Protein AF-A0A8H4LG49-F1 (afdb_monomer)

Structure (mmCIF, N/CA/C/O backbone):
data_AF-A0A8H4LG49-F1
#
_entry.id   AF-A0A8H4LG49-F1
#
loop_
_atom_site.group_PDB
_atom_site.id
_atom_site.type_symbol
_atom_site.label_atom_id
_atom_site.label_alt_id
_atom_site.label_comp_id
_atom_site.label_asym_id
_atom_site.label_entity_id
_atom_site.label_seq_id
_atom_site.pdbx_PDB_ins_code
_atom_site.Cartn_x
_atom_site.Cartn_y
_atom_site.Cartn_z
_atom_site.occupancy
_atom_site.B_iso_or_equiv
_atom_site.auth_seq_id
_atom_site.auth_comp_id
_atom_site.auth_asym_id
_atom_site.auth_atom_id
_atom_site.pdbx_PDB_model_num
ATOM 1 N N . MET A 1 1 ? -0.751 -8.666 -45.462 1.00 50.19 1 MET A N 1
ATOM 2 C CA . MET A 1 1 ? -0.482 -7.239 -45.748 1.00 50.19 1 MET A CA 1
ATOM 3 C C . MET A 1 1 ? 0.779 -6.839 -44.980 1.00 50.19 1 MET A C 1
ATOM 5 O O . MET A 1 1 ? 1.390 -7.708 -44.361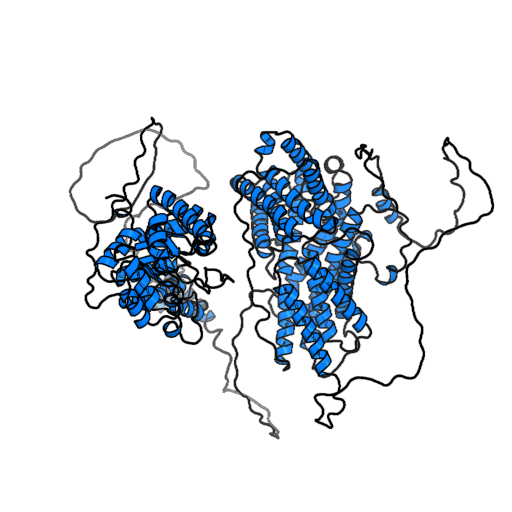 1.00 50.19 1 MET A O 1
ATOM 9 N N . THR A 1 2 ? 1.217 -5.585 -45.059 1.00 83.00 2 THR A N 1
ATOM 10 C CA . THR A 1 2 ? 2.335 -5.042 -44.263 1.00 83.00 2 THR A CA 1
ATOM 11 C C . THR A 1 2 ? 1.871 -4.568 -42.879 1.00 83.00 2 THR A C 1
ATOM 13 O O . THR A 1 2 ? 0.679 -4.573 -42.576 1.00 83.00 2 THR A O 1
ATOM 16 N N . TYR A 1 3 ? 2.808 -4.155 -42.025 1.00 84.62 3 TYR A N 1
ATOM 17 C CA . TYR A 1 3 ? 2.509 -3.284 -40.886 1.00 84.62 3 TYR A CA 1
ATOM 18 C C . TYR A 1 3 ? 2.335 -1.828 -41.383 1.00 84.62 3 TYR A C 1
ATOM 20 O O . TYR A 1 3 ? 3.121 -1.420 -42.244 1.00 84.62 3 TYR A O 1
ATOM 28 N N . PRO A 1 4 ? 1.373 -1.028 -40.869 1.00 88.25 4 PRO A N 1
ATOM 29 C CA . PRO A 1 4 ? 0.414 -1.330 -39.797 1.00 88.25 4 PRO A CA 1
ATOM 30 C C . PRO A 1 4 ? -0.869 -2.038 -40.264 1.00 88.25 4 PRO A C 1
ATOM 32 O O . PRO A 1 4 ? -1.740 -2.314 -39.449 1.00 88.25 4 PRO A O 1
ATOM 35 N N . GLN A 1 5 ? -1.020 -2.374 -41.549 1.00 87.50 5 GLN A N 1
ATOM 36 C CA . GLN A 1 5 ? -2.276 -2.911 -42.099 1.00 87.50 5 GLN A CA 1
ATOM 37 C C . GLN A 1 5 ? -2.707 -4.276 -41.515 1.00 87.50 5 GLN A C 1
ATOM 39 O O . GLN A 1 5 ? -3.869 -4.649 -41.654 1.00 87.50 5 GLN A O 1
ATOM 44 N N . ASN A 1 6 ? -1.812 -5.010 -40.845 1.00 88.25 6 ASN A N 1
ATOM 45 C CA . ASN A 1 6 ? -2.133 -6.231 -40.091 1.00 88.25 6 ASN A CA 1
ATOM 46 C C . ASN A 1 6 ? -2.587 -5.980 -38.627 1.00 88.25 6 ASN A C 1
ATOM 48 O O . ASN A 1 6 ? -2.946 -6.941 -37.956 1.00 88.25 6 ASN A O 1
ATOM 52 N N . ASN A 1 7 ? -2.518 -4.749 -38.103 1.00 95.81 7 ASN A N 1
ATOM 53 C CA . ASN A 1 7 ? -2.799 -4.437 -36.695 1.00 95.81 7 ASN A CA 1
ATOM 54 C C . ASN A 1 7 ? -4.298 -4.179 -36.443 1.00 95.81 7 ASN A C 1
ATOM 56 O O . ASN A 1 7 ? -4.932 -3.424 -37.183 1.00 95.81 7 ASN A O 1
ATOM 60 N N . SER A 1 8 ? -4.844 -4.756 -35.369 1.00 95.00 8 SER A N 1
ATOM 61 C CA . SER A 1 8 ? -6.273 -4.715 -35.026 1.00 95.00 8 SER A CA 1
ATOM 62 C C . SER A 1 8 ? -6.798 -3.288 -34.828 1.00 95.00 8 SER A C 1
ATOM 64 O O . SER A 1 8 ? -7.798 -2.906 -35.438 1.00 95.00 8 SER A O 1
ATOM 66 N N . THR A 1 9 ? -6.097 -2.466 -34.037 1.00 97.56 9 THR A N 1
ATOM 67 C CA . THR A 1 9 ? -6.471 -1.061 -33.798 1.00 97.56 9 THR A CA 1
ATOM 68 C C . THR A 1 9 ? -6.424 -0.243 -35.087 1.00 97.56 9 THR A C 1
ATOM 70 O O . THR A 1 9 ? -7.354 0.516 -35.366 1.00 97.56 9 THR A O 1
ATOM 73 N N . TRP A 1 10 ? -5.384 -0.428 -35.911 1.00 95.94 10 TRP A N 1
ATOM 74 C CA . TRP A 1 10 ? -5.287 0.248 -37.208 1.00 95.94 10 TRP A CA 1
ATOM 75 C C . TRP A 1 10 ? -6.450 -0.113 -38.131 1.00 95.94 10 TRP A C 1
ATOM 77 O O . TRP A 1 10 ? -7.070 0.785 -38.692 1.00 95.94 10 TRP A O 1
ATOM 87 N N . GLN A 1 11 ? -6.785 -1.400 -38.269 1.00 95.38 11 GLN A N 1
ATOM 88 C CA . GLN A 1 11 ? -7.916 -1.840 -39.093 1.00 95.38 11 GLN A CA 1
ATOM 89 C C . GLN A 1 11 ? -9.238 -1.230 -38.606 1.00 95.38 11 GLN A C 1
ATOM 91 O O . GLN A 1 11 ? -9.986 -0.671 -39.408 1.00 95.38 11 GLN A O 1
ATOM 96 N N . ILE A 1 12 ? -9.494 -1.269 -37.294 1.00 96.38 12 ILE A N 1
ATOM 97 C CA . ILE A 1 12 ? -10.706 -0.713 -36.678 1.00 96.38 12 ILE A CA 1
ATOM 98 C C . ILE A 1 12 ? -10.852 0.789 -36.964 1.00 96.38 12 ILE A C 1
ATOM 100 O O . ILE A 1 12 ? -11.913 1.224 -37.415 1.00 96.38 12 ILE A O 1
ATOM 104 N N . ILE A 1 13 ? -9.798 1.580 -36.745 1.00 94.88 13 ILE A N 1
ATOM 105 C CA . ILE A 1 13 ? -9.839 3.041 -36.926 1.00 94.88 13 ILE A CA 1
ATOM 106 C C . ILE A 1 13 ? -9.834 3.422 -38.419 1.00 94.88 13 ILE A C 1
ATOM 108 O O . ILE A 1 13 ? -10.524 4.359 -38.823 1.00 94.88 13 ILE A O 1
ATOM 112 N N . HIS A 1 14 ? -9.122 2.680 -39.270 1.00 92.31 14 HIS A N 1
ATOM 113 C CA . HIS A 1 14 ? -9.057 2.939 -40.711 1.00 92.31 14 HIS A CA 1
ATOM 114 C C . HIS A 1 14 ? -10.394 2.664 -41.423 1.00 92.31 14 HIS A C 1
ATOM 116 O O . HIS A 1 14 ? -10.804 3.464 -42.269 1.00 92.31 14 HIS A O 1
ATOM 122 N N . GLU A 1 15 ? -11.110 1.592 -41.063 1.00 92.38 15 GLU A N 1
ATOM 123 C CA . GLU A 1 15 ? -12.463 1.343 -41.586 1.00 92.38 15 GLU A CA 1
ATOM 124 C C . GLU A 1 15 ? -13.511 2.287 -40.972 1.00 92.38 15 GLU A C 1
ATOM 126 O O . GLU A 1 15 ? -14.435 2.699 -41.673 1.00 92.38 15 GLU A O 1
ATOM 131 N N . ALA A 1 16 ? -13.339 2.720 -39.716 1.00 91.50 16 ALA A N 1
ATOM 132 C CA . ALA A 1 16 ? -14.185 3.753 -39.115 1.00 91.50 16 ALA A CA 1
ATOM 133 C C . ALA A 1 16 ? -14.083 5.098 -39.848 1.00 91.50 16 ALA A C 1
ATOM 135 O O . ALA A 1 16 ? -15.107 5.677 -40.222 1.00 91.50 16 ALA A O 1
ATOM 136 N N . ARG A 1 17 ? -12.853 5.523 -40.175 1.00 89.00 17 ARG A N 1
ATOM 137 C CA . ARG A 1 17 ? -12.588 6.700 -41.013 1.00 89.00 17 ARG A CA 1
ATOM 138 C C . ARG A 1 17 ? -13.306 6.602 -42.362 1.00 89.00 17 ARG A C 1
ATOM 140 O O . ARG A 1 17 ? -14.063 7.502 -42.712 1.00 89.00 17 ARG A O 1
ATOM 147 N N . LYS A 1 18 ? -13.120 5.496 -43.099 1.00 88.50 18 LYS A N 1
ATOM 148 C CA . LYS A 1 18 ? -13.795 5.257 -44.394 1.00 88.50 18 LYS A CA 1
ATOM 149 C C . LYS A 1 18 ? -15.319 5.251 -44.279 1.00 88.50 18 LYS A C 1
ATOM 151 O O . LYS A 1 18 ? -16.005 5.696 -45.193 1.00 88.50 18 LYS A O 1
ATOM 156 N N . GLY A 1 19 ? -15.844 4.714 -43.179 1.00 87.12 19 GLY A N 1
ATOM 157 C CA . GLY A 1 19 ? -17.275 4.636 -42.905 1.00 87.12 19 GLY A CA 1
ATOM 158 C C . GLY A 1 19 ? -17.899 5.932 -42.379 1.00 87.12 19 GLY A C 1
ATOM 159 O O . GLY A 1 19 ? -19.112 5.952 -42.169 1.00 87.12 19 GLY A O 1
ATOM 160 N N . GLY A 1 20 ? -17.110 6.987 -42.141 1.00 86.88 20 GLY A N 1
ATOM 161 C CA . GLY A 1 20 ? -17.592 8.258 -41.594 1.00 86.88 20 GLY A CA 1
ATOM 162 C C . GLY A 1 20 ? -18.161 8.145 -40.174 1.00 86.88 20 GLY A C 1
ATOM 163 O O . GLY A 1 20 ? -19.120 8.844 -39.846 1.00 86.88 20 GLY A O 1
ATOM 164 N N . TYR A 1 21 ? -17.625 7.240 -39.349 1.00 88.94 21 TYR A N 1
ATOM 165 C CA . TYR A 1 21 ? -18.064 7.021 -37.967 1.00 88.94 21 TYR A CA 1
ATOM 166 C C . TYR A 1 21 ? -16.883 6.995 -36.991 1.00 88.94 21 TYR A C 1
ATOM 168 O O . TYR A 1 21 ? -15.734 6.850 -37.402 1.00 88.94 21 TYR A O 1
ATOM 176 N N . ALA A 1 22 ? -17.171 7.124 -35.694 1.00 91.00 22 ALA A N 1
ATOM 177 C CA . ALA A 1 22 ? -16.159 7.064 -34.644 1.00 91.00 22 ALA A CA 1
ATOM 178 C C . ALA A 1 22 ? -16.278 5.783 -33.808 1.00 91.00 22 ALA A C 1
ATOM 180 O O . ALA A 1 22 ? -17.363 5.222 -33.638 1.00 91.00 22 ALA A O 1
ATOM 181 N N . VAL A 1 23 ? -15.147 5.322 -33.277 1.00 94.31 23 VAL A N 1
ATOM 182 C CA . VAL A 1 23 ? -15.045 4.144 -32.411 1.00 94.31 23 VAL A CA 1
ATOM 183 C C . VAL A 1 23 ? -14.871 4.593 -30.968 1.00 94.31 23 VAL A C 1
ATOM 185 O O . VAL A 1 23 ? -14.014 5.423 -30.664 1.00 94.31 23 VAL A O 1
ATOM 188 N N . GLY A 1 24 ? -15.665 4.014 -30.070 1.00 94.69 24 GLY A N 1
ATOM 189 C CA . GLY A 1 24 ? -15.461 4.189 -28.639 1.00 94.69 24 GLY A CA 1
ATOM 190 C C . GLY A 1 24 ? -14.229 3.425 -28.161 1.00 94.69 24 GLY A C 1
ATOM 191 O O . GLY A 1 24 ? -14.140 2.206 -28.338 1.00 94.69 24 GLY A O 1
ATOM 192 N N . GLY A 1 25 ? -13.302 4.153 -27.548 1.00 96.69 25 GLY A N 1
ATOM 193 C CA . GLY A 1 25 ? -12.376 3.596 -26.577 1.00 96.69 25 GLY A CA 1
ATOM 194 C C . GLY A 1 25 ? -13.017 3.659 -25.193 1.00 96.69 25 GLY A C 1
ATOM 195 O O . GLY A 1 25 ? -13.608 4.677 -24.840 1.00 96.69 25 GLY A O 1
ATOM 196 N N . PHE A 1 26 ? -12.963 2.569 -24.429 1.00 97.44 26 PHE A N 1
ATOM 197 C CA . PHE A 1 26 ? -13.650 2.462 -23.140 1.00 97.44 26 PHE A CA 1
ATOM 198 C C . PHE A 1 26 ? -12.676 2.053 -22.036 1.00 97.44 26 PHE A C 1
ATOM 200 O O . PHE A 1 26 ? -12.155 0.937 -22.062 1.00 97.44 26 PHE A O 1
ATOM 207 N N . CYS A 1 27 ? -12.435 2.937 -21.065 1.00 96.56 27 CYS A N 1
ATOM 208 C CA . CYS A 1 27 ? -11.465 2.708 -19.994 1.00 96.56 27 CYS A CA 1
ATOM 209 C C . CYS A 1 27 ? -12.014 1.750 -18.926 1.00 96.56 27 CYS A C 1
ATOM 211 O O . CYS A 1 27 ? -13.042 2.014 -18.294 1.00 96.56 27 CYS A O 1
ATOM 213 N N . VAL A 1 28 ? -11.312 0.636 -18.698 1.00 96.56 28 VAL A N 1
ATOM 214 C CA . VAL A 1 28 ? -11.717 -0.423 -17.765 1.00 96.56 28 VAL A CA 1
ATOM 215 C C . VAL A 1 28 ? -10.641 -0.743 -16.720 1.00 96.56 28 VAL A C 1
ATOM 217 O O . VAL A 1 28 ? -9.435 -0.562 -16.908 1.00 96.56 28 VAL A O 1
ATOM 220 N N . TYR A 1 29 ? -11.117 -1.244 -15.581 1.00 95.75 29 TYR A N 1
ATOM 221 C CA . TYR A 1 29 ? -10.340 -1.423 -14.348 1.00 95.75 29 TYR A CA 1
ATOM 222 C C . TYR A 1 29 ? -10.412 -2.864 -13.818 1.00 95.75 29 TYR A C 1
ATOM 224 O O . TYR A 1 29 ? -9.651 -3.244 -12.930 1.00 95.75 29 TYR A O 1
ATOM 232 N N . ASN A 1 30 ? -11.352 -3.657 -14.338 1.00 95.75 30 ASN A N 1
ATOM 233 C CA . ASN A 1 30 ? -11.774 -4.950 -13.814 1.00 95.75 30 ASN A CA 1
ATOM 234 C C . ASN A 1 30 ? -12.409 -5.830 -14.906 1.00 95.75 30 ASN A C 1
ATOM 236 O O . ASN A 1 30 ? -12.775 -5.359 -15.986 1.00 95.75 30 ASN A O 1
ATOM 240 N N . THR A 1 31 ? -12.573 -7.114 -14.588 1.00 97.12 31 THR A N 1
ATOM 241 C CA . THR A 1 31 ? -13.197 -8.138 -15.439 1.00 97.12 31 THR A CA 1
ATOM 242 C C . THR A 1 31 ? -14.601 -7.746 -15.898 1.00 97.12 31 THR A C 1
ATOM 244 O O . THR A 1 31 ? -14.958 -7.960 -17.055 1.00 97.12 31 THR A O 1
ATOM 247 N N . GLU A 1 32 ? -15.398 -7.126 -15.023 1.00 97.56 32 GLU A N 1
ATOM 248 C CA . GLU A 1 32 ? -16.759 -6.697 -15.344 1.00 97.56 32 GLU A CA 1
ATOM 249 C C . GLU A 1 32 ? -16.782 -5.632 -16.449 1.00 97.56 32 GLU A C 1
ATOM 251 O O . GLU A 1 32 ? -17.657 -5.680 -17.311 1.00 97.56 32 GLU A O 1
ATOM 256 N N . GLY A 1 33 ? -15.811 -4.711 -16.471 1.00 97.62 33 GLY A N 1
ATOM 257 C CA . GLY A 1 33 ? -15.677 -3.719 -17.538 1.00 97.62 33 GLY A CA 1
ATOM 258 C C . GLY A 1 33 ? -15.289 -4.335 -18.881 1.00 97.62 33 GLY A C 1
ATOM 259 O O . GLY A 1 33 ? -15.917 -4.027 -19.891 1.00 97.62 33 GLY A O 1
ATOM 260 N N . VAL A 1 34 ? -14.318 -5.257 -18.890 1.00 98.50 34 VAL A N 1
ATOM 261 C CA . VAL A 1 34 ? -13.925 -6.007 -20.102 1.00 98.50 34 VAL A CA 1
ATOM 262 C C . VAL A 1 34 ? -15.145 -6.716 -20.703 1.00 98.50 34 VAL A C 1
ATOM 264 O O . VAL A 1 34 ? -15.462 -6.531 -21.878 1.00 98.50 34 VAL A O 1
ATOM 267 N N . LEU A 1 35 ? -15.886 -7.463 -19.878 1.00 98.44 35 LEU A N 1
ATOM 268 C CA . LEU A 1 35 ? -17.086 -8.184 -20.308 1.00 98.44 35 LEU A CA 1
ATOM 269 C C . LEU A 1 35 ? -18.220 -7.244 -20.744 1.00 98.44 35 LEU A C 1
ATOM 271 O O . LEU A 1 35 ? -18.933 -7.564 -21.693 1.00 98.44 35 LEU A O 1
ATOM 275 N N . ALA A 1 36 ? -18.392 -6.092 -20.091 1.00 98.44 36 ALA A N 1
ATOM 276 C CA . ALA A 1 36 ? -19.412 -5.113 -20.458 1.00 98.44 36 ALA A CA 1
ATOM 277 C C . ALA A 1 36 ? -19.164 -4.501 -21.844 1.00 98.44 36 ALA A C 1
ATOM 279 O O . ALA A 1 36 ? -20.114 -4.371 -22.618 1.00 98.44 36 ALA A O 1
ATOM 280 N N . VAL A 1 37 ? -17.907 -4.176 -22.177 1.00 98.44 37 VAL A N 1
ATOM 281 C CA . VAL A 1 37 ? -17.554 -3.616 -23.492 1.00 98.44 37 VAL A CA 1
ATOM 282 C C . VAL A 1 37 ? -17.754 -4.644 -24.603 1.00 98.44 37 VAL A C 1
ATOM 284 O O . VAL A 1 37 ? -18.377 -4.308 -25.609 1.00 98.44 37 VAL A O 1
ATOM 287 N N . VAL A 1 38 ? -17.326 -5.900 -24.415 1.00 98.38 38 VAL A N 1
ATOM 288 C CA . VAL A 1 38 ? -17.579 -6.969 -25.403 1.00 98.38 38 VAL A CA 1
ATOM 289 C C . VAL A 1 38 ? -19.080 -7.198 -25.595 1.00 98.38 38 VAL A C 1
ATOM 291 O O . VAL A 1 38 ? -19.573 -7.148 -26.720 1.00 98.38 38 VAL A O 1
ATOM 294 N N . LYS A 1 39 ? -19.837 -7.361 -24.503 1.00 98.00 39 LYS A N 1
ATOM 295 C CA . LYS A 1 39 ? -21.287 -7.621 -24.549 1.00 98.00 39 LYS A CA 1
ATOM 296 C C . LYS A 1 39 ? -22.057 -6.501 -25.259 1.00 98.00 39 LYS A C 1
ATOM 298 O O . LYS A 1 39 ? -22.970 -6.786 -26.034 1.00 98.00 39 LYS A O 1
ATOM 303 N N . ALA A 1 40 ? -21.670 -5.246 -25.027 1.00 97.69 40 ALA A N 1
ATOM 304 C CA . ALA A 1 40 ? -22.207 -4.081 -25.726 1.00 97.69 40 ALA A CA 1
ATOM 305 C C . ALA A 1 40 ? -21.827 -4.073 -27.216 1.00 97.69 40 ALA A C 1
ATOM 307 O O . ALA A 1 40 ? -22.698 -3.917 -28.074 1.00 97.69 40 ALA A O 1
ATOM 308 N N . ALA A 1 41 ? -20.547 -4.299 -27.532 1.00 97.06 41 ALA A N 1
ATOM 309 C CA . ALA A 1 41 ? -20.035 -4.333 -28.899 1.00 97.06 41 ALA A CA 1
ATOM 310 C C . ALA A 1 41 ? -20.770 -5.377 -29.752 1.00 97.06 41 ALA A C 1
ATOM 312 O O . ALA A 1 41 ? -21.252 -5.050 -30.837 1.00 97.06 41 ALA A O 1
ATOM 313 N N . GLU A 1 42 ? -20.944 -6.600 -29.248 1.00 96.38 42 GLU A N 1
ATOM 314 C CA . GLU A 1 42 ? -21.651 -7.672 -29.956 1.00 96.38 42 GLU A CA 1
ATOM 315 C C . GLU A 1 42 ? -23.143 -7.358 -30.157 1.00 96.38 42 GLU A C 1
ATOM 317 O O . 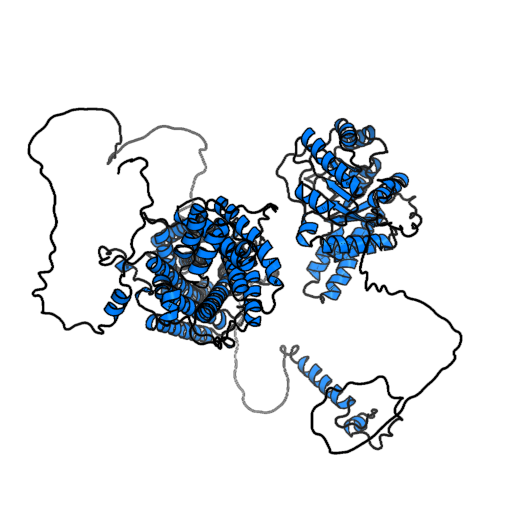GLU A 1 42 ? -23.653 -7.472 -31.276 1.00 96.38 42 GLU A O 1
ATOM 322 N N . ARG A 1 43 ? -23.841 -6.884 -29.110 1.00 95.38 43 ARG A N 1
ATOM 323 C CA . ARG A 1 43 ? -25.256 -6.460 -29.188 1.00 95.38 43 ARG A CA 1
ATOM 324 C C . ARG A 1 43 ? -25.465 -5.348 -30.218 1.00 95.38 43 ARG A C 1
ATOM 326 O O . ARG A 1 43 ? -26.359 -5.444 -31.059 1.00 95.38 43 ARG A O 1
ATOM 333 N N . CYS A 1 44 ? -24.625 -4.314 -30.186 1.00 93.44 44 CYS A N 1
ATOM 334 C CA . CYS A 1 44 ? -24.675 -3.189 -31.120 1.00 93.44 44 CYS A CA 1
ATOM 335 C C . CYS A 1 44 ? -24.063 -3.507 -32.497 1.00 93.44 44 CYS A C 1
ATOM 337 O O . CYS A 1 44 ? -24.145 -2.663 -33.396 1.00 93.44 44 CYS A O 1
ATOM 339 N N . ARG A 1 45 ? -23.421 -4.671 -32.673 1.00 93.31 45 ARG A N 1
ATOM 340 C CA . ARG A 1 45 ? -22.567 -5.031 -33.823 1.00 93.31 45 ARG A CA 1
ATOM 341 C C . ARG A 1 45 ? -21.488 -3.981 -34.130 1.00 93.31 45 ARG A C 1
ATOM 343 O O . ARG A 1 45 ? -21.236 -3.654 -35.286 1.00 93.31 45 ARG A O 1
ATOM 350 N N . SER A 1 46 ? -20.924 -3.390 -33.080 1.00 92.50 46 SER A N 1
ATOM 351 C CA . SER A 1 46 ? -19.931 -2.315 -33.139 1.00 92.50 46 SER A CA 1
ATOM 352 C C . SER A 1 46 ? -18.509 -2.861 -33.091 1.00 92.50 46 SER A C 1
ATOM 354 O O . SER A 1 46 ? -18.273 -3.794 -32.328 1.00 92.50 46 SER A O 1
ATOM 356 N N . PRO A 1 47 ? -17.534 -2.239 -33.774 1.00 96.12 47 PRO A N 1
ATOM 357 C CA . PRO A 1 47 ? -16.159 -2.313 -33.308 1.00 96.12 47 PRO A CA 1
ATOM 358 C C . PRO A 1 47 ? -15.984 -1.507 -32.007 1.00 96.12 47 PRO A C 1
ATOM 360 O O . PRO A 1 47 ? -16.775 -0.595 -31.727 1.00 96.12 47 PRO A O 1
ATOM 363 N N . ALA A 1 48 ? -14.944 -1.826 -31.233 1.00 97.25 48 ALA A N 1
ATOM 364 C CA . ALA A 1 48 ? -14.603 -1.147 -29.978 1.00 97.25 48 ALA A CA 1
ATOM 365 C C . ALA A 1 48 ? -13.095 -1.212 -29.671 1.00 97.25 48 ALA A C 1
ATOM 367 O O . ALA A 1 48 ? -12.399 -2.112 -30.144 1.00 97.25 48 ALA A O 1
ATOM 368 N N . LEU A 1 49 ? -12.607 -0.301 -28.827 1.00 98.25 49 LEU A N 1
ATOM 369 C CA . LEU A 1 49 ? -11.316 -0.432 -28.143 1.00 98.25 49 LEU A CA 1
ATOM 370 C C . LEU A 1 49 ? -11.560 -0.609 -26.636 1.00 98.25 49 LEU A C 1
ATOM 372 O O . LEU A 1 49 ? -12.230 0.220 -26.017 1.00 98.25 49 LEU A O 1
ATOM 376 N N . ILE A 1 50 ? -10.987 -1.649 -26.027 1.00 98.56 50 ILE A N 1
ATOM 377 C CA . ILE A 1 50 ? -10.928 -1.777 -24.562 1.00 98.56 50 ILE A CA 1
ATOM 378 C C . ILE A 1 50 ? -9.647 -1.090 -24.089 1.00 98.56 50 ILE A C 1
ATOM 380 O O . ILE A 1 50 ? -8.544 -1.521 -24.428 1.00 98.56 50 ILE A O 1
ATOM 384 N N . GLN A 1 51 ? -9.794 -0.008 -23.330 1.00 97.94 51 GLN A N 1
ATOM 385 C CA . GLN A 1 51 ? -8.681 0.805 -22.855 1.00 97.94 51 GLN A CA 1
ATOM 386 C C . GLN A 1 51 ? -8.337 0.488 -21.400 1.00 97.94 51 GLN A C 1
ATOM 388 O O . GLN A 1 51 ? -9.210 0.262 -20.564 1.00 97.94 51 GLN A O 1
ATOM 393 N N . PHE A 1 52 ? -7.051 0.531 -21.087 1.00 97.56 52 PHE A N 1
ATOM 394 C CA . PHE A 1 52 ? -6.503 0.376 -19.745 1.00 97.56 52 PHE A CA 1
ATOM 395 C C . PHE A 1 52 ? -5.628 1.589 -19.442 1.00 97.56 52 PHE A C 1
ATOM 397 O O . PHE A 1 52 ? -4.950 2.076 -20.336 1.00 97.56 52 PHE A O 1
ATOM 404 N N . PHE A 1 53 ? -5.587 2.052 -18.196 1.00 96.06 53 PHE A N 1
ATOM 405 C CA . PHE A 1 53 ? -4.528 2.966 -17.751 1.00 96.06 53 PHE A CA 1
ATOM 406 C C . PHE A 1 53 ? -3.312 2.158 -17.263 1.00 96.06 53 PHE A C 1
ATOM 408 O O . PHE A 1 53 ? -3.485 0.994 -16.872 1.00 96.06 53 PHE A O 1
ATOM 415 N N . PRO A 1 54 ? -2.107 2.755 -17.150 1.00 94.56 54 PRO A N 1
ATOM 416 C CA . PRO A 1 54 ? -0.988 2.156 -16.426 1.00 94.56 54 PRO A CA 1
ATOM 417 C C . PRO A 1 54 ? -1.381 1.695 -15.018 1.00 94.56 54 PRO A C 1
ATOM 419 O O . PRO A 1 54 ? -0.905 0.659 -14.562 1.00 94.56 54 PRO A O 1
ATOM 422 N N . TRP A 1 55 ? -2.322 2.382 -14.353 1.00 94.19 55 TRP A N 1
ATOM 423 C CA . TRP A 1 55 ? -2.921 1.902 -13.102 1.00 94.19 55 TRP A CA 1
ATOM 424 C C . TRP A 1 55 ? -3.488 0.479 -13.230 1.00 94.19 55 TRP A C 1
ATOM 426 O O . TRP A 1 55 ? -3.130 -0.383 -12.429 1.00 94.19 55 TRP A O 1
ATOM 436 N N . SER A 1 56 ? -4.311 0.206 -14.250 1.00 91.88 56 SER A N 1
ATOM 437 C CA . SER A 1 56 ? -4.944 -1.105 -14.461 1.00 91.88 56 SER A CA 1
ATOM 438 C C . SER A 1 56 ? -3.902 -2.177 -14.789 1.00 91.88 56 SER A C 1
ATOM 440 O O . SER A 1 56 ? -3.954 -3.271 -14.227 1.00 91.88 56 SER A O 1
ATOM 442 N N . MET A 1 57 ? -2.923 -1.847 -15.641 1.00 93.62 57 MET A N 1
ATOM 443 C CA . MET A 1 57 ? -1.806 -2.735 -15.987 1.00 93.62 57 MET A CA 1
ATOM 444 C C . MET A 1 57 ? -0.963 -3.101 -14.754 1.00 93.62 57 MET A C 1
ATOM 446 O O . MET A 1 57 ? -0.694 -4.277 -14.523 1.00 93.62 57 MET A O 1
ATOM 450 N N . HIS A 1 58 ? -0.604 -2.119 -13.922 1.00 90.88 58 HIS A N 1
ATOM 451 C CA . HIS A 1 58 ? 0.206 -2.325 -12.715 1.00 90.88 58 HIS A CA 1
ATOM 452 C C . HIS A 1 58 ? -0.560 -2.888 -11.512 1.00 90.88 58 HIS A C 1
ATOM 454 O O . HIS A 1 58 ? 0.073 -3.349 -10.565 1.00 90.88 58 HIS A O 1
ATOM 460 N N . PHE A 1 59 ? -1.890 -2.785 -11.477 1.00 91.81 59 PHE A N 1
ATOM 461 C CA . PHE A 1 59 ? -2.712 -3.332 -10.391 1.00 91.81 59 PHE A CA 1
ATOM 462 C C . PHE A 1 59 ? -3.109 -4.789 -10.654 1.00 91.81 59 PHE A C 1
ATOM 464 O O . PHE A 1 59 ? -3.040 -5.613 -9.748 1.00 91.81 59 PHE A O 1
ATOM 471 N N . GLN A 1 60 ? -3.494 -5.109 -11.894 1.00 91.56 60 GLN A N 1
ATOM 472 C CA . GLN A 1 60 ? -3.973 -6.441 -12.282 1.00 91.56 60 GLN A CA 1
ATOM 473 C C . GLN A 1 60 ? -2.867 -7.333 -12.886 1.00 91.56 60 GLN A C 1
ATOM 475 O O . GLN A 1 60 ? -3.001 -8.557 -12.933 1.00 91.56 60 GLN A O 1
ATOM 480 N N . GLY A 1 61 ? -1.770 -6.730 -13.357 1.00 90.00 61 GLY A N 1
ATOM 481 C CA . GLY A 1 61 ? -0.614 -7.409 -13.945 1.00 90.00 61 GLY A CA 1
ATOM 482 C C . GLY A 1 61 ? -0.815 -7.910 -15.389 1.00 90.00 61 GLY A C 1
ATOM 483 O O . GLY A 1 61 ? -1.941 -7.962 -15.898 1.00 90.00 61 GLY A O 1
ATOM 484 N N . PRO A 1 62 ? 0.268 -8.349 -16.066 1.00 90.12 62 PRO A N 1
ATOM 485 C CA . PRO A 1 62 ? 0.220 -8.789 -17.467 1.00 90.12 62 PRO A CA 1
ATOM 486 C C . PRO A 1 62 ? -0.743 -9.956 -17.738 1.00 90.12 62 PRO A C 1
ATOM 488 O O . PRO A 1 62 ? -1.283 -10.070 -18.837 1.00 90.12 62 PRO A O 1
ATOM 491 N N . ALA A 1 63 ? -1.008 -10.806 -16.739 1.00 94.88 63 ALA A N 1
ATOM 492 C CA . ALA A 1 63 ? -1.954 -11.917 -16.855 1.00 94.88 63 ALA A CA 1
ATOM 493 C C . ALA A 1 63 ? -3.398 -11.447 -17.120 1.00 94.88 63 ALA A C 1
ATOM 495 O O . ALA A 1 63 ? -4.114 -12.076 -17.899 1.00 94.88 63 ALA A O 1
ATOM 496 N N . PHE A 1 64 ? -3.815 -10.323 -16.528 1.00 96.88 64 PHE A N 1
ATOM 497 C CA . PHE A 1 64 ? -5.133 -9.736 -16.775 1.00 96.88 64 PHE A CA 1
ATOM 498 C C . PHE A 1 64 ? -5.209 -9.028 -18.132 1.00 96.88 64 PHE A C 1
ATOM 500 O O . PHE A 1 64 ? -6.216 -9.157 -18.825 1.00 96.88 64 PHE A O 1
ATOM 507 N N . ILE A 1 65 ? -4.133 -8.354 -18.556 1.00 97.50 65 ILE A N 1
ATOM 508 C CA . ILE A 1 65 ? -4.047 -7.777 -19.908 1.00 97.50 65 ILE A CA 1
ATOM 509 C C . ILE A 1 65 ? -4.131 -8.883 -20.969 1.00 97.50 65 ILE A C 1
ATOM 511 O O . ILE A 1 65 ? -4.873 -8.752 -21.939 1.00 97.50 65 ILE A O 1
ATOM 515 N N . LYS A 1 66 ? -3.458 -10.020 -20.747 1.00 96.88 66 LYS A N 1
ATOM 516 C CA . LYS A 1 66 ? -3.580 -11.205 -21.605 1.00 96.88 66 LYS A CA 1
ATOM 517 C C . LYS A 1 66 ? -5.006 -11.771 -21.623 1.00 96.88 66 LYS A C 1
ATOM 519 O O . LYS A 1 66 ? -5.517 -12.047 -22.702 1.00 96.88 66 LYS A O 1
ATOM 524 N N . TYR A 1 67 ? -5.661 -11.905 -20.466 1.00 97.94 67 TYR A N 1
ATOM 525 C CA . TYR A 1 67 ? -7.077 -12.296 -20.397 1.00 97.94 67 TYR A CA 1
ATOM 526 C C . TYR A 1 67 ? -7.971 -11.343 -21.210 1.00 97.94 67 TYR A C 1
ATOM 528 O O . TYR A 1 67 ? -8.827 -11.797 -21.966 1.00 97.94 67 TYR A O 1
ATOM 536 N N . ALA A 1 68 ? -7.751 -10.030 -21.100 1.00 98.00 68 ALA A N 1
ATOM 537 C CA . ALA A 1 68 ? -8.516 -9.040 -21.846 1.00 98.00 68 ALA A CA 1
ATOM 538 C C . ALA A 1 68 ? -8.275 -9.117 -23.361 1.00 98.00 68 ALA A C 1
ATOM 540 O O . ALA A 1 68 ? -9.237 -9.003 -24.116 1.00 98.00 68 ALA A O 1
ATOM 541 N N . ALA A 1 69 ? -7.036 -9.359 -23.803 1.00 97.75 69 ALA A N 1
ATOM 542 C CA . ALA A 1 69 ? -6.720 -9.604 -25.211 1.00 97.75 69 ALA A CA 1
ATOM 543 C C . ALA A 1 69 ? -7.427 -10.870 -25.726 1.00 97.75 69 ALA A C 1
ATOM 545 O O . ALA A 1 69 ? -8.146 -10.813 -26.718 1.00 97.75 69 ALA A O 1
ATOM 546 N N . GLU A 1 70 ? -7.319 -11.993 -25.005 1.00 97.88 70 GLU A N 1
ATOM 547 C CA . GLU A 1 70 ? -7.982 -13.254 -25.370 1.00 97.88 70 GLU A CA 1
ATOM 548 C C . GLU A 1 70 ? -9.517 -13.115 -25.438 1.00 97.88 70 GLU A C 1
ATOM 550 O O . GLU A 1 70 ? -10.148 -13.716 -26.310 1.00 97.88 70 GLU A O 1
ATOM 555 N N . VAL A 1 71 ? -10.126 -12.296 -24.573 1.00 97.62 71 VAL A N 1
ATOM 556 C CA . VAL A 1 71 ? -11.574 -12.004 -24.574 1.00 97.62 71 VAL A CA 1
ATOM 557 C C . VAL A 1 71 ? -11.983 -10.997 -25.659 1.00 97.62 71 VAL A C 1
ATOM 559 O O . VAL A 1 71 ? -13.048 -11.155 -26.252 1.00 97.62 71 VAL A O 1
ATOM 562 N N . ALA A 1 72 ? -11.154 -9.999 -25.972 1.00 97.56 72 ALA A N 1
ATOM 563 C CA . ALA A 1 72 ? -11.406 -9.054 -27.063 1.00 97.56 72 ALA A CA 1
ATOM 564 C C . ALA A 1 72 ? -11.285 -9.727 -28.440 1.00 97.56 72 ALA A C 1
ATOM 566 O O . ALA A 1 72 ? -12.193 -9.636 -29.264 1.00 97.56 72 ALA A O 1
ATOM 567 N N . HIS A 1 73 ? -10.193 -10.462 -28.670 1.00 96.12 73 HIS A N 1
ATOM 568 C CA . HIS A 1 73 ? -9.882 -11.107 -29.952 1.00 96.12 73 HIS A CA 1
ATOM 569 C C . HIS A 1 73 ? -10.749 -12.343 -30.250 1.00 96.12 73 HIS A C 1
ATOM 571 O O . HIS A 1 73 ? -10.718 -12.849 -31.370 1.00 96.12 73 HIS A O 1
ATOM 577 N N . SER A 1 74 ? -11.523 -12.837 -29.274 1.00 95.56 74 SER A N 1
ATOM 578 C CA . SER A 1 74 ? -12.501 -13.923 -29.463 1.00 95.56 74 SER A CA 1
ATOM 579 C C . SER A 1 74 ? -13.953 -13.451 -29.626 1.00 95.56 74 SER A C 1
ATOM 581 O O . SER A 1 74 ? -14.834 -14.285 -29.846 1.00 95.56 74 SER A O 1
ATOM 583 N N . ALA A 1 75 ? -14.214 -12.141 -29.565 1.00 96.62 75 ALA A N 1
ATOM 584 C CA . ALA A 1 75 ? -15.541 -11.572 -29.790 1.00 96.62 75 ALA A CA 1
ATOM 585 C C . ALA A 1 75 ? -16.021 -11.752 -31.244 1.00 96.62 75 ALA A C 1
ATOM 587 O O . ALA A 1 75 ? -15.233 -11.789 -32.190 1.00 96.62 75 ALA A O 1
ATOM 588 N N . SER A 1 76 ? -17.341 -11.785 -31.451 1.00 95.12 76 SER A N 1
ATOM 589 C CA . SER A 1 76 ? -17.958 -11.875 -32.789 1.00 95.12 76 SER A CA 1
ATOM 590 C C . SER A 1 76 ? -17.902 -10.574 -33.615 1.00 95.12 76 SER A C 1
ATOM 592 O O . SER A 1 76 ? -18.438 -10.511 -34.725 1.00 95.12 76 SER A O 1
ATOM 594 N N . VAL A 1 77 ? -17.237 -9.537 -33.095 1.00 95.25 77 VAL A N 1
ATOM 595 C CA . VAL A 1 77 ? -17.029 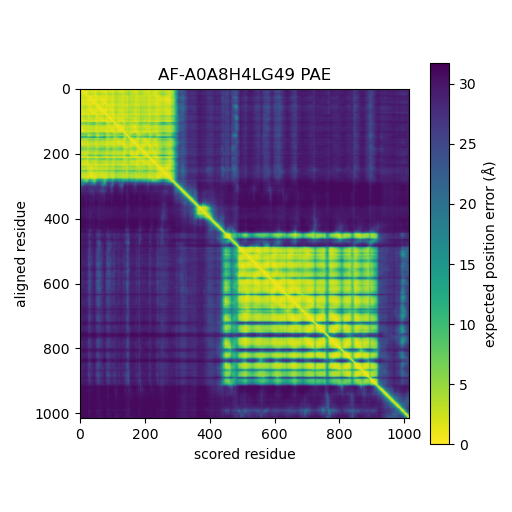-8.221 -33.717 1.00 95.25 77 VAL A CA 1
ATOM 596 C C . VAL A 1 77 ? -15.586 -7.744 -33.482 1.00 95.25 77 VAL A C 1
ATOM 598 O O . VAL A 1 77 ? -14.967 -8.190 -32.518 1.00 95.25 77 VAL A O 1
ATOM 601 N N . PRO A 1 78 ? -15.024 -6.839 -34.310 1.00 96.75 78 PRO A N 1
ATOM 602 C CA . PRO A 1 78 ? -13.640 -6.389 -34.142 1.00 96.75 78 PRO A CA 1
ATOM 603 C C . PRO A 1 78 ? -13.435 -5.575 -32.856 1.00 96.75 78 PRO A C 1
ATOM 605 O O . PRO A 1 78 ? -13.890 -4.434 -32.757 1.00 96.75 78 PRO A O 1
ATOM 608 N N . ILE A 1 79 ? -12.717 -6.140 -31.885 1.00 98.31 79 ILE A N 1
ATOM 609 C CA . ILE A 1 79 ? -12.328 -5.452 -30.650 1.00 98.31 79 ILE A CA 1
ATOM 610 C C . ILE A 1 79 ? -10.815 -5.559 -30.484 1.00 98.31 79 ILE A C 1
ATOM 612 O O . ILE A 1 79 ? -10.258 -6.652 -30.545 1.00 98.31 79 ILE A O 1
ATOM 616 N N . ALA A 1 80 ? -10.166 -4.418 -30.269 1.00 98.38 80 ALA A N 1
ATOM 617 C CA . ALA A 1 80 ? -8.744 -4.326 -29.947 1.00 98.38 80 ALA A CA 1
ATOM 618 C C . ALA A 1 80 ? -8.552 -3.853 -28.500 1.00 98.38 80 ALA A C 1
ATOM 620 O O . ALA A 1 80 ? -9.457 -3.239 -27.922 1.00 98.38 80 ALA A O 1
ATOM 621 N N . ILE A 1 81 ? -7.376 -4.098 -27.918 1.00 98.25 81 ILE A N 1
ATOM 622 C CA . ILE A 1 81 ? -7.020 -3.581 -26.591 1.00 98.25 81 ILE A CA 1
ATOM 623 C C . ILE A 1 81 ? -5.892 -2.542 -26.647 1.00 98.25 81 ILE A C 1
ATOM 625 O O . ILE A 1 81 ? -4.988 -2.596 -27.486 1.00 98.25 81 ILE A O 1
ATOM 629 N N . HIS A 1 82 ? -5.961 -1.568 -25.742 1.00 98.50 82 HIS A N 1
ATOM 630 C CA . HIS A 1 82 ? -5.164 -0.346 -25.798 1.00 98.50 82 HIS A CA 1
ATOM 631 C C . HIS A 1 82 ? -4.713 0.107 -24.401 1.00 98.50 82 HIS A C 1
ATOM 633 O O . HIS A 1 82 ? -5.503 0.044 -23.458 1.00 98.50 82 HIS A O 1
ATOM 639 N N . LEU A 1 83 ? -3.480 0.601 -24.266 1.00 97.69 83 LEU A N 1
ATOM 640 C CA . LEU A 1 83 ? -3.014 1.276 -23.046 1.00 97.69 83 LEU A CA 1
ATOM 641 C C . LEU A 1 83 ? -3.043 2.800 -23.242 1.00 97.69 83 LEU A C 1
ATOM 643 O O . LEU A 1 83 ? -2.323 3.322 -24.085 1.00 97.69 83 LEU A O 1
ATOM 647 N N . ASP A 1 84 ? -3.879 3.490 -22.475 1.00 95.94 84 ASP A N 1
ATOM 648 C CA . ASP A 1 84 ? -4.154 4.931 -22.540 1.00 95.94 84 ASP A CA 1
ATOM 649 C C . ASP A 1 84 ? -3.223 5.700 -21.578 1.00 95.94 84 ASP A C 1
ATOM 651 O O . ASP A 1 84 ? -3.016 5.257 -20.449 1.00 95.94 84 ASP A O 1
ATOM 655 N N . HIS A 1 85 ? -2.676 6.847 -21.996 1.00 90.69 85 HIS A N 1
ATOM 656 C CA . HIS A 1 85 ? -1.752 7.701 -21.224 1.00 90.69 85 HIS A CA 1
ATOM 657 C C . HIS A 1 85 ? -0.516 7.007 -20.604 1.00 90.69 85 HIS A C 1
ATOM 659 O O . HIS A 1 85 ? -0.335 6.967 -19.382 1.00 90.69 85 HIS A O 1
ATOM 665 N N . CYS A 1 86 ? 0.412 6.526 -21.437 1.00 90.69 86 CYS A N 1
ATOM 666 C CA . CYS A 1 86 ? 1.754 6.120 -20.995 1.00 90.69 86 CYS A CA 1
ATOM 667 C C . CYS A 1 86 ? 2.631 7.359 -20.727 1.00 90.69 86 CYS A C 1
ATOM 669 O O . CYS A 1 86 ? 3.491 7.713 -21.537 1.00 90.69 86 CYS A O 1
ATOM 671 N N . LEU A 1 87 ? 2.401 8.011 -19.582 1.00 86.00 87 LEU A N 1
ATOM 672 C CA . LEU A 1 87 ? 3.134 9.195 -19.098 1.00 86.00 87 LEU A CA 1
ATOM 673 C C . LEU A 1 87 ? 4.611 8.927 -18.753 1.00 86.00 87 LEU A C 1
ATOM 675 O O . LEU A 1 87 ? 5.378 9.865 -18.539 1.00 86.00 87 LEU A O 1
ATOM 679 N N . LYS A 1 88 ? 5.010 7.655 -18.640 1.00 88.19 88 LYS A N 1
ATOM 680 C CA . LYS A 1 88 ? 6.354 7.237 -18.229 1.00 88.19 88 LYS A CA 1
ATOM 681 C C . LYS A 1 88 ? 7.007 6.324 -19.269 1.00 88.19 88 LYS A C 1
ATOM 683 O O . LYS A 1 88 ? 6.321 5.428 -19.771 1.00 88.19 88 LYS A O 1
ATOM 688 N N . PRO A 1 89 ? 8.322 6.461 -19.526 1.00 89.25 89 PRO A N 1
ATOM 689 C CA . PRO A 1 89 ? 9.066 5.527 -20.370 1.00 89.25 89 PRO A CA 1
ATOM 690 C C . PRO A 1 89 ? 8.946 4.070 -19.911 1.00 89.25 89 PRO A C 1
ATOM 692 O O . PRO A 1 89 ? 8.762 3.183 -20.739 1.00 89.25 89 PRO A O 1
ATOM 695 N N . GLU A 1 90 ? 8.971 3.820 -18.600 1.00 90.62 90 GLU A N 1
ATOM 696 C CA . GLU A 1 90 ? 8.892 2.467 -18.037 1.00 90.62 90 GLU A CA 1
ATOM 697 C C . GLU A 1 90 ? 7.501 1.836 -18.227 1.00 90.62 90 GLU A C 1
ATOM 699 O O . GLU A 1 90 ? 7.387 0.623 -18.404 1.00 90.62 90 GLU A O 1
ATOM 704 N N . ASP A 1 91 ? 6.441 2.655 -18.240 1.00 92.06 91 ASP A N 1
ATOM 705 C CA . ASP A 1 91 ? 5.079 2.190 -18.525 1.00 92.06 91 ASP A CA 1
ATOM 706 C C . ASP A 1 91 ? 4.945 1.797 -20.005 1.00 92.06 91 ASP A C 1
ATOM 708 O O . ASP A 1 91 ? 4.354 0.763 -20.308 1.00 92.06 91 ASP A O 1
ATOM 712 N N . ALA A 1 92 ? 5.539 2.572 -20.923 1.00 93.19 92 ALA A N 1
ATOM 713 C CA . ALA A 1 92 ? 5.576 2.236 -22.347 1.00 93.19 92 ALA A CA 1
ATOM 714 C C . ALA A 1 92 ? 6.411 0.969 -22.623 1.00 93.19 92 ALA A C 1
ATOM 716 O O . ALA A 1 92 ? 5.995 0.121 -23.413 1.00 93.19 92 ALA A O 1
ATOM 717 N N . ASP A 1 93 ? 7.550 0.803 -21.947 1.00 92.81 93 ASP A N 1
ATOM 718 C CA . ASP A 1 93 ? 8.407 -0.380 -22.081 1.00 92.81 93 ASP A CA 1
ATOM 719 C C . ASP A 1 93 ? 7.688 -1.662 -21.624 1.00 92.81 93 ASP A C 1
ATOM 721 O O . ASP A 1 93 ? 7.646 -2.639 -22.375 1.00 92.81 93 ASP A O 1
ATOM 725 N N . LEU A 1 94 ? 7.030 -1.638 -20.457 1.00 92.50 94 LEU A N 1
ATOM 726 C CA . LEU A 1 94 ? 6.213 -2.758 -19.970 1.00 92.50 94 LEU A CA 1
ATOM 727 C C . LEU A 1 94 ? 5.000 -3.032 -20.877 1.00 92.50 94 LEU A C 1
ATOM 729 O O . LEU A 1 94 ? 4.639 -4.190 -21.107 1.00 92.50 94 LEU A O 1
ATOM 733 N N . ALA A 1 95 ? 4.380 -1.989 -21.433 1.00 94.50 95 ALA A N 1
ATOM 734 C CA . ALA A 1 95 ? 3.264 -2.137 -22.362 1.00 94.50 95 ALA A CA 1
ATOM 735 C C . ALA A 1 95 ? 3.676 -2.853 -23.653 1.00 94.50 95 ALA A C 1
ATOM 737 O O . ALA A 1 95 ? 2.937 -3.706 -24.143 1.00 94.50 95 ALA A O 1
ATOM 738 N N . LEU A 1 96 ? 4.881 -2.578 -24.161 1.00 95.69 96 LEU A N 1
ATOM 739 C CA . LEU A 1 96 ? 5.457 -3.292 -25.300 1.00 95.69 96 LEU A CA 1
ATOM 740 C C . LEU A 1 96 ? 5.763 -4.770 -24.997 1.00 95.69 96 LEU A C 1
ATOM 742 O O . LEU A 1 96 ? 6.032 -5.525 -25.927 1.00 95.69 96 LEU A O 1
ATOM 746 N N . GLU A 1 97 ? 5.766 -5.216 -23.742 1.00 94.38 97 GLU A N 1
ATOM 747 C CA . GLU A 1 97 ? 5.887 -6.638 -23.370 1.00 94.38 97 GLU A CA 1
ATOM 748 C C . GLU A 1 97 ? 4.537 -7.298 -23.044 1.00 94.38 97 GLU A C 1
ATOM 750 O O . GLU A 1 97 ? 4.440 -8.524 -22.960 1.00 94.38 97 GLU A O 1
ATOM 755 N N . CYS A 1 98 ? 3.477 -6.499 -22.920 1.00 93.94 98 CYS A N 1
ATOM 756 C CA . CYS A 1 98 ? 2.111 -6.958 -22.706 1.00 93.94 98 CYS A CA 1
ATOM 757 C C . CYS A 1 98 ? 1.363 -7.205 -24.032 1.00 93.94 98 CYS A C 1
ATOM 759 O O . CYS A 1 98 ? 1.793 -6.813 -25.113 1.00 93.94 98 CYS A O 1
ATOM 761 N N . ALA A 1 99 ? 0.202 -7.860 -23.951 1.00 94.50 99 ALA A N 1
ATOM 762 C CA . ALA A 1 99 ? -0.591 -8.296 -25.106 1.00 94.50 99 ALA A CA 1
ATOM 763 C C . ALA A 1 99 ? -1.420 -7.174 -25.784 1.00 94.50 99 ALA A C 1
ATOM 765 O O . ALA A 1 99 ? -2.551 -7.419 -26.201 1.00 94.50 99 ALA A O 1
ATOM 766 N N . PHE A 1 100 ? -0.905 -5.942 -25.855 1.00 98.19 100 PHE A N 1
ATOM 767 C CA . PHE A 1 100 ? -1.638 -4.800 -26.414 1.00 98.19 100 PHE A CA 1
ATOM 768 C C . PHE A 1 100 ? -1.603 -4.752 -27.947 1.00 98.19 100 PHE A C 1
ATOM 770 O O . PHE A 1 100 ? -0.548 -4.916 -28.552 1.00 98.19 100 PHE A O 1
ATOM 777 N N . ASP A 1 101 ? -2.732 -4.417 -28.581 1.00 98.44 101 ASP A N 1
ATOM 778 C CA . ASP A 1 101 ? -2.753 -4.050 -30.005 1.00 98.44 101 ASP A CA 1
ATOM 779 C C . ASP A 1 101 ? -2.187 -2.637 -30.228 1.00 98.44 101 ASP A C 1
ATOM 781 O O . ASP A 1 101 ? -1.674 -2.321 -31.304 1.00 98.44 101 ASP A O 1
ATOM 785 N N . SER A 1 102 ? -2.307 -1.759 -29.227 1.00 98.44 102 SER A N 1
ATOM 786 C CA . SER A 1 102 ? -1.901 -0.355 -29.335 1.00 98.44 102 SER A CA 1
ATOM 787 C C . SER A 1 102 ? -1.599 0.302 -27.988 1.00 98.44 102 SER A C 1
ATOM 789 O O . SER A 1 102 ? -2.111 -0.129 -26.957 1.00 98.44 102 SER A O 1
ATOM 791 N N . ILE A 1 103 ? -0.802 1.370 -28.001 1.00 98.19 103 ILE A N 1
ATOM 792 C CA . ILE A 1 103 ? -0.466 2.172 -26.814 1.00 98.19 103 ILE A CA 1
ATOM 793 C C . ILE A 1 103 ? -0.526 3.671 -27.138 1.00 98.19 103 ILE A C 1
ATOM 795 O O . ILE A 1 103 ? -0.200 4.078 -28.251 1.00 98.19 103 ILE A O 1
ATOM 799 N N . MET A 1 104 ? -0.919 4.496 -26.172 1.00 97.00 104 MET A N 1
ATOM 800 C CA . MET A 1 104 ? -0.813 5.954 -26.215 1.00 97.00 104 MET A CA 1
ATOM 801 C C . MET A 1 104 ? 0.430 6.397 -25.450 1.00 97.00 104 MET A C 1
ATOM 803 O O . MET A 1 104 ? 0.506 6.203 -24.239 1.00 97.00 104 MET A O 1
ATOM 807 N N . VAL A 1 105 ? 1.384 7.024 -26.132 1.00 94.62 105 VAL A N 1
ATOM 808 C CA . VAL A 1 105 ? 2.593 7.589 -25.521 1.00 94.62 105 VAL A CA 1
ATOM 809 C C . VAL A 1 105 ? 2.341 9.055 -25.191 1.00 94.62 105 VAL A C 1
ATOM 811 O O . VAL A 1 105 ? 2.210 9.894 -26.082 1.00 94.62 105 VAL A O 1
ATOM 814 N N . ASP A 1 106 ? 2.265 9.369 -23.902 1.00 84.62 106 ASP A N 1
ATOM 815 C CA . ASP A 1 106 ? 1.958 10.716 -23.425 1.00 84.62 106 ASP A CA 1
ATOM 816 C C . ASP A 1 106 ? 3.261 11.469 -23.126 1.00 84.62 106 ASP A C 1
ATOM 818 O O . ASP A 1 106 ? 3.814 11.436 -22.027 1.00 84.62 106 ASP A O 1
ATOM 822 N N . GLY A 1 107 ? 3.800 12.102 -24.170 1.00 80.88 107 GLY A N 1
ATOM 823 C CA . GLY A 1 107 ? 5.024 12.897 -24.102 1.00 80.88 107 GLY A CA 1
ATOM 824 C C . GLY A 1 107 ? 4.827 14.326 -23.581 1.00 80.88 107 GLY A C 1
ATOM 825 O O . GLY A 1 107 ? 5.779 15.106 -23.625 1.00 80.88 107 GLY A O 1
ATOM 826 N N . SER A 1 108 ? 3.632 14.692 -23.095 1.00 76.25 108 SER A N 1
ATOM 827 C CA . SER A 1 108 ? 3.266 16.069 -22.705 1.00 76.25 108 SER A CA 1
ATOM 828 C C . SER A 1 108 ? 4.099 16.654 -21.550 1.00 76.25 108 SER A C 1
ATOM 830 O O . SER A 1 108 ? 4.072 17.862 -21.302 1.00 76.25 108 SER A O 1
ATOM 832 N N . MET A 1 109 ? 4.868 15.820 -20.845 1.00 79.31 109 MET A N 1
ATOM 833 C CA . MET A 1 109 ? 5.787 16.217 -19.771 1.00 79.31 109 MET A CA 1
ATOM 834 C C . MET A 1 109 ? 7.154 16.728 -20.262 1.00 79.31 109 MET A C 1
ATOM 836 O O . MET A 1 109 ? 7.848 17.403 -19.503 1.00 79.31 109 MET A O 1
ATOM 840 N N . PHE A 1 110 ? 7.545 16.419 -21.501 1.00 83.06 110 PHE A N 1
ATOM 841 C CA . PHE A 1 110 ? 8.848 16.769 -22.080 1.00 83.06 110 PHE A CA 1
ATOM 842 C C . PHE A 1 110 ? 8.820 18.109 -22.845 1.00 83.06 110 PHE A C 1
ATOM 844 O O . PHE A 1 110 ? 7.751 18.675 -23.086 1.00 83.06 110 PHE A O 1
ATOM 851 N N . ASP A 1 111 ? 9.990 18.618 -23.261 1.00 84.50 111 ASP A N 1
ATOM 852 C CA . ASP A 1 111 ? 10.043 19.671 -24.290 1.00 84.50 111 ASP A CA 1
ATOM 853 C C . ASP A 1 111 ? 9.633 19.126 -25.676 1.00 84.50 111 ASP A C 1
ATOM 855 O O . ASP A 1 111 ? 9.575 17.915 -25.885 1.00 84.50 111 ASP A O 1
ATOM 859 N N . GLU A 1 112 ? 9.323 19.999 -26.639 1.00 78.62 112 GLU A N 1
ATOM 860 C CA . GLU A 1 112 ? 8.802 19.590 -27.956 1.00 78.62 112 GLU A CA 1
ATOM 861 C C . GLU A 1 112 ? 9.773 18.674 -28.735 1.00 78.62 112 GLU A C 1
ATOM 863 O O . GLU A 1 112 ? 9.340 17.715 -29.378 1.00 78.62 112 GLU A O 1
ATOM 868 N N . MET A 1 113 ? 11.091 18.890 -28.627 1.00 86.00 113 MET A N 1
ATOM 869 C CA . MET A 1 113 ? 12.098 18.040 -29.275 1.00 86.00 113 MET A CA 1
ATOM 870 C C . MET A 1 113 ? 12.428 16.777 -28.474 1.00 86.00 113 MET A C 1
ATOM 872 O O . MET A 1 113 ? 12.869 15.785 -29.059 1.00 86.00 113 MET A O 1
ATOM 876 N N . GLU A 1 114 ? 12.273 16.786 -27.152 1.00 86.88 114 GLU A N 1
ATOM 877 C CA . GLU A 1 114 ? 12.356 15.586 -26.312 1.00 86.88 114 GLU A CA 1
ATOM 878 C C . GLU A 1 114 ? 11.144 14.679 -26.510 1.00 86.88 114 GLU A C 1
ATOM 880 O O . GLU A 1 114 ? 11.333 13.482 -26.719 1.00 86.88 114 GLU A O 1
ATOM 885 N N . ASN A 1 115 ? 9.935 15.242 -26.584 1.00 88.88 115 ASN A N 1
ATOM 886 C CA . ASN A 1 115 ? 8.705 14.534 -26.929 1.00 88.88 115 ASN A CA 1
ATOM 887 C C . ASN A 1 115 ? 8.846 13.846 -28.303 1.00 88.88 115 ASN A C 1
ATOM 889 O O . ASN A 1 115 ? 8.721 12.624 -28.387 1.00 88.88 115 ASN A O 1
ATOM 893 N N . VAL A 1 116 ? 9.247 14.575 -29.358 1.00 92.38 116 VAL A N 1
ATOM 894 C CA . VAL A 1 116 ? 9.497 13.981 -30.692 1.00 92.38 116 VAL A CA 1
ATOM 895 C C . VAL A 1 116 ? 10.526 12.841 -30.640 1.00 92.38 116 VAL A C 1
ATOM 897 O O . VAL A 1 116 ? 10.299 11.785 -31.236 1.00 92.38 116 VAL A O 1
ATOM 900 N N . ARG A 1 117 ? 11.646 13.009 -29.920 1.00 93.25 117 ARG A N 1
ATOM 901 C CA . ARG A 1 117 ? 12.682 11.963 -29.783 1.00 93.25 117 ARG A CA 1
ATOM 902 C C . ARG A 1 117 ? 12.177 10.731 -29.025 1.00 93.25 117 ARG A C 1
ATOM 904 O O . ARG A 1 117 ? 12.428 9.607 -29.460 1.00 93.25 117 ARG A O 1
ATOM 911 N N . TYR A 1 118 ? 11.475 10.935 -27.913 1.00 93.94 118 TYR A N 1
ATOM 912 C CA . TYR A 1 118 ? 10.930 9.874 -27.066 1.00 93.94 118 TYR A CA 1
ATOM 913 C C . TYR A 1 118 ? 9.829 9.093 -27.789 1.00 93.94 118 TYR A C 1
ATOM 915 O O . TYR A 1 118 ? 9.946 7.877 -27.944 1.00 93.94 118 TYR A O 1
ATOM 923 N N . VAL A 1 119 ? 8.814 9.783 -28.317 1.00 95.50 119 VAL A N 1
ATOM 924 C CA . VAL A 1 119 ? 7.705 9.155 -29.046 1.00 95.50 119 VAL A CA 1
ATOM 925 C C . VAL A 1 119 ? 8.220 8.407 -30.273 1.00 95.50 119 VAL A C 1
ATOM 927 O O . VAL A 1 119 ? 7.816 7.264 -30.479 1.00 95.50 119 VAL A O 1
ATOM 930 N N . LYS A 1 120 ? 9.185 8.958 -31.028 1.00 95.88 120 LYS A N 1
ATOM 931 C CA . LYS A 1 120 ? 9.831 8.215 -32.123 1.00 95.88 120 LYS A CA 1
ATOM 932 C C . LYS A 1 120 ? 10.486 6.911 -31.642 1.00 95.88 120 LYS A C 1
ATOM 934 O O . LYS A 1 120 ? 10.283 5.868 -32.258 1.00 95.88 120 LYS A O 1
ATOM 939 N N . SER A 1 121 ? 11.244 6.960 -30.546 1.00 95.69 121 SER A N 1
ATOM 940 C CA . SER A 1 121 ? 11.908 5.784 -29.961 1.00 95.69 121 SER A CA 1
ATOM 941 C C . SER A 1 121 ? 10.914 4.697 -29.523 1.00 95.69 121 SER A C 1
ATOM 943 O O . SER A 1 121 ? 11.198 3.501 -29.628 1.00 95.69 121 SER A O 1
ATOM 945 N N . VAL A 1 122 ? 9.717 5.081 -29.066 1.00 96.69 122 VAL A N 1
ATOM 946 C CA . VAL A 1 122 ? 8.643 4.117 -28.781 1.00 96.69 122 VAL A CA 1
ATOM 947 C C . VAL A 1 122 ? 7.998 3.603 -30.076 1.00 96.69 122 VAL A C 1
ATOM 949 O O . VAL A 1 122 ? 7.830 2.395 -30.204 1.00 96.69 122 VAL A O 1
ATOM 952 N N . VAL A 1 123 ? 7.708 4.464 -31.061 1.00 97.00 123 VAL A N 1
ATOM 953 C CA . VAL A 1 123 ? 7.147 4.075 -32.375 1.00 97.00 123 VAL A CA 1
ATOM 954 C C . VAL A 1 123 ? 8.020 3.045 -33.094 1.00 97.00 123 VAL A C 1
ATOM 956 O O . VAL A 1 123 ? 7.498 2.035 -33.573 1.00 97.00 123 VAL A O 1
ATOM 959 N N . ASP A 1 124 ? 9.335 3.272 -33.162 1.00 95.88 124 ASP A N 1
ATOM 960 C CA . ASP A 1 124 ? 10.254 2.371 -33.865 1.00 95.88 124 ASP A CA 1
ATOM 961 C C . ASP A 1 124 ? 10.267 0.969 -33.221 1.00 95.88 124 ASP A C 1
ATOM 963 O O . ASP A 1 124 ? 10.220 -0.028 -33.940 1.00 95.88 124 ASP A O 1
ATOM 967 N N . ARG A 1 125 ? 10.219 0.878 -31.882 1.00 96.88 125 ARG A N 1
ATOM 968 C CA . ARG A 1 125 ? 10.155 -0.397 -31.134 1.00 96.88 125 ARG A CA 1
ATOM 969 C C . ARG A 1 125 ? 8.769 -1.052 -31.164 1.00 96.88 125 ARG A C 1
ATOM 971 O O . ARG A 1 125 ? 8.661 -2.273 -31.251 1.00 96.88 125 ARG A O 1
ATOM 978 N N . ALA A 1 126 ? 7.696 -0.262 -31.126 1.00 96.81 126 ALA A N 1
ATOM 979 C CA . ALA A 1 126 ? 6.321 -0.756 -31.221 1.00 96.81 126 ALA A CA 1
ATOM 980 C C . ALA A 1 126 ? 6.064 -1.446 -32.570 1.00 96.81 126 ALA A C 1
ATOM 982 O O . ALA A 1 126 ? 5.488 -2.536 -32.628 1.00 96.81 126 ALA A O 1
ATOM 983 N N . LYS A 1 127 ? 6.604 -0.860 -33.644 1.00 95.12 127 LYS A N 1
ATOM 984 C CA . LYS A 1 127 ? 6.573 -1.389 -35.009 1.00 95.12 127 LYS A CA 1
ATOM 985 C C . LYS A 1 127 ? 7.227 -2.768 -35.144 1.00 95.12 127 LYS A C 1
ATOM 987 O O . LYS A 1 127 ? 6.693 -3.598 -35.877 1.00 95.12 127 LYS A O 1
ATOM 992 N N . GLU A 1 128 ? 8.328 -3.042 -34.440 1.00 93.44 128 GLU A N 1
ATOM 993 C CA . GLU A 1 128 ? 8.966 -4.375 -34.425 1.00 93.44 128 GLU A CA 1
ATOM 994 C C . GLU A 1 128 ? 8.046 -5.451 -33.831 1.00 93.44 128 GLU A C 1
ATOM 996 O O . GLU A 1 128 ? 8.052 -6.595 -34.285 1.00 93.44 128 GLU A O 1
ATOM 1001 N N . LYS A 1 129 ? 7.211 -5.073 -32.855 1.00 94.44 129 LYS A N 1
ATOM 1002 C CA . LYS A 1 129 ? 6.240 -5.959 -32.193 1.00 94.44 129 LYS A CA 1
ATOM 1003 C C . LYS A 1 129 ? 4.847 -5.949 -32.838 1.00 94.44 129 LYS A C 1
ATOM 1005 O O . LYS A 1 129 ? 3.967 -6.686 -32.406 1.00 94.44 129 LYS A O 1
ATOM 1010 N N . GLY A 1 130 ? 4.633 -5.140 -33.878 1.00 95.81 130 GLY A N 1
ATOM 1011 C CA . GLY A 1 130 ? 3.343 -5.001 -34.558 1.00 95.81 130 GLY A CA 1
ATOM 1012 C C . GLY A 1 130 ? 2.292 -4.174 -33.802 1.00 95.81 130 GLY A C 1
ATOM 1013 O O . GLY A 1 130 ? 1.118 -4.216 -34.174 1.00 95.81 130 GLY A O 1
ATOM 1014 N N . ILE A 1 131 ? 2.705 -3.418 -32.780 1.00 97.88 131 ILE A N 1
ATOM 1015 C CA . ILE A 1 131 ? 1.862 -2.592 -31.902 1.00 97.88 131 ILE A CA 1
ATOM 1016 C C . ILE A 1 131 ? 1.775 -1.173 -32.475 1.00 97.88 131 ILE A C 1
ATOM 1018 O O . ILE A 1 131 ? 2.799 -0.589 -32.827 1.00 97.88 131 ILE A O 1
ATOM 1022 N N . THR A 1 132 ? 0.571 -0.598 -32.565 1.00 98.00 132 THR A N 1
ATOM 1023 C CA . THR A 1 132 ? 0.386 0.778 -33.071 1.00 98.00 132 THR A CA 1
ATOM 1024 C C . THR A 1 132 ? 0.421 1.826 -31.961 1.00 98.00 132 THR A C 1
ATOM 1026 O O . THR A 1 132 ? 0.099 1.547 -30.808 1.00 98.00 132 THR A O 1
ATOM 1029 N N . VAL A 1 133 ? 0.836 3.047 -32.307 1.00 97.81 133 VAL A N 1
ATOM 1030 C CA . VAL A 1 133 ? 1.109 4.114 -31.331 1.00 97.81 133 VAL A CA 1
ATOM 1031 C C . VAL A 1 133 ? 0.251 5.347 -31.590 1.00 97.81 133 VAL A C 1
ATOM 1033 O O . VAL A 1 133 ? 0.322 5.942 -32.667 1.00 97.81 133 VAL A O 1
ATOM 1036 N N . GLU A 1 134 ? -0.513 5.732 -30.575 1.00 97.62 134 GLU A N 1
ATOM 1037 C CA . GLU A 1 134 ? -1.124 7.050 -30.393 1.00 97.62 134 GLU A CA 1
ATOM 1038 C C . GLU A 1 134 ? -0.162 7.956 -29.607 1.00 97.62 134 GLU A C 1
ATOM 1040 O O . GLU A 1 134 ? 0.648 7.455 -28.827 1.00 97.62 134 GLU A O 1
ATOM 1045 N N . ALA A 1 135 ? -0.238 9.277 -29.772 1.00 95.44 135 ALA A N 1
ATOM 1046 C CA . ALA A 1 135 ? 0.482 10.210 -28.901 1.00 95.44 135 ALA A CA 1
ATOM 1047 C C . ALA A 1 135 ? -0.294 11.507 -28.656 1.00 95.44 135 ALA A C 1
ATOM 1049 O O . ALA A 1 135 ? -1.035 11.966 -29.531 1.00 95.44 135 ALA A O 1
ATOM 1050 N N . GLU A 1 136 ? -0.075 12.115 -27.489 1.00 92.31 136 GLU A N 1
ATOM 1051 C CA . GLU A 1 136 ? -0.520 13.482 -27.209 1.00 92.31 136 GLU A CA 1
ATOM 1052 C C . GLU A 1 136 ? 0.487 14.515 -27.732 1.00 92.31 136 GLU A C 1
ATOM 1054 O O . GLU A 1 136 ? 1.700 14.388 -27.537 1.00 92.31 136 GLU A O 1
ATOM 1059 N N . LEU A 1 137 ? -0.033 15.572 -28.364 1.00 91.00 137 LEU A N 1
ATOM 1060 C CA . LEU A 1 137 ? 0.744 16.752 -28.737 1.00 91.00 137 LEU A CA 1
ATOM 1061 C C . LEU A 1 137 ? 0.160 18.007 -28.089 1.00 91.00 137 LEU A C 1
ATOM 1063 O O . LEU A 1 137 ? -0.931 18.456 -28.442 1.00 91.00 137 LEU A O 1
ATOM 1067 N N . GLY A 1 138 ? 0.930 18.607 -27.186 1.00 87.56 138 GLY A N 1
ATOM 1068 C CA . GLY A 1 138 ? 0.484 19.671 -26.294 1.00 87.56 138 GLY A CA 1
ATOM 1069 C C . GLY A 1 138 ? 0.500 19.178 -24.850 1.00 87.56 138 GLY A C 1
ATOM 1070 O O . GLY A 1 138 ? 1.366 18.386 -24.482 1.00 87.56 138 GLY A O 1
ATOM 1071 N N . ARG A 1 139 ? -0.437 19.680 -24.046 1.00 88.38 139 ARG A N 1
ATOM 1072 C CA . ARG A 1 139 ? -0.767 19.196 -22.703 1.00 88.38 139 ARG A CA 1
ATOM 1073 C C . ARG A 1 139 ? -2.229 19.507 -22.397 1.00 88.38 139 ARG A C 1
ATOM 1075 O O . ARG A 1 139 ? -2.627 20.678 -22.485 1.00 88.38 139 ARG A O 1
ATOM 1082 N N . MET A 1 140 ? -3.019 18.501 -22.048 1.00 86.00 140 MET A N 1
ATOM 1083 C CA . MET A 1 140 ? -4.363 18.665 -21.483 1.00 86.00 140 MET A CA 1
ATOM 1084 C C . MET A 1 140 ? -4.288 18.913 -19.968 1.00 86.00 140 MET A C 1
ATOM 1086 O O . MET A 1 140 ? -3.364 18.471 -19.291 1.00 86.00 140 MET A O 1
ATOM 1090 N N . GLU A 1 141 ? -5.247 19.665 -19.428 1.00 84.25 141 GLU A N 1
ATOM 1091 C CA . GLU A 1 141 ? -5.371 19.903 -17.981 1.00 84.25 141 GLU A CA 1
ATOM 1092 C C . GLU A 1 141 ? -6.352 18.908 -17.339 1.00 84.25 141 GLU A C 1
ATOM 1094 O O . GLU A 1 141 ? -7.224 18.354 -18.011 1.00 84.25 141 GLU A O 1
ATOM 1099 N N . GLY A 1 142 ? -6.244 18.726 -16.019 1.00 82.88 142 GLY A N 1
ATOM 1100 C CA . GLY A 1 142 ? -7.166 17.913 -15.223 1.00 82.88 142 GLY A CA 1
ATOM 1101 C C . GLY A 1 142 ? -6.617 16.533 -14.857 1.00 82.88 142 GLY A C 1
ATOM 1102 O O . GLY A 1 142 ? -5.413 16.358 -14.694 1.00 82.88 142 GLY A O 1
ATOM 1103 N N . GLY A 1 143 ? -7.510 15.568 -14.641 1.00 86.00 143 GLY A N 1
ATOM 1104 C CA . GLY A 1 143 ? -7.158 14.190 -14.284 1.00 86.00 143 GLY A CA 1
ATOM 1105 C C . GLY A 1 143 ? -8.388 13.339 -13.970 1.00 86.00 143 GLY A C 1
ATOM 1106 O O . GLY A 1 143 ? -9.487 13.855 -13.754 1.00 86.00 143 GLY A O 1
ATOM 1107 N N . GLU A 1 144 ? -8.213 12.020 -13.956 1.00 84.69 144 GLU A N 1
ATOM 1108 C CA . GLU A 1 144 ? -9.296 11.048 -13.796 1.00 84.69 144 GLU A CA 1
ATOM 1109 C C . GLU A 1 144 ? -8.885 9.881 -12.887 1.00 84.69 144 GLU A C 1
ATOM 1111 O O . GLU A 1 144 ? -7.728 9.693 -12.526 1.00 84.69 144 GLU A O 1
ATOM 1116 N N . ASP A 1 145 ? -9.850 9.059 -12.493 1.00 81.56 145 ASP A N 1
ATOM 1117 C CA . ASP A 1 145 ? -9.571 7.802 -11.798 1.00 81.56 145 ASP A CA 1
ATOM 1118 C C . ASP A 1 145 ? -8.697 6.900 -12.699 1.00 81.56 145 ASP A C 1
ATOM 1120 O O . ASP A 1 145 ? -9.108 6.543 -13.802 1.00 81.56 145 ASP A O 1
ATOM 1124 N N . GLY A 1 146 ? -7.471 6.592 -12.265 1.00 80.44 146 GLY A N 1
ATOM 1125 C CA . GLY A 1 146 ? -6.434 5.924 -13.067 1.00 80.44 146 GLY A CA 1
ATOM 1126 C C . GLY A 1 146 ? -5.444 6.846 -13.807 1.00 80.44 146 GLY A C 1
ATOM 1127 O O . GLY A 1 146 ? -4.398 6.350 -14.225 1.00 80.44 146 GLY A O 1
ATOM 1128 N N . LEU A 1 147 ? -5.714 8.156 -13.905 1.00 83.56 147 LEU A N 1
ATOM 1129 C CA . LEU A 1 147 ? -4.891 9.170 -14.588 1.00 83.56 147 LEU A CA 1
ATOM 1130 C C . LEU A 1 147 ? -4.577 10.344 -13.629 1.00 83.56 147 LEU A C 1
ATOM 1132 O O . LEU A 1 147 ? -5.464 11.157 -13.358 1.00 83.56 147 LEU A O 1
ATOM 1136 N N . PRO A 1 148 ? -3.351 10.455 -13.081 1.00 79.75 148 PRO A N 1
ATOM 1137 C CA . PRO A 1 148 ? -3.039 11.446 -12.050 1.00 79.75 148 PRO A CA 1
ATOM 1138 C C . PRO A 1 148 ? -3.180 12.888 -12.556 1.00 79.75 148 PRO A C 1
ATOM 1140 O O . PRO A 1 148 ? -2.788 13.199 -13.675 1.00 79.75 148 PRO A O 1
ATOM 1143 N N . THR A 1 149 ? -3.674 13.786 -11.700 1.00 79.38 149 THR A N 1
ATOM 1144 C CA . THR A 1 149 ? -3.681 15.227 -11.987 1.00 79.38 149 THR A CA 1
ATOM 1145 C C . THR A 1 149 ? -2.256 15.774 -11.992 1.00 79.38 149 THR A C 1
ATOM 1147 O O . THR A 1 149 ? -1.522 15.609 -11.017 1.00 79.38 149 THR A O 1
ATOM 1150 N N . ILE A 1 150 ? -1.878 16.448 -13.077 1.00 70.19 150 ILE A N 1
ATOM 1151 C CA . ILE A 1 150 ? -0.555 17.050 -13.263 1.00 70.19 150 ILE A CA 1
ATOM 1152 C C . ILE A 1 150 ? -0.677 18.562 -13.030 1.00 70.19 150 ILE A C 1
ATOM 1154 O O . ILE A 1 150 ? -1.403 19.239 -13.753 1.00 70.19 150 ILE A O 1
ATOM 1158 N N . ASP A 1 151 ? 0.042 19.104 -12.041 1.00 67.31 151 ASP A N 1
ATOM 1159 C CA . ASP A 1 151 ? 0.072 20.550 -11.748 1.00 67.31 151 ASP A CA 1
ATOM 1160 C C . ASP A 1 151 ? 1.024 21.294 -12.706 1.00 67.31 151 ASP A C 1
ATOM 1162 O O . ASP A 1 151 ? 2.075 21.817 -12.333 1.00 67.31 151 ASP A O 1
ATOM 1166 N N . LEU A 1 152 ? 0.676 21.267 -13.995 1.00 70.19 152 LEU A N 1
ATOM 1167 C CA . LEU A 1 152 ? 1.336 22.002 -15.068 1.00 70.19 152 LEU A CA 1
ATOM 1168 C C . LEU A 1 152 ? 0.282 22.677 -15.943 1.00 70.19 152 LEU A C 1
ATOM 1170 O O . LEU A 1 152 ? -0.764 22.107 -16.238 1.00 70.19 152 LEU A O 1
ATOM 1174 N N . LYS A 1 153 ? 0.597 23.883 -16.423 1.00 74.19 153 LYS A N 1
ATOM 1175 C CA . LYS A 1 153 ? -0.277 24.625 -17.341 1.00 74.19 153 LYS A CA 1
ATOM 1176 C C . LYS A 1 153 ? -0.518 23.838 -18.631 1.00 74.19 153 LYS A C 1
ATOM 1178 O O . LYS A 1 153 ? 0.430 23.272 -19.193 1.00 74.19 153 LYS A O 1
ATOM 1183 N N . SER A 1 154 ? -1.756 23.885 -19.114 1.00 79.00 154 SER A N 1
ATOM 1184 C CA . SER A 1 154 ? -2.154 23.405 -20.437 1.00 79.00 154 SER A CA 1
ATOM 1185 C C . SER A 1 154 ? -1.326 24.048 -21.549 1.00 79.00 154 SER A C 1
ATOM 1187 O O . SER A 1 154 ? -0.887 25.199 -21.470 1.00 79.00 154 SER A O 1
ATOM 1189 N N . VAL A 1 155 ? -1.115 23.273 -22.610 1.00 87.00 155 VAL A N 1
ATOM 1190 C CA . VAL A 1 155 ? -0.427 23.696 -23.831 1.00 87.00 155 VAL A CA 1
ATOM 1191 C C . VAL A 1 155 ? -1.273 23.215 -24.999 1.00 87.00 155 VAL A C 1
ATOM 1193 O O . VAL A 1 155 ? -1.392 22.015 -25.226 1.00 87.00 155 VAL A O 1
ATOM 1196 N N . TRP A 1 156 ? -1.899 24.132 -25.732 1.00 92.12 156 TRP A N 1
ATOM 1197 C CA . TRP A 1 156 ? -2.699 23.747 -26.893 1.00 92.12 156 TRP A CA 1
ATOM 1198 C C . TRP A 1 156 ? -1.803 23.341 -28.066 1.00 92.12 156 TRP A C 1
ATOM 1200 O O . TRP A 1 156 ? -0.812 24.012 -28.349 1.00 92.12 156 TRP A O 1
ATOM 1210 N N . THR A 1 157 ? -2.192 22.291 -28.787 1.00 92.94 157 THR A N 1
ATOM 1211 C CA . THR A 1 157 ? -1.555 21.840 -30.029 1.00 92.94 157 THR A CA 1
ATOM 1212 C C . THR A 1 157 ? -1.473 22.985 -31.031 1.00 92.94 157 THR A C 1
ATOM 1214 O O . THR A 1 157 ? -2.506 23.566 -31.385 1.00 92.94 157 THR A O 1
ATOM 1217 N N . ASP A 1 158 ? -0.285 23.303 -31.544 1.00 92.56 158 ASP A N 1
ATOM 1218 C CA . ASP A 1 158 ? -0.201 24.176 -32.712 1.00 92.56 158 ASP A CA 1
ATOM 1219 C C . ASP A 1 158 ? -0.532 23.399 -34.003 1.00 92.56 158 ASP A C 1
ATOM 1221 O O . ASP A 1 158 ? 0.027 22.317 -34.211 1.00 92.56 158 ASP A O 1
ATOM 1225 N N . PRO A 1 159 ? -1.423 23.911 -34.881 1.00 92.38 159 PRO A N 1
ATOM 1226 C CA . PRO A 1 159 ? -1.763 23.238 -36.130 1.00 92.38 159 PRO A CA 1
ATOM 1227 C C . PRO A 1 159 ? -0.563 22.956 -37.037 1.00 92.38 159 PRO A C 1
ATOM 1229 O O . PRO A 1 159 ? -0.570 21.940 -37.726 1.00 92.38 159 PRO A O 1
ATOM 1232 N N . GLN A 1 160 ? 0.461 23.818 -37.043 1.00 87.19 160 GLN A N 1
ATOM 1233 C CA . GLN A 1 160 ? 1.630 23.642 -37.903 1.00 87.19 160 GLN A CA 1
ATOM 1234 C C . GLN A 1 160 ? 2.611 22.618 -37.317 1.00 87.19 160 GLN A C 1
ATOM 1236 O O . GLN A 1 160 ? 3.067 21.740 -38.053 1.00 87.19 160 GLN A O 1
ATOM 1241 N N . SER A 1 161 ? 2.865 22.659 -35.999 1.00 87.69 161 SER A N 1
ATOM 1242 C CA . SER A 1 161 ? 3.646 21.614 -35.314 1.00 87.69 161 SER A CA 1
ATOM 1243 C C . SER A 1 161 ? 3.010 20.229 -35.456 1.00 87.69 161 SER A C 1
ATOM 1245 O O . SER A 1 161 ? 3.735 19.241 -35.503 1.00 87.69 161 SER A O 1
ATOM 1247 N N . ALA A 1 162 ? 1.680 20.119 -35.573 1.00 92.62 162 ALA A N 1
ATOM 1248 C CA . ALA A 1 162 ? 0.994 18.828 -35.670 1.00 92.62 162 ALA A CA 1
ATOM 1249 C C . ALA A 1 162 ? 1.464 17.963 -36.854 1.00 92.62 162 ALA A C 1
ATOM 1251 O O . ALA A 1 162 ? 1.797 16.791 -36.658 1.00 92.62 162 ALA A O 1
ATOM 1252 N N . ALA A 1 163 ? 1.551 18.524 -38.065 1.00 90.50 163 ALA A N 1
ATOM 1253 C CA . ALA A 1 163 ? 2.012 17.765 -39.230 1.00 90.50 163 ALA A CA 1
ATOM 1254 C C . ALA A 1 163 ? 3.495 17.386 -39.138 1.00 90.50 163 ALA A C 1
ATOM 1256 O O . ALA A 1 163 ? 3.851 16.246 -39.443 1.00 90.50 163 ALA A O 1
ATOM 1257 N N . ASP A 1 164 ? 4.363 18.296 -38.686 1.00 91.88 164 ASP A N 1
ATOM 1258 C CA . ASP A 1 164 ? 5.787 17.984 -38.545 1.00 91.88 164 ASP A CA 1
ATOM 1259 C C . ASP A 1 164 ? 6.071 17.042 -37.362 1.00 91.88 164 ASP A C 1
ATOM 1261 O O . ASP A 1 164 ? 6.996 16.236 -37.455 1.00 91.88 164 ASP A O 1
ATOM 1265 N N . PHE A 1 165 ? 5.262 17.044 -36.298 1.00 94.25 165 PHE A N 1
ATOM 1266 C CA . PHE A 1 165 ? 5.330 16.060 -35.212 1.00 94.25 165 PHE A CA 1
ATOM 1267 C C . PHE A 1 165 ? 4.979 14.655 -35.709 1.00 94.25 165 PHE A C 1
ATOM 1269 O O . PHE A 1 165 ? 5.771 13.729 -35.532 1.00 94.25 165 PHE A O 1
ATOM 1276 N N . VAL A 1 166 ? 3.835 14.485 -36.385 1.00 94.81 166 VAL A N 1
ATOM 1277 C CA . VAL A 1 166 ? 3.396 13.178 -36.917 1.00 94.81 166 VAL A CA 1
ATOM 1278 C C . VAL A 1 166 ? 4.403 12.637 -37.937 1.00 94.81 166 VAL A C 1
ATOM 1280 O O . VAL A 1 166 ? 4.805 11.476 -37.866 1.00 94.81 166 VAL A O 1
ATOM 1283 N N . LYS A 1 167 ? 4.896 13.500 -38.830 1.00 93.75 167 LYS A N 1
ATOM 1284 C CA . LYS A 1 167 ? 5.907 13.176 -39.847 1.00 93.75 167 LYS A CA 1
ATOM 1285 C C . LYS A 1 167 ? 7.279 12.809 -39.269 1.00 93.75 167 LYS A C 1
ATOM 1287 O O . LYS A 1 167 ? 7.959 11.966 -39.849 1.00 93.75 167 LYS A O 1
ATOM 1292 N N . GLN A 1 168 ? 7.703 13.429 -38.165 1.00 95.25 168 GLN A N 1
ATOM 1293 C CA . GLN A 1 168 ? 8.974 13.098 -37.506 1.00 95.25 168 GLN A CA 1
ATOM 1294 C C . GLN A 1 168 ? 8.873 11.841 -36.639 1.00 95.25 168 GLN A C 1
ATOM 1296 O O . GLN A 1 168 ? 9.784 11.016 -36.659 1.00 95.25 168 GLN A O 1
ATOM 1301 N N . THR A 1 169 ? 7.784 11.684 -35.885 1.00 95.94 169 THR A N 1
ATOM 1302 C CA . THR A 1 169 ? 7.605 10.566 -34.945 1.00 95.94 169 THR A CA 1
ATOM 1303 C C . THR A 1 169 ? 7.181 9.268 -35.625 1.00 95.94 169 THR A C 1
ATOM 1305 O O . THR A 1 169 ? 7.645 8.202 -35.229 1.00 95.94 169 THR A O 1
ATOM 1308 N N . GLY A 1 170 ? 6.326 9.343 -36.651 1.00 94.69 170 GLY A N 1
ATOM 1309 C CA . GLY A 1 170 ? 5.685 8.178 -37.265 1.00 94.69 170 GLY A CA 1
ATOM 1310 C C . GLY A 1 170 ? 4.516 7.608 -36.451 1.00 94.69 170 GLY A C 1
ATOM 1311 O O . GLY A 1 170 ? 4.211 6.422 -36.588 1.00 94.69 170 GLY A O 1
ATOM 1312 N N . VAL A 1 171 ? 3.883 8.411 -35.584 1.00 95.56 171 VAL A N 1
ATOM 1313 C CA . VAL A 1 171 ? 2.674 7.989 -34.853 1.00 95.56 171 VAL A CA 1
ATOM 1314 C C . VAL A 1 171 ? 1.510 7.690 -35.797 1.00 95.56 171 VAL A C 1
ATOM 1316 O O . VAL A 1 171 ? 1.427 8.201 -36.911 1.00 95.56 171 VAL A O 1
ATOM 1319 N N . HIS A 1 172 ? 0.609 6.834 -35.329 1.00 95.56 172 HIS A N 1
ATOM 1320 C CA . HIS A 1 172 ? -0.493 6.275 -36.110 1.00 95.56 172 HIS A CA 1
ATOM 1321 C C . HIS A 1 172 ? -1.796 7.038 -35.859 1.00 95.56 172 HIS A C 1
ATOM 1323 O O . HIS A 1 172 ? -2.645 7.106 -36.743 1.00 95.56 172 HIS A O 1
ATOM 1329 N N . PHE A 1 173 ? -1.936 7.613 -34.662 1.00 95.44 173 PHE A N 1
ATOM 1330 C CA . PHE A 1 173 ? -3.096 8.373 -34.200 1.00 95.44 173 PHE A CA 1
ATOM 1331 C C . PHE A 1 173 ? -2.600 9.567 -33.370 1.00 95.44 173 PHE A C 1
ATOM 1333 O O . PHE A 1 173 ? -1.573 9.453 -32.695 1.00 95.44 173 PHE A O 1
ATOM 1340 N N . LEU A 1 174 ? -3.308 10.699 -33.400 1.00 95.94 174 LEU A N 1
ATOM 1341 C CA . LEU A 1 174 ? -2.916 11.904 -32.657 1.00 95.94 174 LEU A CA 1
ATOM 1342 C C . LEU A 1 174 ? -4.032 12.370 -31.714 1.00 95.94 174 LEU A C 1
ATOM 1344 O O . LEU A 1 174 ? -5.172 12.551 -32.144 1.00 95.94 174 LEU A O 1
ATOM 1348 N N . ALA A 1 175 ? -3.681 12.626 -30.456 1.00 96.00 175 ALA A N 1
ATOM 1349 C CA . ALA A 1 175 ? -4.528 13.272 -29.460 1.00 96.00 175 ALA A CA 1
ATOM 1350 C C . ALA A 1 175 ? -4.147 14.766 -29.342 1.00 96.00 175 ALA A C 1
ATOM 1352 O O . ALA A 1 175 ? -3.110 15.092 -28.758 1.00 96.00 175 ALA A O 1
ATOM 1353 N N . PRO A 1 176 ? -4.926 15.699 -29.924 1.00 95.25 176 PRO A N 1
ATOM 1354 C CA . PRO A 1 176 ? -4.665 17.127 -29.790 1.00 95.25 176 PRO A CA 1
ATOM 1355 C C . PRO A 1 176 ? -5.275 17.713 -28.504 1.00 95.25 176 PRO A C 1
ATOM 1357 O O . PRO A 1 176 ? -6.420 17.421 -28.155 1.00 95.25 176 PRO A O 1
ATOM 1360 N N . SER A 1 177 ? -4.541 18.621 -27.859 1.00 94.19 177 SER A N 1
ATOM 1361 C CA . SER A 1 177 ? -5.044 19.534 -26.827 1.00 94.19 177 SER A CA 1
ATOM 1362 C C . SER A 1 177 ? -5.575 20.813 -27.482 1.00 94.19 177 SER A C 1
ATOM 1364 O O . SER A 1 177 ? -4.831 21.582 -28.095 1.00 94.19 177 SER A O 1
ATOM 1366 N N . PHE A 1 178 ? -6.877 21.067 -27.367 1.00 94.69 178 PHE A N 1
ATOM 1367 C CA . PHE A 1 178 ? -7.542 22.240 -27.952 1.00 94.69 178 PHE A CA 1
ATOM 1368 C C . PHE A 1 178 ? -8.535 22.906 -26.983 1.00 94.69 178 PHE A C 1
ATOM 1370 O O . PHE A 1 178 ? -9.473 23.572 -27.415 1.00 94.69 178 PHE A O 1
ATOM 1377 N N . GLY A 1 179 ? -8.329 22.750 -25.671 1.00 90.75 179 GLY A N 1
ATOM 1378 C CA . GLY A 1 179 ? -9.239 23.245 -24.624 1.00 90.75 179 GLY A CA 1
ATOM 1379 C C . GLY A 1 179 ? -10.247 22.201 -24.123 1.00 90.75 179 GLY A C 1
ATOM 1380 O O . GLY A 1 179 ? -11.155 22.520 -23.356 1.00 90.75 179 GLY A O 1
ATOM 1381 N N . ASN A 1 180 ? -10.076 20.950 -24.544 1.00 93.50 180 ASN A N 1
ATOM 1382 C CA . ASN A 1 180 ? -10.547 19.764 -23.842 1.00 93.50 180 ASN A CA 1
ATOM 1383 C C . ASN A 1 180 ? -9.717 19.506 -22.566 1.00 93.50 180 ASN A C 1
ATOM 1385 O O . ASN A 1 180 ? -8.546 19.882 -22.495 1.00 93.50 180 ASN A O 1
ATOM 1389 N N . VAL A 1 181 ? -10.342 18.900 -21.549 1.00 90.12 181 VAL A N 1
ATOM 1390 C CA . VAL A 1 181 ? -9.740 18.623 -20.227 1.00 90.12 181 VAL A CA 1
ATOM 1391 C C . VAL A 1 181 ? -10.175 17.258 -19.689 1.00 90.12 181 VAL A C 1
ATOM 1393 O O . VAL A 1 181 ? -11.268 16.788 -20.005 1.00 90.12 181 VAL A O 1
ATOM 1396 N N . HIS A 1 182 ? -9.335 16.638 -18.861 1.00 88.25 182 HIS A N 1
ATOM 1397 C CA . HIS A 1 182 ? -9.623 15.372 -18.184 1.00 88.25 182 HIS A CA 1
ATOM 1398 C C . HIS A 1 182 ? -10.424 15.592 -16.900 1.00 88.25 182 HIS A C 1
ATOM 1400 O O . HIS A 1 182 ? -10.093 16.449 -16.076 1.00 88.25 182 HIS A O 1
ATOM 1406 N N . GLY A 1 183 ? -11.472 14.793 -16.700 1.00 86.56 183 GLY A N 1
ATOM 1407 C CA . GLY A 1 183 ? -12.441 15.051 -15.639 1.00 86.56 183 GLY A CA 1
ATOM 1408 C C . GLY A 1 183 ? -13.313 16.295 -15.913 1.00 86.56 183 GLY A C 1
ATOM 1409 O O . GLY A 1 183 ? -13.443 16.720 -17.058 1.00 86.56 183 GLY A O 1
ATOM 1410 N N . PRO A 1 184 ? -13.981 16.851 -14.882 1.00 86.62 184 PRO A N 1
ATOM 1411 C CA . PRO A 1 184 ? -15.089 17.793 -15.050 1.00 86.62 184 PRO A CA 1
ATOM 1412 C C . PRO A 1 184 ? -14.677 19.155 -15.632 1.00 86.62 184 PRO A C 1
ATOM 1414 O O . PRO A 1 184 ? -13.863 19.872 -15.051 1.00 86.62 184 PRO A O 1
ATOM 1417 N N . TYR A 1 185 ? -15.340 19.554 -16.722 1.00 87.75 185 TYR A N 1
ATOM 1418 C CA . TYR A 1 185 ? -15.171 20.869 -17.355 1.00 87.75 185 TYR A CA 1
ATOM 1419 C C . TYR A 1 185 ? -15.419 22.062 -16.404 1.00 87.75 185 TYR A C 1
ATOM 1421 O O . TYR A 1 185 ? -16.335 22.005 -15.575 1.00 87.75 185 TYR A O 1
ATOM 1429 N N . PRO A 1 186 ? -14.689 23.189 -16.565 1.00 86.25 186 PRO A N 1
ATOM 1430 C CA . PRO A 1 186 ? -14.914 24.397 -15.770 1.00 86.25 186 PRO A CA 1
ATOM 1431 C C . PRO A 1 186 ? -16.268 25.084 -16.067 1.00 86.25 186 PRO A C 1
ATOM 1433 O O . PRO A 1 186 ? -16.956 24.734 -17.036 1.00 86.25 186 PRO A O 1
ATOM 1436 N N . PRO A 1 187 ? -16.672 26.097 -15.265 1.00 87.00 187 PRO A N 1
ATOM 1437 C CA . PRO A 1 187 ? -17.972 26.768 -15.366 1.00 87.00 187 PRO A CA 1
ATOM 1438 C C . PRO A 1 187 ? -18.303 27.313 -16.766 1.00 87.00 187 PRO A C 1
ATOM 1440 O O . PRO A 1 187 ? -17.893 28.404 -17.162 1.00 87.00 187 PRO A O 1
ATOM 1443 N N . GLY A 1 188 ? -19.102 26.556 -17.516 1.00 83.00 188 GLY A N 1
ATOM 1444 C CA . GLY A 1 188 ? -19.419 26.859 -18.910 1.00 83.00 188 GLY A CA 1
ATOM 1445 C C . GLY A 1 188 ? -19.537 25.642 -19.822 1.00 83.00 188 GLY A C 1
ATOM 1446 O O . GLY A 1 188 ? -20.125 25.794 -20.887 1.00 83.00 188 GLY A O 1
ATOM 1447 N N . GLY A 1 189 ? -19.031 24.476 -19.404 1.00 88.62 189 GLY A N 1
ATOM 1448 C CA . GLY A 1 189 ? -19.049 23.253 -20.215 1.00 88.62 189 GLY A CA 1
ATOM 1449 C C . GLY A 1 189 ? -17.983 23.251 -21.314 1.00 88.62 189 GLY A C 1
ATOM 1450 O O . GLY A 1 189 ? -17.249 24.230 -21.487 1.00 88.62 189 GLY A O 1
ATOM 1451 N N . ALA A 1 190 ? -17.888 22.152 -22.061 1.00 89.19 190 ALA A N 1
ATOM 1452 C CA . ALA A 1 190 ? -16.967 22.026 -23.193 1.00 89.19 190 ALA A CA 1
ATOM 1453 C C . ALA A 1 190 ? -17.204 23.125 -24.244 1.00 89.19 190 ALA A C 1
ATOM 1455 O O . ALA A 1 190 ? -16.261 23.671 -24.816 1.00 89.19 190 ALA A O 1
ATOM 1456 N N . GLU A 1 191 ? -18.469 23.515 -24.413 1.00 89.31 191 GLU A N 1
ATOM 1457 C CA . GLU A 1 191 ? -18.994 24.488 -25.372 1.00 89.31 191 GLU A CA 1
ATOM 1458 C C . GLU A 1 191 ? -18.353 25.885 -25.257 1.00 89.31 191 GLU A C 1
ATOM 1460 O O . GLU A 1 191 ? -18.382 26.647 -26.221 1.00 89.31 191 GLU A O 1
ATOM 1465 N N . LYS A 1 192 ? -17.762 26.232 -24.101 1.00 89.62 192 LYS A N 1
ATOM 1466 C CA . LYS A 1 192 ? -17.023 27.497 -23.898 1.00 89.62 192 LYS A CA 1
ATOM 1467 C C . LYS A 1 192 ? -15.500 27.367 -23.885 1.00 89.62 192 LYS A C 1
ATOM 1469 O O . LYS A 1 192 ? -14.826 28.392 -23.937 1.00 89.62 192 LYS A O 1
ATOM 1474 N N . HIS A 1 193 ? -14.965 26.154 -23.762 1.00 88.94 193 HIS A N 1
ATOM 1475 C CA . HIS A 1 193 ? -13.528 25.922 -23.576 1.00 88.94 193 HIS A CA 1
ATOM 1476 C C . HIS A 1 193 ? -12.854 25.371 -24.839 1.00 88.94 193 HIS A C 1
ATOM 1478 O O . HIS A 1 193 ? -11.680 25.650 -25.075 1.00 88.94 193 HIS A O 1
ATOM 1484 N N . TRP A 1 194 ? -13.593 24.643 -25.679 1.00 93.44 194 TRP A N 1
ATOM 1485 C CA . TRP A 1 194 ? -13.073 24.070 -26.918 1.00 93.44 194 TRP A CA 1
ATOM 1486 C C . TRP A 1 194 ? -12.783 25.131 -27.986 1.00 93.44 194 TRP A C 1
ATOM 1488 O O . TRP A 1 194 ? -13.676 25.806 -28.498 1.00 93.44 194 TRP A O 1
ATOM 1498 N N . GLN A 1 195 ? -11.524 25.196 -28.410 1.00 94.25 195 GLN A N 1
ATOM 1499 C CA . GLN A 1 195 ? -11.048 26.025 -29.513 1.00 94.25 195 GLN A CA 1
ATOM 1500 C C . GLN A 1 195 ? -11.380 25.356 -30.858 1.00 94.25 195 GLN A C 1
ATOM 1502 O O . GLN A 1 195 ? -10.504 24.811 -31.531 1.00 94.25 195 GLN A O 1
ATOM 1507 N N . ILE A 1 196 ? -12.657 25.380 -31.256 1.00 94.19 196 ILE A N 1
ATOM 1508 C CA . ILE A 1 196 ? -13.171 24.687 -32.456 1.00 94.19 196 ILE A CA 1
ATOM 1509 C C . ILE A 1 196 ? -12.374 25.035 -33.725 1.00 94.19 196 ILE A C 1
ATOM 1511 O O . ILE A 1 196 ? -12.005 24.140 -34.484 1.00 94.19 196 ILE A O 1
ATOM 1515 N N . GLU A 1 197 ? -12.019 26.309 -33.921 1.00 94.19 197 GLU A N 1
ATOM 1516 C CA . GLU A 1 197 ? -11.168 26.736 -35.042 1.00 94.19 197 GLU A CA 1
ATOM 1517 C C . GLU A 1 197 ? -9.767 26.105 -35.031 1.00 94.19 197 GLU A C 1
ATOM 1519 O O . GLU A 1 197 ? -9.176 25.904 -36.090 1.00 94.19 197 GLU A O 1
ATOM 1524 N N . ARG A 1 198 ? -9.196 25.837 -33.848 1.00 94.88 198 ARG A N 1
ATOM 1525 C CA . ARG A 1 198 ? -7.872 25.211 -33.713 1.00 94.88 198 ARG A CA 1
ATOM 1526 C C . ARG A 1 198 ? -7.952 23.742 -34.114 1.00 94.88 198 ARG A C 1
ATOM 1528 O O . ARG A 1 198 ? -7.116 23.306 -34.896 1.00 94.88 198 ARG A O 1
ATOM 1535 N N . LEU A 1 199 ? -8.980 23.023 -33.658 1.00 95.31 199 LEU A N 1
ATOM 1536 C CA . LEU A 1 199 ? -9.246 21.642 -34.078 1.00 95.31 199 LEU A CA 1
ATOM 1537 C C . LEU A 1 199 ? -9.449 21.542 -35.601 1.00 95.31 199 LEU A C 1
ATOM 1539 O O . LEU A 1 199 ? -8.861 20.682 -36.250 1.00 95.31 199 LEU A O 1
ATOM 1543 N N . GLU A 1 200 ? -10.218 22.463 -36.186 1.00 94.94 200 GLU A N 1
ATOM 1544 C CA . GLU A 1 200 ? -10.460 22.513 -37.634 1.00 94.94 200 GLU A CA 1
ATOM 1545 C C . GLU A 1 200 ? -9.171 22.775 -38.436 1.00 94.94 200 GLU A C 1
ATOM 1547 O O . GLU A 1 200 ? -8.925 22.125 -39.453 1.00 94.94 200 GLU A O 1
ATOM 1552 N N . LYS A 1 201 ? -8.290 23.657 -37.937 1.00 95.69 201 LYS A N 1
ATOM 1553 C CA . LYS A 1 201 ? -6.961 23.907 -38.523 1.00 95.69 201 LYS A CA 1
ATOM 1554 C C . LYS A 1 201 ? -6.026 22.697 -38.377 1.00 95.69 201 LYS A C 1
ATOM 1556 O O . LYS A 1 201 ? -5.345 22.366 -39.340 1.00 95.69 201 LYS A O 1
ATOM 1561 N N . ILE A 1 202 ? -6.022 22.009 -37.229 1.00 95.56 202 ILE A N 1
ATOM 1562 C CA . ILE A 1 202 ? -5.238 20.776 -37.004 1.00 95.56 202 ILE A CA 1
ATOM 1563 C C . ILE A 1 202 ? -5.652 19.685 -37.999 1.00 95.56 202 ILE A C 1
ATOM 1565 O O . ILE A 1 202 ? -4.796 19.121 -38.678 1.00 95.56 202 ILE A O 1
ATOM 1569 N N . HIS A 1 203 ? -6.956 19.431 -38.140 1.00 94.31 203 HIS A N 1
ATOM 1570 C CA . HIS A 1 203 ? -7.472 18.450 -39.096 1.00 94.31 203 HIS A CA 1
ATOM 1571 C C . HIS A 1 203 ? -7.124 18.818 -40.548 1.00 94.31 203 HIS A C 1
ATOM 1573 O O . HIS A 1 203 ? -6.671 17.962 -41.302 1.00 94.31 203 HIS A O 1
ATOM 1579 N N . SER A 1 204 ? -7.262 20.094 -40.923 1.00 93.62 204 SER A N 1
ATOM 1580 C CA . SER A 1 204 ? -6.919 20.587 -42.264 1.00 93.62 204 SER A CA 1
ATOM 1581 C C . SER A 1 204 ? -5.428 20.422 -42.606 1.00 93.62 204 SER A C 1
ATOM 1583 O O . SER A 1 204 ? -5.092 20.042 -43.726 1.00 93.62 204 SER A O 1
ATOM 1585 N N . VAL A 1 205 ? -4.527 20.645 -41.640 1.00 94.06 205 VAL A N 1
ATOM 1586 C CA . VAL A 1 205 ? -3.068 20.537 -41.839 1.00 94.06 205 VAL A CA 1
ATOM 1587 C C . VAL 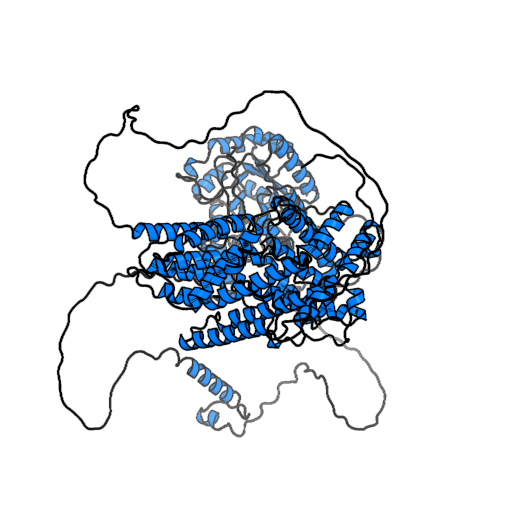A 1 205 ? -2.571 19.083 -41.827 1.00 94.06 205 VAL A C 1
ATOM 1589 O O . VAL A 1 205 ? -1.644 18.751 -42.565 1.00 94.06 205 VAL A O 1
ATOM 1592 N N . LEU A 1 206 ? -3.197 18.199 -41.044 1.00 90.38 206 LEU A N 1
ATOM 1593 C CA . LEU A 1 206 ? -2.908 16.755 -41.049 1.00 90.38 206 LEU A CA 1
ATOM 1594 C C . LEU A 1 206 ? -3.559 16.001 -42.220 1.00 90.38 206 LEU A C 1
ATOM 1596 O O . LEU A 1 206 ? -3.118 14.904 -42.574 1.00 90.38 206 LEU A O 1
ATOM 1600 N N . GLY A 1 207 ? -4.602 16.582 -42.815 1.00 84.62 207 GLY A N 1
ATOM 1601 C CA . GLY A 1 207 ? -5.403 15.964 -43.862 1.00 84.62 207 GLY A CA 1
ATOM 1602 C C . GLY A 1 207 ? -6.193 14.748 -43.373 1.00 84.62 207 GLY A C 1
ATOM 1603 O O . GLY A 1 207 ? -6.383 14.519 -42.179 1.00 84.62 207 GLY A O 1
ATOM 1604 N N . GLU A 1 208 ? -6.670 13.944 -44.322 1.00 79.06 208 GLU A N 1
ATOM 1605 C CA . GLU A 1 208 ? -7.502 12.779 -44.010 1.00 79.06 208 GLU A CA 1
ATOM 1606 C C . GLU A 1 208 ? -6.699 11.581 -43.474 1.00 79.06 208 GLU A C 1
ATOM 1608 O O . GLU A 1 208 ? -7.280 10.714 -42.829 1.00 79.06 208 GLU A O 1
ATOM 1613 N N . GLU A 1 209 ? -5.394 11.475 -43.749 1.00 78.88 209 GLU A N 1
ATOM 1614 C CA . GLU A 1 209 ? -4.624 10.239 -43.508 1.00 78.88 209 GLU A CA 1
ATOM 1615 C C . GLU A 1 209 ? -4.169 10.028 -42.052 1.00 78.88 209 GLU A C 1
ATOM 1617 O O . GLU A 1 209 ? -3.779 8.911 -41.713 1.00 78.88 209 GLU A O 1
ATOM 1622 N N . THR A 1 210 ? -4.263 11.041 -41.180 1.00 88.06 210 THR A N 1
ATOM 1623 C CA . THR A 1 210 ? -3.963 10.905 -39.739 1.00 88.06 210 THR A CA 1
ATOM 1624 C C . THR A 1 210 ? -5.260 10.942 -38.918 1.00 88.06 210 THR A C 1
ATOM 1626 O O . THR A 1 210 ? -5.850 12.015 -38.783 1.00 88.06 210 THR A O 1
ATOM 1629 N N . PRO A 1 211 ? -5.728 9.818 -38.342 1.00 92.31 211 PRO A N 1
ATOM 1630 C CA . PRO A 1 211 ? -6.909 9.813 -37.481 1.00 92.31 211 PRO A CA 1
ATOM 1631 C C . PRO A 1 211 ? -6.668 10.592 -36.181 1.00 92.31 211 PRO A C 1
ATOM 1633 O O . PRO A 1 211 ? -5.675 10.357 -35.485 1.00 92.31 211 PRO A O 1
ATOM 1636 N N . LEU A 1 212 ? -7.602 11.481 -35.827 1.00 96.19 212 LEU A N 1
ATOM 1637 C CA . LEU A 1 212 ? -7.574 12.194 -34.551 1.00 96.19 212 LEU A CA 1
ATOM 1638 C C . LEU A 1 212 ? -8.330 11.432 -33.456 1.00 96.19 212 LEU A C 1
ATOM 1640 O O . LEU A 1 212 ? -9.284 10.687 -33.728 1.00 96.19 212 LEU A O 1
ATOM 1644 N N . VAL A 1 213 ? -7.902 11.652 -32.213 1.00 97.06 213 VAL A N 1
ATOM 1645 C CA . VAL A 1 213 ? -8.438 11.008 -31.012 1.00 97.06 213 VAL A CA 1
ATOM 1646 C C . VAL A 1 213 ? -8.979 12.037 -30.024 1.00 97.06 213 VAL A C 1
ATOM 1648 O O . VAL A 1 213 ? -8.266 12.949 -29.603 1.00 97.06 213 VAL A O 1
ATOM 1651 N N . LEU A 1 214 ? -10.246 11.880 -29.636 1.00 96.06 214 LEU A N 1
ATOM 1652 C CA . LEU A 1 214 ? -10.915 12.771 -28.697 1.00 96.06 214 LEU A CA 1
ATOM 1653 C C . LEU A 1 214 ? -10.756 12.276 -27.258 1.00 96.06 214 LEU A C 1
ATOM 1655 O O . LEU A 1 214 ? -11.366 11.285 -26.850 1.00 96.06 214 LEU A O 1
ATOM 1659 N N . HIS A 1 215 ? -9.996 13.050 -26.492 1.00 94.69 215 HIS A N 1
ATOM 1660 C CA . HIS A 1 215 ? -9.822 12.938 -25.045 1.00 94.69 215 HIS A CA 1
ATOM 1661 C C . HIS A 1 215 ? -10.622 14.005 -24.291 1.00 94.69 215 HIS A C 1
ATOM 1663 O O . HIS A 1 215 ? -11.009 15.026 -24.867 1.00 94.69 215 HIS A O 1
ATOM 1669 N N . GLY A 1 216 ? -10.848 13.778 -22.993 1.00 90.25 216 GLY A N 1
ATOM 1670 C CA . GLY A 1 216 ? -11.515 14.734 -22.106 1.00 90.25 216 GLY A CA 1
ATOM 1671 C C . GLY A 1 216 ? -13.029 14.831 -22.320 1.00 90.25 216 GLY A C 1
ATOM 1672 O O . GLY A 1 216 ? -13.548 15.864 -22.740 1.00 90.25 216 GLY A O 1
ATOM 1673 N N . THR A 1 217 ? -13.763 13.743 -22.073 1.00 88.50 217 THR A N 1
ATOM 1674 C CA . THR A 1 217 ? -15.181 13.608 -22.466 1.00 88.50 217 THR A CA 1
ATOM 1675 C C . THR A 1 217 ? -16.190 13.714 -21.312 1.00 88.50 217 THR A C 1
ATOM 1677 O O . THR A 1 217 ? -17.367 13.414 -21.515 1.00 88.50 217 THR A O 1
ATOM 1680 N N . HIS A 1 218 ? -15.796 14.128 -20.100 1.00 85.06 218 HIS A N 1
ATOM 1681 C CA . HIS A 1 218 ? -16.666 14.068 -18.913 1.00 85.06 218 HIS A CA 1
ATOM 1682 C C . HIS A 1 218 ? -17.012 15.437 -18.280 1.00 85.06 218 HIS A C 1
ATOM 1684 O O . HIS A 1 218 ? -16.140 16.071 -17.700 1.00 85.06 218 HIS A O 1
ATOM 1690 N N . PRO A 1 219 ? -18.290 15.859 -18.231 1.00 83.06 219 PRO A N 1
ATOM 1691 C CA . PRO A 1 219 ? -19.375 15.478 -19.127 1.00 83.06 219 PRO A CA 1
ATOM 1692 C C . PRO A 1 219 ? -19.216 16.187 -20.480 1.00 83.06 219 PRO A C 1
ATOM 1694 O O . PRO A 1 219 ? -18.829 17.353 -20.540 1.00 83.06 219 PRO A O 1
ATOM 1697 N N . LEU A 1 220 ? -19.572 15.495 -21.558 1.00 85.81 220 LEU A N 1
ATOM 1698 C CA . LEU A 1 220 ? -19.624 16.040 -22.910 1.00 85.81 220 LEU A CA 1
ATOM 1699 C C . LEU A 1 220 ? -21.011 15.772 -23.497 1.00 85.81 220 LEU A C 1
ATOM 1701 O O . LEU A 1 220 ? -21.572 14.695 -23.292 1.00 85.81 220 LEU A O 1
ATOM 1705 N N . SER A 1 221 ? -21.572 16.754 -24.199 1.00 85.56 221 SER A N 1
ATOM 1706 C CA . SER A 1 221 ? -22.862 16.621 -24.873 1.00 85.56 221 SER A CA 1
ATOM 1707 C C . SER A 1 221 ? -22.727 15.835 -26.183 1.00 85.56 221 SER A C 1
ATOM 1709 O O . SER A 1 221 ? -21.714 15.926 -26.881 1.00 85.56 221 SER A O 1
ATOM 1711 N N . ASP A 1 222 ? -23.764 15.080 -26.551 1.00 82.31 222 ASP A N 1
ATOM 1712 C CA . ASP A 1 222 ? -23.796 14.288 -27.786 1.00 82.31 222 ASP A CA 1
ATOM 1713 C C . ASP A 1 222 ? -23.544 15.156 -29.037 1.00 82.31 222 ASP A C 1
ATOM 1715 O O . ASP A 1 222 ? -22.927 14.713 -30.006 1.00 82.31 222 ASP A O 1
ATOM 1719 N N . ASP A 1 223 ? -23.992 16.415 -29.014 1.00 86.19 223 ASP A N 1
ATOM 1720 C CA . ASP A 1 223 ? -23.740 17.385 -30.082 1.00 86.19 223 ASP A CA 1
ATOM 1721 C C . ASP A 1 223 ? -22.273 17.812 -30.148 1.00 86.19 223 ASP A C 1
ATOM 1723 O O . ASP A 1 223 ? -21.732 17.944 -31.245 1.00 86.19 223 ASP A O 1
ATOM 1727 N N . MET A 1 224 ? -21.580 17.939 -29.014 1.00 89.25 224 MET A N 1
ATOM 1728 C CA . MET A 1 224 ? -20.142 18.215 -29.010 1.00 89.25 224 MET A CA 1
ATOM 1729 C C . MET A 1 224 ? -19.314 17.014 -29.493 1.00 89.25 224 MET A C 1
ATOM 1731 O O . MET A 1 224 ? -18.313 17.207 -30.187 1.00 89.25 224 MET A O 1
ATOM 1735 N N . VAL A 1 225 ? -19.770 15.776 -29.256 1.00 87.75 225 VAL A N 1
ATOM 1736 C CA . VAL A 1 225 ? -19.195 14.580 -29.908 1.00 87.75 225 VAL A CA 1
ATOM 1737 C C . VAL A 1 225 ? -19.351 14.673 -31.433 1.00 87.75 225 VAL A C 1
ATOM 1739 O O . VAL A 1 225 ? -18.379 14.475 -32.161 1.00 87.75 225 VAL A O 1
ATOM 1742 N N . ARG A 1 226 ? -20.528 15.068 -31.941 1.00 87.19 226 ARG A N 1
ATOM 1743 C CA . ARG A 1 226 ? -20.765 15.275 -33.388 1.00 87.19 226 ARG A CA 1
ATOM 1744 C C . ARG A 1 226 ? -19.902 16.407 -33.966 1.00 87.19 226 ARG A C 1
ATOM 1746 O O . ARG A 1 226 ? -19.345 16.251 -35.051 1.00 87.19 226 ARG A O 1
ATOM 1753 N N . VAL A 1 227 ? -19.743 17.516 -33.238 1.00 90.81 227 VAL A N 1
ATOM 1754 C CA . VAL A 1 227 ? -18.885 18.666 -33.601 1.00 90.81 227 VAL A CA 1
ATOM 1755 C C . VAL A 1 227 ? -17.407 18.278 -33.719 1.00 90.81 227 VAL A C 1
ATOM 1757 O O . VAL A 1 227 ? -16.713 18.812 -34.591 1.00 90.81 227 VAL A O 1
ATOM 1760 N N . ALA A 1 228 ? -16.945 17.347 -32.879 1.00 91.69 228 ALA A N 1
ATOM 1761 C CA . ALA A 1 228 ? -15.607 16.765 -32.931 1.00 91.69 228 ALA A CA 1
ATOM 1762 C C . ALA A 1 228 ? -15.444 15.760 -34.086 1.00 91.69 228 ALA A C 1
ATOM 1764 O O . ALA A 1 228 ? -14.481 15.850 -34.847 1.00 91.69 228 ALA A O 1
ATOM 1765 N N . MET A 1 229 ? -16.398 14.837 -34.268 1.00 89.81 229 MET A N 1
ATOM 1766 C CA . MET A 1 229 ? -16.391 13.869 -35.378 1.00 89.81 229 MET A CA 1
ATOM 1767 C C . MET A 1 229 ? -16.374 14.560 -36.748 1.00 89.81 229 MET A C 1
ATOM 1769 O O . MET A 1 229 ? -15.621 14.165 -37.634 1.00 89.81 229 MET A O 1
ATOM 1773 N N . ALA A 1 230 ? -17.133 15.651 -36.899 1.00 89.19 230 ALA A N 1
ATOM 1774 C CA . ALA A 1 230 ? -17.140 16.492 -38.099 1.00 89.19 230 ALA A CA 1
ATOM 1775 C C . ALA A 1 230 ? -15.797 17.208 -38.380 1.00 89.19 230 ALA A C 1
ATOM 1777 O O . ALA A 1 230 ? -15.681 17.908 -39.383 1.00 89.19 230 ALA A O 1
ATOM 1778 N N . ARG A 1 231 ? -14.796 17.057 -37.501 1.00 91.69 231 ARG A N 1
ATOM 1779 C CA . ARG A 1 231 ? -13.434 17.601 -37.618 1.00 91.69 231 ARG A CA 1
ATOM 1780 C C . ARG A 1 231 ? -12.364 16.513 -37.461 1.00 91.69 231 ARG A C 1
ATOM 1782 O O . ARG A 1 231 ? -11.310 16.753 -36.883 1.00 91.69 231 ARG A O 1
ATOM 1789 N N . GLY A 1 232 ? -12.645 15.311 -37.965 1.00 89.31 232 GLY A N 1
ATOM 1790 C CA . GLY A 1 232 ? -11.648 14.246 -38.124 1.00 89.31 232 GLY A CA 1
ATOM 1791 C C . GLY A 1 232 ? -11.391 13.375 -36.890 1.00 89.31 232 GLY A C 1
ATOM 1792 O O . GLY A 1 232 ? -10.475 12.556 -36.923 1.00 89.31 232 GLY A O 1
ATOM 1793 N N . MET A 1 233 ? -12.178 13.511 -35.816 1.00 93.50 233 MET A N 1
ATOM 1794 C CA . MET A 1 233 ? -12.081 12.633 -34.641 1.00 93.50 233 MET A CA 1
ATOM 1795 C C . MET A 1 233 ? -12.706 11.260 -34.927 1.00 93.50 233 MET A C 1
ATOM 1797 O O . MET A 1 233 ? -13.919 11.154 -35.116 1.00 93.50 233 MET A O 1
ATOM 1801 N N . VAL A 1 234 ? -11.875 10.210 -34.948 1.00 93.94 234 VAL A N 1
ATOM 1802 C CA . VAL A 1 234 ? -12.261 8.831 -35.330 1.00 93.94 234 VAL A CA 1
ATOM 1803 C C . VAL A 1 234 ? -12.213 7.853 -34.145 1.00 93.94 234 VAL A C 1
ATOM 1805 O O . VAL A 1 234 ? -12.937 6.859 -34.139 1.00 93.94 234 VAL A O 1
ATOM 1808 N N . LYS A 1 235 ? -11.414 8.137 -33.110 1.00 95.75 235 LYS A N 1
ATOM 1809 C CA . LYS A 1 235 ? -11.460 7.462 -31.798 1.00 95.75 235 LYS A CA 1
ATOM 1810 C C . LYS A 1 235 ? -11.985 8.461 -30.769 1.00 95.75 235 LYS A C 1
ATOM 1812 O O . LYS A 1 235 ? -11.580 9.621 -30.786 1.00 95.75 235 LYS A O 1
ATOM 1817 N N . VAL A 1 236 ? -12.878 8.029 -29.884 1.00 95.31 236 VAL A N 1
ATOM 1818 C CA . VAL A 1 236 ? -13.364 8.848 -28.763 1.00 95.31 236 VAL A CA 1
ATOM 1819 C C . VAL A 1 236 ? -13.236 8.053 -27.473 1.00 95.31 236 VAL A C 1
ATOM 1821 O O . VAL A 1 236 ? -13.867 7.003 -27.333 1.00 95.31 236 VAL A O 1
ATOM 1824 N N . ASN A 1 237 ? -12.437 8.556 -26.535 1.00 95.62 237 ASN A N 1
ATOM 1825 C CA . ASN A 1 237 ? -12.193 7.898 -25.257 1.00 95.62 237 ASN A CA 1
ATOM 1826 C C . ASN A 1 237 ? -13.355 8.157 -24.284 1.00 95.62 237 ASN A C 1
ATOM 1828 O O . ASN A 1 237 ? -13.886 9.269 -24.188 1.00 95.62 237 ASN A O 1
ATOM 1832 N N . GLN A 1 238 ? -13.749 7.129 -23.537 1.00 93.44 238 GLN A N 1
ATOM 1833 C CA . GLN A 1 238 ? -14.845 7.163 -22.574 1.00 93.44 238 GLN A CA 1
ATOM 1834 C C . GLN A 1 238 ? -14.455 6.453 -21.279 1.00 93.44 238 GLN A C 1
ATOM 1836 O O . GLN A 1 238 ? -14.179 5.256 -21.260 1.00 93.44 238 GLN A O 1
ATOM 1841 N N . ASN A 1 239 ? -14.514 7.193 -20.173 1.00 92.44 239 ASN A N 1
ATOM 1842 C CA . ASN A 1 239 ? -14.257 6.678 -18.831 1.00 92.44 239 ASN A CA 1
ATOM 1843 C C . ASN A 1 239 ? -15.516 6.783 -17.957 1.00 92.44 239 ASN A C 1
ATOM 1845 O O . ASN A 1 239 ? -16.370 5.896 -17.955 1.00 92.44 239 ASN A O 1
ATOM 1849 N N . ARG A 1 240 ? -15.671 7.883 -17.210 1.00 89.88 240 ARG A N 1
ATOM 1850 C CA . ARG A 1 240 ? -16.681 7.969 -16.146 1.00 89.88 240 ARG A CA 1
ATOM 1851 C C . ARG A 1 240 ? -18.127 7.905 -16.654 1.00 89.88 240 ARG A C 1
ATOM 1853 O O . ARG A 1 240 ? -18.966 7.310 -15.979 1.00 89.88 240 ARG A O 1
ATOM 1860 N N . ASN A 1 241 ? -18.409 8.461 -17.835 1.00 85.19 241 ASN A N 1
ATOM 1861 C CA . ASN A 1 241 ? -19.760 8.525 -18.410 1.00 85.19 241 ASN A CA 1
ATOM 1862 C C . ASN A 1 241 ? -20.413 7.141 -18.557 1.00 85.19 241 ASN A C 1
ATOM 1864 O O . ASN A 1 241 ? -21.586 6.972 -18.233 1.00 85.19 241 ASN A O 1
ATOM 1868 N N . VAL A 1 242 ? -19.650 6.146 -19.022 1.00 89.94 242 VAL A N 1
ATOM 1869 C CA . VAL A 1 242 ? -20.177 4.808 -19.331 1.00 89.94 242 VAL A CA 1
ATOM 1870 C C . VAL A 1 242 ? -20.345 3.925 -18.090 1.00 89.94 242 VAL A C 1
ATOM 1872 O O . VAL A 1 242 ? -21.173 3.017 -18.105 1.00 89.94 242 VAL A O 1
ATOM 1875 N N . ARG A 1 243 ? -19.625 4.212 -16.993 1.00 91.44 243 ARG A N 1
ATOM 1876 C CA . ARG A 1 243 ? -19.650 3.411 -15.752 1.00 91.44 243 ARG A CA 1
ATOM 1877 C C . ARG A 1 243 ? -20.443 4.005 -14.588 1.00 91.44 243 ARG A C 1
ATOM 1879 O O . ARG A 1 243 ? -20.541 3.366 -13.543 1.00 91.44 243 ARG A O 1
ATOM 1886 N N . GLU A 1 244 ? -21.053 5.181 -14.732 1.00 90.06 244 GLU A N 1
ATOM 1887 C CA . GLU A 1 244 ? -21.827 5.783 -13.633 1.00 90.06 244 GLU A CA 1
ATOM 1888 C C . GLU A 1 244 ? -23.048 4.933 -13.224 1.00 90.06 244 GLU A C 1
ATOM 1890 O O . GLU A 1 244 ? -23.315 4.775 -12.031 1.00 90.06 244 GLU A O 1
ATOM 1895 N N . GLN A 1 245 ? -23.751 4.322 -14.188 1.00 90.69 245 GLN A N 1
ATOM 1896 C CA . GLN A 1 245 ? -24.863 3.403 -13.896 1.00 90.69 245 GLN A CA 1
ATOM 1897 C C . GLN A 1 245 ? -24.381 2.144 -13.159 1.00 90.69 245 GLN A C 1
ATOM 1899 O O . GLN A 1 245 ? -25.014 1.719 -12.194 1.00 90.69 245 GLN A O 1
ATOM 1904 N N . TYR A 1 246 ? -23.217 1.608 -13.541 1.00 95.75 246 TYR A N 1
ATOM 1905 C CA . TYR A 1 246 ? -22.564 0.496 -12.849 1.00 95.75 246 TYR A CA 1
ATOM 1906 C C . TYR A 1 246 ? -22.185 0.852 -11.406 1.00 95.75 246 TYR A C 1
ATOM 1908 O O . TYR A 1 246 ? -22.557 0.126 -10.486 1.00 95.75 246 TYR A O 1
ATOM 1916 N N . HIS A 1 247 ? -21.519 1.991 -11.177 1.00 94.75 247 HIS A N 1
ATOM 1917 C CA . HIS A 1 247 ? -21.176 2.448 -9.825 1.00 94.75 247 HIS A CA 1
ATOM 1918 C C . HIS A 1 247 ? -22.420 2.591 -8.939 1.00 94.75 247 HIS A C 1
ATOM 1920 O O . HIS A 1 247 ? -22.425 2.099 -7.810 1.00 94.75 247 HIS A O 1
ATOM 1926 N N . ARG A 1 248 ? -23.487 3.210 -9.464 1.00 95.69 248 ARG A N 1
ATOM 1927 C CA . ARG A 1 248 ? -24.764 3.363 -8.754 1.00 95.69 248 ARG A CA 1
ATOM 1928 C C . ARG A 1 248 ? -25.391 2.008 -8.430 1.00 95.69 248 ARG A C 1
ATOM 1930 O O . ARG A 1 248 ? -25.762 1.774 -7.286 1.00 95.69 248 ARG A O 1
ATOM 1937 N N . TYR A 1 249 ? -25.434 1.092 -9.398 1.00 96.94 249 TYR A N 1
ATOM 1938 C CA . TYR A 1 249 ? -25.941 -0.261 -9.183 1.00 96.94 249 TYR A CA 1
ATOM 1939 C C . TYR A 1 249 ? -25.166 -1.000 -8.080 1.00 96.94 249 TYR A C 1
ATOM 1941 O O . TYR A 1 249 ? -25.789 -1.573 -7.184 1.00 96.94 249 TYR A O 1
ATOM 1949 N N . ILE A 1 250 ? -23.828 -0.957 -8.098 1.00 96.81 250 ILE A N 1
ATOM 1950 C CA . ILE A 1 250 ? -22.998 -1.578 -7.056 1.00 96.81 250 ILE A CA 1
ATOM 1951 C C . ILE A 1 250 ? -23.270 -0.933 -5.691 1.00 96.81 250 ILE A C 1
ATOM 1953 O O . ILE A 1 250 ? -23.543 -1.656 -4.734 1.00 96.81 250 ILE A O 1
ATOM 1957 N N . GLN A 1 251 ? -23.277 0.401 -5.601 1.00 95.81 251 GLN A N 1
ATOM 1958 C CA . GLN A 1 251 ? -23.561 1.140 -4.364 1.00 95.81 251 GLN A CA 1
ATOM 1959 C C . GLN A 1 251 ? -24.948 0.811 -3.785 1.00 95.81 251 GLN A C 1
ATOM 1961 O O . GLN A 1 251 ? -25.104 0.675 -2.573 1.00 95.81 251 GLN A O 1
ATOM 1966 N N . GLU A 1 252 ? -25.962 0.663 -4.637 1.00 96.44 252 GLU A N 1
ATOM 1967 C CA . GLU A 1 252 ? -27.329 0.360 -4.215 1.00 96.44 252 GLU A CA 1
ATOM 1968 C C . GLU A 1 252 ? -27.539 -1.109 -3.815 1.00 96.44 252 GLU A C 1
ATOM 1970 O O . GLU A 1 252 ? -28.491 -1.387 -3.081 1.00 96.44 252 GLU A O 1
ATOM 1975 N N . ASN A 1 253 ? -26.701 -2.049 -4.277 1.00 95.75 253 ASN A N 1
ATOM 1976 C CA . ASN A 1 253 ? -26.974 -3.492 -4.185 1.00 95.75 253 ASN A CA 1
ATOM 1977 C C . ASN A 1 253 ? -25.889 -4.334 -3.490 1.00 95.75 253 ASN A C 1
ATOM 1979 O O . ASN A 1 253 ? -26.162 -5.495 -3.185 1.00 95.75 253 ASN A O 1
ATOM 1983 N N . CYS A 1 254 ? -24.700 -3.798 -3.191 1.00 93.31 254 CYS A N 1
ATOM 1984 C CA . CYS A 1 254 ? -23.578 -4.567 -2.625 1.00 93.31 254 CYS A CA 1
ATOM 1985 C C . CYS A 1 254 ? -23.885 -5.275 -1.290 1.00 93.31 254 CYS A C 1
ATOM 1987 O O . CYS A 1 254 ? -23.343 -6.343 -1.032 1.00 93.31 254 CYS A O 1
ATOM 1989 N N . SER A 1 255 ? -24.787 -4.722 -0.474 1.00 92.44 255 SER A N 1
ATOM 1990 C CA . SER A 1 255 ? -25.261 -5.309 0.791 1.00 92.44 255 SER A CA 1
ATOM 1991 C C . SER A 1 255 ? -26.578 -6.093 0.670 1.00 92.44 255 SER A C 1
ATOM 1993 O O . SER A 1 255 ? -27.115 -6.557 1.675 1.00 92.44 255 SER A O 1
ATOM 1995 N N . LYS A 1 256 ? -27.129 -6.224 -0.547 1.00 94.62 256 LYS A N 1
ATOM 1996 C CA . LYS A 1 256 ? -28.470 -6.782 -0.821 1.00 94.62 256 LYS A CA 1
ATOM 1997 C C . LYS A 1 256 ? -28.466 -7.959 -1.799 1.00 94.62 256 LYS A C 1
ATOM 1999 O O . LYS A 1 256 ? -29.429 -8.723 -1.824 1.00 94.62 256 LYS A O 1
ATOM 2004 N N . ALA A 1 257 ? -27.428 -8.086 -2.624 1.00 91.62 257 ALA A N 1
ATOM 2005 C CA . ALA A 1 257 ? -27.306 -9.108 -3.656 1.00 91.62 257 ALA A CA 1
ATOM 2006 C C . ALA A 1 257 ? -26.056 -9.970 -3.436 1.00 91.62 257 ALA A C 1
ATOM 2008 O O . ALA A 1 257 ? -24.965 -9.449 -3.226 1.00 91.62 257 ALA A O 1
ATOM 2009 N N . GLU A 1 258 ? -26.216 -11.289 -3.560 1.00 96.75 258 GLU A N 1
ATOM 2010 C CA . GLU A 1 258 ? -25.101 -12.243 -3.581 1.00 96.75 258 GLU A CA 1
ATOM 2011 C C . GLU A 1 258 ? -24.083 -11.887 -4.673 1.00 96.75 258 GLU A C 1
ATOM 2013 O O . GLU A 1 258 ? -24.472 -11.473 -5.770 1.00 96.75 258 GLU A O 1
ATOM 2018 N N . LEU A 1 259 ? -22.790 -12.101 -4.404 1.00 93.69 259 LEU A N 1
ATOM 2019 C CA . LEU A 1 259 ? -21.681 -11.618 -5.242 1.00 93.69 259 LEU A CA 1
ATOM 2020 C C . LEU A 1 259 ? -21.839 -11.969 -6.733 1.00 93.69 259 LEU A C 1
ATOM 2022 O O . LEU A 1 259 ? -21.682 -11.106 -7.591 1.00 93.69 259 LEU A O 1
ATOM 2026 N N . THR A 1 260 ? -22.239 -13.200 -7.057 1.00 96.75 260 THR A N 1
ATOM 2027 C CA . THR A 1 260 ? -22.453 -13.633 -8.450 1.00 96.75 260 THR A CA 1
ATOM 2028 C C . THR A 1 260 ? -23.600 -12.887 -9.140 1.00 96.75 260 THR A C 1
ATOM 2030 O O . THR A 1 260 ? -23.527 -12.608 -10.337 1.00 96.75 260 THR A O 1
ATOM 2033 N N . THR A 1 261 ? -24.645 -12.511 -8.397 1.00 96.00 261 THR A N 1
ATOM 2034 C CA . THR A 1 261 ? -25.754 -11.681 -8.897 1.00 96.00 261 THR A CA 1
ATOM 2035 C C . THR A 1 261 ? -25.322 -10.225 -9.039 1.00 96.00 261 THR A C 1
ATOM 2037 O O . THR A 1 261 ? -25.674 -9.582 -10.029 1.00 96.00 261 THR A O 1
ATOM 2040 N N . LEU A 1 262 ? -24.533 -9.720 -8.085 1.00 95.75 262 LEU A N 1
ATOM 2041 C CA . LEU A 1 262 ? -23.954 -8.379 -8.114 1.00 95.75 262 LEU A CA 1
ATOM 2042 C C . LEU A 1 262 ? -23.056 -8.195 -9.349 1.00 95.75 262 LEU A C 1
ATOM 2044 O O . LEU A 1 262 ? -23.272 -7.261 -10.112 1.00 95.75 262 LEU A O 1
ATOM 2048 N N . GLN A 1 263 ? -22.135 -9.125 -9.613 1.00 96.50 263 GLN A N 1
ATOM 2049 C CA . GLN A 1 263 ? -21.261 -9.083 -10.791 1.00 96.50 263 GLN A CA 1
ATOM 2050 C C . GLN A 1 263 ? -22.048 -9.246 -12.100 1.00 96.50 263 GLN A C 1
ATOM 2052 O O . GLN A 1 263 ? -21.924 -8.411 -12.993 1.00 96.50 263 GLN A O 1
ATOM 2057 N N . THR A 1 264 ? -22.911 -10.268 -12.210 1.00 96.88 264 THR A N 1
ATOM 2058 C CA . THR A 1 264 ? -23.656 -10.543 -13.459 1.00 96.88 264 THR A CA 1
ATOM 2059 C C . THR A 1 264 ? -24.532 -9.360 -13.875 1.00 96.88 264 THR A C 1
ATOM 2061 O O . THR A 1 264 ? -24.503 -8.946 -15.032 1.00 96.88 264 THR A O 1
ATOM 2064 N N . ARG A 1 265 ? -25.285 -8.779 -12.930 1.00 96.75 265 ARG A N 1
ATOM 2065 C CA . ARG A 1 265 ? -26.105 -7.589 -13.202 1.00 96.75 265 ARG A CA 1
ATOM 2066 C C . ARG A 1 265 ? -25.263 -6.328 -13.360 1.00 96.75 265 ARG A C 1
ATOM 2068 O O . ARG A 1 265 ? -25.614 -5.496 -14.182 1.00 96.75 265 ARG A O 1
ATOM 2075 N N . GLY A 1 266 ? -24.144 -6.207 -12.644 1.00 97.38 266 GLY A N 1
ATOM 2076 C CA . GLY A 1 266 ? -23.196 -5.109 -12.819 1.00 97.38 266 GLY A CA 1
ATOM 2077 C C . GLY A 1 266 ? -22.671 -5.024 -14.255 1.00 97.38 266 GLY A C 1
ATOM 2078 O O . GLY A 1 266 ? -22.683 -3.943 -14.836 1.00 97.38 266 GLY A O 1
ATOM 2079 N N . VAL A 1 267 ? -22.318 -6.161 -14.865 1.00 98.19 267 VAL A N 1
ATOM 2080 C CA . VAL A 1 267 ? -21.951 -6.236 -16.292 1.00 98.19 267 VAL A CA 1
ATOM 2081 C C . VAL A 1 267 ? -23.097 -5.769 -17.196 1.00 98.19 267 VAL A C 1
ATOM 2083 O O . VAL A 1 267 ? -22.849 -5.042 -18.154 1.00 98.19 267 VAL A O 1
ATOM 2086 N N . ASP A 1 268 ? -24.350 -6.137 -16.903 1.00 97.25 268 ASP A N 1
ATOM 2087 C CA . ASP A 1 268 ? -25.501 -5.653 -17.677 1.00 97.25 268 ASP A CA 1
ATOM 2088 C C . ASP A 1 268 ? -25.744 -4.140 -17.508 1.00 97.25 268 ASP A C 1
ATOM 2090 O O . ASP A 1 268 ? -25.922 -3.451 -18.510 1.00 97.25 268 ASP A O 1
ATOM 2094 N N . GLU A 1 269 ? -25.683 -3.587 -16.294 1.00 97.31 269 GLU A N 1
ATOM 2095 C CA . GLU A 1 269 ? -25.830 -2.139 -16.066 1.00 97.31 269 GLU A CA 1
ATOM 2096 C C . GLU A 1 269 ? -24.672 -1.322 -16.669 1.00 97.31 269 GLU A C 1
ATOM 2098 O O . GLU A 1 269 ? -24.906 -0.243 -17.208 1.00 97.31 269 GLU A O 1
ATOM 2103 N N . TYR A 1 270 ? -23.439 -1.842 -16.658 1.00 97.88 270 TYR A N 1
ATOM 2104 C CA . TYR A 1 270 ? -22.308 -1.213 -17.351 1.00 97.88 270 TYR A CA 1
ATOM 2105 C C . TYR A 1 270 ? -22.503 -1.285 -18.880 1.00 97.88 270 TYR A C 1
ATOM 2107 O O . TYR A 1 270 ? -22.359 -0.275 -19.571 1.00 97.88 270 TYR A O 1
ATOM 2115 N N . SER A 1 271 ? -22.921 -2.438 -19.423 1.00 97.81 271 SER A N 1
ATOM 2116 C CA . SER A 1 271 ? -23.101 -2.598 -20.876 1.00 97.81 271 SER A CA 1
ATOM 2117 C C . SER A 1 271 ? -24.068 -1.571 -21.480 1.00 97.81 271 SER A C 1
ATOM 2119 O O . SER A 1 271 ? -23.779 -1.048 -22.549 1.00 97.81 271 SER A O 1
ATOM 2121 N N . LYS A 1 272 ? -25.124 -1.153 -20.764 1.00 95.44 272 LYS A N 1
ATOM 2122 C CA . LYS A 1 272 ? -26.054 -0.094 -21.217 1.00 95.44 272 LYS A CA 1
ATOM 2123 C C . LYS A 1 272 ? -25.374 1.253 -21.472 1.00 95.44 272 LYS A C 1
ATOM 2125 O O . LYS A 1 272 ? -25.723 1.940 -22.431 1.00 95.44 272 LYS A O 1
ATOM 2130 N N . GLY A 1 273 ? -24.422 1.644 -20.622 1.00 92.62 273 GLY A N 1
ATOM 2131 C CA . GLY A 1 273 ? -23.673 2.894 -20.786 1.00 92.62 273 GLY A CA 1
ATOM 2132 C C . GLY A 1 273 ? -22.798 2.871 -22.039 1.00 92.62 273 GLY A C 1
ATOM 2133 O O . GLY A 1 273 ? -22.745 3.851 -22.780 1.00 92.62 273 GLY A O 1
ATOM 2134 N N . VAL A 1 274 ? -22.179 1.721 -22.313 1.00 96.19 274 VAL A N 1
ATOM 2135 C CA . VAL A 1 274 ? -21.377 1.476 -23.519 1.00 96.19 274 VAL A CA 1
ATOM 2136 C C . VAL A 1 274 ? -22.263 1.409 -24.775 1.00 96.19 274 VAL A C 1
ATOM 2138 O O . VAL A 1 274 ? -21.968 2.073 -25.767 1.00 96.19 274 VAL A O 1
ATOM 2141 N N . GLU A 1 275 ? -23.382 0.677 -24.725 1.00 94.94 275 GLU A N 1
ATOM 2142 C CA . GLU A 1 275 ? -24.367 0.553 -25.815 1.00 94.94 275 GLU A CA 1
ATOM 2143 C C . GLU A 1 275 ? -24.934 1.912 -26.237 1.00 94.94 275 GLU A C 1
ATOM 2145 O O . GLU A 1 275 ? -25.000 2.198 -27.434 1.00 94.94 275 GLU A O 1
ATOM 2150 N N . ARG A 1 276 ? -25.287 2.775 -25.267 1.00 90.31 276 ARG A N 1
ATOM 2151 C CA . ARG A 1 276 ? -25.727 4.157 -25.522 1.00 90.31 276 ARG A CA 1
ATOM 2152 C C . ARG A 1 276 ? -24.720 4.885 -26.418 1.00 90.31 276 ARG A C 1
ATOM 2154 O O . ARG A 1 276 ? -25.073 5.357 -27.498 1.00 90.31 276 ARG A O 1
ATOM 2161 N N . PHE A 1 277 ? -23.459 4.918 -25.992 1.00 88.81 277 PHE A N 1
ATOM 2162 C CA . PHE A 1 277 ? -22.407 5.649 -26.694 1.00 88.81 277 PHE A CA 1
ATOM 2163 C C . PHE A 1 277 ? -22.098 5.061 -28.084 1.00 88.81 277 PHE A C 1
ATOM 2165 O O . PHE A 1 277 ? -21.872 5.799 -29.046 1.00 88.81 277 PHE A O 1
ATOM 2172 N N . MET A 1 278 ? -22.153 3.730 -28.220 1.00 90.00 278 MET A N 1
ATOM 2173 C CA . MET A 1 278 ? -21.998 3.042 -29.509 1.00 90.00 278 MET A CA 1
ATOM 2174 C C . MET A 1 278 ? -23.096 3.387 -30.518 1.00 90.00 278 MET A C 1
ATOM 2176 O O . MET A 1 278 ? -22.831 3.347 -31.718 1.00 90.00 278 MET A O 1
ATOM 2180 N N . VAL A 1 279 ? -24.312 3.709 -30.065 1.00 83.38 279 VAL A N 1
ATOM 2181 C CA . VAL A 1 279 ? -25.399 4.192 -30.933 1.00 83.38 279 VAL A CA 1
ATOM 2182 C C . VAL A 1 279 ? -25.192 5.663 -31.308 1.00 83.38 279 VAL A C 1
ATOM 2184 O O . VAL A 1 279 ? -25.410 6.029 -32.460 1.00 83.38 279 VAL A O 1
ATOM 2187 N N . GLU A 1 280 ? -24.725 6.492 -30.374 1.00 73.94 280 GLU A N 1
ATOM 2188 C CA . GLU A 1 280 ? -24.538 7.939 -30.571 1.00 73.94 280 GLU A CA 1
ATOM 2189 C C . GLU A 1 280 ? -23.392 8.295 -31.535 1.00 73.94 280 GLU A C 1
ATOM 2191 O O . GLU A 1 280 ? -23.504 9.278 -32.267 1.00 73.94 280 GLU A O 1
ATOM 2196 N N . CYS A 1 281 ? -22.337 7.474 -31.609 1.00 70.75 281 CYS A N 1
ATOM 2197 C CA . CYS A 1 281 ? -21.187 7.674 -32.510 1.00 70.75 281 CYS A CA 1
ATOM 2198 C C . CYS A 1 281 ? -21.404 7.218 -33.969 1.00 70.75 281 CYS A C 1
ATOM 2200 O O . CYS A 1 281 ? -20.440 7.097 -34.733 1.00 70.75 281 CYS A O 1
ATOM 2202 N N . ARG A 1 282 ? -22.648 6.936 -34.377 1.00 75.00 282 ARG A N 1
ATOM 2203 C CA . ARG A 1 282 ? -22.982 6.443 -35.724 1.00 75.00 282 ARG A CA 1
ATOM 2204 C C . ARG A 1 282 ? -23.736 7.498 -36.537 1.00 75.00 282 ARG A C 1
ATOM 2206 O O . ARG A 1 282 ? -24.747 8.011 -36.058 1.00 75.00 282 ARG A O 1
ATOM 2213 N N . PRO A 1 283 ? -23.339 7.781 -37.792 1.00 68.06 283 PRO A N 1
ATOM 2214 C CA . PRO A 1 283 ? -24.196 8.538 -38.696 1.00 68.06 283 PRO A CA 1
ATOM 2215 C C . PRO A 1 283 ? -25.480 7.736 -39.006 1.00 68.06 283 PRO A C 1
ATOM 2217 O O . PRO A 1 283 ? -25.425 6.505 -39.065 1.00 68.06 283 PRO A O 1
ATOM 2220 N N . PRO A 1 284 ? -26.631 8.379 -39.292 1.00 61.38 284 PRO A N 1
ATOM 2221 C CA . PRO A 1 284 ? -27.890 7.678 -39.600 1.00 61.38 284 PRO A CA 1
ATOM 2222 C C . PRO A 1 284 ? -27.840 6.746 -40.825 1.00 61.38 284 PRO A C 1
ATOM 2224 O O . PRO A 1 284 ? -28.728 5.923 -41.024 1.00 61.38 284 PRO A O 1
ATOM 2227 N N . THR A 1 285 ? -26.812 6.887 -41.663 1.00 61.34 285 THR A N 1
ATOM 2228 C CA . THR A 1 285 ? -26.530 6.068 -42.851 1.00 61.34 285 THR A CA 1
ATOM 2229 C C . THR A 1 285 ? -25.669 4.833 -42.562 1.00 61.34 285 THR A C 1
ATOM 2231 O O . THR A 1 285 ? -25.443 4.030 -43.472 1.00 61.34 285 THR A O 1
ATOM 2234 N N . TRP A 1 286 ? -25.176 4.674 -41.328 1.00 71.50 286 TRP A N 1
ATOM 2235 C CA . TRP A 1 286 ? -24.252 3.610 -40.943 1.00 71.50 286 TRP A CA 1
ATOM 2236 C C . TRP A 1 286 ? -24.858 2.219 -41.142 1.00 71.50 286 TRP A C 1
ATOM 2238 O O . TRP A 1 286 ? -25.977 1.925 -40.716 1.00 71.50 286 TRP A O 1
ATOM 2248 N N . LYS A 1 287 ? -24.075 1.331 -41.751 1.00 63.25 287 LYS A N 1
ATOM 2249 C CA . LYS A 1 287 ? -24.361 -0.102 -41.838 1.00 63.25 287 LYS A CA 1
ATOM 2250 C C . LYS A 1 287 ? -23.275 -0.833 -41.069 1.00 63.25 287 LYS A C 1
ATOM 2252 O O . LYS A 1 287 ? -22.110 -0.459 -41.174 1.00 63.25 287 LYS A O 1
ATOM 2257 N N . ALA A 1 288 ? -23.654 -1.884 -40.345 1.00 61.84 288 ALA A N 1
ATOM 2258 C CA . ALA A 1 288 ? -22.671 -2.742 -39.699 1.00 61.84 288 ALA A CA 1
ATOM 2259 C C . ALA A 1 288 ? -21.682 -3.269 -40.754 1.00 61.84 288 ALA A C 1
ATOM 2261 O O . ALA A 1 288 ? -22.138 -3.726 -41.812 1.00 61.84 288 ALA A O 1
ATOM 2262 N N . PRO A 1 289 ? -20.360 -3.192 -40.506 1.00 56.72 289 PRO A N 1
ATOM 2263 C CA . PRO A 1 289 ? -19.383 -3.756 -41.424 1.00 56.72 289 PRO A CA 1
ATOM 2264 C C . PRO A 1 289 ? -19.645 -5.261 -41.589 1.00 56.72 289 PRO A C 1
ATOM 2266 O O . PRO A 1 289 ? -20.130 -5.905 -40.649 1.00 56.72 289 PRO A O 1
ATOM 2269 N N . PRO A 1 290 ? -19.354 -5.849 -42.764 1.00 49.47 290 PRO A N 1
ATOM 2270 C CA . PRO A 1 290 ? -19.415 -7.296 -42.914 1.00 49.47 290 PRO A CA 1
ATOM 2271 C C . PRO A 1 290 ? -18.480 -7.928 -41.879 1.00 49.47 290 PRO A C 1
ATOM 2273 O O . PRO A 1 290 ? -17.332 -7.503 -41.749 1.00 49.47 290 PRO A O 1
ATOM 2276 N N . THR A 1 291 ? -18.966 -8.924 -41.133 1.00 44.00 291 THR A N 1
ATOM 2277 C CA . THR A 1 291 ? -18.142 -9.651 -40.157 1.00 44.00 291 THR A CA 1
ATOM 2278 C C . THR A 1 291 ? -16.904 -10.196 -40.867 1.00 44.00 291 THR A C 1
ATOM 2280 O O . THR A 1 291 ? -17.074 -10.984 -41.806 1.00 44.00 291 THR A O 1
ATOM 2283 N N . PRO A 1 292 ? -15.681 -9.792 -40.476 1.00 39.09 292 PRO A N 1
ATOM 2284 C CA . PRO A 1 292 ? -14.483 -10.335 -41.091 1.00 39.09 292 PRO A CA 1
ATOM 2285 C C . PRO A 1 292 ? -14.425 -11.842 -40.837 1.00 39.09 292 PRO A C 1
ATOM 2287 O O . PRO A 1 292 ? -14.839 -12.324 -39.781 1.00 39.09 292 PRO A O 1
ATOM 2290 N N . HIS A 1 293 ? -13.889 -12.598 -41.798 1.00 36.50 293 HIS A N 1
ATOM 2291 C CA . HIS A 1 293 ? -13.464 -13.964 -41.501 1.00 36.50 293 HIS A CA 1
ATOM 2292 C C . HIS A 1 293 ? -12.447 -13.922 -40.346 1.00 36.50 293 HIS A C 1
ATOM 2294 O O . HIS A 1 293 ? -11.634 -12.993 -40.310 1.00 36.50 293 HIS A O 1
ATOM 2300 N N . PRO A 1 294 ? -12.486 -14.888 -39.407 1.00 34.22 294 PRO A N 1
ATOM 2301 C CA . PRO A 1 294 ? -11.656 -14.854 -38.206 1.00 34.22 294 PRO A CA 1
ATOM 2302 C C . PRO A 1 294 ? -10.181 -14.699 -38.582 1.00 34.22 294 PRO A C 1
ATOM 2304 O O . PRO A 1 294 ? -9.645 -15.498 -39.354 1.00 34.22 294 PRO A O 1
ATOM 2307 N N . LEU A 1 295 ? -9.548 -13.645 -38.060 1.00 38.97 295 LEU A N 1
ATOM 2308 C CA . LEU A 1 295 ? -8.187 -13.261 -38.419 1.00 38.97 295 LEU A CA 1
ATOM 2309 C C . LEU A 1 295 ? -7.212 -14.377 -38.030 1.00 38.97 295 LEU A C 1
ATOM 2311 O O . LEU A 1 295 ? -6.949 -14.630 -36.855 1.00 38.97 295 LEU A O 1
ATOM 2315 N N . THR A 1 296 ? -6.655 -15.057 -39.031 1.00 33.16 296 THR A N 1
ATOM 2316 C CA . THR A 1 296 ? -5.643 -16.096 -38.833 1.00 33.16 296 THR A CA 1
ATOM 2317 C C . THR A 1 296 ? -4.306 -15.451 -38.474 1.00 33.16 296 THR A C 1
ATOM 2319 O O . THR A 1 296 ? -3.465 -15.215 -39.345 1.00 33.16 296 THR A O 1
ATOM 2322 N N . HIS A 1 297 ? -4.109 -15.158 -37.187 1.00 35.34 297 HIS A N 1
ATOM 2323 C CA . HIS A 1 297 ? -2.825 -14.702 -36.658 1.00 35.34 297 HIS A CA 1
ATOM 2324 C C . HIS A 1 297 ? -1.759 -15.788 -36.849 1.00 35.34 297 HIS A C 1
ATOM 2326 O O . HIS A 1 297 ? -1.664 -16.747 -36.081 1.00 35.34 297 HIS A O 1
ATOM 2332 N N . HIS A 1 298 ? -0.928 -15.619 -37.877 1.00 31.11 298 HIS A N 1
ATOM 2333 C CA . HIS A 1 298 ? 0.327 -16.346 -37.996 1.00 31.11 298 HIS A CA 1
ATOM 2334 C C . HIS A 1 298 ? 1.295 -15.843 -36.922 1.00 31.11 298 HIS A C 1
ATOM 2336 O O . HIS A 1 298 ? 1.852 -14.752 -37.041 1.00 31.11 298 HIS A O 1
ATOM 2342 N N . LEU A 1 299 ? 1.525 -16.659 -35.891 1.00 32.34 299 LEU A N 1
ATOM 2343 C CA . LEU A 1 299 ? 2.715 -16.524 -35.052 1.00 32.34 299 LEU A CA 1
ATOM 2344 C C . LEU A 1 299 ? 3.953 -16.705 -35.944 1.00 32.34 299 LEU A C 1
ATOM 2346 O O . LEU A 1 299 ? 4.018 -17.647 -36.737 1.00 32.34 299 LEU A O 1
ATOM 2350 N N . GLY A 1 300 ? 4.898 -15.767 -35.859 1.00 30.38 300 GLY A N 1
ATOM 2351 C CA . GLY A 1 300 ? 6.031 -15.690 -36.781 1.00 30.38 300 GLY A CA 1
ATOM 2352 C C . GLY A 1 300 ? 6.984 -16.881 -36.663 1.00 30.38 300 GLY A C 1
ATOM 2353 O O . GLY A 1 300 ? 7.387 -17.256 -35.564 1.00 30.38 300 GLY A O 1
ATOM 2354 N N . GLN A 1 301 ? 7.382 -17.449 -37.803 1.00 28.70 301 GLN A N 1
ATOM 2355 C CA . GLN A 1 301 ? 8.448 -18.449 -37.862 1.00 28.70 301 GLN A CA 1
ATOM 2356 C C . GLN A 1 301 ? 9.819 -17.758 -37.865 1.00 28.70 301 GLN A C 1
ATOM 2358 O O . GLN A 1 301 ? 10.175 -17.085 -38.831 1.00 28.70 301 GLN A O 1
ATOM 2363 N N . GLY A 1 302 ? 10.585 -17.945 -36.787 1.00 27.92 302 GLY A N 1
ATOM 2364 C CA . GLY A 1 302 ? 12.039 -17.754 -36.772 1.00 27.92 302 GLY A CA 1
ATOM 2365 C C . GLY A 1 302 ? 12.754 -19.036 -37.218 1.00 27.92 302 GLY A C 1
ATOM 2366 O O . GLY A 1 302 ? 12.228 -20.129 -37.024 1.00 27.92 302 GLY A O 1
ATOM 2367 N N . SER A 1 303 ? 13.922 -18.900 -37.849 1.00 29.89 303 SER A N 1
ATOM 2368 C CA . SER A 1 303 ? 14.618 -19.982 -38.567 1.00 29.89 303 SER A CA 1
ATOM 2369 C C . SER A 1 303 ? 15.324 -21.023 -37.684 1.00 29.89 303 SER A C 1
ATOM 2371 O O . SER A 1 303 ? 15.762 -20.726 -36.574 1.00 29.89 303 SER A O 1
ATOM 2373 N N . ASP A 1 304 ? 15.491 -22.226 -38.238 1.00 27.47 304 ASP A N 1
ATOM 2374 C CA . ASP A 1 304 ? 15.975 -23.444 -37.580 1.00 27.47 304 ASP A CA 1
ATOM 2375 C C . ASP A 1 304 ? 17.404 -23.403 -37.005 1.00 27.47 304 ASP A C 1
ATOM 2377 O O . ASP A 1 304 ? 18.359 -23.032 -37.688 1.00 27.47 304 ASP A O 1
ATOM 2381 N N . ILE A 1 305 ? 17.563 -23.994 -35.812 1.00 29.39 305 ILE A N 1
ATOM 2382 C CA . ILE A 1 305 ? 18.724 -24.825 -35.439 1.00 29.39 305 ILE A CA 1
ATOM 2383 C C . ILE A 1 305 ? 18.182 -26.122 -34.790 1.00 29.39 305 ILE A C 1
ATOM 2385 O O . ILE A 1 305 ? 17.126 -26.112 -34.159 1.00 29.39 305 ILE A O 1
ATOM 2389 N N . HIS A 1 306 ? 18.861 -27.254 -35.018 1.00 26.66 306 HIS A N 1
ATOM 2390 C CA . HIS A 1 306 ? 18.344 -28.624 -34.828 1.00 26.66 306 HIS A CA 1
ATOM 2391 C C . HIS A 1 306 ? 17.930 -29.039 -33.381 1.00 26.66 306 HIS A C 1
ATOM 2393 O O . HIS A 1 306 ? 18.354 -28.417 -32.408 1.00 26.66 306 HIS A O 1
ATOM 2399 N N . PRO A 1 307 ? 17.115 -30.116 -33.224 1.00 34.44 307 PRO A N 1
ATOM 2400 C CA . PRO A 1 307 ? 16.237 -30.304 -32.061 1.00 34.44 307 PRO A CA 1
ATOM 2401 C C . PRO A 1 307 ? 16.593 -31.480 -31.130 1.00 34.44 307 PRO A C 1
ATOM 2403 O O . PRO A 1 307 ? 17.320 -32.400 -31.509 1.00 34.44 307 PRO A O 1
ATOM 2406 N N . GLN A 1 308 ? 15.900 -31.556 -29.983 1.00 25.98 308 GLN A N 1
ATOM 2407 C CA . GLN A 1 308 ? 15.481 -32.835 -29.391 1.00 25.98 308 GLN A CA 1
ATOM 2408 C C . GLN A 1 308 ? 14.262 -32.698 -28.454 1.00 25.98 308 GLN A C 1
ATOM 2410 O O . GLN A 1 308 ? 14.029 -31.640 -27.883 1.00 25.98 308 GLN A O 1
ATOM 2415 N N . LEU A 1 309 ? 13.519 -33.803 -28.299 1.00 27.41 309 LEU A N 1
ATOM 2416 C CA . LEU A 1 309 ? 12.484 -34.055 -27.277 1.00 27.41 309 LEU A CA 1
ATOM 2417 C C . LEU A 1 309 ? 11.279 -33.090 -27.226 1.00 27.41 309 LEU A C 1
ATOM 2419 O O . LEU A 1 309 ? 11.130 -32.278 -26.319 1.00 27.41 309 LEU A O 1
ATOM 2423 N N . ALA A 1 310 ? 10.327 -33.303 -28.139 1.00 24.88 310 ALA A N 1
ATOM 2424 C CA . ALA A 1 310 ? 8.941 -32.877 -27.944 1.00 24.88 310 ALA A CA 1
ATOM 2425 C C . ALA A 1 310 ? 8.130 -33.972 -27.223 1.00 24.88 310 ALA A C 1
ATOM 2427 O O . ALA A 1 310 ? 8.139 -35.128 -27.651 1.00 24.88 310 ALA A O 1
ATOM 2428 N N . SER A 1 311 ? 7.367 -33.610 -26.188 1.00 26.06 311 SER A N 1
ATOM 2429 C CA . SER A 1 311 ? 6.299 -34.461 -25.644 1.00 26.06 311 SER A CA 1
ATOM 2430 C C . SER A 1 311 ? 5.234 -33.639 -24.913 1.00 26.06 311 SER A C 1
ATOM 2432 O O . SER A 1 311 ? 5.554 -33.037 -23.898 1.00 26.06 311 SER A O 1
ATOM 2434 N N . ASN A 1 312 ? 3.993 -33.697 -25.414 1.00 26.64 312 ASN A N 1
ATOM 2435 C CA . ASN A 1 312 ? 2.694 -33.579 -24.721 1.00 26.64 312 ASN A CA 1
ATOM 2436 C C . ASN A 1 312 ? 2.480 -32.406 -23.715 1.00 26.64 312 ASN A C 1
ATOM 2438 O O . ASN A 1 312 ? 3.238 -32.194 -22.784 1.00 26.64 312 ASN A O 1
ATOM 2442 N N . THR A 1 313 ? 1.371 -31.659 -23.731 1.00 27.95 313 THR A N 1
ATOM 2443 C CA . THR A 1 313 ? 0.032 -31.995 -24.246 1.00 27.95 313 THR A CA 1
ATOM 2444 C C . THR A 1 313 ? -0.739 -30.719 -24.591 1.00 27.95 313 THR A C 1
ATOM 2446 O O . THR A 1 313 ? -0.696 -29.760 -23.827 1.00 27.95 313 THR A O 1
ATOM 2449 N N . ALA A 1 314 ? -1.523 -30.733 -25.671 1.00 23.48 314 ALA A N 1
ATOM 2450 C CA . ALA A 1 314 ? -2.537 -29.716 -25.939 1.00 23.48 314 ALA A CA 1
ATOM 2451 C C . ALA A 1 314 ? -3.891 -30.394 -26.186 1.00 23.48 314 ALA A C 1
ATOM 2453 O O . ALA A 1 314 ? -3.992 -31.282 -27.030 1.00 23.48 314 ALA A O 1
ATOM 2454 N N . LEU A 1 315 ? -4.929 -29.973 -25.459 1.00 26.69 315 LEU A N 1
ATOM 2455 C CA . LEU A 1 315 ? -6.309 -30.422 -25.654 1.00 26.69 315 LEU A CA 1
ATOM 2456 C C . LEU A 1 315 ? -7.249 -29.213 -25.622 1.00 26.69 315 LEU A C 1
ATOM 2458 O O . LEU A 1 315 ? -7.624 -28.727 -24.557 1.00 26.69 315 LEU A O 1
ATOM 2462 N N . ARG A 1 316 ? -7.640 -28.740 -26.810 1.00 24.14 316 ARG A N 1
ATOM 2463 C CA . ARG A 1 316 ? -8.856 -27.935 -26.984 1.00 24.14 316 ARG A CA 1
ATOM 2464 C C . ARG A 1 316 ? -10.037 -28.882 -27.196 1.00 24.14 316 ARG A C 1
ATOM 2466 O O . ARG A 1 316 ? -9.913 -29.859 -27.929 1.00 24.14 316 ARG A O 1
ATOM 2473 N N . PHE A 1 317 ? -11.180 -28.559 -26.601 1.00 23.77 317 PHE A N 1
ATOM 2474 C CA . PHE A 1 317 ? -12.458 -29.170 -26.963 1.00 23.77 317 PHE A CA 1
ATOM 2475 C C . PHE A 1 317 ? -12.970 -28.583 -28.287 1.00 23.77 317 PHE A C 1
ATOM 2477 O O . PHE A 1 317 ? -12.901 -27.366 -28.467 1.00 23.77 317 PHE A O 1
ATOM 2484 N N . PRO A 1 318 ? -13.562 -29.410 -29.160 1.00 28.61 318 PRO A N 1
ATOM 2485 C CA . PRO A 1 318 ? -14.606 -28.985 -30.080 1.00 28.61 318 PRO A CA 1
ATOM 2486 C C . PRO A 1 318 ? -15.966 -29.592 -29.689 1.00 28.61 318 PRO A C 1
ATOM 2488 O O . PRO A 1 318 ? -16.048 -30.731 -29.225 1.00 28.61 318 PRO A O 1
ATOM 2491 N N . LEU A 1 319 ? -17.035 -28.834 -29.918 1.00 27.38 319 LEU A N 1
ATOM 2492 C CA . LEU A 1 319 ? -18.413 -29.324 -29.946 1.00 27.38 319 LEU A CA 1
ATOM 2493 C C . LEU A 1 319 ? -18.838 -29.499 -31.412 1.00 27.38 319 LEU A C 1
ATOM 2495 O O . LEU A 1 319 ? -18.611 -28.592 -32.208 1.00 27.38 319 LEU A O 1
ATOM 2499 N N . ASP A 1 320 ? -19.407 -30.664 -31.744 1.00 26.31 320 ASP A N 1
ATOM 2500 C CA . ASP A 1 320 ? -20.795 -30.834 -32.230 1.00 26.31 320 ASP A CA 1
ATOM 2501 C C . ASP A 1 320 ? -21.035 -31.924 -33.306 1.00 26.31 320 ASP A C 1
ATOM 2503 O O . ASP A 1 320 ? -20.327 -32.028 -34.300 1.00 26.31 320 ASP A O 1
ATOM 2507 N N . ILE A 1 321 ? -22.129 -32.669 -33.073 1.00 27.34 321 ILE A N 1
ATOM 2508 C CA . ILE A 1 321 ? -23.071 -33.303 -34.027 1.00 27.34 321 ILE A CA 1
ATOM 2509 C C . ILE A 1 321 ? -22.552 -34.405 -34.997 1.00 27.34 321 ILE A C 1
ATOM 2511 O O . ILE A 1 321 ? -21.997 -34.131 -36.053 1.00 27.34 321 ILE A O 1
ATOM 2515 N N . ASP A 1 322 ? -22.829 -35.665 -34.611 1.00 23.59 322 ASP A N 1
ATOM 2516 C CA . ASP A 1 322 ? -23.637 -36.729 -35.284 1.00 23.59 322 ASP A CA 1
ATOM 2517 C C . ASP A 1 322 ? -23.792 -36.789 -36.841 1.00 23.59 322 ASP A C 1
ATOM 2519 O O . ASP A 1 322 ? -23.836 -35.738 -37.479 1.00 23.59 322 ASP A O 1
ATOM 2523 N N . PRO A 1 323 ? -24.077 -37.964 -37.484 1.00 45.78 323 PRO A N 1
ATOM 2524 C CA . PRO A 1 323 ? -24.202 -39.331 -36.935 1.00 45.78 323 PRO A CA 1
ATOM 2525 C C . PRO A 1 323 ? -23.571 -40.507 -37.753 1.00 45.78 323 PRO A C 1
ATOM 2527 O O . PRO A 1 323 ? -23.302 -40.408 -38.947 1.00 45.78 323 PRO A O 1
ATOM 2530 N N . ALA A 1 324 ? -23.566 -41.693 -37.112 1.00 24.78 324 ALA A N 1
ATOM 2531 C CA . ALA A 1 324 ? -23.768 -43.050 -37.683 1.00 24.78 324 ALA A CA 1
ATOM 2532 C C . ALA A 1 324 ? -22.610 -43.916 -38.279 1.00 24.78 324 ALA A C 1
ATOM 2534 O O . ALA A 1 324 ? -21.586 -43.442 -38.748 1.00 24.78 324 ALA A O 1
ATOM 2535 N N . VAL A 1 325 ? -22.920 -45.234 -38.327 1.00 26.38 325 VAL A N 1
ATOM 2536 C CA . VAL A 1 325 ? -22.347 -46.358 -39.124 1.00 26.38 325 VAL A CA 1
ATOM 2537 C C . VAL A 1 325 ? -21.263 -47.283 -38.500 1.00 26.38 325 VAL A C 1
ATOM 2539 O O . VAL A 1 325 ? -20.067 -47.066 -38.628 1.00 26.38 325 VAL A O 1
ATOM 2542 N N . HIS A 1 326 ? -21.760 -48.429 -37.997 1.00 26.42 326 HIS A N 1
ATOM 2543 C CA . HIS A 1 326 ? -21.185 -49.797 -37.929 1.00 26.42 326 HIS A CA 1
ATOM 2544 C C . HIS A 1 326 ? -19.945 -50.174 -37.075 1.00 26.42 326 HIS A C 1
ATOM 2546 O O . HIS A 1 326 ? -19.178 -49.359 -36.583 1.00 26.42 326 HIS A O 1
ATOM 2552 N N . CYS A 1 327 ? -19.854 -51.492 -36.833 1.00 23.17 327 CYS A N 1
ATOM 2553 C CA . CYS A 1 327 ? -18.967 -52.213 -35.906 1.00 23.17 327 CYS A CA 1
ATOM 2554 C C . CYS A 1 327 ? -17.947 -53.091 -36.666 1.00 23.17 327 CYS A C 1
ATOM 2556 O O . CYS A 1 327 ? -18.060 -53.203 -37.884 1.00 23.17 327 CYS A O 1
ATOM 2558 N N . VAL A 1 328 ? -17.046 -53.784 -35.942 1.00 26.34 328 VAL A N 1
ATOM 2559 C CA . VAL A 1 328 ? -16.777 -55.255 -35.997 1.00 26.34 328 VAL A CA 1
ATOM 2560 C C . VAL A 1 328 ? -15.655 -55.629 -34.988 1.00 26.34 328 VAL A C 1
ATOM 2562 O O . VAL A 1 328 ? -14.948 -54.754 -34.493 1.00 26.34 328 VAL A O 1
ATOM 2565 N N . ASP A 1 329 ? -15.589 -56.910 -34.609 1.00 28.48 329 ASP A N 1
ATOM 2566 C CA . ASP A 1 329 ? -15.004 -57.496 -33.384 1.00 28.48 329 ASP A CA 1
ATOM 2567 C C . ASP A 1 329 ? -13.503 -57.914 -33.413 1.00 28.48 329 ASP A C 1
ATOM 2569 O O . ASP A 1 329 ? -12.854 -57.905 -34.456 1.00 28.48 329 ASP A O 1
ATOM 2573 N N . GLY A 1 330 ? -12.988 -58.388 -32.257 1.00 27.50 330 GLY A N 1
ATOM 2574 C CA . GLY A 1 330 ? -11.775 -59.236 -32.106 1.00 27.50 330 GLY A CA 1
ATOM 2575 C C . GLY A 1 330 ? -11.053 -59.056 -30.743 1.00 27.50 330 GLY A C 1
ATOM 2576 O O . GLY A 1 330 ? -10.579 -57.960 -30.476 1.00 27.50 330 GLY A O 1
ATOM 2577 N N . PHE A 1 331 ? -11.102 -59.965 -29.746 1.00 26.84 331 PHE A N 1
ATOM 2578 C CA . PHE A 1 331 ? -10.456 -61.304 -29.579 1.00 26.84 331 PHE A CA 1
ATOM 2579 C C . PHE A 1 331 ? -8.921 -61.257 -29.307 1.00 26.84 331 PHE A C 1
ATOM 2581 O O . PHE A 1 331 ? -8.225 -60.520 -29.991 1.00 26.84 331 PHE A O 1
ATOM 2588 N N . GLU A 1 332 ? -8.301 -62.005 -28.363 1.00 30.23 332 GLU A N 1
ATOM 2589 C CA . GLU A 1 332 ? -8.809 -62.928 -27.310 1.00 30.23 332 GLU A CA 1
ATOM 2590 C C . GLU A 1 332 ? -7.790 -63.194 -26.138 1.00 30.23 332 GLU A C 1
ATOM 2592 O O . GLU A 1 332 ? -6.830 -62.452 -25.957 1.00 30.23 332 GLU A O 1
ATOM 2597 N N . ALA A 1 333 ? -8.057 -64.237 -25.328 1.00 32.31 333 ALA A N 1
ATOM 2598 C CA . ALA A 1 333 ? -7.470 -64.756 -24.068 1.00 32.31 333 ALA A CA 1
ATOM 2599 C C . ALA A 1 333 ? -5.944 -65.090 -24.020 1.00 32.31 333 ALA A C 1
ATOM 2601 O O . ALA A 1 333 ? -5.275 -65.092 -25.045 1.00 32.31 333 ALA A O 1
ATOM 2602 N N . GLY A 1 334 ? -5.322 -65.469 -22.879 1.00 28.22 334 GLY A N 1
ATOM 2603 C CA . GLY A 1 334 ? -5.764 -65.575 -21.462 1.00 28.22 334 GLY A CA 1
ATOM 2604 C C . GLY A 1 334 ? -5.047 -66.696 -20.650 1.00 28.22 334 GLY A C 1
ATOM 2605 O O . GLY A 1 334 ? -4.081 -67.271 -21.138 1.00 28.22 334 GLY A O 1
ATOM 2606 N N . THR A 1 335 ? -5.567 -67.060 -19.453 1.00 31.23 335 THR A N 1
ATOM 2607 C CA . THR A 1 335 ? -5.135 -68.176 -18.531 1.00 31.23 335 THR A CA 1
ATOM 2608 C C . THR A 1 335 ? -3.747 -68.030 -17.848 1.00 31.23 335 THR A C 1
ATOM 2610 O O . THR A 1 335 ? -2.905 -67.330 -18.388 1.00 31.23 335 THR A O 1
ATOM 2613 N N . ARG A 1 336 ? -3.375 -68.588 -16.669 1.00 29.25 336 ARG A N 1
ATOM 2614 C CA . ARG A 1 336 ? -3.899 -69.501 -15.589 1.00 29.25 336 ARG A CA 1
ATOM 2615 C C . ARG A 1 336 ? -2.915 -69.371 -14.364 1.00 29.25 336 ARG A C 1
ATOM 2617 O O . ARG A 1 336 ? -1.921 -68.679 -14.539 1.00 29.25 336 ARG A O 1
ATOM 2624 N N . GLU A 1 337 ? -2.928 -69.999 -13.168 1.00 29.44 337 GLU A N 1
ATOM 2625 C CA . GLU A 1 337 ? -3.834 -70.564 -12.113 1.00 29.44 337 GLU A CA 1
ATOM 2626 C C . GLU A 1 337 ? -2.911 -70.897 -10.875 1.00 29.44 337 GLU A C 1
ATOM 2628 O O . GLU A 1 337 ? -1.702 -70.959 -11.073 1.00 29.44 337 GLU A O 1
ATOM 2633 N N . CYS A 1 338 ? -3.276 -71.135 -9.594 1.00 24.92 338 CYS A N 1
ATOM 2634 C CA . CYS A 1 338 ? -4.550 -71.217 -8.844 1.00 24.92 338 CYS A CA 1
ATOM 2635 C C . CYS A 1 338 ? -4.374 -70.889 -7.307 1.00 24.92 338 CYS A C 1
ATOM 2637 O O . CYS A 1 338 ? -3.516 -70.097 -6.930 1.00 24.92 338 CYS A O 1
ATOM 2639 N N . CYS A 1 339 ? -5.221 -71.458 -6.429 1.00 24.20 339 CYS A N 1
ATOM 2640 C CA . CYS A 1 339 ? -5.535 -71.098 -5.023 1.00 24.20 339 CYS A CA 1
ATOM 2641 C C . CYS A 1 339 ? -4.703 -71.694 -3.849 1.00 24.20 339 CYS A C 1
ATOM 2643 O O . CYS A 1 339 ? -4.298 -72.847 -3.914 1.00 24.20 339 CYS A O 1
ATOM 2645 N N . HIS A 1 340 ? -4.672 -70.982 -2.700 1.00 25.42 340 HIS A N 1
ATOM 2646 C CA . HIS A 1 340 ? -5.172 -71.415 -1.357 1.00 25.42 340 HIS A CA 1
ATOM 2647 C C . HIS A 1 340 ? -5.134 -70.213 -0.361 1.00 25.42 340 HIS A C 1
ATOM 2649 O O . HIS A 1 340 ? -4.072 -69.670 -0.097 1.00 25.42 340 HIS A O 1
ATOM 2655 N N . HIS A 1 341 ? -6.256 -69.591 0.032 1.00 25.12 341 HIS A N 1
ATOM 2656 C CA . HIS A 1 341 ? -7.135 -69.900 1.187 1.00 25.12 341 HIS A CA 1
ATOM 2657 C C . HIS A 1 341 ? -6.568 -69.655 2.614 1.00 25.12 341 HIS A C 1
ATOM 2659 O O . HIS A 1 341 ? -6.067 -70.581 3.239 1.00 25.12 341 HIS A O 1
ATOM 2665 N N . PHE A 1 342 ? -6.780 -68.446 3.162 1.00 23.97 342 PHE A N 1
ATOM 2666 C CA . PHE A 1 342 ? -7.386 -68.187 4.493 1.00 23.97 342 PHE A CA 1
ATOM 2667 C C . PHE A 1 342 ? -7.923 -66.730 4.545 1.00 23.97 342 PHE A C 1
ATOM 2669 O O . PHE A 1 342 ? -7.647 -65.954 3.631 1.00 23.97 342 PHE A O 1
ATOM 2676 N N . LEU A 1 343 ? -8.782 -66.383 5.517 1.00 24.70 343 LEU A N 1
ATOM 2677 C CA . LEU A 1 343 ? -9.682 -65.209 5.438 1.00 24.70 343 LEU A CA 1
ATOM 2678 C C . LEU A 1 343 ? -9.139 -63.889 6.048 1.00 24.70 343 LEU A C 1
ATOM 2680 O O . LEU A 1 343 ? -8.331 -63.951 6.974 1.00 24.70 343 LEU A O 1
ATOM 2684 N N . PRO A 1 344 ? -9.607 -62.705 5.579 1.00 30.61 344 PRO A N 1
ATOM 2685 C CA . PRO A 1 344 ? -9.051 -61.402 5.955 1.00 30.61 344 PRO A CA 1
ATOM 2686 C C . PRO A 1 344 ? -9.951 -60.527 6.852 1.00 30.61 344 PRO A C 1
ATOM 2688 O O . PRO A 1 344 ? -11.175 -60.547 6.740 1.00 30.61 344 PRO A O 1
ATOM 2691 N N . MET A 1 345 ? -9.295 -59.677 7.645 1.00 24.47 345 MET A N 1
ATOM 2692 C CA . MET A 1 345 ? -9.737 -58.370 8.164 1.00 24.47 345 MET A CA 1
ATOM 2693 C C . MET A 1 345 ? -8.450 -57.560 8.403 1.00 24.47 345 MET A C 1
ATOM 2695 O O . MET A 1 345 ? -7.497 -58.122 8.936 1.00 24.47 345 MET A O 1
ATOM 2699 N N . ASP A 1 346 ? -8.303 -56.282 8.062 1.00 24.34 346 ASP A N 1
ATOM 2700 C CA . ASP A 1 346 ? -9.086 -55.353 7.222 1.00 24.34 346 ASP A CA 1
ATOM 2701 C C . ASP A 1 346 ? -8.035 -54.349 6.632 1.00 24.34 346 ASP A C 1
ATOM 2703 O O . ASP A 1 346 ? -6.842 -54.636 6.726 1.00 24.34 346 ASP A O 1
ATOM 2707 N N . ASN A 1 347 ? -8.247 -53.193 5.993 1.00 24.97 347 ASN A N 1
ATOM 2708 C CA . ASN A 1 347 ? -9.386 -52.321 5.685 1.00 24.97 347 ASN A CA 1
ATOM 2709 C C . ASN A 1 347 ? -9.096 -51.660 4.322 1.00 24.97 347 ASN A C 1
ATOM 2711 O O . ASN A 1 347 ? -7.935 -51.373 4.017 1.00 24.97 347 ASN A O 1
ATOM 2715 N N . ASN A 1 348 ? -10.110 -51.482 3.466 1.00 25.06 348 ASN A N 1
ATOM 2716 C CA . ASN A 1 348 ? -9.898 -51.274 2.030 1.00 25.06 348 ASN A CA 1
ATOM 2717 C C . ASN A 1 348 ? -10.560 -50.018 1.426 1.00 25.06 348 ASN A C 1
ATOM 2719 O O . ASN A 1 348 ? -11.636 -49.565 1.808 1.00 25.06 348 ASN A O 1
ATOM 2723 N N . ARG A 1 349 ? -9.902 -49.503 0.386 1.00 36.91 349 ARG A N 1
ATOM 2724 C CA . ARG A 1 349 ? -10.207 -48.309 -0.408 1.00 36.91 349 ARG A CA 1
ATOM 2725 C C . ARG A 1 349 ? -11.078 -48.683 -1.620 1.00 36.91 349 ARG A C 1
ATOM 2727 O O . ARG A 1 349 ? -10.548 -49.057 -2.663 1.00 36.91 349 ARG A O 1
ATOM 2734 N N . VAL A 1 350 ? -12.403 -48.571 -1.497 1.00 24.44 350 VAL A N 1
ATOM 2735 C CA . VAL A 1 350 ? -13.389 -49.032 -2.507 1.00 24.44 350 VAL A CA 1
ATOM 2736 C C . VAL A 1 350 ? -14.433 -47.923 -2.741 1.00 24.44 350 VAL A C 1
ATOM 2738 O O . VAL A 1 350 ? -15.194 -47.606 -1.836 1.00 24.44 350 VAL A O 1
ATOM 2741 N N . THR A 1 351 ? -14.362 -47.086 -3.783 1.00 35.38 351 THR A N 1
ATOM 2742 C CA . THR A 1 351 ? -14.709 -47.295 -5.212 1.00 35.38 351 THR A CA 1
ATOM 2743 C C . THR A 1 351 ? -16.167 -47.705 -5.502 1.00 35.38 351 THR A C 1
ATOM 2745 O O . THR A 1 351 ? -16.643 -48.758 -5.100 1.00 35.38 351 THR A O 1
ATOM 2748 N N . MET A 1 352 ? -16.862 -46.872 -6.288 1.00 23.19 352 MET A N 1
ATOM 2749 C CA . MET A 1 352 ? -18.137 -47.159 -6.969 1.00 23.19 352 MET A CA 1
ATOM 2750 C C . MET A 1 352 ? -18.025 -46.546 -8.378 1.00 23.19 352 MET A C 1
ATOM 2752 O O . MET A 1 352 ? -18.051 -45.330 -8.527 1.00 23.19 352 MET A O 1
ATOM 2756 N N . SER A 1 353 ? -17.595 -47.290 -9.400 1.00 24.11 353 SER A N 1
ATOM 2757 C CA . SER A 1 353 ? -18.397 -48.219 -10.223 1.00 24.11 353 SER A CA 1
ATOM 2758 C C . SER A 1 353 ? -19.530 -47.543 -11.017 1.00 24.11 353 SER A C 1
ATOM 2760 O O . SER A 1 353 ? -20.504 -47.070 -10.433 1.00 24.11 353 SER A O 1
ATOM 2762 N N . ARG A 1 354 ? -19.458 -47.562 -12.358 1.00 29.53 354 ARG A N 1
ATOM 2763 C CA . ARG A 1 354 ? -20.561 -47.136 -13.240 1.00 29.53 354 ARG A CA 1
ATOM 2764 C C . ARG A 1 354 ? -21.769 -48.080 -13.135 1.00 29.53 354 ARG A C 1
ATOM 2766 O O . ARG A 1 354 ? -21.639 -49.277 -13.353 1.00 29.53 354 ARG A O 1
ATOM 2773 N N . SER A 1 355 ? -22.932 -47.484 -12.867 1.00 28.61 355 SER A N 1
ATOM 2774 C CA . SER A 1 355 ? -24.280 -47.931 -13.256 1.00 28.61 355 SER A CA 1
ATOM 2775 C C . SER A 1 355 ? -24.553 -49.452 -13.365 1.00 28.61 355 SER A C 1
ATOM 2777 O O . SER A 1 355 ? -24.409 -50.066 -14.425 1.00 28.61 355 SER A O 1
ATOM 2779 N N . THR A 1 356 ? -25.104 -50.033 -12.301 1.00 29.25 356 THR A N 1
ATOM 2780 C CA . THR A 1 356 ? -25.924 -51.250 -12.403 1.00 29.25 356 THR A CA 1
ATOM 2781 C C . THR A 1 356 ? -27.250 -50.948 -13.129 1.00 29.25 356 THR A C 1
ATOM 2783 O O . THR A 1 356 ? -27.706 -49.800 -13.140 1.00 29.25 356 THR A O 1
ATOM 2786 N N . PRO A 1 357 ? -27.888 -51.960 -13.751 1.00 35.25 357 PRO A N 1
ATOM 2787 C CA . PRO A 1 357 ? -29.158 -51.794 -14.460 1.00 35.25 357 PRO A CA 1
ATOM 2788 C C . PRO A 1 357 ? -30.311 -51.424 -13.504 1.00 35.25 357 PRO A C 1
ATOM 2790 O O . PRO A 1 357 ? -30.216 -51.675 -12.299 1.00 35.25 357 PRO A O 1
ATOM 2793 N N . PRO A 1 358 ? -31.429 -50.862 -14.012 1.00 32.56 358 PRO A N 1
ATOM 2794 C CA . PRO A 1 358 ? -32.526 -50.384 -13.174 1.00 32.56 358 PRO A CA 1
ATOM 2795 C C . PRO A 1 358 ? -33.119 -51.503 -12.309 1.00 32.56 358 PRO A C 1
ATOM 2797 O O . PRO A 1 358 ? -33.754 -52.439 -12.803 1.00 32.56 358 PRO A O 1
ATOM 2800 N N . ALA A 1 359 ? -32.936 -51.385 -10.992 1.00 35.12 359 ALA A N 1
ATOM 2801 C CA . ALA A 1 359 ? -33.444 -52.349 -10.028 1.00 35.12 359 ALA A CA 1
ATOM 2802 C C . ALA A 1 359 ? -34.977 -52.461 -10.114 1.00 35.12 359 ALA A C 1
ATOM 2804 O O . ALA A 1 359 ? -35.702 -51.462 -10.090 1.00 35.12 359 ALA A O 1
ATOM 2805 N N . LYS A 1 360 ? -35.483 -53.701 -10.187 1.00 40.09 360 LYS A N 1
ATOM 2806 C CA . LYS A 1 360 ? -36.925 -53.989 -10.215 1.00 40.09 360 LYS A CA 1
ATOM 2807 C C . LYS A 1 360 ? -37.606 -53.341 -9.004 1.00 40.09 360 LYS A C 1
ATOM 2809 O O . LYS A 1 360 ? -37.136 -53.494 -7.878 1.00 40.09 360 LYS A O 1
ATOM 2814 N N . LYS A 1 361 ? -38.729 -52.648 -9.234 1.00 41.41 361 LYS A N 1
ATOM 2815 C CA . LYS A 1 361 ? -39.529 -51.979 -8.190 1.00 41.41 361 LYS A CA 1
ATOM 2816 C C . LYS A 1 361 ? -39.826 -52.954 -7.041 1.00 41.41 361 LYS A C 1
ATOM 2818 O O . LYS A 1 361 ? -40.643 -53.858 -7.215 1.00 41.41 361 LYS A O 1
ATOM 2823 N N . LYS A 1 362 ? -39.204 -52.765 -5.869 1.00 51.88 362 LYS A N 1
ATOM 2824 C CA . LYS A 1 362 ? -39.599 -53.489 -4.651 1.00 51.88 362 LYS A CA 1
ATOM 2825 C C . LYS A 1 362 ? -41.042 -53.117 -4.311 1.00 51.88 362 LYS A C 1
ATOM 2827 O O . LYS A 1 362 ? -41.376 -51.938 -4.212 1.00 51.88 362 LYS A O 1
ATOM 2832 N N . TYR A 1 363 ? -41.895 -54.123 -4.155 1.00 55.66 363 TYR A N 1
ATOM 2833 C CA . TYR A 1 363 ? -43.293 -53.926 -3.789 1.00 55.66 363 TYR A CA 1
ATOM 2834 C C . TYR A 1 363 ? -43.370 -53.656 -2.281 1.00 55.66 363 TYR A C 1
ATOM 2836 O O . TYR A 1 363 ? -43.082 -54.539 -1.475 1.00 55.66 363 TYR A O 1
ATOM 2844 N N . VAL A 1 364 ? -43.704 -52.424 -1.891 1.00 64.25 364 VAL A N 1
ATOM 2845 C CA . VAL A 1 364 ? -43.805 -52.030 -0.477 1.00 64.25 364 VAL A CA 1
ATOM 2846 C C . VAL A 1 364 ? -45.103 -52.600 0.100 1.00 64.25 364 VAL A C 1
ATOM 2848 O O . VAL A 1 364 ? -46.185 -52.076 -0.154 1.00 64.25 364 VAL A O 1
ATOM 2851 N N . THR A 1 365 ? -45.000 -53.690 0.862 1.00 69.19 365 THR A N 1
ATOM 2852 C CA . THR A 1 365 ? -46.148 -54.430 1.424 1.00 69.19 365 THR A CA 1
ATOM 2853 C C . THR A 1 365 ? -46.886 -53.665 2.527 1.00 69.19 365 THR A C 1
ATOM 2855 O O . THR A 1 365 ? -48.094 -53.832 2.686 1.00 69.19 365 THR A O 1
ATOM 2858 N N . ARG A 1 366 ? -46.195 -52.780 3.258 1.00 74.94 366 ARG A N 1
ATOM 2859 C CA . ARG A 1 366 ? -46.785 -51.821 4.203 1.00 74.94 366 ARG A CA 1
ATOM 2860 C C . ARG A 1 366 ? -46.045 -50.486 4.122 1.00 74.94 366 ARG A C 1
ATOM 2862 O O . ARG A 1 366 ? -44.834 -50.437 4.285 1.00 74.94 366 ARG A O 1
ATOM 2869 N N . ALA A 1 367 ? -46.780 -49.394 3.924 1.00 79.69 367 ALA A N 1
ATOM 2870 C CA . ALA A 1 367 ? -46.249 -48.043 4.109 1.00 79.69 367 ALA A CA 1
ATOM 2871 C C . ALA A 1 367 ? -46.171 -47.694 5.607 1.00 79.69 367 ALA A C 1
ATOM 2873 O O . ALA A 1 367 ? -47.096 -48.026 6.355 1.00 79.69 367 ALA A O 1
ATOM 2874 N N . CYS A 1 368 ? -45.115 -46.984 6.024 1.00 82.38 368 CYS A N 1
ATOM 2875 C CA . CYS A 1 368 ? -44.975 -46.495 7.399 1.00 82.38 368 CYS A CA 1
ATOM 2876 C C . CYS A 1 368 ? -46.169 -45.613 7.810 1.00 82.38 368 CYS A C 1
ATOM 2878 O O . CYS A 1 368 ? -46.761 -44.910 6.979 1.00 82.38 368 CYS A O 1
ATOM 2880 N N . ASP A 1 369 ? -46.533 -45.627 9.094 1.00 81.62 369 ASP A N 1
ATOM 2881 C CA . ASP A 1 369 ? -47.832 -45.095 9.526 1.00 81.62 369 ASP A CA 1
ATOM 2882 C C . ASP A 1 369 ? -47.965 -43.572 9.335 1.00 81.62 369 ASP A C 1
ATOM 2884 O O . ASP A 1 369 ? -49.063 -43.074 9.080 1.00 81.62 369 ASP A O 1
ATOM 2888 N N . ALA A 1 370 ? -46.854 -42.829 9.326 1.00 78.62 370 ALA A N 1
ATOM 2889 C CA . ALA A 1 370 ? -46.837 -41.405 8.992 1.00 78.62 370 ALA A CA 1
ATOM 2890 C C . ALA A 1 370 ? -47.158 -41.130 7.505 1.00 78.62 370 ALA A C 1
ATOM 2892 O O . ALA A 1 370 ? -47.989 -40.267 7.209 1.00 78.62 370 ALA A O 1
ATOM 2893 N N . CYS A 1 371 ? -46.576 -41.878 6.558 1.00 81.19 371 CYS A N 1
ATOM 2894 C CA . CYS A 1 371 ? -46.945 -41.764 5.137 1.00 81.19 371 CYS A CA 1
ATOM 2895 C C . CYS A 1 371 ? -48.351 -42.317 4.862 1.00 81.19 371 CYS A C 1
ATOM 2897 O O . CYS A 1 371 ? -49.103 -41.723 4.090 1.00 81.19 371 CYS A O 1
ATOM 2899 N N . LYS A 1 372 ? -48.752 -43.388 5.560 1.00 80.69 372 LYS A N 1
ATOM 2900 C CA . LYS A 1 372 ? -50.107 -43.959 5.516 1.00 80.69 372 LYS A CA 1
ATOM 2901 C C . LYS A 1 372 ? -51.163 -42.941 5.967 1.00 80.69 372 LYS A C 1
ATOM 2903 O O . LYS A 1 372 ? -52.125 -42.706 5.238 1.00 80.69 372 LYS A O 1
ATOM 2908 N N . LYS A 1 373 ? -50.951 -42.259 7.103 1.00 78.50 373 LYS A N 1
ATOM 2909 C CA . LYS A 1 373 ? -51.824 -41.178 7.607 1.00 78.50 373 LYS A CA 1
ATOM 2910 C C . LYS A 1 373 ? -51.875 -39.979 6.653 1.00 78.50 373 LYS A C 1
ATOM 2912 O O . LYS A 1 373 ? -52.934 -39.390 6.474 1.00 78.50 373 LYS A O 1
ATOM 2917 N N . ARG A 1 374 ? -50.757 -39.658 5.989 1.00 77.81 374 ARG A N 1
ATOM 2918 C CA . ARG A 1 374 ? -50.656 -38.614 4.949 1.00 77.81 374 ARG A CA 1
ATOM 2919 C C . ARG A 1 374 ? -51.118 -39.075 3.547 1.00 77.81 374 ARG A C 1
ATOM 2921 O O . ARG A 1 374 ? -50.953 -38.314 2.597 1.00 77.81 374 ARG A O 1
ATOM 2928 N N . LYS A 1 375 ? -51.658 -40.298 3.397 1.00 83.25 375 LYS A N 1
ATOM 2929 C CA . LYS A 1 375 ? -52.058 -40.939 2.120 1.00 83.25 375 LYS A CA 1
ATOM 2930 C C . LYS A 1 375 ? -51.008 -40.804 0.998 1.00 83.25 375 LYS A C 1
ATOM 2932 O O . LYS A 1 375 ? -51.347 -40.652 -0.174 1.00 83.25 375 LYS A O 1
ATOM 2937 N N . SER A 1 376 ? -49.723 -40.836 1.350 1.00 77.25 376 SER A N 1
ATOM 2938 C CA . SER A 1 376 ? -48.614 -40.518 0.447 1.00 77.25 376 SER A CA 1
ATOM 2939 C C . SER A 1 376 ? -47.740 -41.737 0.142 1.00 77.25 376 SER A C 1
ATOM 2941 O O . SER A 1 376 ? -47.619 -42.660 0.948 1.00 77.25 376 SER A O 1
ATOM 2943 N N . LYS A 1 377 ? -47.114 -41.747 -1.046 1.00 75.31 377 LYS A N 1
ATOM 2944 C CA . LYS A 1 377 ? -46.160 -42.801 -1.428 1.00 75.31 377 LYS A CA 1
ATOM 2945 C C . LYS A 1 377 ? -44.993 -42.836 -0.434 1.00 75.31 377 LYS A C 1
ATOM 2947 O O . LYS A 1 377 ? -44.368 -41.803 -0.189 1.00 75.31 377 LYS A O 1
ATOM 2952 N N . CYS A 1 378 ? -44.726 -44.032 0.083 1.00 81.06 378 CYS A N 1
ATOM 2953 C CA . CYS A 1 378 ? -43.632 -44.370 0.986 1.00 81.06 378 CYS A CA 1
ATOM 2954 C C . CYS A 1 378 ? -42.621 -45.257 0.241 1.00 81.06 378 CYS A C 1
ATOM 2956 O O . CYS A 1 378 ? -43.021 -46.062 -0.600 1.00 81.06 378 CYS A O 1
ATOM 2958 N N . ASP A 1 379 ? -41.337 -45.100 0.549 1.00 82.50 379 ASP A N 1
ATOM 2959 C CA . ASP A 1 379 ? -40.230 -45.908 0.012 1.00 82.50 379 ASP A CA 1
ATOM 2960 C C . ASP A 1 379 ? -40.034 -47.244 0.764 1.00 82.50 379 ASP A C 1
ATOM 2962 O O . ASP A 1 379 ? -39.410 -48.160 0.231 1.00 82.50 379 ASP A O 1
ATOM 2966 N N . GLY A 1 380 ? -40.619 -47.382 1.960 1.00 73.25 380 GLY A N 1
ATOM 2967 C CA . GLY A 1 380 ? -40.501 -48.571 2.810 1.00 73.25 380 GLY A CA 1
ATOM 2968 C C . GLY A 1 380 ? -39.236 -48.612 3.676 1.00 73.25 380 GLY A C 1
ATOM 2969 O O . GLY A 1 380 ? -38.954 -49.655 4.258 1.00 73.25 380 GLY A O 1
ATOM 2970 N N . LEU A 1 381 ? -38.480 -47.513 3.756 1.00 76.81 381 LEU A N 1
ATOM 2971 C CA . LEU A 1 381 ? -37.328 -47.362 4.647 1.00 76.81 381 LEU A CA 1
ATOM 2972 C C . LEU A 1 381 ? -37.770 -46.839 6.024 1.00 76.81 381 LEU A C 1
ATOM 2974 O O . LEU A 1 381 ? -38.814 -46.193 6.146 1.00 76.81 381 LEU A O 1
ATOM 2978 N N . GLU A 1 382 ? -36.955 -47.062 7.056 1.00 68.69 382 GLU A N 1
ATOM 2979 C CA . GLU A 1 382 ? -37.165 -46.504 8.397 1.00 68.69 382 GLU A CA 1
ATOM 2980 C C . GLU A 1 382 ? -35.893 -45.783 8.889 1.00 68.69 382 GLU A C 1
ATOM 2982 O O . GLU A 1 382 ? -34.849 -46.425 9.000 1.00 68.69 382 GLU A O 1
ATOM 2987 N N . PRO A 1 383 ? -35.949 -44.463 9.174 1.00 70.44 383 PRO A N 1
ATOM 2988 C CA . PRO A 1 383 ? -37.038 -43.534 8.848 1.00 70.44 383 PRO A CA 1
ATOM 2989 C C . PRO A 1 383 ? -37.161 -43.314 7.328 1.00 70.44 383 PRO A C 1
ATOM 2991 O O . PRO A 1 383 ? -36.160 -43.145 6.633 1.00 70.44 383 PRO A O 1
ATOM 2994 N N . CYS A 1 384 ? -38.387 -43.271 6.795 1.00 82.31 384 CYS A N 1
ATOM 2995 C CA . CYS A 1 384 ? -38.578 -43.085 5.352 1.00 82.31 384 CYS A CA 1
ATOM 2996 C C . CYS A 1 384 ? -38.129 -41.686 4.904 1.00 82.31 384 CYS A C 1
ATOM 2998 O O . CYS A 1 384 ? -38.332 -40.691 5.616 1.00 82.31 384 CYS A O 1
ATOM 3000 N N . ALA A 1 385 ? -37.565 -41.573 3.698 1.00 76.19 385 ALA A N 1
ATOM 3001 C CA . ALA A 1 385 ? -36.913 -40.339 3.248 1.00 76.19 385 ALA A CA 1
ATOM 3002 C C . ALA A 1 385 ? -37.898 -39.158 3.156 1.00 76.19 385 ALA A C 1
ATOM 3004 O O . ALA A 1 385 ? -37.525 -37.996 3.333 1.00 76.19 385 ALA A O 1
ATOM 3005 N N . ARG A 1 386 ? -39.187 -39.445 2.926 1.00 76.81 386 ARG A N 1
ATOM 3006 C CA . ARG A 1 386 ? -40.253 -38.433 2.910 1.00 76.81 386 ARG A CA 1
ATOM 3007 C C . ARG A 1 386 ? -40.623 -37.907 4.302 1.00 76.81 386 ARG A C 1
ATOM 3009 O O . ARG A 1 386 ? -41.017 -36.747 4.406 1.00 76.81 386 ARG A O 1
ATOM 3016 N N . CYS A 1 387 ? -40.513 -38.723 5.351 1.00 79.06 387 CYS A N 1
ATOM 3017 C CA . CYS A 1 387 ? -40.708 -38.267 6.730 1.00 79.06 387 CYS A CA 1
ATOM 3018 C C . CYS A 1 387 ? -39.516 -37.429 7.193 1.00 79.06 387 CYS A C 1
ATOM 3020 O O . CYS A 1 387 ? -39.712 -36.279 7.584 1.00 79.06 387 CYS A O 1
ATOM 3022 N N . LEU A 1 388 ? -38.297 -37.941 6.999 1.00 77.50 388 LEU A N 1
ATOM 3023 C CA . LEU A 1 388 ? -37.054 -37.254 7.358 1.00 77.50 388 LEU A CA 1
ATOM 3024 C C . LEU A 1 388 ? -36.998 -35.823 6.783 1.00 77.50 388 LEU A C 1
ATOM 3026 O O . LEU A 1 388 ? -36.795 -34.854 7.513 1.00 77.50 388 LEU A O 1
ATOM 3030 N N . ASN A 1 389 ? -37.297 -35.669 5.488 1.00 68.12 389 ASN A N 1
ATOM 3031 C CA . ASN A 1 389 ? -37.341 -34.357 4.838 1.00 68.12 389 ASN A CA 1
ATOM 3032 C C . ASN A 1 389 ? -38.479 -33.446 5.340 1.00 68.12 389 ASN A C 1
ATOM 3034 O O . ASN A 1 389 ? -38.327 -32.224 5.329 1.00 68.12 389 ASN A O 1
ATOM 3038 N N . SER A 1 390 ? -39.611 -33.997 5.796 1.00 65.25 390 SER A N 1
ATOM 3039 C CA . SER A 1 390 ? -40.700 -33.180 6.354 1.00 65.25 390 SER A CA 1
ATOM 3040 C C . SER A 1 390 ? -40.409 -32.668 7.764 1.00 65.25 390 SER A C 1
ATOM 3042 O O . SER A 1 390 ? -40.830 -31.565 8.102 1.00 65.25 390 SER A O 1
ATOM 3044 N N . ASP A 1 391 ? -39.648 -33.417 8.559 1.00 59.28 391 ASP A N 1
ATOM 3045 C CA . ASP A 1 391 ? -39.316 -33.018 9.929 1.00 59.28 391 ASP A CA 1
ATOM 3046 C C . ASP A 1 391 ? -38.199 -31.953 9.915 1.00 59.28 391 ASP A C 1
ATOM 3048 O O . ASP A 1 391 ? -38.272 -30.948 10.627 1.00 59.28 391 ASP A O 1
ATOM 3052 N N . ILE A 1 392 ? -37.248 -32.069 8.973 1.00 53.78 392 ILE A N 1
ATOM 3053 C CA . ILE A 1 392 ? -36.283 -31.006 8.632 1.00 53.78 392 ILE A CA 1
ATOM 3054 C C . ILE A 1 392 ? -36.999 -29.733 8.138 1.00 53.78 392 ILE A C 1
ATOM 3056 O O . ILE A 1 392 ? -36.602 -28.620 8.496 1.00 53.78 392 ILE A O 1
ATOM 3060 N N . ALA A 1 393 ? -38.078 -29.861 7.356 1.00 49.66 393 ALA A N 1
ATOM 3061 C CA . ALA A 1 393 ? -38.878 -28.711 6.929 1.00 49.66 393 ALA A CA 1
ATOM 3062 C C . ALA A 1 393 ? -39.591 -28.020 8.110 1.00 49.66 393 ALA A C 1
ATOM 3064 O O . ALA A 1 393 ? -39.588 -26.791 8.181 1.00 49.66 393 ALA A O 1
ATOM 3065 N N . GLN A 1 394 ? -40.128 -28.780 9.074 1.00 46.75 394 GLN A N 1
ATOM 3066 C CA . GLN A 1 394 ? -40.742 -28.211 10.282 1.00 46.75 394 GLN A CA 1
ATOM 3067 C C . GLN A 1 394 ? -39.721 -27.501 11.186 1.00 46.75 394 GLN A C 1
ATOM 3069 O O . GLN A 1 394 ? -40.013 -26.420 11.702 1.00 46.75 394 GLN A O 1
ATOM 3074 N N . LEU A 1 395 ? -38.500 -28.030 11.326 1.00 43.09 395 LEU A N 1
ATOM 3075 C CA . LEU A 1 395 ? -37.402 -27.334 12.015 1.00 43.09 395 LEU A CA 1
ATOM 3076 C C . LEU A 1 395 ? -37.052 -25.996 11.335 1.00 43.09 395 LEU A C 1
ATOM 3078 O O . LEU A 1 395 ? -36.914 -24.972 12.008 1.00 43.09 395 LEU A O 1
ATOM 3082 N N . ARG A 1 396 ? -37.003 -25.971 9.995 1.00 39.81 396 ARG A N 1
ATOM 3083 C CA . ARG A 1 396 ? -36.757 -24.755 9.193 1.00 39.81 396 ARG A CA 1
ATOM 3084 C C . ARG A 1 396 ? -37.915 -23.745 9.196 1.00 39.81 396 ARG A C 1
ATOM 3086 O O . ARG A 1 396 ? -37.690 -22.585 8.849 1.00 39.81 396 ARG A O 1
ATOM 3093 N N . GLN A 1 397 ? -39.121 -24.148 9.603 1.00 39.72 397 GLN A N 1
ATOM 3094 C CA . GLN A 1 397 ? -40.233 -23.234 9.896 1.00 39.72 397 GLN A CA 1
ATOM 3095 C C . GLN A 1 397 ? -40.178 -22.714 11.340 1.00 39.72 397 GLN A C 1
ATOM 3097 O O . GLN A 1 397 ? -40.336 -21.513 11.550 1.00 39.72 397 GLN A O 1
ATOM 3102 N N . ARG A 1 398 ? -39.861 -23.564 12.330 1.00 35.88 398 ARG A N 1
ATOM 3103 C CA . ARG A 1 398 ? -39.717 -23.152 13.744 1.00 35.88 398 ARG A CA 1
ATOM 3104 C C . ARG A 1 398 ? -38.654 -22.072 13.964 1.00 35.88 398 ARG A C 1
ATOM 3106 O O . ARG A 1 398 ? -38.854 -21.204 14.804 1.00 35.88 398 ARG A O 1
ATOM 3113 N N . HIS A 1 399 ? -37.568 -22.077 13.189 1.00 40.22 399 HIS A N 1
ATOM 3114 C CA . HIS A 1 399 ? -36.575 -20.995 13.225 1.00 40.22 399 HIS A CA 1
ATOM 3115 C C . HIS A 1 399 ? -37.040 -19.680 12.580 1.00 40.22 399 HIS A C 1
ATOM 3117 O O . HIS A 1 399 ? -36.459 -18.642 12.875 1.00 40.22 399 HIS A O 1
ATOM 3123 N N . ARG A 1 400 ? -38.068 -19.702 11.721 1.00 34.03 400 ARG A N 1
ATOM 3124 C CA . ARG A 1 400 ? -38.553 -18.512 11.000 1.00 34.03 400 ARG A CA 1
ATOM 3125 C C . ARG A 1 400 ? -39.635 -17.754 11.776 1.00 34.03 400 ARG A C 1
ATOM 3127 O O . ARG A 1 400 ? -39.655 -16.536 11.753 1.00 34.03 400 ARG A O 1
ATOM 3134 N N . PHE A 1 401 ? -40.446 -18.459 12.566 1.00 28.69 401 PHE A N 1
ATOM 3135 C CA . PHE A 1 401 ? -41.464 -17.862 13.447 1.00 28.69 401 PHE A CA 1
ATOM 3136 C C . PHE A 1 401 ? -40.922 -17.280 14.772 1.00 28.69 401 PHE A C 1
ATOM 3138 O O . PHE A 1 401 ? -41.704 -16.980 15.670 1.00 28.69 401 PHE A O 1
ATOM 3145 N N . ARG A 1 402 ? -39.597 -17.120 14.932 1.00 29.38 402 ARG A N 1
ATOM 3146 C CA . ARG A 1 402 ? -38.986 -16.533 16.146 1.00 29.38 402 ARG A CA 1
ATOM 3147 C C . ARG A 1 402 ? -38.464 -15.099 15.957 1.00 29.38 402 ARG A C 1
ATOM 3149 O O . ARG A 1 402 ? -37.997 -14.508 16.922 1.00 29.38 402 ARG A O 1
ATOM 3156 N N . SER A 1 403 ? -38.551 -14.540 14.748 1.00 31.77 403 SER A N 1
ATOM 3157 C CA . SER A 1 403 ? -38.148 -13.157 14.431 1.00 31.77 403 SER A CA 1
ATOM 3158 C C . SER A 1 403 ? -39.318 -12.183 14.233 1.00 31.77 403 SER A C 1
ATOM 3160 O O . SER A 1 403 ? -39.080 -10.991 14.091 1.00 31.77 403 SER A O 1
ATOM 3162 N N . GLU A 1 404 ? -40.566 -12.662 14.233 1.00 29.83 404 GLU A N 1
ATOM 3163 C CA . GLU A 1 404 ? -41.767 -11.878 13.886 1.00 29.83 404 GLU A CA 1
ATOM 3164 C C . GLU A 1 404 ? -42.864 -12.003 14.964 1.00 29.83 404 GLU A C 1
ATOM 3166 O O . GLU A 1 404 ? -44.001 -12.358 14.669 1.00 29.83 404 GLU A O 1
ATOM 3171 N N . ALA A 1 405 ? -42.519 -11.775 16.240 1.00 25.91 405 ALA A N 1
ATOM 3172 C CA . ALA A 1 405 ? -43.492 -11.809 17.343 1.00 25.91 405 ALA A CA 1
ATOM 3173 C C . ALA A 1 405 ? -43.018 -11.075 18.618 1.00 25.91 405 ALA A C 1
ATOM 3175 O O . ALA A 1 405 ? -42.735 -11.728 19.625 1.00 25.91 405 ALA A O 1
ATOM 3176 N N . GLN A 1 406 ? -42.947 -9.733 18.617 1.00 27.12 406 GLN A N 1
ATOM 3177 C CA . GLN A 1 406 ? -42.943 -8.983 19.890 1.00 27.12 406 GLN A CA 1
ATOM 3178 C C . GLN A 1 406 ? -43.466 -7.532 19.839 1.00 27.12 406 GLN A C 1
ATOM 3180 O O . GLN A 1 406 ? -42.870 -6.619 20.405 1.00 27.12 406 GLN A O 1
ATOM 3185 N N . THR A 1 407 ? -44.655 -7.349 19.264 1.00 27.92 407 THR A N 1
ATOM 3186 C CA . THR A 1 407 ? -45.541 -6.226 19.614 1.00 27.92 407 THR A CA 1
ATOM 3187 C C . THR A 1 407 ? -46.995 -6.705 19.669 1.00 27.92 407 THR A C 1
ATOM 3189 O O . THR A 1 407 ? -47.370 -7.613 18.934 1.00 27.92 407 THR A O 1
ATOM 3192 N N . GLU A 1 408 ? -47.779 -6.069 20.544 1.00 25.66 408 GLU A N 1
ATOM 3193 C CA . GLU A 1 408 ? -49.232 -6.228 20.757 1.00 25.66 408 GLU A CA 1
ATOM 3194 C C . GLU A 1 408 ? -49.753 -7.491 21.500 1.00 25.66 408 GLU A C 1
ATOM 3196 O O . GLU A 1 408 ? -49.243 -8.606 21.414 1.00 25.66 408 GLU A O 1
ATOM 3201 N N . GLN A 1 409 ? -50.787 -7.239 22.313 1.00 30.89 409 GLN A N 1
ATOM 3202 C CA . GLN A 1 409 ? -51.574 -8.096 23.225 1.00 30.89 409 GLN A CA 1
ATOM 3203 C C . GLN A 1 409 ? -52.964 -7.410 23.392 1.00 30.89 409 GLN A C 1
ATOM 3205 O O . GLN A 1 409 ? -53.083 -6.271 22.931 1.00 30.89 409 GLN A O 1
ATOM 3210 N N . PRO A 1 410 ? -53.977 -7.930 24.137 1.00 42.38 410 PRO A N 1
ATOM 3211 C CA . PRO A 1 410 ? -54.251 -9.279 24.683 1.00 42.38 410 PRO A CA 1
ATOM 3212 C C . PRO A 1 410 ? -55.685 -9.786 24.312 1.00 42.38 410 PRO A C 1
ATOM 3214 O O . PRO A 1 410 ? -56.375 -9.158 23.513 1.00 42.38 410 PRO A O 1
ATOM 3217 N N . SER A 1 411 ? -56.200 -10.870 24.934 1.00 23.62 411 SER A N 1
ATOM 3218 C CA . SER A 1 411 ? -57.428 -10.822 25.793 1.00 23.62 411 SER A CA 1
ATOM 3219 C C . SER A 1 411 ? -58.116 -12.181 26.106 1.00 23.62 411 SER A C 1
ATOM 3221 O O . SER A 1 411 ? -58.264 -13.033 25.236 1.00 23.62 411 SER A O 1
ATOM 3223 N N . THR A 1 412 ? -58.657 -12.304 27.338 1.00 26.78 412 THR A N 1
ATOM 3224 C CA . THR A 1 412 ? -59.599 -13.343 27.867 1.00 26.78 412 THR A CA 1
ATOM 3225 C C . THR A 1 412 ? -59.090 -14.802 27.945 1.00 26.78 412 THR A C 1
ATOM 3227 O O . THR A 1 412 ? -58.290 -15.214 27.118 1.00 26.78 412 THR A O 1
ATOM 3230 N N . ARG A 1 413 ? -59.485 -15.682 28.888 1.00 24.61 413 ARG A N 1
ATOM 3231 C CA . ARG A 1 413 ? -60.291 -15.676 30.150 1.00 24.61 413 ARG A CA 1
ATOM 3232 C C . ARG A 1 413 ? -59.713 -16.843 31.023 1.00 24.61 413 ARG A C 1
ATOM 3234 O O . ARG A 1 413 ? -59.047 -17.695 30.444 1.00 24.61 413 ARG A O 1
ATOM 3241 N N . ALA A 1 414 ? -59.886 -17.008 32.341 1.00 25.22 414 ALA A N 1
ATOM 3242 C CA . ALA A 1 414 ? -60.859 -16.500 33.319 1.00 25.22 414 ALA A CA 1
ATOM 3243 C C . ALA A 1 414 ? -60.327 -16.589 34.779 1.00 25.22 414 ALA A C 1
ATOM 3245 O O . ALA A 1 414 ? -59.322 -17.255 34.993 1.00 25.22 414 ALA A O 1
ATOM 3246 N N . GLU A 1 415 ? -61.085 -15.998 35.726 1.00 27.12 415 GLU A N 1
ATOM 3247 C CA . GLU A 1 415 ? -61.152 -16.289 37.187 1.00 27.12 415 GLU A CA 1
ATOM 3248 C C . GLU A 1 415 ? -59.888 -16.052 38.065 1.00 27.12 415 GLU A C 1
ATOM 3250 O O . GLU A 1 415 ? -58.788 -16.457 37.711 1.00 27.12 415 GLU A O 1
ATOM 3255 N N . ASP A 1 416 ? -59.956 -15.428 39.255 1.00 25.08 416 ASP A N 1
ATOM 3256 C CA . ASP A 1 416 ? -61.031 -14.660 39.930 1.00 25.08 416 ASP A CA 1
ATOM 3257 C C . ASP A 1 416 ? -60.443 -13.747 41.056 1.00 25.08 416 ASP A C 1
ATOM 3259 O O . ASP A 1 416 ? -59.276 -13.898 41.413 1.00 25.08 416 ASP A O 1
ATOM 3263 N N . LEU A 1 417 ? -61.278 -12.873 41.646 1.00 27.73 417 LEU A N 1
ATOM 3264 C CA . LEU A 1 417 ? -61.118 -12.090 42.897 1.00 27.73 417 LEU A CA 1
ATOM 3265 C C . LEU A 1 417 ? -60.184 -10.848 42.917 1.00 27.73 417 LEU A C 1
ATOM 3267 O O . LEU A 1 417 ? -58.965 -10.968 42.849 1.00 27.73 417 LEU A O 1
ATOM 3271 N N . GLY A 1 418 ? -60.756 -9.668 43.234 1.00 25.84 418 GLY A N 1
ATOM 3272 C CA . GLY A 1 418 ? -60.061 -8.614 44.013 1.00 25.84 418 GLY A CA 1
ATOM 3273 C C . GLY A 1 418 ? -59.979 -7.180 43.446 1.00 25.84 418 GLY A C 1
ATOM 3274 O O . GLY A 1 418 ? -58.900 -6.741 43.066 1.00 25.84 418 GLY A O 1
ATOM 3275 N N . ASP A 1 419 ? -61.076 -6.418 43.496 1.00 23.31 419 ASP A N 1
ATOM 3276 C CA . ASP A 1 419 ? -61.111 -4.931 43.413 1.00 23.31 419 ASP A CA 1
ATOM 3277 C C . ASP A 1 419 ? -61.252 -4.358 44.865 1.00 23.31 419 ASP A C 1
ATOM 3279 O O . ASP A 1 419 ? -61.542 -5.171 45.754 1.00 23.31 419 ASP A O 1
ATOM 3283 N N . PRO A 1 420 ? -61.133 -3.038 45.193 1.00 38.00 420 PRO A N 1
ATOM 3284 C CA . PRO A 1 420 ? -61.025 -1.861 44.313 1.00 38.00 420 PRO A CA 1
ATOM 3285 C C . PRO A 1 420 ? -60.011 -0.750 44.716 1.00 38.00 420 PRO A C 1
ATOM 3287 O O . PRO A 1 420 ? -59.541 -0.709 45.852 1.00 38.00 420 PRO A O 1
ATOM 3290 N N . ALA A 1 421 ? -59.777 0.224 43.812 1.00 25.17 421 ALA A N 1
ATOM 3291 C CA . ALA A 1 421 ? -59.845 1.697 44.040 1.00 25.17 421 ALA A CA 1
ATOM 3292 C C . ALA A 1 421 ? -58.978 2.548 43.066 1.00 25.17 421 ALA A C 1
ATOM 3294 O O . ALA A 1 421 ? -57.971 2.103 42.526 1.00 25.17 421 ALA A O 1
ATOM 3295 N N . ALA A 1 422 ? -59.392 3.806 42.854 1.00 23.38 422 ALA A N 1
ATOM 3296 C CA . ALA A 1 422 ? -58.839 4.808 41.916 1.00 23.38 422 ALA A CA 1
ATOM 3297 C C . ALA A 1 422 ? -58.005 5.902 42.670 1.00 23.38 422 ALA A C 1
ATOM 3299 O O . ALA A 1 422 ? -57.900 5.769 43.891 1.00 23.38 422 ALA A O 1
ATOM 3300 N N . PRO A 1 423 ? -57.465 7.004 42.063 1.00 29.83 423 PRO A N 1
ATOM 3301 C CA . PRO A 1 423 ? -57.646 7.521 40.690 1.00 29.83 423 PRO A CA 1
ATOM 3302 C C . PRO A 1 423 ? -56.391 8.094 39.961 1.00 29.83 423 PRO A C 1
ATOM 3304 O O . PRO A 1 423 ? -55.286 8.140 40.492 1.00 29.83 423 PRO A O 1
ATOM 3307 N N . LYS A 1 424 ? -56.596 8.600 38.729 1.00 31.75 424 LYS A N 1
ATOM 3308 C CA . LYS A 1 424 ? -55.673 9.509 38.000 1.00 31.75 424 LYS A CA 1
ATOM 3309 C C . LYS A 1 424 ? -55.746 10.940 38.575 1.00 31.75 424 LYS A C 1
ATOM 3311 O O . LYS A 1 424 ? -56.806 11.319 39.072 1.00 31.75 424 LYS A O 1
ATOM 3316 N N . PRO A 1 425 ? -54.682 11.756 38.463 1.00 31.00 425 PRO A N 1
ATOM 3317 C CA . PRO A 1 425 ? -54.502 12.641 37.290 1.00 31.00 425 PRO A CA 1
ATOM 3318 C C . PRO A 1 425 ? -53.066 12.500 36.702 1.00 31.00 425 PRO A C 1
ATOM 3320 O O . PRO A 1 425 ? -52.393 11.536 37.045 1.00 31.00 425 PRO A O 1
ATOM 3323 N N . THR A 1 426 ? -52.517 13.296 35.768 1.00 24.75 426 THR A N 1
ATOM 3324 C CA . THR A 1 426 ? -52.936 14.521 35.033 1.00 24.75 426 THR A CA 1
ATOM 3325 C C . THR A 1 426 ? -52.393 14.442 33.577 1.00 24.75 426 THR A C 1
ATOM 3327 O O . THR A 1 426 ? -52.037 13.356 33.125 1.00 24.75 426 THR A O 1
ATOM 3330 N N . ALA A 1 427 ? -52.287 15.556 32.832 1.00 28.89 427 ALA A N 1
ATOM 3331 C CA . ALA A 1 427 ? -51.495 15.673 31.596 1.00 28.89 427 ALA A CA 1
ATOM 3332 C C . ALA A 1 427 ? -50.843 17.069 31.481 1.00 28.89 427 ALA A C 1
ATOM 3334 O O . ALA A 1 427 ? -51.457 18.051 31.897 1.00 28.89 427 ALA A O 1
ATOM 3335 N N . ALA A 1 428 ? -49.637 17.159 30.902 1.00 24.95 428 ALA A N 1
ATOM 3336 C CA . ALA A 1 428 ? -48.988 18.404 30.462 1.00 24.95 428 ALA A CA 1
ATOM 3337 C C . ALA A 1 428 ? -47.805 18.109 29.511 1.00 24.95 428 ALA A C 1
ATOM 3339 O O . ALA A 1 428 ? -47.119 17.110 29.701 1.00 24.95 428 ALA A O 1
ATOM 3340 N N . GLY A 1 429 ? -47.535 19.007 28.553 1.00 25.81 429 GLY A N 1
ATOM 3341 C CA . GLY A 1 429 ? -46.272 19.058 27.795 1.00 25.81 429 GLY A CA 1
ATOM 3342 C C . GLY A 1 429 ? -46.182 18.187 26.533 1.00 25.81 429 GLY A C 1
ATOM 3343 O O . GLY A 1 429 ? -45.652 17.084 26.576 1.00 25.81 429 GLY A O 1
ATOM 3344 N N . GLN A 1 430 ? -46.609 18.725 25.385 1.00 26.14 430 GLN A N 1
ATOM 3345 C CA . GLN A 1 430 ? -46.137 18.274 24.068 1.00 26.14 430 GLN A CA 1
ATOM 3346 C C . GLN A 1 430 ? -45.007 19.195 23.590 1.00 26.14 430 GLN A C 1
ATOM 3348 O O . GLN A 1 430 ? -45.131 20.415 23.699 1.00 26.14 430 GLN A O 1
ATOM 3353 N N . SER A 1 431 ? -43.957 18.632 22.992 1.00 23.27 431 SER A N 1
ATOM 3354 C CA . SER A 1 431 ? -42.953 19.385 22.234 1.00 23.27 431 SER A CA 1
ATOM 3355 C C . SER A 1 431 ? -42.503 18.589 21.009 1.00 23.27 431 SER A C 1
ATOM 3357 O O . SER A 1 431 ? -41.863 17.555 21.154 1.00 23.27 431 SER A O 1
ATOM 3359 N N . LEU A 1 432 ? -42.891 19.103 19.840 1.00 25.70 432 LEU A N 1
ATOM 3360 C CA . LEU A 1 432 ? -42.410 18.837 18.476 1.00 25.70 432 LEU A CA 1
ATOM 3361 C C . LEU A 1 432 ? -41.224 17.855 18.334 1.00 25.70 432 LEU A C 1
ATOM 3363 O O . LEU A 1 432 ? -40.104 18.173 18.728 1.00 25.70 432 LEU A O 1
ATOM 3367 N N . GLU A 1 433 ? -41.459 16.728 17.657 1.00 25.78 433 GLU A N 1
ATOM 3368 C CA . GLU A 1 433 ? -40.404 15.921 17.031 1.00 25.78 433 GLU A CA 1
ATOM 3369 C C . GLU A 1 433 ? -40.309 16.291 15.543 1.00 25.78 433 GLU A C 1
ATOM 3371 O O . GLU A 1 433 ? -41.269 16.088 14.799 1.00 25.78 433 GLU A O 1
ATOM 3376 N N . ASP A 1 434 ? -39.160 16.815 15.106 1.00 25.98 434 ASP A N 1
ATOM 3377 C CA . ASP A 1 434 ? -38.845 17.025 13.687 1.00 25.98 434 ASP A CA 1
ATOM 3378 C C . ASP A 1 434 ? -37.989 15.869 13.150 1.00 25.98 434 ASP A C 1
ATOM 3380 O O . ASP A 1 434 ? -37.043 15.405 13.792 1.00 25.98 434 ASP A O 1
ATOM 3384 N N . SER A 1 435 ? -38.313 15.390 11.949 1.00 27.81 435 SER A N 1
ATOM 3385 C CA . SER A 1 435 ? -37.715 14.180 11.384 1.00 27.81 435 SER A CA 1
ATOM 3386 C C . SER A 1 435 ? -36.379 14.441 10.679 1.00 27.81 435 SER A C 1
ATOM 3388 O O . SER A 1 435 ? -36.351 15.081 9.629 1.00 27.81 435 SER A O 1
ATOM 3390 N N . ASN A 1 436 ? -35.292 13.839 11.168 1.00 23.66 436 ASN A N 1
ATOM 3391 C CA . ASN A 1 436 ? -34.060 13.632 10.397 1.00 23.66 436 ASN A CA 1
ATOM 3392 C C . ASN A 1 436 ? -33.411 12.293 10.778 1.00 23.66 436 ASN A C 1
ATOM 3394 O O . ASN A 1 436 ? -33.019 12.090 11.924 1.00 23.66 436 ASN A O 1
ATOM 3398 N N . SER A 1 437 ? -33.290 11.376 9.813 1.00 25.12 437 SER A N 1
ATOM 3399 C CA . SER A 1 437 ? -32.629 10.074 9.994 1.00 25.12 437 SER A CA 1
ATOM 3400 C C . SER A 1 437 ? -31.493 9.907 8.985 1.00 25.12 437 SER A C 1
ATOM 3402 O O . SER A 1 437 ? -31.636 9.299 7.928 1.00 25.12 437 SER A O 1
ATOM 3404 N N . ASP A 1 438 ? -30.347 10.495 9.325 1.00 27.47 438 ASP A N 1
ATOM 3405 C CA . ASP A 1 438 ? -29.103 10.320 8.578 1.00 27.47 438 ASP A CA 1
ATOM 3406 C C . ASP A 1 438 ? -28.630 8.857 8.566 1.00 27.47 438 ASP A C 1
ATOM 3408 O O . ASP A 1 438 ? -28.867 8.084 9.500 1.00 27.47 438 ASP A O 1
ATOM 3412 N N . GLY A 1 439 ? -27.937 8.483 7.489 1.00 28.20 439 GLY A N 1
ATOM 3413 C CA . GLY A 1 439 ? -27.480 7.115 7.257 1.00 28.20 439 GLY A CA 1
ATOM 3414 C C . GLY A 1 439 ? -26.438 6.628 8.270 1.00 28.20 439 GLY A C 1
ATOM 3415 O O . GLY A 1 439 ? -25.611 7.393 8.765 1.00 28.20 439 GLY A O 1
ATOM 3416 N N . LYS A 1 440 ? -26.447 5.318 8.539 1.00 26.66 440 LYS A N 1
ATOM 3417 C CA . LYS A 1 440 ? -25.359 4.650 9.262 1.00 26.66 440 LYS A CA 1
ATOM 3418 C C . LYS A 1 440 ? -24.136 4.514 8.358 1.00 26.66 440 LYS A C 1
ATOM 3420 O O . LYS A 1 440 ? -24.242 3.985 7.257 1.00 26.66 440 LYS A O 1
ATOM 3425 N N . GLU A 1 441 ? -22.983 4.913 8.876 1.00 30.50 441 GLU A N 1
ATOM 3426 C CA . GLU A 1 441 ? -21.686 4.419 8.418 1.00 30.50 441 GLU A CA 1
ATOM 3427 C C . GLU A 1 441 ? -21.432 3.061 9.093 1.00 30.50 441 GLU A C 1
ATOM 3429 O O . GLU A 1 441 ? -21.510 2.969 10.323 1.00 30.50 441 GLU A O 1
ATOM 3434 N N . ASP A 1 442 ? -21.146 2.015 8.314 1.00 30.81 442 ASP A N 1
ATOM 3435 C CA . ASP A 1 442 ? -20.703 0.719 8.845 1.00 30.81 442 ASP A CA 1
ATOM 3436 C C . ASP A 1 442 ? -19.178 0.721 9.089 1.00 30.81 442 ASP A C 1
ATOM 3438 O O . ASP A 1 442 ? -18.420 1.425 8.418 1.00 30.81 442 ASP A O 1
ATOM 3442 N N . ASP A 1 443 ? -18.729 -0.023 10.105 1.00 37.25 443 ASP A N 1
ATOM 3443 C CA . ASP A 1 443 ? -17.430 0.179 10.767 1.00 37.25 443 ASP A CA 1
ATOM 3444 C C . ASP A 1 443 ? -16.464 -1.005 10.550 1.00 37.25 443 ASP A C 1
ATOM 3446 O O . ASP A 1 443 ? -16.644 -2.070 11.139 1.00 37.25 443 ASP A O 1
ATOM 3450 N N . ASP A 1 444 ? -15.418 -0.807 9.738 1.00 35.91 444 ASP A N 1
ATOM 3451 C CA . ASP A 1 444 ? -14.367 -1.808 9.445 1.00 35.91 444 ASP A CA 1
ATOM 3452 C C . ASP A 1 444 ? -13.120 -1.674 10.356 1.00 35.91 444 ASP A C 1
ATOM 3454 O O . ASP A 1 444 ? -12.018 -2.113 10.028 1.00 35.91 444 ASP A O 1
ATOM 3458 N N . SER A 1 445 ? -13.257 -1.025 11.520 1.00 41.09 445 SER A N 1
ATOM 3459 C CA . SER A 1 445 ? -12.156 -0.842 12.478 1.00 41.09 445 SER A CA 1
ATOM 3460 C C . SER A 1 445 ? -12.551 -1.292 13.881 1.00 41.09 445 SER A C 1
ATOM 3462 O O . SER A 1 445 ? -13.302 -0.612 14.578 1.00 41.09 445 SER A O 1
ATOM 3464 N N . GLY A 1 446 ? -12.010 -2.430 14.323 1.00 51.25 446 GLY A N 1
ATOM 3465 C CA . GLY A 1 446 ? -12.340 -2.993 15.628 1.00 51.25 446 GLY A CA 1
ATOM 3466 C C . GLY A 1 446 ? -11.983 -2.078 16.803 1.00 51.25 446 GLY A C 1
ATOM 3467 O O . GLY A 1 446 ? -11.027 -1.291 16.763 1.00 51.25 446 GLY A O 1
ATOM 3468 N N . ASP A 1 447 ? -12.750 -2.244 17.883 1.00 60.97 447 ASP A N 1
ATOM 3469 C CA . ASP A 1 447 ? -12.769 -1.395 19.081 1.00 60.97 447 ASP A CA 1
ATOM 3470 C C . ASP A 1 447 ? -11.403 -1.195 19.764 1.00 60.97 447 ASP A C 1
ATOM 3472 O O . ASP A 1 447 ? -11.224 -0.233 20.512 1.00 60.97 447 ASP A O 1
ATOM 3476 N N . ALA A 1 448 ? -10.434 -2.082 19.517 1.00 65.94 448 ALA A N 1
ATOM 3477 C CA . ALA A 1 448 ? -9.077 -1.983 20.049 1.00 65.94 448 ALA A CA 1
ATOM 3478 C C . ALA A 1 448 ? -8.246 -0.837 19.430 1.00 65.94 448 ALA A C 1
ATOM 3480 O O . ALA A 1 448 ? -7.279 -0.389 20.052 1.00 65.94 448 ALA A O 1
ATOM 3481 N N . SER A 1 449 ? -8.612 -0.317 18.255 1.00 79.38 449 SER A N 1
ATOM 3482 C CA . SER A 1 449 ? -7.848 0.755 17.603 1.00 79.38 449 SER A CA 1
ATOM 3483 C C . SER A 1 449 ? -8.056 2.130 18.262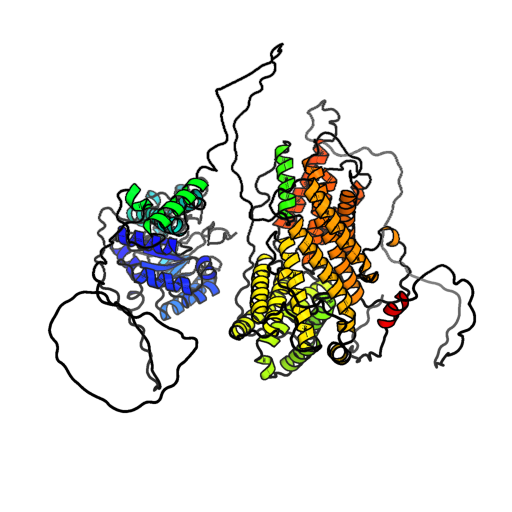 1.00 79.38 449 SER A C 1
ATOM 3485 O O . SER A 1 449 ? -9.155 2.495 18.683 1.00 79.38 449 SER A O 1
ATOM 3487 N N . VAL A 1 450 ? -7.001 2.954 18.301 1.00 72.38 450 VAL A N 1
ATOM 3488 C CA . VAL A 1 450 ? -7.093 4.366 18.747 1.00 72.38 450 VAL A CA 1
ATOM 3489 C C . VAL A 1 450 ? -8.044 5.170 17.851 1.00 72.38 450 VAL A C 1
ATOM 3491 O O . VAL A 1 450 ? -8.764 6.048 18.321 1.00 72.38 450 VAL A O 1
ATOM 3494 N N . HIS A 1 451 ? -8.109 4.821 16.564 1.00 74.94 451 HIS A N 1
ATOM 3495 C CA . HIS A 1 451 ? -9.043 5.405 15.606 1.00 74.94 451 HIS A CA 1
ATOM 3496 C C . HIS A 1 451 ? -10.510 5.155 15.999 1.00 74.94 451 HIS A C 1
ATOM 3498 O O . HIS A 1 451 ? -11.314 6.087 15.950 1.00 74.94 451 HIS A O 1
ATOM 3504 N N . ALA A 1 452 ? -10.861 3.950 16.469 1.00 70.62 452 ALA A N 1
ATOM 3505 C CA . ALA A 1 452 ? -12.197 3.659 16.994 1.00 70.62 452 ALA A CA 1
ATOM 3506 C C . ALA A 1 452 ? -12.495 4.431 18.297 1.00 70.62 452 ALA A C 1
ATOM 3508 O O . ALA A 1 452 ? -13.600 4.956 18.459 1.00 70.62 452 ALA A O 1
ATOM 3509 N N . PHE A 1 453 ? -11.509 4.573 19.195 1.00 77.44 453 PHE A N 1
ATOM 3510 C CA . PHE A 1 453 ? -11.608 5.409 20.403 1.00 77.44 453 PHE A CA 1
ATOM 3511 C C . PHE A 1 453 ? -11.917 6.879 20.053 1.00 77.44 453 PHE A C 1
ATOM 3513 O O . PHE A 1 453 ? -12.935 7.413 20.500 1.00 77.44 453 PHE A O 1
ATOM 3520 N N . LEU A 1 454 ? -11.133 7.507 19.169 1.00 74.81 454 LEU A N 1
ATOM 3521 C CA . LEU A 1 454 ? -11.365 8.894 18.737 1.00 74.81 454 LEU A CA 1
ATOM 3522 C C . LEU A 1 454 ? -12.681 9.064 17.952 1.00 74.81 454 LEU A C 1
ATOM 3524 O O . LEU A 1 454 ? -13.366 10.076 18.111 1.00 74.81 454 LEU A O 1
ATOM 3528 N N . ARG A 1 455 ? -13.119 8.062 17.172 1.00 74.19 455 ARG A N 1
ATOM 3529 C CA . ARG A 1 455 ? -14.437 8.087 16.504 1.00 74.19 455 ARG A CA 1
ATOM 3530 C C . ARG A 1 455 ? -15.608 7.989 17.487 1.00 74.19 455 ARG A C 1
ATOM 3532 O O . ARG A 1 455 ? -16.696 8.484 17.195 1.00 74.19 455 ARG A O 1
ATOM 3539 N N . ARG A 1 456 ? -15.435 7.358 18.653 1.00 73.19 456 ARG A N 1
ATOM 3540 C CA . ARG A 1 456 ? -16.453 7.347 19.725 1.00 73.19 456 ARG A CA 1
ATOM 3541 C C . ARG A 1 456 ? -16.557 8.719 20.396 1.00 73.19 456 ARG A C 1
ATOM 3543 O O . ARG A 1 456 ? -17.660 9.250 20.485 1.00 73.19 456 ARG A O 1
ATOM 3550 N N . VAL A 1 457 ? -15.418 9.325 20.742 1.00 69.25 457 VAL A N 1
ATOM 3551 C CA . VAL A 1 457 ? -15.319 10.709 21.253 1.00 69.25 457 VAL A CA 1
ATOM 3552 C C . VAL A 1 457 ? -15.991 11.703 20.294 1.00 69.25 457 VAL A C 1
ATOM 3554 O O . VAL A 1 457 ? -16.880 12.454 20.695 1.00 69.25 457 VAL A O 1
ATOM 3557 N N . SER A 1 458 ? -15.639 11.655 19.005 1.00 69.31 458 SER A N 1
ATOM 3558 C CA . SER A 1 458 ? -16.184 12.573 17.996 1.00 69.31 458 SER A CA 1
ATOM 3559 C C . SER A 1 458 ? -17.692 12.415 17.772 1.00 69.31 458 SER A C 1
ATOM 3561 O O . SER A 1 458 ? -18.369 13.412 17.537 1.00 69.31 458 SER A O 1
ATOM 3563 N N . ARG A 1 459 ? -18.239 11.191 17.838 1.00 70.75 459 ARG A N 1
ATOM 3564 C CA . ARG A 1 459 ? -19.691 10.969 17.692 1.00 70.75 459 ARG A CA 1
ATOM 3565 C C . ARG A 1 459 ? -20.486 11.566 18.853 1.00 70.75 459 ARG A C 1
ATOM 3567 O O . ARG A 1 459 ? -21.553 12.118 18.619 1.00 70.75 459 ARG A O 1
ATOM 3574 N N . HIS A 1 460 ? -19.957 11.496 20.073 1.00 67.81 460 HIS A N 1
ATOM 3575 C CA . HIS A 1 460 ? -20.608 12.076 21.246 1.00 67.81 460 HIS A CA 1
ATOM 3576 C C . HIS A 1 460 ? -20.616 13.609 21.207 1.00 67.81 460 HIS A C 1
ATOM 3578 O O . HIS A 1 460 ? -21.669 14.213 21.378 1.00 67.81 460 HIS A O 1
ATOM 3584 N N . LEU A 1 461 ? -19.485 14.248 20.879 1.00 65.75 461 LEU A N 1
ATOM 3585 C CA . LEU A 1 461 ? -19.423 15.711 20.731 1.00 65.75 461 LEU A CA 1
ATOM 3586 C C . LEU A 1 461 ? -20.438 16.239 19.698 1.00 65.75 461 LEU A C 1
ATOM 3588 O O . LEU A 1 461 ? -21.112 17.237 19.954 1.00 65.75 461 LEU A O 1
ATOM 3592 N N . ALA A 1 462 ? -20.620 15.520 18.583 1.00 63.31 462 ALA A N 1
ATOM 3593 C CA . ALA A 1 462 ? -21.612 15.865 17.563 1.00 63.31 462 ALA A CA 1
ATOM 3594 C C . ALA A 1 462 ? -23.066 15.749 18.068 1.00 63.31 462 ALA A C 1
ATOM 3596 O O . ALA A 1 462 ? -23.921 16.526 17.651 1.00 63.31 462 ALA A O 1
ATOM 3597 N N . GLN A 1 463 ? -23.351 14.806 18.974 1.00 62.16 463 GLN A N 1
ATOM 3598 C CA . GLN A 1 463 ? -24.672 14.638 19.596 1.00 62.16 463 GLN A CA 1
ATOM 3599 C C . GLN A 1 463 ? -24.982 15.725 20.637 1.00 62.16 463 GLN A C 1
ATOM 3601 O O . GLN A 1 463 ? -26.141 16.087 20.809 1.00 62.16 463 GLN A O 1
ATOM 3606 N N . VAL A 1 464 ? -23.962 16.289 21.293 1.00 57.00 464 VAL A N 1
ATOM 3607 C CA . VAL A 1 464 ? -24.097 17.352 22.314 1.00 57.00 464 VAL A CA 1
ATOM 3608 C C . VAL A 1 464 ? -24.142 18.761 21.672 1.00 57.00 464 VAL A C 1
ATOM 3610 O O . VAL A 1 464 ? -23.872 19.775 22.308 1.00 57.00 464 VAL A O 1
ATOM 3613 N N . GLY A 1 465 ? -24.502 18.850 20.386 1.00 43.94 465 GLY A N 1
ATOM 3614 C CA . GLY A 1 465 ? -24.732 20.115 19.676 1.00 43.94 465 GLY A CA 1
ATOM 3615 C C . GLY A 1 465 ? -23.471 20.873 19.245 1.00 43.94 465 GLY A C 1
ATOM 3616 O O . GLY A 1 465 ? -23.581 21.947 18.654 1.00 43.94 465 GLY A O 1
ATOM 3617 N N . GLN A 1 466 ? -22.273 20.331 19.482 1.00 49.06 466 GLN A N 1
ATOM 3618 C CA . GLN A 1 466 ? -21.026 20.909 18.979 1.00 49.06 466 GLN A CA 1
ATOM 3619 C C . GLN A 1 466 ? -20.747 20.374 17.568 1.00 49.06 466 GLN A C 1
ATOM 3621 O O . GLN A 1 466 ? -20.206 19.285 17.380 1.00 49.06 466 GLN A O 1
ATOM 3626 N N . GLY A 1 467 ? -21.185 21.146 16.568 1.00 36.59 467 GLY A N 1
ATOM 3627 C CA . GLY A 1 467 ? -21.159 20.763 15.155 1.00 36.59 467 GLY A CA 1
ATOM 3628 C C . GLY A 1 467 ? -19.771 20.356 14.648 1.00 36.59 467 GLY A C 1
ATOM 3629 O O . GLY A 1 467 ? -18.782 21.056 14.862 1.00 36.59 467 GLY A O 1
ATOM 3630 N N . LEU A 1 468 ? -19.713 19.223 13.941 1.00 37.06 468 LEU A N 1
ATOM 3631 C CA . LEU A 1 468 ? -18.482 18.581 13.475 1.00 37.06 468 LEU A CA 1
ATOM 3632 C C . LEU A 1 468 ? -18.566 18.229 11.978 1.00 37.06 468 LEU A C 1
ATOM 3634 O O . LEU A 1 468 ? -19.586 17.691 11.540 1.00 37.06 468 LEU A O 1
ATOM 3638 N N . PRO A 1 469 ? -17.507 18.471 11.179 1.00 34.78 469 PRO A N 1
ATOM 3639 C CA . PRO A 1 469 ? -17.454 18.025 9.790 1.00 34.78 469 PRO A CA 1
ATOM 3640 C C . PRO A 1 469 ? -17.295 16.496 9.712 1.00 34.78 469 PRO A C 1
ATOM 3642 O O . PRO A 1 469 ? -16.442 15.915 10.381 1.00 34.78 469 PRO A O 1
ATOM 3645 N N . ARG A 1 470 ? -18.077 15.835 8.846 1.00 36.72 470 ARG A N 1
ATOM 3646 C CA . ARG A 1 470 ? -18.162 14.357 8.749 1.00 36.72 470 ARG A CA 1
ATOM 3647 C C . ARG A 1 470 ? -16.902 13.635 8.230 1.00 36.72 470 ARG A C 1
ATOM 3649 O O . ARG A 1 470 ? -16.878 12.414 8.186 1.00 36.72 470 ARG A O 1
ATOM 3656 N N . ASN A 1 471 ? -15.835 14.344 7.862 1.00 38.66 471 ASN A N 1
ATOM 3657 C CA . ASN A 1 471 ? -14.754 13.788 7.029 1.00 38.66 471 ASN A CA 1
ATOM 3658 C C . ASN A 1 471 ? -13.529 13.232 7.789 1.00 38.66 471 ASN A C 1
ATOM 3660 O O . ASN A 1 471 ? -12.546 12.849 7.158 1.00 38.66 471 ASN A O 1
ATOM 3664 N N . LEU A 1 472 ? -13.584 13.144 9.121 1.00 37.91 472 LEU A N 1
ATOM 3665 C CA . LEU A 1 472 ? -12.467 12.751 10.001 1.00 37.91 472 LEU A CA 1
ATOM 3666 C C . LEU A 1 472 ? -11.816 11.387 9.716 1.00 37.91 472 LEU A C 1
ATOM 3668 O O . LEU A 1 472 ? -10.671 11.166 10.102 1.00 37.91 472 LEU A O 1
ATOM 3672 N N . PHE A 1 473 ? -12.546 10.452 9.103 1.00 41.09 473 PHE A N 1
ATOM 3673 C CA . PHE A 1 473 ? -12.140 9.044 9.045 1.00 41.09 473 PHE A CA 1
ATOM 3674 C C . PHE A 1 473 ? -12.029 8.466 7.634 1.00 41.09 473 PHE A C 1
ATOM 3676 O O . PHE A 1 473 ? -11.854 7.254 7.502 1.00 41.09 473 PHE A O 1
ATOM 3683 N N . LYS A 1 474 ? -12.018 9.295 6.580 1.00 32.56 474 LYS A N 1
ATOM 3684 C CA . LYS A 1 474 ? -11.743 8.808 5.216 1.00 32.56 474 LYS A CA 1
ATOM 3685 C C . LYS A 1 474 ? -10.372 8.116 5.169 1.00 32.56 474 LYS A C 1
ATOM 3687 O O . LYS A 1 474 ? -9.432 8.578 5.814 1.00 32.56 474 LYS A O 1
ATOM 3692 N N . GLN A 1 475 ? -10.285 6.962 4.509 1.00 29.08 475 GLN A N 1
ATOM 3693 C CA . GLN A 1 475 ? -9.103 6.096 4.521 1.00 29.08 475 GLN A CA 1
ATOM 3694 C C . GLN A 1 475 ? -8.380 6.158 3.178 1.00 29.08 475 GLN A C 1
ATOM 3696 O O . GLN A 1 475 ? -8.658 5.377 2.271 1.00 29.08 475 GLN A O 1
ATOM 3701 N N . GLU A 1 476 ? -7.455 7.105 3.067 1.00 30.78 476 GLU A N 1
ATOM 3702 C CA . GLU A 1 476 ? -6.490 7.158 1.970 1.00 30.78 476 GLU A CA 1
ATOM 3703 C C . GLU A 1 476 ? -5.509 5.973 2.075 1.00 30.78 476 GLU A C 1
ATOM 3705 O O . GLU A 1 476 ? -5.144 5.541 3.173 1.00 30.78 476 GLU A O 1
ATOM 3710 N N . GLN A 1 477 ? -5.154 5.386 0.928 1.00 27.78 477 GLN A N 1
ATOM 3711 C CA . GLN A 1 477 ? -4.227 4.255 0.829 1.00 27.78 477 GLN A CA 1
ATOM 3712 C C . GLN A 1 477 ? -2.897 4.721 0.231 1.00 27.78 477 GLN A C 1
ATOM 3714 O O . GLN A 1 477 ? -2.650 4.552 -0.964 1.00 27.78 477 GLN A O 1
ATOM 3719 N N . ASP A 1 478 ? -2.026 5.276 1.072 1.00 23.53 478 ASP A N 1
ATOM 3720 C CA . ASP A 1 478 ? -0.669 5.624 0.654 1.00 23.53 478 ASP A CA 1
ATOM 3721 C C . ASP A 1 478 ? 0.118 4.371 0.260 1.00 23.53 478 ASP A C 1
ATOM 3723 O O . ASP A 1 478 ? 0.442 3.506 1.081 1.00 23.53 478 ASP A O 1
ATOM 3727 N N . THR A 1 479 ? 0.459 4.286 -1.025 1.00 24.20 479 THR A N 1
ATOM 3728 C CA . THR A 1 479 ? 1.428 3.321 -1.548 1.00 24.20 479 THR A CA 1
ATOM 3729 C C . THR A 1 479 ? 2.456 4.040 -2.422 1.00 24.20 479 THR A C 1
ATOM 3731 O O . THR A 1 479 ? 2.268 4.165 -3.633 1.00 24.20 479 THR A O 1
ATOM 3734 N N . PRO A 1 480 ? 3.579 4.502 -1.839 1.00 24.94 480 PRO A N 1
ATOM 3735 C CA . PRO A 1 480 ? 4.706 5.002 -2.615 1.00 24.94 480 PRO A CA 1
ATOM 3736 C C . PRO A 1 480 ? 5.257 3.887 -3.517 1.00 24.94 480 PRO A C 1
ATOM 3738 O O . PRO A 1 480 ? 5.913 2.950 -3.048 1.00 24.94 480 PRO A O 1
ATOM 3741 N N . LYS A 1 481 ? 4.970 3.963 -4.821 1.00 30.59 481 LYS A N 1
ATOM 3742 C CA . LYS A 1 481 ? 5.553 3.065 -5.825 1.00 30.59 481 LYS A CA 1
ATOM 3743 C C . LYS A 1 481 ? 6.958 3.550 -6.174 1.00 30.59 481 LYS A C 1
ATOM 3745 O O . LYS A 1 481 ? 7.116 4.566 -6.846 1.00 30.59 481 LYS A O 1
ATOM 3750 N N . VAL A 1 482 ? 7.971 2.815 -5.723 1.00 31.39 482 VAL A N 1
ATOM 3751 C CA . VAL A 1 482 ? 9.362 3.016 -6.154 1.00 31.39 482 VAL A CA 1
ATOM 3752 C C . VAL A 1 482 ? 9.557 2.397 -7.536 1.00 31.39 482 VAL A C 1
ATOM 3754 O O . VAL A 1 482 ? 9.053 1.308 -7.802 1.00 31.39 482 VAL A O 1
ATOM 3757 N N . GLY A 1 483 ? 10.260 3.122 -8.408 1.00 30.30 483 GLY A N 1
ATOM 3758 C CA . GLY A 1 483 ? 10.539 2.702 -9.780 1.00 30.30 483 GLY A CA 1
ATOM 3759 C C . GLY A 1 483 ? 11.428 1.462 -9.864 1.00 30.30 483 GLY A C 1
ATOM 3760 O O . GLY A 1 483 ? 12.131 1.104 -8.913 1.00 30.30 483 GLY A O 1
ATOM 3761 N N . ASP A 1 484 ? 11.396 0.813 -11.023 1.00 27.22 484 ASP A N 1
ATOM 3762 C CA . ASP A 1 484 ? 12.201 -0.372 -11.280 1.00 27.22 484 ASP A CA 1
ATOM 3763 C C . ASP A 1 484 ? 13.674 0.013 -11.497 1.00 27.22 484 ASP A C 1
ATOM 3765 O O . ASP A 1 484 ? 14.012 0.831 -12.350 1.00 27.22 484 ASP A O 1
ATOM 3769 N N . THR A 1 485 ? 14.564 -0.576 -10.696 1.00 29.30 485 THR A N 1
ATOM 3770 C CA . THR A 1 485 ? 16.011 -0.565 -10.952 1.00 29.30 485 THR A CA 1
ATOM 3771 C C . THR A 1 485 ? 16.586 -1.973 -10.809 1.00 29.30 485 THR A C 1
ATOM 3773 O O . THR A 1 485 ? 17.530 -2.207 -10.055 1.00 29.30 485 THR A O 1
ATOM 3776 N N . THR A 1 486 ? 16.040 -2.929 -11.566 1.00 30.62 486 THR A N 1
ATOM 3777 C CA . THR A 1 486 ? 16.589 -4.282 -11.775 1.00 30.62 486 THR A CA 1
ATOM 3778 C C . THR A 1 486 ? 17.896 -4.282 -12.584 1.00 30.62 486 THR A C 1
ATOM 3780 O O . THR A 1 486 ? 18.058 -4.931 -13.615 1.00 30.62 486 THR A O 1
ATOM 3783 N N . ARG A 1 487 ? 18.915 -3.608 -12.044 1.00 34.66 487 ARG A N 1
ATOM 3784 C CA . ARG A 1 487 ? 20.324 -3.947 -12.264 1.00 34.66 487 ARG A CA 1
ATOM 3785 C C . ARG A 1 487 ? 20.994 -4.045 -10.906 1.00 34.66 487 ARG A C 1
ATOM 3787 O O . ARG A 1 487 ? 21.117 -3.032 -10.229 1.00 34.66 487 ARG A O 1
ATOM 3794 N N . THR A 1 488 ? 21.365 -5.275 -10.537 1.00 43.59 488 THR A N 1
ATOM 3795 C CA . THR A 1 488 ? 22.267 -5.654 -9.430 1.00 43.59 488 THR A CA 1
ATOM 3796 C C . THR A 1 488 ? 22.462 -4.574 -8.366 1.00 43.59 488 THR A C 1
ATOM 3798 O O . THR A 1 488 ? 23.299 -3.686 -8.541 1.00 43.59 488 THR A O 1
ATOM 3801 N N . LEU A 1 489 ? 21.746 -4.679 -7.238 1.00 56.16 489 LEU A N 1
ATOM 3802 C CA . LEU A 1 489 ? 22.056 -3.873 -6.058 1.00 56.16 489 LEU A CA 1
ATOM 3803 C C . LEU A 1 489 ? 23.495 -4.178 -5.628 1.00 56.16 489 LEU A C 1
ATOM 3805 O O . LEU A 1 489 ? 23.752 -5.181 -4.962 1.00 56.16 489 LEU A O 1
ATOM 3809 N N . LEU A 1 490 ? 24.419 -3.305 -6.025 1.00 67.88 490 LEU A N 1
ATOM 3810 C CA . LEU A 1 490 ? 25.786 -3.326 -5.541 1.00 67.88 490 LEU A CA 1
ATOM 3811 C C . LEU A 1 490 ? 25.729 -3.152 -4.025 1.00 67.88 490 LEU A C 1
ATOM 3813 O O . LEU A 1 490 ? 25.109 -2.209 -3.517 1.00 67.88 490 LEU A O 1
ATOM 3817 N N . LEU A 1 491 ? 26.351 -4.083 -3.305 1.00 79.50 491 LEU A N 1
ATOM 3818 C CA . LEU A 1 491 ? 26.566 -3.913 -1.877 1.00 79.50 491 LEU A CA 1
ATOM 3819 C C . LEU A 1 491 ? 27.388 -2.623 -1.674 1.00 79.50 491 LEU A C 1
ATOM 3821 O O . LEU A 1 491 ? 28.252 -2.326 -2.503 1.00 79.50 491 LEU A O 1
ATOM 3825 N N . PRO A 1 492 ? 27.121 -1.823 -0.624 1.00 87.00 492 PRO A N 1
ATOM 3826 C CA . PRO A 1 492 ? 27.910 -0.621 -0.356 1.00 87.00 492 PRO A CA 1
ATOM 3827 C C . PRO A 1 492 ? 29.340 -1.011 0.061 1.00 87.00 492 PRO A C 1
ATOM 3829 O O . PRO A 1 492 ? 29.687 -2.190 0.077 1.00 87.00 492 PRO A O 1
ATOM 3832 N N . ASP A 1 493 ? 30.186 -0.063 0.454 1.00 89.19 493 ASP A N 1
ATOM 3833 C CA . ASP A 1 493 ? 31.513 -0.413 0.975 1.00 89.19 493 ASP A CA 1
ATOM 3834 C C . ASP A 1 493 ? 31.402 -1.339 2.197 1.00 89.19 493 ASP A C 1
ATOM 3836 O O . ASP A 1 493 ? 30.515 -1.171 3.041 1.00 89.19 493 ASP A O 1
ATOM 3840 N N . LYS A 1 494 ? 32.316 -2.309 2.325 1.00 90.12 494 LYS A N 1
ATOM 3841 C CA . LYS A 1 494 ? 32.270 -3.350 3.372 1.00 90.12 494 LYS A CA 1
ATOM 3842 C C . LYS A 1 494 ? 32.119 -2.781 4.788 1.00 90.12 494 LYS A C 1
ATOM 3844 O O . LYS A 1 494 ? 31.350 -3.313 5.582 1.00 90.12 494 LYS A O 1
ATOM 3849 N N . GLN A 1 495 ? 32.790 -1.666 5.082 1.00 92.19 495 GLN A N 1
ATOM 3850 C CA . GLN A 1 495 ? 32.686 -0.958 6.363 1.00 92.19 495 GLN A CA 1
ATOM 3851 C C . GLN A 1 495 ? 31.292 -0.337 6.589 1.00 92.19 495 GLN A C 1
ATOM 3853 O O . GLN A 1 495 ? 30.788 -0.334 7.711 1.00 92.19 495 GLN A O 1
ATOM 3858 N N . VAL A 1 496 ? 30.639 0.149 5.528 1.00 91.00 496 VAL A N 1
ATOM 3859 C CA . VAL A 1 496 ? 29.280 0.713 5.576 1.00 91.00 496 VAL A CA 1
ATOM 3860 C C . VAL A 1 496 ? 28.240 -0.393 5.756 1.00 91.00 496 VAL A C 1
ATOM 3862 O O . VAL A 1 496 ? 27.321 -0.233 6.557 1.00 91.00 496 VAL A O 1
ATOM 3865 N N . ALA A 1 497 ? 28.393 -1.527 5.065 1.00 91.06 497 ALA A N 1
ATOM 3866 C CA . ALA A 1 497 ? 27.515 -2.684 5.240 1.00 91.06 497 ALA A CA 1
ATOM 3867 C C . ALA A 1 497 ? 27.643 -3.305 6.638 1.00 91.06 497 ALA A C 1
ATOM 3869 O O . ALA A 1 497 ? 26.625 -3.548 7.284 1.00 91.06 497 ALA A O 1
ATOM 3870 N N . GLN A 1 498 ? 28.873 -3.487 7.131 1.00 94.50 498 GLN A N 1
ATOM 3871 C CA . GLN A 1 498 ? 29.144 -3.925 8.503 1.00 94.50 498 GLN A CA 1
ATOM 3872 C C . GLN A 1 498 ? 28.477 -2.976 9.509 1.00 94.50 498 GLN A C 1
ATOM 3874 O O . GLN A 1 498 ? 27.684 -3.420 10.334 1.00 94.50 498 GLN A O 1
ATOM 3879 N N . GLY A 1 499 ? 28.665 -1.660 9.344 1.00 91.69 499 GLY A N 1
ATOM 3880 C CA . GLY A 1 499 ? 28.001 -0.647 10.166 1.00 91.69 499 GLY A CA 1
ATOM 3881 C C . GLY A 1 499 ? 26.467 -0.714 10.141 1.00 91.69 499 GLY A C 1
ATOM 3882 O O . GLY A 1 499 ? 25.842 -0.425 11.157 1.00 91.69 499 GLY A O 1
ATOM 3883 N N . TYR A 1 500 ? 25.837 -1.133 9.036 1.00 93.69 500 TYR A N 1
ATOM 3884 C CA . TYR A 1 500 ? 24.389 -1.387 9.003 1.00 93.69 500 TYR A CA 1
ATOM 3885 C C . TYR A 1 500 ? 24.009 -2.684 9.734 1.00 93.69 500 TYR A C 1
ATOM 3887 O O . TYR A 1 500 ? 23.050 -2.678 10.504 1.00 93.69 500 TYR A O 1
ATOM 3895 N N . VAL A 1 501 ? 24.748 -3.781 9.533 1.00 94.25 501 VAL A N 1
ATOM 3896 C CA . VAL A 1 501 ? 24.497 -5.064 10.219 1.00 94.25 501 VAL A CA 1
ATOM 3897 C C . VAL A 1 501 ? 24.628 -4.904 11.735 1.00 94.25 501 VAL A C 1
ATOM 3899 O O . VAL A 1 501 ? 23.726 -5.303 12.474 1.00 94.25 501 VAL A O 1
ATOM 3902 N N . ASP A 1 502 ? 25.686 -4.242 12.200 1.00 91.31 502 ASP A N 1
ATOM 3903 C CA . ASP A 1 502 ? 25.866 -3.933 13.617 1.00 91.31 502 ASP A CA 1
ATOM 3904 C C . ASP A 1 502 ? 24.757 -3.001 14.109 1.00 91.31 502 ASP A C 1
ATOM 3906 O O . ASP A 1 502 ? 24.085 -3.325 15.087 1.00 91.31 502 ASP A O 1
ATOM 3910 N N . CYS A 1 503 ? 24.444 -1.921 13.377 1.00 89.31 503 CYS A N 1
ATOM 3911 C CA . CYS A 1 503 ? 23.370 -1.006 13.767 1.00 89.31 503 CYS A CA 1
ATOM 3912 C C . CYS A 1 503 ? 21.999 -1.704 13.904 1.00 89.31 503 CYS A C 1
ATOM 3914 O O . CYS A 1 503 ? 21.206 -1.354 14.785 1.00 89.31 503 CYS A O 1
ATOM 3916 N N . TYR A 1 504 ? 21.730 -2.740 13.103 1.00 91.38 504 TYR A N 1
ATOM 3917 C CA . TYR A 1 504 ? 20.554 -3.591 13.276 1.00 91.38 504 TYR A CA 1
ATOM 3918 C C . TYR A 1 504 ? 20.596 -4.411 14.577 1.00 91.38 504 TYR A C 1
ATOM 3920 O O . TYR A 1 504 ? 19.645 -4.376 15.368 1.00 91.38 504 TYR A O 1
ATOM 3928 N N . PHE A 1 505 ? 21.686 -5.149 14.810 1.00 89.75 505 PHE A N 1
ATOM 3929 C CA . PHE A 1 505 ? 21.808 -6.027 15.977 1.00 89.75 505 PHE A CA 1
ATOM 3930 C C . PHE A 1 505 ? 21.938 -5.271 17.295 1.00 89.75 505 PHE A C 1
ATOM 3932 O O . PHE A 1 505 ? 21.594 -5.822 18.338 1.00 89.75 505 PHE A O 1
ATOM 3939 N N . GLU A 1 506 ? 22.401 -4.033 17.264 1.00 84.88 506 GLU A N 1
ATOM 3940 C CA . GLU A 1 506 ? 22.597 -3.220 18.453 1.00 84.88 506 GLU A CA 1
ATOM 3941 C C . GLU A 1 506 ? 21.435 -2.254 18.686 1.00 84.88 506 GLU A C 1
ATOM 3943 O O . GLU A 1 506 ? 20.811 -2.281 19.749 1.00 84.88 506 GLU A O 1
ATOM 3948 N N . HIS A 1 507 ? 21.081 -1.430 17.696 1.00 79.88 507 HIS A N 1
ATOM 3949 C CA . HIS A 1 507 ? 20.023 -0.434 17.863 1.00 79.88 507 HIS A CA 1
ATOM 3950 C C . HIS A 1 507 ? 18.669 -0.995 17.426 1.00 79.88 507 HIS A C 1
ATOM 3952 O O . HIS A 1 507 ? 17.726 -0.984 18.222 1.00 79.88 507 HIS A O 1
ATOM 3958 N N . ALA A 1 508 ? 18.533 -1.485 16.191 1.00 80.75 508 ALA A N 1
ATOM 3959 C CA . ALA A 1 508 ? 17.212 -1.731 15.606 1.00 80.75 508 ALA A CA 1
ATOM 3960 C C . ALA A 1 508 ? 16.346 -2.718 16.396 1.00 80.75 508 ALA A C 1
ATOM 3962 O O . ALA A 1 508 ? 15.143 -2.493 16.547 1.00 80.75 508 ALA A O 1
ATOM 3963 N N . ASN A 1 509 ? 16.944 -3.808 16.886 1.00 82.56 509 ASN A N 1
ATOM 3964 C CA . ASN A 1 509 ? 16.182 -4.978 17.304 1.00 82.56 509 ASN A CA 1
ATOM 3965 C C . ASN A 1 509 ? 16.542 -5.515 18.707 1.00 82.56 509 ASN A C 1
ATOM 3967 O O . ASN A 1 509 ? 16.992 -6.648 18.867 1.00 82.56 509 ASN A O 1
ATOM 3971 N N . VAL A 1 510 ? 16.310 -4.720 19.754 1.00 85.19 510 VAL A N 1
ATOM 3972 C CA . VAL A 1 510 ? 16.659 -5.093 21.143 1.00 85.19 510 VAL A CA 1
ATOM 3973 C C . VAL A 1 510 ? 15.794 -6.196 21.778 1.00 85.19 510 VAL A C 1
ATOM 3975 O O . VAL A 1 510 ? 16.225 -6.791 22.762 1.00 85.19 510 VAL A O 1
ATOM 3978 N N . THR A 1 511 ? 14.599 -6.502 21.256 1.00 89.06 511 THR A N 1
ATOM 3979 C CA . THR A 1 511 ? 13.670 -7.486 21.869 1.00 89.06 511 THR A CA 1
ATOM 3980 C C . THR A 1 511 ? 13.158 -8.590 20.939 1.00 89.06 511 THR A C 1
ATOM 3982 O O . THR A 1 511 ? 12.502 -9.505 21.423 1.00 89.06 511 THR A O 1
ATOM 3985 N N . TYR A 1 512 ? 13.486 -8.595 19.644 1.00 91.19 512 TYR A N 1
ATOM 3986 C CA . TYR A 1 512 ? 13.093 -9.657 18.707 1.00 91.19 512 TYR A CA 1
ATOM 3987 C C . TYR A 1 512 ? 14.361 -10.390 18.227 1.00 91.19 512 TYR A C 1
ATOM 3989 O O . TYR A 1 512 ? 14.705 -10.361 17.047 1.00 91.19 512 TYR A O 1
ATOM 3997 N N . ARG A 1 513 ? 15.099 -11.029 19.151 1.00 91.88 513 ARG A N 1
ATOM 3998 C CA . ARG A 1 513 ? 16.406 -11.691 18.902 1.00 91.88 513 ARG A CA 1
ATOM 3999 C C . ARG A 1 513 ? 16.286 -13.023 18.136 1.00 91.88 513 ARG A C 1
ATOM 4001 O O . ARG A 1 513 ? 16.774 -14.057 18.579 1.00 91.88 513 ARG A O 1
ATOM 4008 N N . TYR A 1 514 ? 15.602 -13.017 16.992 1.00 93.25 514 TYR A N 1
ATOM 4009 C CA . TYR A 1 514 ? 15.318 -14.212 16.187 1.00 93.25 514 TYR A CA 1
ATOM 4010 C C . TYR A 1 514 ? 16.285 -14.447 15.018 1.00 93.25 514 TYR A C 1
ATOM 4012 O O . TYR A 1 514 ? 16.156 -15.459 14.336 1.00 93.25 514 TYR A O 1
ATOM 4020 N N . VAL A 1 515 ? 17.240 -13.543 14.779 1.00 93.69 515 VAL A N 1
ATOM 4021 C CA . VAL A 1 515 ? 18.193 -13.613 13.657 1.00 93.69 515 VAL A CA 1
ATOM 4022 C C . VAL A 1 515 ? 19.602 -13.941 14.180 1.00 93.69 515 VAL A C 1
ATOM 4024 O O . VAL A 1 515 ? 20.032 -13.310 15.148 1.00 93.69 515 VAL A O 1
ATOM 4027 N N . PRO A 1 516 ? 20.343 -14.884 13.571 1.00 91.56 516 PRO A N 1
ATOM 4028 C CA . PRO A 1 516 ? 21.696 -15.235 14.005 1.00 91.56 516 PRO A CA 1
ATOM 4029 C C . PRO A 1 516 ? 22.752 -14.196 13.585 1.00 91.56 516 PRO A C 1
ATOM 4031 O O . PRO A 1 516 ? 23.109 -14.103 12.411 1.00 91.56 516 PRO A O 1
ATOM 4034 N N . ARG A 1 517 ? 23.302 -13.438 14.553 1.00 90.81 517 ARG A N 1
ATOM 4035 C CA . ARG A 1 517 ? 24.356 -12.428 14.299 1.00 90.81 517 ARG A CA 1
ATOM 4036 C C . ARG A 1 517 ? 25.620 -13.041 13.702 1.00 90.81 517 ARG A C 1
ATOM 4038 O O . ARG A 1 517 ? 26.072 -12.584 12.661 1.00 90.81 517 ARG A O 1
ATOM 4045 N N . ALA A 1 518 ? 26.157 -14.092 14.323 1.00 89.44 518 ALA A N 1
ATOM 4046 C CA . ALA A 1 518 ? 27.389 -14.738 13.863 1.00 89.44 518 ALA A CA 1
ATOM 4047 C C . ALA A 1 518 ? 27.269 -15.291 12.428 1.00 89.44 518 ALA A C 1
ATOM 4049 O O . ALA A 1 518 ? 28.182 -15.122 11.625 1.00 89.44 518 ALA A O 1
ATOM 4050 N N . GLU A 1 519 ? 26.124 -15.890 12.088 1.00 90.69 519 GLU A N 1
ATOM 4051 C CA . GLU A 1 519 ? 25.866 -16.421 10.746 1.00 90.69 519 GLU A CA 1
ATOM 4052 C C . GLU A 1 519 ? 25.763 -15.300 9.703 1.00 90.69 519 GLU A C 1
ATOM 4054 O O . GLU A 1 519 ? 26.413 -15.385 8.664 1.00 90.69 519 GLU A O 1
ATOM 4059 N N . LEU A 1 520 ? 25.028 -14.214 9.984 1.00 93.00 520 LEU A N 1
ATOM 4060 C CA . LEU A 1 520 ? 24.942 -13.087 9.048 1.00 93.00 520 LEU A CA 1
ATOM 4061 C C . LEU A 1 520 ? 26.257 -12.313 8.899 1.00 93.00 520 LEU A C 1
ATOM 4063 O O . LEU A 1 520 ? 26.541 -11.846 7.798 1.00 93.00 520 LEU A O 1
ATOM 4067 N N . CYS A 1 521 ? 27.082 -12.205 9.943 1.00 93.31 521 CYS A N 1
ATOM 4068 C CA . CYS A 1 521 ? 28.420 -11.619 9.818 1.00 93.31 521 CYS A CA 1
ATOM 4069 C C . CYS A 1 521 ? 29.339 -12.468 8.920 1.00 93.31 521 CYS A C 1
ATOM 4071 O O . CYS A 1 521 ? 30.108 -11.913 8.136 1.00 93.31 521 CYS A O 1
ATOM 4073 N N . GLU A 1 522 ? 29.237 -13.800 8.973 1.00 93.62 522 GLU A N 1
ATOM 4074 C CA . GLU A 1 522 ? 30.001 -14.682 8.081 1.00 93.62 522 GLU A CA 1
ATOM 4075 C C . GLU A 1 522 ? 29.455 -14.649 6.640 1.00 93.62 522 GLU A C 1
ATOM 4077 O O . GLU A 1 522 ? 30.235 -14.537 5.698 1.00 93.62 522 GLU A O 1
ATOM 4082 N N . VAL A 1 523 ? 28.128 -14.628 6.453 1.00 93.81 523 VAL A N 1
ATOM 4083 C CA . VAL A 1 523 ? 27.476 -14.423 5.139 1.00 93.81 523 VAL A CA 1
ATOM 4084 C C . VAL A 1 523 ? 27.899 -13.085 4.518 1.00 93.81 523 VAL A C 1
ATOM 4086 O O . VAL A 1 523 ? 28.260 -13.045 3.345 1.00 93.81 523 VAL A O 1
ATOM 4089 N N . LEU A 1 524 ? 27.943 -12.001 5.302 1.00 94.44 524 LEU A N 1
ATOM 4090 C CA . LEU A 1 524 ? 28.467 -10.700 4.870 1.00 94.44 524 LEU A CA 1
ATOM 4091 C C . LEU A 1 524 ? 29.936 -10.804 4.434 1.00 94.44 524 LEU A C 1
ATOM 4093 O O . LEU A 1 524 ? 30.302 -10.359 3.347 1.00 94.44 524 LEU A O 1
ATOM 4097 N N . LYS A 1 525 ? 30.786 -11.398 5.278 1.00 94.75 525 LYS A N 1
ATOM 4098 C CA . LYS A 1 525 ? 32.223 -11.564 5.025 1.00 94.75 525 LYS A CA 1
ATOM 4099 C C . LYS A 1 525 ? 32.499 -12.357 3.745 1.00 94.75 525 LYS A C 1
ATOM 4101 O O . LYS A 1 525 ? 33.384 -11.948 2.995 1.00 94.75 525 LYS A O 1
ATOM 4106 N N . LEU A 1 526 ? 31.752 -13.436 3.506 1.00 92.44 526 LEU A N 1
ATOM 4107 C CA . LEU A 1 526 ? 31.872 -14.299 2.327 1.00 92.44 526 LEU A CA 1
ATOM 4108 C C . LEU A 1 526 ? 31.298 -13.645 1.060 1.00 92.44 526 LEU A C 1
ATOM 4110 O O . LEU A 1 526 ? 31.914 -13.743 0.004 1.00 92.44 526 LEU A O 1
ATOM 4114 N N . ALA A 1 527 ? 30.206 -12.879 1.160 1.00 89.44 527 ALA A N 1
ATOM 4115 C CA . ALA A 1 527 ? 29.685 -12.101 0.032 1.00 89.44 527 ALA A CA 1
ATOM 4116 C C . ALA A 1 527 ? 30.691 -11.042 -0.475 1.00 89.44 527 ALA A C 1
ATOM 4118 O O . ALA A 1 527 ? 30.798 -10.833 -1.679 1.00 89.44 527 ALA A O 1
ATOM 4119 N N . TYR A 1 528 ? 31.481 -10.424 0.416 1.00 90.69 528 TYR A N 1
ATOM 4120 C CA . TYR A 1 528 ? 32.615 -9.552 0.041 1.00 90.69 528 TYR A CA 1
ATOM 4121 C C . TYR A 1 528 ? 33.913 -10.298 -0.309 1.00 90.69 528 TYR A C 1
ATOM 4123 O O . TYR A 1 528 ? 34.908 -9.652 -0.632 1.00 90.69 528 TYR A O 1
ATOM 4131 N N . ALA A 1 529 ? 33.935 -11.626 -0.204 1.00 90.44 529 ALA A N 1
ATOM 4132 C CA . ALA A 1 529 ? 35.004 -12.476 -0.724 1.00 90.44 529 ALA A CA 1
ATOM 4133 C C . ALA A 1 529 ? 34.624 -13.111 -2.078 1.00 90.44 529 ALA A C 1
ATOM 4135 O O . ALA A 1 529 ? 35.357 -13.964 -2.567 1.00 90.44 529 ALA A O 1
ATOM 4136 N N . GLU A 1 530 ? 33.485 -12.699 -2.651 1.00 86.38 530 GLU A N 1
ATOM 4137 C CA . GLU A 1 530 ? 32.911 -13.209 -3.903 1.00 86.38 530 GLU A CA 1
ATOM 4138 C C . GLU A 1 530 ? 32.668 -14.735 -3.891 1.00 86.38 530 GLU A C 1
ATOM 4140 O O . GLU A 1 530 ? 32.773 -15.412 -4.909 1.00 86.38 530 GLU A O 1
ATOM 4145 N N . ASP A 1 531 ? 32.301 -15.284 -2.723 1.00 90.44 531 ASP A N 1
ATOM 4146 C CA . ASP A 1 531 ? 31.957 -16.702 -2.567 1.00 90.44 531 ASP A CA 1
ATOM 4147 C C . ASP A 1 531 ? 30.649 -17.049 -3.304 1.00 90.44 531 ASP A C 1
ATOM 4149 O O . ASP A 1 531 ? 29.552 -16.655 -2.894 1.00 90.44 531 ASP A O 1
ATOM 4153 N N . ASP A 1 532 ? 30.771 -17.820 -4.387 1.00 81.06 532 ASP A N 1
ATOM 4154 C CA . ASP A 1 532 ? 29.657 -18.271 -5.231 1.00 81.06 532 ASP A CA 1
ATOM 4155 C C . ASP A 1 532 ? 28.529 -18.949 -4.436 1.00 81.06 532 ASP A C 1
ATOM 4157 O O . ASP A 1 532 ? 27.350 -18.697 -4.689 1.00 81.06 532 ASP A O 1
ATOM 4161 N N . ALA A 1 533 ? 28.865 -19.799 -3.461 1.00 83.38 533 ALA A N 1
ATOM 4162 C CA . ALA A 1 533 ? 27.880 -20.585 -2.722 1.00 83.38 533 ALA A CA 1
ATOM 4163 C C . ALA A 1 533 ? 27.038 -19.717 -1.773 1.00 83.38 533 ALA A C 1
ATOM 4165 O O . ALA A 1 533 ? 25.855 -19.992 -1.567 1.00 83.38 533 ALA A O 1
ATOM 4166 N N . VAL A 1 534 ? 27.616 -18.648 -1.220 1.00 86.44 534 VAL A N 1
ATOM 4167 C CA . VAL A 1 534 ? 26.889 -17.638 -0.441 1.00 86.44 534 VAL A CA 1
ATOM 4168 C C . VAL A 1 534 ? 26.128 -16.673 -1.346 1.00 86.44 534 VAL A C 1
ATOM 4170 O O . VAL A 1 534 ? 24.968 -16.375 -1.063 1.00 86.44 534 VAL A O 1
ATOM 4173 N N . LEU A 1 535 ? 26.712 -16.219 -2.458 1.00 83.56 535 LEU A N 1
ATOM 4174 C CA . LEU A 1 535 ? 26.032 -15.314 -3.394 1.00 83.56 535 LEU A CA 1
ATOM 4175 C C . LEU A 1 535 ? 24.802 -15.961 -4.056 1.00 83.56 535 LEU A C 1
ATOM 4177 O O . LEU A 1 535 ? 23.821 -15.258 -4.338 1.00 83.56 535 LEU A O 1
ATOM 4181 N N . GLN A 1 536 ? 24.822 -17.282 -4.251 1.00 84.19 536 GLN A N 1
ATOM 4182 C CA . GLN A 1 536 ? 23.701 -18.079 -4.762 1.00 84.19 536 GLN A CA 1
ATOM 4183 C C . GLN A 1 536 ? 22.684 -18.487 -3.672 1.00 84.19 536 GLN A C 1
ATOM 4185 O O . GLN A 1 536 ? 21.569 -18.878 -4.014 1.00 84.19 536 GLN A O 1
ATOM 4190 N N . ASP A 1 537 ? 22.992 -18.342 -2.375 1.00 89.19 537 ASP A N 1
ATOM 4191 C CA . ASP A 1 537 ? 22.030 -18.602 -1.294 1.00 89.19 537 ASP A CA 1
ATOM 4192 C C . ASP A 1 537 ? 21.026 -17.449 -1.159 1.00 89.19 537 ASP A C 1
ATOM 4194 O O . ASP A 1 537 ? 21.211 -16.482 -0.413 1.00 89.19 537 ASP A O 1
ATOM 4198 N N . ASP A 1 538 ? 19.933 -17.553 -1.912 1.00 89.44 538 ASP A N 1
ATOM 4199 C CA . ASP A 1 538 ? 18.894 -16.529 -1.952 1.00 89.44 538 ASP A CA 1
ATOM 4200 C C . ASP A 1 538 ? 18.253 -16.246 -0.576 1.00 89.44 538 ASP A C 1
ATOM 4202 O O . ASP A 1 538 ? 17.870 -15.104 -0.319 1.00 89.44 538 ASP A O 1
ATOM 4206 N N . ILE A 1 539 ? 18.191 -17.217 0.345 1.00 92.06 539 ILE A N 1
ATOM 4207 C CA . ILE A 1 539 ? 17.563 -17.032 1.666 1.00 92.06 539 ILE A CA 1
ATOM 4208 C C . ILE A 1 539 ? 18.491 -16.250 2.600 1.00 92.06 539 ILE A C 1
ATOM 4210 O O . ILE A 1 539 ? 18.083 -15.224 3.153 1.00 92.06 539 ILE A O 1
ATOM 4214 N N . ARG A 1 540 ? 19.746 -16.689 2.764 1.00 92.88 540 ARG A N 1
ATOM 4215 C CA . ARG A 1 540 ? 20.719 -16.002 3.631 1.00 92.88 540 ARG A CA 1
ATOM 4216 C C . ARG A 1 540 ? 21.072 -14.620 3.080 1.00 92.88 540 ARG A C 1
ATOM 4218 O O . ARG A 1 540 ? 21.172 -13.671 3.859 1.00 92.88 540 ARG A O 1
ATOM 4225 N N . MET A 1 541 ? 21.140 -14.460 1.756 1.00 92.44 541 MET A N 1
ATOM 4226 C CA . MET A 1 541 ? 21.305 -13.141 1.137 1.00 92.44 541 MET A CA 1
ATOM 4227 C C . MET A 1 541 ? 20.066 -12.249 1.301 1.00 92.44 541 MET A C 1
ATOM 4229 O O . MET A 1 541 ? 20.232 -11.060 1.568 1.00 92.44 541 MET A O 1
ATOM 4233 N N . ALA A 1 542 ? 18.835 -12.771 1.224 1.00 93.50 542 ALA A N 1
ATOM 4234 C CA . ALA A 1 542 ? 17.637 -11.980 1.534 1.00 93.50 542 ALA A CA 1
ATOM 4235 C C . ALA A 1 542 ? 17.616 -11.504 2.997 1.00 93.50 542 ALA A C 1
ATOM 4237 O O . ALA A 1 542 ? 17.336 -10.332 3.255 1.00 93.50 542 ALA A O 1
ATOM 4238 N N . MET A 1 543 ? 17.969 -12.377 3.950 1.00 96.00 543 MET A N 1
ATOM 4239 C CA . MET A 1 543 ? 18.107 -12.006 5.365 1.00 96.00 543 MET A CA 1
ATOM 4240 C C . MET A 1 543 ? 19.158 -10.906 5.559 1.00 96.00 543 MET A C 1
ATOM 4242 O O . MET A 1 543 ? 18.883 -9.924 6.249 1.00 96.00 543 MET A O 1
ATOM 4246 N N . LEU A 1 544 ? 20.328 -11.029 4.921 1.00 95.62 544 LEU A N 1
ATOM 4247 C CA . LEU A 1 544 ? 21.383 -10.017 4.993 1.00 95.62 544 LEU A CA 1
ATOM 4248 C C . LEU A 1 544 ? 20.923 -8.668 4.415 1.00 95.62 544 LEU A C 1
ATOM 4250 O O . LEU A 1 544 ? 21.121 -7.629 5.045 1.00 95.62 544 LEU A O 1
ATOM 4254 N N . LEU A 1 545 ? 20.281 -8.679 3.242 1.00 95.00 545 LEU A N 1
ATOM 4255 C CA . LEU A 1 545 ? 19.739 -7.482 2.592 1.00 95.00 545 LEU A CA 1
ATOM 4256 C C . LEU A 1 545 ? 18.719 -6.770 3.489 1.00 95.00 545 LEU A C 1
ATOM 4258 O O . LEU A 1 545 ? 18.836 -5.565 3.700 1.00 95.00 545 LEU A O 1
ATOM 4262 N N . LEU A 1 546 ? 17.769 -7.498 4.078 1.00 95.62 546 LEU A N 1
ATOM 4263 C CA . LEU A 1 546 ? 16.762 -6.924 4.977 1.00 95.62 546 LEU A CA 1
ATOM 4264 C C . LEU A 1 546 ? 17.369 -6.369 6.273 1.00 95.62 546 LEU A C 1
ATOM 4266 O O . LEU A 1 546 ? 16.965 -5.297 6.729 1.00 95.62 546 LEU A O 1
ATOM 4270 N N . VAL A 1 547 ? 18.370 -7.051 6.837 1.00 96.00 547 VAL A N 1
ATOM 4271 C CA . VAL A 1 547 ? 19.138 -6.563 7.992 1.00 96.00 547 VAL A CA 1
ATOM 4272 C C . VAL A 1 547 ? 19.890 -5.274 7.654 1.00 96.00 547 VAL A C 1
ATOM 4274 O O . VAL A 1 547 ? 19.815 -4.316 8.423 1.00 96.00 547 VAL A O 1
ATOM 4277 N N . MET A 1 548 ? 20.529 -5.186 6.482 1.00 94.31 548 MET A N 1
ATOM 4278 C CA . MET A 1 548 ? 21.146 -3.940 6.010 1.00 94.31 548 MET A CA 1
ATOM 4279 C C . MET A 1 548 ? 20.112 -2.840 5.736 1.00 94.31 548 MET A C 1
ATOM 4281 O O . MET A 1 548 ? 20.372 -1.684 6.057 1.00 94.31 548 MET A O 1
ATOM 4285 N N . GLY A 1 549 ? 18.929 -3.172 5.210 1.00 91.81 549 GLY A N 1
ATOM 4286 C CA . GLY A 1 549 ? 17.824 -2.227 5.015 1.00 91.81 549 GLY A CA 1
ATOM 4287 C C . GLY A 1 549 ? 17.326 -1.626 6.332 1.00 91.81 549 GLY A C 1
ATOM 4288 O O . GLY A 1 549 ? 17.211 -0.406 6.454 1.00 91.81 549 GLY A O 1
ATOM 4289 N N . MET A 1 550 ? 17.120 -2.460 7.355 1.00 90.56 550 MET A N 1
ATOM 4290 C CA . MET A 1 550 ? 16.789 -2.004 8.709 1.00 90.56 550 MET A CA 1
ATOM 4291 C C . MET A 1 550 ? 17.920 -1.179 9.334 1.00 90.56 550 MET A C 1
ATOM 4293 O O . MET A 1 550 ? 17.677 -0.081 9.836 1.00 90.56 550 MET A O 1
ATOM 4297 N N . GLY A 1 551 ? 19.157 -1.676 9.275 1.00 89.81 551 GLY A N 1
ATOM 4298 C CA . GLY A 1 551 ? 20.345 -0.988 9.781 1.00 89.81 551 GLY A CA 1
ATOM 4299 C C . GLY A 1 551 ? 20.603 0.360 9.108 1.00 89.81 551 GLY A C 1
ATOM 4300 O O . GLY A 1 551 ? 21.064 1.296 9.755 1.00 89.81 551 GLY A O 1
ATOM 4301 N N . CYS A 1 552 ? 20.238 0.494 7.832 1.00 89.06 552 CYS A N 1
ATOM 4302 C CA . CYS A 1 552 ? 20.288 1.736 7.070 1.00 89.06 552 CYS A CA 1
ATOM 4303 C C . CYS A 1 552 ? 19.333 2.796 7.654 1.00 89.06 552 CYS A C 1
ATOM 4305 O O . CYS A 1 552 ? 19.784 3.897 7.970 1.00 89.06 552 CYS A O 1
ATOM 4307 N N . ILE A 1 553 ? 18.056 2.460 7.898 1.00 83.44 553 ILE A N 1
ATOM 4308 C CA . ILE A 1 553 ? 17.101 3.375 8.563 1.00 83.44 553 ILE A CA 1
ATOM 4309 C C . ILE A 1 553 ? 17.597 3.743 9.970 1.00 83.44 553 ILE A C 1
ATOM 4311 O O . ILE A 1 553 ? 17.614 4.918 10.342 1.00 83.44 553 ILE A O 1
ATOM 4315 N N . TRP A 1 554 ? 18.050 2.751 10.740 1.00 82.06 554 TRP A N 1
ATOM 4316 C CA . TRP A 1 554 ? 18.504 2.963 12.115 1.00 82.06 554 TRP A CA 1
ATOM 4317 C C . TRP A 1 554 ? 19.808 3.757 12.226 1.00 82.06 554 TRP A C 1
ATOM 4319 O O . TRP A 1 554 ? 19.968 4.519 13.176 1.00 82.06 554 TRP A O 1
ATOM 4329 N N . THR A 1 555 ? 20.696 3.672 11.232 1.00 84.19 555 THR A N 1
ATOM 4330 C CA . THR A 1 555 ? 21.909 4.502 11.159 1.00 84.19 555 THR A CA 1
ATOM 4331 C C . THR A 1 555 ? 21.555 5.980 11.033 1.00 84.19 555 THR A C 1
ATOM 4333 O O . THR A 1 555 ? 22.174 6.809 11.697 1.00 84.19 555 THR A O 1
ATOM 4336 N N . ALA A 1 556 ? 20.548 6.316 10.220 1.00 76.56 556 ALA A N 1
ATOM 4337 C CA . ALA A 1 556 ? 20.059 7.687 10.091 1.00 76.56 556 ALA A CA 1
ATOM 4338 C C . ALA A 1 556 ? 19.463 8.191 11.411 1.00 76.56 556 ALA A C 1
ATOM 4340 O O . ALA A 1 556 ? 19.817 9.268 11.887 1.00 76.56 556 ALA A O 1
ATOM 4341 N N . SER A 1 557 ? 18.620 7.360 12.028 1.00 69.62 557 SER A N 1
ATOM 4342 C CA . SER A 1 557 ? 17.990 7.605 13.328 1.00 69.62 557 SER A CA 1
ATOM 4343 C C . SER A 1 557 ? 19.016 7.893 14.436 1.00 69.62 557 SER A C 1
ATOM 4345 O O . SER A 1 557 ? 18.949 8.924 15.107 1.00 69.62 557 SER A O 1
ATOM 4347 N N . TRP A 1 558 ? 20.024 7.029 14.577 1.00 67.81 558 TRP A N 1
ATOM 4348 C CA . TRP A 1 558 ? 21.079 7.141 15.588 1.00 67.81 558 TRP A CA 1
ATOM 4349 C C . TRP A 1 558 ? 22.021 8.331 15.350 1.00 67.81 558 TRP A C 1
ATOM 4351 O O . TRP A 1 558 ? 22.501 8.957 16.294 1.00 67.81 558 TRP A O 1
ATOM 4361 N N . LYS A 1 559 ? 22.265 8.687 14.082 1.00 72.88 559 LYS A N 1
ATOM 4362 C CA . LYS A 1 559 ? 23.078 9.852 13.696 1.00 72.88 559 LYS A CA 1
ATOM 4363 C C . LYS A 1 559 ? 22.283 11.164 13.633 1.00 72.88 559 LYS A C 1
ATOM 4365 O O . LYS A 1 559 ? 22.844 12.168 13.206 1.00 72.88 559 LYS A O 1
ATOM 4370 N N . ASN A 1 560 ? 21.012 11.171 14.052 1.00 70.31 560 ASN A N 1
ATOM 4371 C CA . ASN A 1 560 ? 20.118 12.335 14.011 1.00 70.31 560 ASN A CA 1
ATOM 4372 C C . ASN A 1 560 ? 19.981 12.953 12.596 1.00 70.31 560 ASN A C 1
ATOM 4374 O O . ASN A 1 560 ? 20.022 14.169 12.413 1.00 70.31 560 ASN A O 1
ATOM 4378 N N . GLN A 1 561 ? 19.856 12.101 11.576 1.00 73.12 561 GLN A N 1
ATOM 4379 C CA . GLN A 1 561 ? 19.790 12.479 10.159 1.00 73.12 561 GLN A CA 1
ATOM 4380 C C . GLN A 1 561 ? 18.360 12.356 9.598 1.00 73.12 561 GLN A C 1
ATOM 4382 O O . GLN A 1 561 ? 17.583 11.519 10.065 1.00 73.12 561 GLN A O 1
ATOM 4387 N N . PRO A 1 562 ? 17.986 13.156 8.577 1.00 71.44 562 PRO A N 1
ATOM 4388 C CA . PRO A 1 562 ? 16.643 13.125 7.999 1.00 71.44 562 PRO A CA 1
ATOM 4389 C C . PRO A 1 562 ? 16.334 11.756 7.379 1.00 71.44 562 PRO A C 1
ATOM 4391 O O . PRO A 1 562 ? 17.021 11.306 6.463 1.00 71.44 562 PRO A O 1
ATOM 4394 N N . LEU A 1 563 ? 15.274 11.103 7.862 1.00 70.25 563 LEU A N 1
ATOM 4395 C CA . LEU A 1 563 ? 14.926 9.731 7.482 1.00 70.25 563 LEU A CA 1
ATOM 4396 C C . LEU A 1 563 ? 14.594 9.512 5.988 1.00 70.25 563 LEU A C 1
ATOM 4398 O O . LEU A 1 563 ? 15.015 8.473 5.478 1.00 70.25 563 LEU A O 1
ATOM 4402 N N . PRO A 1 564 ? 13.879 10.397 5.254 1.00 74.00 564 PRO A N 1
ATOM 4403 C CA . PRO A 1 564 ? 13.383 10.089 3.905 1.00 74.00 564 PRO A CA 1
ATOM 4404 C C . PRO A 1 564 ? 14.406 9.509 2.901 1.00 74.00 564 PRO A C 1
ATOM 4406 O O . PRO A 1 564 ? 14.137 8.425 2.381 1.00 74.00 564 PRO A O 1
ATOM 4409 N N . PRO A 1 565 ? 15.601 10.093 2.658 1.00 76.75 565 PRO A N 1
ATOM 4410 C CA . PRO A 1 565 ? 16.581 9.493 1.741 1.00 76.75 565 PRO A CA 1
ATOM 4411 C C . PRO A 1 565 ? 17.086 8.114 2.203 1.00 76.75 565 PRO A C 1
ATOM 4413 O O . PRO A 1 565 ? 17.376 7.244 1.378 1.00 76.75 565 PRO A O 1
ATOM 4416 N N . TRP A 1 566 ? 17.145 7.876 3.515 1.00 80.81 566 TRP A N 1
ATOM 4417 C CA . TRP A 1 566 ? 17.530 6.586 4.089 1.00 80.81 566 TRP A CA 1
ATOM 4418 C C . TRP A 1 566 ? 16.404 5.551 3.995 1.00 80.81 566 TRP A C 1
ATOM 4420 O O . TRP A 1 566 ? 16.690 4.373 3.791 1.00 80.81 566 TRP A O 1
ATOM 4430 N N . ARG A 1 567 ? 15.131 5.975 4.025 1.00 76.75 567 ARG A N 1
ATOM 4431 C CA . ARG A 1 567 ? 13.981 5.121 3.676 1.00 76.75 567 ARG A CA 1
ATOM 4432 C C . ARG A 1 567 ? 14.045 4.687 2.212 1.00 76.75 567 ARG A C 1
ATOM 4434 O O . ARG A 1 567 ? 13.948 3.495 1.939 1.00 76.75 567 ARG A O 1
ATOM 4441 N N . THR A 1 568 ? 14.315 5.609 1.286 1.00 78.94 568 THR A N 1
ATOM 4442 C CA . THR A 1 568 ? 14.496 5.284 -0.141 1.00 78.94 568 THR A CA 1
ATOM 4443 C C . THR A 1 568 ? 15.663 4.315 -0.361 1.00 78.94 568 THR A C 1
ATOM 4445 O O . THR A 1 568 ? 15.544 3.376 -1.147 1.00 78.94 568 THR A O 1
ATOM 4448 N N . LYS A 1 569 ? 16.780 4.474 0.368 1.00 83.69 569 LYS A N 1
ATOM 4449 C CA . LYS A 1 569 ? 17.898 3.513 0.330 1.00 83.69 569 LYS A CA 1
ATOM 4450 C C . LYS A 1 569 ? 17.504 2.144 0.902 1.00 83.69 569 LYS A C 1
ATOM 4452 O O . LYS A 1 569 ? 17.810 1.124 0.288 1.00 83.69 569 LYS A O 1
ATOM 4457 N N . ALA A 1 570 ? 16.785 2.108 2.023 1.00 86.00 570 ALA A N 1
ATOM 4458 C CA . ALA A 1 570 ? 16.267 0.880 2.624 1.00 86.00 570 ALA A CA 1
ATOM 4459 C C . ALA A 1 570 ? 15.256 0.144 1.726 1.00 86.00 570 ALA A C 1
ATOM 4461 O O . ALA A 1 570 ? 15.249 -1.085 1.690 1.00 86.00 570 ALA A O 1
ATOM 4462 N N . GLN A 1 571 ? 14.459 0.870 0.937 1.00 84.00 571 GLN A N 1
ATOM 4463 C CA . GLN A 1 571 ? 13.513 0.270 -0.004 1.00 84.00 571 GLN A CA 1
ATOM 4464 C C . GLN A 1 571 ? 14.210 -0.455 -1.169 1.00 84.00 571 GLN A C 1
ATOM 4466 O O . GLN A 1 571 ? 13.698 -1.474 -1.625 1.00 84.00 571 GLN A O 1
ATOM 4471 N N . LYS A 1 572 ? 15.419 -0.034 -1.574 1.00 85.19 572 LYS A N 1
ATOM 4472 C CA . LYS A 1 572 ? 16.239 -0.800 -2.536 1.00 85.19 572 LYS A CA 1
ATOM 4473 C C . LYS A 1 572 ? 16.714 -2.138 -1.961 1.00 85.19 572 LYS A C 1
ATOM 4475 O O . LYS A 1 572 ? 16.699 -3.143 -2.666 1.00 85.19 572 LYS A O 1
ATOM 4480 N N . PHE A 1 573 ? 17.088 -2.171 -0.678 1.00 89.44 573 PHE A N 1
ATOM 4481 C CA . PHE A 1 573 ? 17.399 -3.424 0.022 1.00 89.44 573 PHE A CA 1
ATOM 4482 C C . PHE A 1 573 ? 16.163 -4.335 0.136 1.00 89.44 573 PHE A C 1
ATOM 4484 O O . PHE A 1 573 ? 16.286 -5.541 -0.075 1.00 89.44 573 PHE A O 1
ATOM 4491 N N . LEU A 1 574 ? 14.978 -3.765 0.400 1.00 88.75 574 LEU A N 1
ATOM 4492 C CA . LEU A 1 574 ? 13.707 -4.497 0.398 1.00 88.75 574 LEU A CA 1
ATOM 4493 C C . LEU A 1 574 ? 13.438 -5.142 -0.973 1.00 88.75 574 LEU A C 1
ATOM 4495 O O . LEU A 1 574 ? 13.364 -6.366 -1.039 1.00 88.75 574 LEU A O 1
ATOM 4499 N N . GLN A 1 575 ? 13.409 -4.362 -2.059 1.00 85.19 575 GLN A N 1
ATOM 4500 C CA . GLN A 1 575 ? 13.175 -4.874 -3.420 1.00 85.19 575 GLN A CA 1
ATOM 4501 C C . GLN A 1 575 ? 14.179 -5.974 -3.811 1.00 85.19 575 GLN A C 1
ATOM 4503 O O . GLN A 1 575 ? 13.794 -7.027 -4.316 1.00 85.19 575 GLN A O 1
ATOM 4508 N N . ALA A 1 576 ? 15.470 -5.775 -3.518 1.00 85.19 576 ALA A N 1
ATOM 4509 C CA . ALA A 1 576 ? 16.502 -6.778 -3.783 1.00 85.19 576 ALA A CA 1
ATOM 4510 C C . ALA A 1 576 ? 16.314 -8.072 -2.965 1.00 85.19 576 ALA A C 1
ATOM 4512 O O . ALA A 1 576 ? 16.674 -9.150 -3.435 1.00 85.19 576 ALA A O 1
ATOM 4513 N N . SER A 1 577 ? 15.751 -7.984 -1.754 1.00 90.50 577 SER A N 1
ATOM 4514 C CA . SER A 1 577 ? 15.422 -9.158 -0.937 1.00 90.50 577 SER A CA 1
ATOM 4515 C C . SER A 1 577 ? 14.163 -9.887 -1.415 1.00 90.50 577 SER A C 1
ATOM 4517 O O . SER A 1 577 ? 14.127 -11.112 -1.357 1.00 90.50 577 SER A O 1
ATOM 4519 N N . GLU A 1 578 ? 13.164 -9.169 -1.940 1.00 88.31 578 GLU A N 1
ATOM 4520 C CA . GLU A 1 578 ? 11.917 -9.748 -2.459 1.00 88.31 578 GLU A CA 1
ATOM 4521 C C . GLU A 1 578 ? 12.199 -10.651 -3.670 1.00 88.31 578 GLU A C 1
ATOM 4523 O O . GLU A 1 578 ? 11.830 -11.824 -3.652 1.00 88.31 578 GLU A O 1
ATOM 4528 N N . ILE A 1 579 ? 13.005 -10.174 -4.627 1.00 83.81 579 ILE A N 1
ATOM 4529 C CA . ILE A 1 579 ? 13.459 -10.947 -5.803 1.00 83.81 579 ILE A CA 1
ATOM 4530 C C . ILE A 1 579 ? 14.161 -12.262 -5.407 1.00 83.81 579 ILE A C 1
ATOM 4532 O O . ILE A 1 579 ? 14.085 -13.260 -6.127 1.00 83.81 579 ILE A O 1
ATOM 4536 N N . ARG A 1 580 ? 14.862 -12.286 -4.266 1.00 85.81 580 ARG A N 1
ATOM 4537 C CA . ARG A 1 580 ? 15.492 -13.504 -3.735 1.00 85.81 580 ARG A CA 1
ATOM 4538 C C . ARG A 1 580 ? 14.492 -14.392 -2.981 1.00 85.81 580 ARG A C 1
ATOM 4540 O O . ARG A 1 580 ? 14.504 -15.611 -3.150 1.00 85.81 580 ARG A O 1
ATOM 4547 N N . LEU A 1 581 ? 13.586 -13.803 -2.200 1.00 88.00 581 LEU A N 1
ATOM 4548 C CA . LEU A 1 581 ? 12.552 -14.536 -1.462 1.00 88.00 581 LEU A CA 1
ATOM 4549 C C . LEU A 1 581 ? 11.545 -15.239 -2.371 1.00 88.00 581 LEU A C 1
ATOM 4551 O O . LEU A 1 581 ? 11.073 -16.316 -2.011 1.00 88.00 581 LEU A O 1
ATOM 4555 N N . ASP A 1 582 ? 11.222 -14.678 -3.533 1.00 84.06 582 ASP A N 1
ATOM 4556 C CA . ASP A 1 582 ? 10.295 -15.296 -4.490 1.00 84.06 582 ASP A CA 1
ATOM 4557 C C . ASP A 1 582 ? 10.858 -16.593 -5.088 1.00 84.06 582 ASP A C 1
ATOM 4559 O O . ASP A 1 582 ? 10.122 -17.565 -5.258 1.00 84.06 582 ASP A O 1
ATOM 4563 N N . LYS A 1 583 ? 12.180 -16.685 -5.278 1.00 77.94 583 LYS A N 1
ATOM 4564 C CA . LYS A 1 583 ? 12.843 -17.951 -5.637 1.00 77.94 583 LYS A CA 1
ATOM 4565 C C . LYS A 1 583 ? 12.814 -18.964 -4.485 1.00 77.94 583 LYS A C 1
ATOM 4567 O O . LYS A 1 583 ? 12.594 -20.152 -4.705 1.00 77.94 583 LYS A O 1
ATOM 4572 N N . GLY A 1 584 ? 13.016 -18.498 -3.248 1.00 69.38 584 GLY A N 1
ATOM 4573 C CA . GLY A 1 584 ? 12.996 -19.338 -2.044 1.00 69.38 584 GLY A CA 1
ATOM 4574 C C . GLY A 1 584 ? 11.609 -19.888 -1.675 1.00 69.38 584 GLY A C 1
ATOM 4575 O O . GLY A 1 584 ? 11.516 -20.923 -1.017 1.00 69.38 584 GLY A O 1
ATOM 4576 N N . GLN A 1 585 ? 10.528 -19.241 -2.124 1.00 66.50 585 GLN A N 1
ATOM 4577 C CA . GLN A 1 585 ? 9.139 -19.629 -1.828 1.00 66.50 585 GLN A CA 1
ATOM 4578 C C . GLN A 1 585 ? 8.697 -20.963 -2.456 1.00 66.50 585 GLN A C 1
ATOM 4580 O O . GLN A 1 585 ? 7.668 -21.500 -2.054 1.00 66.50 585 GLN A O 1
ATOM 4585 N N . GLY A 1 586 ? 9.465 -21.535 -3.391 1.00 69.81 586 GLY A N 1
ATOM 4586 C CA . GLY A 1 586 ? 9.204 -22.872 -3.939 1.00 69.81 586 GLY A CA 1
ATOM 4587 C C . GLY A 1 586 ? 9.605 -24.042 -3.024 1.00 69.81 586 GLY A C 1
ATOM 4588 O O . GLY A 1 586 ? 9.297 -25.191 -3.342 1.00 69.81 586 GLY A O 1
ATOM 4589 N N . ILE A 1 587 ? 10.307 -23.786 -1.913 1.00 76.81 587 ILE A N 1
ATOM 4590 C CA . ILE A 1 587 ? 10.869 -24.831 -1.044 1.00 76.81 587 ILE A CA 1
ATOM 4591 C C . ILE A 1 587 ? 9.845 -25.253 0.019 1.00 76.81 587 ILE A C 1
ATOM 4593 O O . ILE A 1 587 ? 9.499 -24.474 0.907 1.00 76.81 587 ILE A O 1
ATOM 4597 N N . PHE A 1 588 ? 9.405 -26.514 -0.036 1.00 81.69 588 PHE A N 1
ATOM 4598 C CA . PHE A 1 588 ? 8.437 -27.090 0.901 1.00 81.69 588 PHE A CA 1
ATOM 4599 C C . PHE A 1 588 ? 8.942 -28.405 1.528 1.00 81.69 588 PHE A C 1
ATOM 4601 O O . PHE A 1 588 ? 9.349 -29.300 0.785 1.00 81.69 588 PHE A O 1
ATOM 4608 N N . PRO A 1 589 ? 8.869 -28.574 2.866 1.00 85.62 589 PRO A N 1
ATOM 4609 C CA . PRO A 1 589 ? 8.468 -27.575 3.865 1.00 85.62 589 PRO A CA 1
ATOM 4610 C C . PRO A 1 589 ? 9.449 -26.383 3.934 1.00 85.62 589 PRO A C 1
ATOM 4612 O O . PRO A 1 589 ? 10.641 -26.568 3.687 1.00 85.62 589 PRO A O 1
ATOM 4615 N N . PRO A 1 590 ? 8.973 -25.166 4.261 1.00 91.19 590 PRO A N 1
ATOM 4616 C CA . PRO A 1 590 ? 9.809 -23.968 4.235 1.00 91.19 590 PRO A CA 1
ATOM 4617 C C . PRO A 1 590 ? 10.863 -24.002 5.358 1.00 91.19 590 PRO A C 1
ATOM 4619 O O . PRO A 1 590 ? 10.508 -24.219 6.519 1.00 91.19 590 PRO A O 1
ATOM 4622 N N . PRO A 1 591 ? 12.158 -23.770 5.070 1.00 91.75 591 PRO A N 1
ATOM 4623 C CA . PRO A 1 591 ? 13.185 -23.717 6.107 1.00 91.75 591 PRO A CA 1
ATOM 4624 C C . PRO A 1 591 ? 13.007 -22.475 6.994 1.00 91.75 591 PRO A C 1
ATOM 4626 O O . PRO A 1 591 ? 12.513 -21.441 6.541 1.00 91.75 591 PRO A O 1
ATOM 4629 N N . LEU A 1 592 ? 13.470 -22.547 8.249 1.00 93.19 592 LEU A N 1
ATOM 4630 C CA . LEU A 1 592 ? 13.313 -21.471 9.245 1.00 93.19 592 LEU A CA 1
ATOM 4631 C C . LEU A 1 592 ? 13.811 -20.101 8.739 1.00 93.19 592 LEU A C 1
ATOM 4633 O O . LEU A 1 592 ? 13.176 -19.088 9.024 1.00 93.19 592 LEU A O 1
ATOM 4637 N N . GLY A 1 593 ? 14.862 -20.078 7.910 1.00 93.62 593 GLY A N 1
ATOM 4638 C CA . GLY A 1 593 ? 15.378 -18.867 7.261 1.00 93.62 593 GLY A CA 1
ATOM 4639 C C . GLY A 1 593 ? 14.348 -18.109 6.415 1.00 93.62 593 GLY A C 1
ATOM 4640 O O . GLY A 1 593 ? 14.345 -16.882 6.425 1.00 93.62 593 GLY A O 1
ATOM 4641 N N . VAL A 1 594 ? 13.408 -18.797 5.751 1.00 94.19 594 VAL A N 1
ATOM 4642 C CA . VAL A 1 594 ? 12.322 -18.134 4.999 1.00 94.19 594 VAL A CA 1
ATOM 4643 C C . VAL A 1 594 ? 11.372 -17.408 5.953 1.00 94.19 594 VAL A C 1
ATOM 4645 O O . VAL A 1 594 ? 10.970 -16.280 5.676 1.00 94.19 594 VAL A O 1
ATOM 4648 N N . LEU A 1 595 ? 11.051 -18.005 7.104 1.00 95.31 595 LEU A N 1
ATOM 4649 C CA . LEU A 1 595 ? 10.202 -17.375 8.121 1.00 95.31 595 LEU A CA 1
ATOM 4650 C C . LEU A 1 595 ? 10.925 -16.178 8.754 1.00 95.31 595 LEU A C 1
ATOM 4652 O O . LEU A 1 595 ? 10.324 -15.120 8.912 1.00 95.31 595 LEU A O 1
ATOM 4656 N N . GLN A 1 596 ? 12.218 -16.323 9.068 1.00 96.56 596 GLN A N 1
ATOM 4657 C CA . GLN A 1 596 ? 13.058 -15.241 9.591 1.00 96.56 596 GLN A CA 1
ATOM 4658 C C . GLN A 1 596 ? 13.162 -14.081 8.585 1.00 96.56 596 GLN A C 1
ATOM 4660 O O . GLN A 1 596 ? 13.040 -12.923 8.977 1.00 96.56 596 GLN A O 1
ATOM 4665 N N . ALA A 1 597 ? 13.317 -14.364 7.290 1.00 95.94 597 ALA A N 1
ATOM 4666 C CA . ALA A 1 597 ? 13.371 -13.347 6.243 1.00 95.94 597 ALA A CA 1
ATOM 4667 C C . ALA A 1 597 ? 12.016 -12.656 6.002 1.00 95.94 597 ALA A C 1
ATOM 4669 O O . ALA A 1 597 ? 11.957 -11.433 5.916 1.00 95.94 597 ALA A O 1
ATOM 4670 N N . GLN A 1 598 ? 10.905 -13.395 5.960 1.00 95.75 598 GLN A N 1
ATOM 4671 C CA . GLN A 1 598 ? 9.571 -12.790 5.834 1.00 95.75 598 GLN A CA 1
ATOM 4672 C C . GLN A 1 598 ? 9.200 -11.967 7.089 1.00 95.75 598 GLN A C 1
ATOM 4674 O O . GLN A 1 598 ? 8.570 -10.914 6.983 1.00 95.75 598 GLN A O 1
ATOM 4679 N N . LEU A 1 599 ? 9.662 -12.369 8.281 1.00 96.25 599 LEU A N 1
ATOM 4680 C CA . LEU A 1 599 ? 9.503 -11.588 9.514 1.00 96.25 599 LEU A CA 1
ATOM 4681 C C . LEU A 1 599 ? 10.380 -10.320 9.519 1.00 96.25 599 LEU A C 1
ATOM 4683 O O . LEU A 1 599 ? 9.917 -9.260 9.942 1.00 96.25 599 LEU A O 1
ATOM 4687 N N . LEU A 1 600 ? 11.598 -10.394 8.970 1.00 96.19 600 LEU A N 1
ATOM 4688 C CA . LEU A 1 600 ? 12.460 -9.236 8.707 1.00 96.19 600 LEU A CA 1
ATOM 4689 C C . LEU A 1 600 ? 11.809 -8.256 7.715 1.00 96.19 600 LEU A C 1
ATOM 4691 O O . LEU A 1 600 ? 11.815 -7.050 7.964 1.00 96.19 600 LEU A O 1
ATOM 4695 N N . LYS A 1 601 ? 11.190 -8.757 6.634 1.00 95.12 601 LYS A N 1
ATOM 4696 C CA . LYS A 1 601 ? 10.398 -7.944 5.694 1.00 95.12 601 LYS A CA 1
ATOM 4697 C C . LYS A 1 601 ? 9.249 -7.239 6.415 1.00 95.12 601 LYS A C 1
ATOM 4699 O O . LYS A 1 601 ? 9.144 -6.020 6.316 1.00 95.12 601 LYS A O 1
ATOM 4704 N N . CYS A 1 602 ? 8.462 -7.967 7.210 1.00 94.50 602 CYS A N 1
ATOM 4705 C CA . CYS A 1 602 ? 7.390 -7.393 8.028 1.00 94.50 602 CYS A CA 1
ATOM 4706 C C . CYS A 1 602 ? 7.911 -6.267 8.948 1.00 94.50 602 CYS A C 1
ATOM 4708 O O . CYS A 1 602 ? 7.312 -5.193 9.015 1.00 94.50 602 CYS A O 1
ATOM 4710 N N . GLN A 1 603 ? 9.063 -6.455 9.604 1.00 91.69 603 GLN A N 1
ATOM 4711 C CA . GLN A 1 603 ? 9.684 -5.413 10.433 1.00 91.69 603 GLN A CA 1
ATOM 4712 C C . GLN A 1 603 ? 10.163 -4.192 9.629 1.00 91.69 603 GLN A C 1
ATOM 4714 O O . GLN A 1 603 ? 10.027 -3.070 10.119 1.00 91.69 603 GLN A O 1
ATOM 4719 N N . LEU A 1 604 ? 10.667 -4.374 8.404 1.00 89.62 604 LEU A N 1
ATOM 4720 C CA . LEU A 1 604 ? 11.087 -3.276 7.523 1.00 89.62 604 LEU A CA 1
ATOM 4721 C C . LEU A 1 604 ? 9.896 -2.502 6.933 1.00 89.62 604 LEU A C 1
ATOM 4723 O O . LEU A 1 604 ? 9.945 -1.274 6.822 1.00 89.62 604 LEU A O 1
ATOM 4727 N N . GLU A 1 605 ? 8.794 -3.189 6.632 1.00 87.62 605 GLU A N 1
ATOM 4728 C CA . GLU A 1 605 ? 7.515 -2.571 6.272 1.00 87.62 605 GLU A CA 1
ATOM 4729 C C . GLU A 1 605 ? 6.948 -1.744 7.437 1.00 87.62 605 GLU A C 1
ATOM 4731 O O . GLU A 1 605 ? 6.545 -0.600 7.226 1.00 87.62 605 GLU A O 1
ATOM 4736 N N . LEU A 1 606 ? 6.984 -2.271 8.668 1.00 84.25 606 LEU A N 1
ATOM 4737 C CA . LEU A 1 606 ? 6.565 -1.560 9.887 1.00 84.25 606 LEU A CA 1
ATOM 4738 C C . LEU A 1 606 ? 7.445 -0.346 10.192 1.00 84.25 606 LEU A C 1
ATOM 4740 O O . LEU A 1 606 ? 6.926 0.736 10.460 1.00 84.25 606 LEU A O 1
ATOM 4744 N N . ALA A 1 607 ? 8.770 -0.490 10.098 1.00 80.44 607 ALA A N 1
ATOM 4745 C CA . ALA A 1 607 ? 9.701 0.628 10.235 1.00 80.44 607 ALA A CA 1
ATOM 4746 C C . ALA A 1 607 ? 9.430 1.729 9.194 1.00 80.44 607 ALA A C 1
ATOM 4748 O O . ALA A 1 607 ? 9.685 2.903 9.466 1.00 80.44 607 ALA A O 1
ATOM 4749 N N . SER A 1 608 ? 8.888 1.354 8.030 1.00 77.88 608 SER A N 1
ATOM 4750 C CA . SER A 1 608 ? 8.483 2.224 6.915 1.00 77.88 608 SER A CA 1
ATOM 4751 C C . SER A 1 608 ? 7.003 2.638 6.944 1.00 77.88 608 SER A C 1
ATOM 4753 O O . SER A 1 608 ? 6.479 3.067 5.920 1.00 77.88 608 SER A O 1
ATOM 4755 N N . SER A 1 609 ? 6.318 2.499 8.086 1.00 76.25 609 SER A N 1
ATOM 4756 C CA . SER A 1 609 ? 4.899 2.850 8.291 1.00 76.25 609 SER A CA 1
ATOM 4757 C C . SER A 1 609 ? 3.885 2.105 7.403 1.00 76.25 609 SER A C 1
ATOM 4759 O O . SER A 1 609 ? 2.698 2.432 7.399 1.00 76.25 609 SER A O 1
ATOM 4761 N N . ARG A 1 610 ? 4.287 1.049 6.682 1.00 79.44 610 ARG A N 1
ATOM 4762 C CA . ARG A 1 610 ? 3.419 0.267 5.779 1.00 79.44 610 ARG A CA 1
ATOM 4763 C C . ARG A 1 610 ? 2.616 -0.802 6.537 1.00 79.44 610 ARG A C 1
ATOM 4765 O O . ARG A 1 610 ? 2.603 -1.968 6.146 1.00 79.44 610 ARG A O 1
ATOM 4772 N N . TYR A 1 611 ? 1.917 -0.411 7.608 1.00 82.69 611 TYR A N 1
ATOM 4773 C CA . TYR A 1 611 ? 1.211 -1.313 8.539 1.00 82.69 611 TYR A CA 1
ATOM 4774 C C . TYR A 1 611 ? 0.269 -2.329 7.863 1.00 82.69 611 TYR A C 1
ATOM 4776 O O . TYR A 1 611 ? 0.203 -3.480 8.288 1.00 82.69 611 TYR A O 1
ATOM 4784 N N . ASN A 1 612 ? -0.443 -1.940 6.796 1.00 83.06 612 ASN A N 1
ATOM 4785 C CA . ASN A 1 612 ? -1.305 -2.866 6.046 1.00 83.06 612 ASN A CA 1
ATOM 4786 C C . ASN A 1 612 ? -0.504 -3.949 5.304 1.00 83.06 612 ASN A C 1
ATOM 4788 O O . ASN A 1 612 ? -0.909 -5.108 5.318 1.00 83.06 612 ASN A O 1
ATOM 4792 N N . SER A 1 613 ? 0.632 -3.576 4.705 1.00 86.31 613 SER A N 1
ATOM 4793 C CA . SER A 1 613 ? 1.551 -4.491 4.014 1.00 86.31 613 SER A CA 1
ATOM 4794 C C . SER A 1 613 ? 2.142 -5.485 5.017 1.00 86.31 613 SER A C 1
ATOM 4796 O O . SER A 1 613 ? 1.987 -6.694 4.872 1.00 86.31 613 SER A O 1
ATOM 4798 N N . ALA A 1 614 ? 2.652 -4.961 6.136 1.00 89.75 614 ALA A N 1
ATOM 4799 C CA . ALA A 1 614 ? 3.198 -5.754 7.230 1.00 89.75 614 ALA A CA 1
ATOM 4800 C C . ALA A 1 614 ? 2.204 -6.761 7.830 1.00 89.75 614 ALA A C 1
ATOM 4802 O O . ALA A 1 614 ? 2.614 -7.857 8.201 1.00 89.75 614 ALA A O 1
ATOM 4803 N N . TRP A 1 615 ? 0.912 -6.423 7.922 1.00 91.69 615 TRP A N 1
ATOM 4804 C CA . TRP A 1 615 ? -0.121 -7.351 8.401 1.00 91.69 615 TRP A CA 1
ATOM 4805 C C . TRP A 1 615 ? -0.358 -8.520 7.434 1.00 91.69 615 TRP A C 1
ATOM 4807 O O . TRP A 1 615 ? -0.525 -9.654 7.883 1.00 91.69 615 TRP A O 1
ATOM 4817 N N . VAL A 1 616 ? -0.292 -8.283 6.119 1.00 91.31 616 VAL A N 1
ATOM 4818 C CA . VAL A 1 616 ? -0.343 -9.357 5.111 1.00 91.31 616 VAL A CA 1
ATOM 4819 C C . VAL A 1 616 ? 0.925 -10.217 5.172 1.00 91.31 616 VAL A C 1
ATOM 4821 O O . VAL A 1 616 ? 0.823 -11.443 5.242 1.00 91.31 616 VAL A O 1
ATOM 4824 N N . THR A 1 617 ? 2.108 -9.598 5.239 1.00 94.44 617 THR A N 1
ATOM 4825 C CA . THR A 1 617 ? 3.392 -10.309 5.375 1.00 94.44 617 THR A CA 1
ATOM 4826 C C . THR A 1 617 ? 3.447 -11.145 6.658 1.00 94.44 617 THR A C 1
ATOM 4828 O O . THR A 1 617 ? 3.863 -12.301 6.619 1.00 94.44 617 THR A O 1
ATOM 4831 N N . LEU A 1 618 ? 2.966 -10.628 7.796 1.00 96.62 618 LEU A N 1
ATOM 4832 C CA . LEU A 1 618 ? 2.881 -11.403 9.037 1.00 96.62 618 LEU A CA 1
ATOM 4833 C C . LEU A 1 618 ? 1.900 -12.576 8.904 1.00 96.62 618 LEU A C 1
ATOM 4835 O O . LEU A 1 618 ? 2.198 -13.674 9.368 1.00 96.62 618 LEU A O 1
ATOM 4839 N N . GLY A 1 619 ? 0.763 -12.378 8.228 1.00 95.50 619 GLY A N 1
ATOM 4840 C CA . GLY A 1 619 ? -0.161 -13.461 7.889 1.00 95.50 619 GLY A CA 1
ATOM 4841 C C . GLY A 1 619 ? 0.529 -14.594 7.119 1.00 95.50 619 GLY A C 1
ATOM 4842 O O . GLY A 1 619 ? 0.330 -15.765 7.447 1.00 95.50 619 GLY A O 1
ATOM 4843 N N . LEU A 1 620 ? 1.404 -14.258 6.164 1.00 93.69 620 LEU A N 1
ATOM 4844 C CA . LEU A 1 620 ? 2.243 -15.230 5.458 1.00 93.69 620 LEU A CA 1
ATOM 4845 C C . LEU A 1 620 ? 3.245 -15.924 6.400 1.00 93.69 620 LEU A C 1
ATOM 4847 O O . LEU A 1 620 ? 3.320 -17.152 6.379 1.00 93.69 620 LEU A O 1
ATOM 4851 N N . VAL A 1 621 ? 3.951 -15.188 7.273 1.00 96.31 621 VAL A N 1
ATOM 4852 C CA . VAL A 1 621 ? 4.857 -15.779 8.287 1.00 96.31 621 VAL A CA 1
ATOM 4853 C C . VAL A 1 621 ? 4.119 -16.787 9.172 1.00 96.31 621 VAL A C 1
ATOM 4855 O O . VAL A 1 621 ? 4.622 -17.887 9.389 1.00 96.31 621 VAL A O 1
ATOM 4858 N N . VAL A 1 622 ? 2.910 -16.459 9.642 1.00 96.81 622 VAL A N 1
ATOM 4859 C CA . VAL A 1 622 ? 2.099 -17.359 10.479 1.00 96.81 622 VAL A CA 1
ATOM 4860 C C . VAL A 1 622 ? 1.701 -18.626 9.719 1.00 96.81 622 VAL A C 1
ATOM 4862 O O . VAL A 1 622 ? 1.774 -19.715 10.287 1.00 96.81 622 VAL A O 1
ATOM 4865 N N . ARG A 1 623 ? 1.333 -18.528 8.433 1.00 94.94 623 ARG A N 1
ATOM 4866 C CA . ARG A 1 623 ? 1.007 -19.713 7.618 1.00 94.94 623 ARG A CA 1
ATOM 4867 C C . ARG A 1 623 ? 2.229 -20.583 7.329 1.00 94.94 623 ARG A C 1
ATOM 4869 O O . ARG A 1 623 ? 2.152 -21.789 7.545 1.00 94.94 623 ARG A O 1
ATOM 4876 N N . LEU A 1 624 ? 3.359 -19.998 6.928 1.00 93.31 624 LEU A N 1
ATOM 4877 C CA . LEU A 1 624 ? 4.614 -20.736 6.721 1.00 93.31 624 LEU A CA 1
ATOM 4878 C C . LEU A 1 624 ? 5.120 -21.373 8.030 1.00 93.31 624 LEU A C 1
ATOM 4880 O O . LEU A 1 624 ? 5.601 -22.502 8.025 1.00 93.31 624 LEU A O 1
ATOM 4884 N N . GLY A 1 625 ? 4.929 -20.691 9.161 1.00 93.88 625 GLY A N 1
ATOM 4885 C CA . GLY A 1 625 ? 5.182 -21.210 10.503 1.00 93.88 625 GLY A CA 1
ATOM 4886 C C . GLY A 1 625 ? 4.326 -22.420 10.870 1.00 93.88 625 GLY A C 1
ATOM 4887 O O . GLY A 1 625 ? 4.851 -23.419 11.363 1.00 93.88 625 GLY A O 1
ATOM 4888 N N . GLN A 1 626 ? 3.025 -22.370 10.582 1.00 93.44 626 GLN A N 1
ATOM 4889 C CA . GLN A 1 626 ? 2.108 -23.495 10.797 1.00 93.44 626 GLN A CA 1
ATOM 4890 C C . GLN A 1 626 ? 2.488 -24.729 9.957 1.00 93.44 626 GLN A C 1
ATOM 4892 O O . GLN A 1 626 ? 2.288 -25.849 10.419 1.00 93.44 626 GLN A O 1
ATOM 4897 N N . MET A 1 627 ? 3.103 -24.557 8.778 1.00 92.38 627 MET A N 1
ATOM 4898 C CA . MET A 1 627 ? 3.586 -25.674 7.945 1.00 92.38 627 MET A CA 1
ATOM 4899 C C . MET A 1 627 ? 4.788 -26.435 8.533 1.00 92.38 627 MET A C 1
ATOM 4901 O O . MET A 1 627 ? 5.072 -27.540 8.076 1.00 92.38 627 MET A O 1
ATOM 4905 N N . ILE A 1 628 ? 5.485 -25.873 9.529 1.00 92.00 628 ILE A N 1
ATOM 4906 C CA . ILE A 1 628 ? 6.619 -26.518 10.223 1.00 92.00 628 ILE A CA 1
ATOM 4907 C C . ILE A 1 628 ? 6.395 -26.657 11.738 1.00 92.00 628 ILE A C 1
ATOM 4909 O O . ILE A 1 628 ? 7.351 -26.806 12.505 1.00 92.00 628 ILE A O 1
ATOM 4913 N N . ASP A 1 629 ? 5.133 -26.565 12.175 1.00 92.00 629 ASP A N 1
ATOM 4914 C CA . ASP A 1 629 ? 4.727 -26.551 13.584 1.00 92.00 629 ASP A CA 1
ATOM 4915 C C . ASP A 1 629 ? 5.591 -25.592 14.433 1.00 92.00 629 ASP A C 1
ATOM 4917 O O . ASP A 1 629 ? 6.111 -25.947 15.500 1.00 92.00 629 ASP A O 1
ATOM 4921 N N . PHE A 1 630 ? 5.798 -24.356 13.954 1.00 93.00 630 PHE A N 1
ATOM 4922 C CA . PHE A 1 630 ? 6.655 -23.378 14.637 1.00 93.00 630 PHE A CA 1
ATOM 4923 C C . PHE A 1 630 ? 6.152 -22.981 16.038 1.00 93.00 630 PHE A C 1
ATOM 4925 O O . PHE A 1 630 ? 6.949 -22.589 16.883 1.00 93.00 630 PHE A O 1
ATOM 4932 N N . GLN A 1 631 ? 4.857 -23.187 16.296 1.00 93.94 631 GLN A N 1
ATOM 4933 C CA . GLN A 1 631 ? 4.146 -22.965 17.557 1.00 93.94 631 GLN A CA 1
ATOM 4934 C C . GLN A 1 631 ? 4.258 -24.129 18.567 1.00 93.94 631 GLN A C 1
ATOM 4936 O O . GLN A 1 631 ? 3.741 -24.031 19.683 1.00 93.94 631 GLN A O 1
ATOM 4941 N N . ARG A 1 632 ? 4.923 -25.234 18.196 1.00 93.06 632 ARG A N 1
ATOM 4942 C CA . ARG A 1 632 ? 5.190 -26.392 19.071 1.00 93.06 632 ARG A CA 1
ATOM 4943 C C . ARG A 1 632 ? 6.659 -26.472 19.472 1.00 93.06 632 ARG A C 1
ATOM 4945 O O . ARG A 1 632 ? 7.542 -26.083 18.703 1.00 93.06 632 ARG A O 1
ATOM 4952 N N . GLU A 1 633 ? 6.929 -27.058 20.634 1.00 89.56 633 GLU A N 1
ATOM 4953 C CA . GLU A 1 633 ? 8.296 -27.397 21.046 1.00 89.56 633 GLU A CA 1
ATOM 4954 C C . GLU A 1 633 ? 9.024 -28.225 19.964 1.00 89.56 633 GLU A C 1
ATOM 4956 O O . GLU A 1 633 ? 8.426 -29.125 19.364 1.00 89.56 633 GLU A O 1
ATOM 4961 N N . PRO A 1 634 ? 10.299 -27.925 19.657 1.00 83.88 634 PRO A N 1
ATOM 4962 C CA . PRO A 1 634 ? 11.104 -28.758 18.771 1.00 83.88 634 PRO A CA 1
ATOM 4963 C C . PRO A 1 634 ? 11.382 -30.126 19.412 1.00 83.88 634 PRO A C 1
ATOM 4965 O O . PRO A 1 634 ? 11.720 -30.218 20.586 1.00 83.88 634 PRO A O 1
ATOM 4968 N N . ALA A 1 635 ? 11.294 -31.198 18.618 1.00 75.62 635 ALA A N 1
ATOM 4969 C CA . ALA A 1 635 ? 11.579 -32.560 19.084 1.00 75.62 635 ALA A CA 1
ATOM 4970 C C . ALA A 1 635 ? 13.063 -32.787 19.449 1.00 75.62 635 ALA A C 1
ATOM 4972 O O . ALA A 1 635 ? 13.393 -33.737 20.157 1.00 75.62 635 ALA A O 1
ATOM 4973 N N . SER A 1 636 ? 13.963 -31.923 18.969 1.00 67.69 636 SER A N 1
ATOM 4974 C CA . SER A 1 636 ? 15.358 -31.863 19.399 1.00 67.69 636 SER A CA 1
ATOM 4975 C C . SER A 1 636 ? 15.503 -30.988 20.650 1.00 67.69 636 SER A C 1
ATOM 4977 O O . SER A 1 636 ? 15.045 -29.846 20.672 1.00 67.69 636 SER A O 1
ATOM 4979 N N . GLY A 1 637 ? 16.178 -31.520 21.677 1.00 70.00 637 GLY A N 1
ATOM 4980 C CA . GLY A 1 637 ? 16.505 -30.798 22.917 1.00 70.00 637 GLY A CA 1
ATOM 4981 C C . GLY A 1 637 ? 17.419 -29.583 22.702 1.00 70.00 637 GLY A C 1
ATOM 4982 O O . GLY A 1 637 ? 17.785 -29.279 21.569 1.00 70.00 637 GLY A O 1
ATOM 4983 N N . ASP A 1 638 ? 17.783 -28.875 23.778 1.00 76.56 638 ASP A N 1
ATOM 4984 C CA . ASP A 1 638 ? 18.371 -27.526 23.691 1.00 76.56 638 ASP A CA 1
ATOM 4985 C C . ASP A 1 638 ? 19.561 -27.411 22.716 1.00 76.56 638 ASP A C 1
ATOM 4987 O O . ASP A 1 638 ? 20.611 -28.035 22.879 1.00 76.56 638 ASP A O 1
ATOM 4991 N N . ASN A 1 639 ? 19.359 -26.623 21.658 1.00 87.12 639 ASN A N 1
ATOM 4992 C CA . ASN A 1 639 ? 20.302 -26.411 20.567 1.00 87.12 639 ASN A CA 1
ATOM 4993 C C . ASN A 1 639 ? 20.016 -25.072 19.862 1.00 87.12 639 ASN A C 1
ATOM 4995 O O . ASN A 1 639 ? 18.943 -24.491 20.014 1.00 87.12 639 ASN A O 1
ATOM 4999 N N . VAL A 1 640 ? 20.959 -24.594 19.045 1.00 87.38 640 VAL A N 1
ATOM 5000 C CA . VAL A 1 640 ? 20.885 -23.270 18.395 1.00 87.38 640 VAL A CA 1
ATOM 5001 C C . VAL A 1 640 ? 19.665 -23.117 17.467 1.00 87.38 640 VAL A C 1
ATOM 5003 O O . VAL A 1 640 ? 19.025 -22.068 17.474 1.00 87.38 640 VAL A O 1
ATOM 5006 N N . GLN A 1 641 ? 19.281 -24.158 16.719 1.00 87.81 641 GLN A N 1
ATOM 5007 C CA . GLN A 1 641 ? 18.091 -24.118 15.854 1.00 87.81 641 GLN A CA 1
ATOM 5008 C C . GLN A 1 641 ? 16.793 -24.146 16.679 1.00 87.81 641 GLN A C 1
ATOM 5010 O O . GLN A 1 641 ? 15.854 -23.412 16.377 1.00 87.81 641 GLN A O 1
ATOM 5015 N N . ALA A 1 642 ? 16.752 -24.917 17.772 1.00 89.31 642 ALA A N 1
ATOM 5016 C CA . ALA A 1 642 ? 15.646 -24.879 18.731 1.00 89.31 642 ALA A CA 1
ATOM 5017 C C . ALA A 1 642 ? 15.501 -23.495 19.394 1.00 89.31 642 ALA A C 1
ATOM 5019 O O . ALA A 1 642 ? 14.385 -22.989 19.511 1.00 89.31 642 ALA A O 1
ATOM 5020 N N . HIS A 1 643 ? 16.612 -22.849 19.763 1.00 90.50 643 HIS A N 1
ATOM 5021 C CA . HIS A 1 643 ? 16.624 -21.481 20.285 1.00 90.50 643 HIS A CA 1
ATOM 5022 C C . HIS A 1 643 ? 16.037 -20.486 19.271 1.00 90.50 643 HIS A C 1
ATOM 5024 O O . HIS A 1 643 ? 15.046 -19.820 19.576 1.00 90.50 643 HIS A O 1
ATOM 5030 N N . TYR A 1 644 ? 16.561 -20.431 18.039 1.00 92.06 644 TYR A N 1
ATOM 5031 C CA . TYR A 1 644 ? 16.042 -19.501 17.030 1.00 92.06 644 TYR A CA 1
ATOM 5032 C C . TYR A 1 644 ? 14.605 -19.816 16.587 1.00 92.06 644 TYR A C 1
ATOM 5034 O O . TYR A 1 644 ? 13.862 -18.878 16.290 1.00 92.06 644 TYR A O 1
ATOM 5042 N N . LYS A 1 645 ? 14.156 -21.082 16.634 1.00 93.44 645 LYS A N 1
ATOM 5043 C CA . LYS A 1 645 ? 12.737 -21.446 16.464 1.00 93.44 645 LYS A CA 1
ATOM 5044 C C . LYS A 1 645 ? 11.861 -20.753 17.517 1.00 93.44 645 LYS A C 1
ATOM 5046 O O . LYS A 1 645 ? 10.905 -20.074 17.144 1.00 93.44 645 LYS A O 1
ATOM 5051 N N . ARG A 1 646 ? 12.214 -20.856 18.810 1.00 93.25 646 ARG A N 1
ATOM 5052 C CA . ARG A 1 646 ? 11.496 -20.167 19.906 1.00 93.25 646 ARG A CA 1
ATOM 5053 C C . ARG A 1 646 ? 11.512 -18.651 19.701 1.00 93.25 646 ARG A C 1
ATOM 5055 O O . ARG A 1 646 ? 10.457 -18.024 19.738 1.00 93.25 646 ARG A O 1
ATOM 5062 N N . CYS A 1 647 ? 12.671 -18.063 19.411 1.00 93.62 647 CYS A N 1
ATOM 5063 C CA . CYS A 1 647 ? 12.791 -16.618 19.207 1.00 93.62 647 CYS A CA 1
ATOM 5064 C C . CYS A 1 647 ? 11.982 -16.116 17.995 1.00 93.62 647 CYS A C 1
ATOM 5066 O O . CYS A 1 647 ? 11.329 -15.081 18.101 1.00 93.62 647 CYS A O 1
ATOM 5068 N N . THR A 1 648 ? 11.953 -16.852 16.875 1.00 96.38 648 THR A N 1
ATOM 5069 C CA . THR A 1 648 ? 11.150 -16.509 15.679 1.00 96.38 648 THR A CA 1
ATOM 5070 C C . THR A 1 648 ? 9.658 -16.596 15.972 1.00 96.38 648 THR A C 1
ATOM 5072 O O . THR A 1 648 ? 8.907 -15.694 15.594 1.00 96.38 648 THR A O 1
ATOM 5075 N N . PHE A 1 649 ? 9.222 -17.634 16.695 1.00 97.19 649 PHE A N 1
ATOM 5076 C CA . PHE A 1 649 ? 7.826 -17.756 17.095 1.00 97.19 649 PHE A CA 1
ATOM 5077 C C . PHE A 1 649 ? 7.405 -16.592 18.002 1.00 97.19 649 PHE A C 1
ATOM 5079 O O . PHE A 1 649 ? 6.461 -15.878 17.673 1.00 97.19 649 PHE A O 1
ATOM 5086 N N . TRP A 1 650 ? 8.130 -16.340 19.097 1.00 96.56 650 TRP A N 1
ATOM 5087 C CA . TRP A 1 650 ? 7.766 -15.283 20.049 1.00 96.56 650 TRP A CA 1
ATOM 5088 C C . TRP A 1 650 ? 7.919 -13.868 19.481 1.00 96.56 650 TRP A C 1
ATOM 5090 O O . TRP A 1 650 ? 7.146 -12.980 19.839 1.00 96.56 650 TRP A O 1
ATOM 5100 N N . ALA A 1 651 ? 8.833 -13.657 18.532 1.00 96.25 651 ALA A N 1
ATOM 5101 C CA . ALA A 1 651 ? 8.869 -12.432 17.743 1.00 96.25 651 ALA A CA 1
ATOM 5102 C C . ALA A 1 651 ? 7.605 -12.272 16.882 1.00 96.25 651 ALA A C 1
ATOM 5104 O O . ALA A 1 651 ? 6.968 -11.223 16.938 1.00 96.25 651 ALA A O 1
ATOM 5105 N N . THR A 1 652 ? 7.198 -13.316 16.150 1.00 97.69 652 THR A N 1
ATOM 5106 C CA . THR A 1 652 ? 5.956 -13.312 15.351 1.00 97.69 652 THR A CA 1
ATOM 5107 C C . THR A 1 652 ? 4.730 -13.061 16.240 1.00 97.69 652 THR A C 1
ATOM 5109 O O . THR A 1 652 ? 3.903 -12.207 15.926 1.00 97.69 652 THR A O 1
ATOM 5112 N N . PHE A 1 653 ? 4.659 -13.740 17.392 1.00 97.44 653 PHE A N 1
ATOM 5113 C CA . PHE A 1 653 ? 3.637 -13.560 18.423 1.00 97.44 653 PHE A CA 1
ATOM 5114 C C . PHE A 1 653 ? 3.540 -12.099 18.867 1.00 97.44 653 PHE A C 1
ATOM 5116 O O . PHE A 1 653 ? 2.450 -11.535 18.818 1.00 97.44 653 PHE A O 1
ATOM 5123 N N . MET A 1 654 ? 4.653 -11.460 19.247 1.00 96.06 654 MET A N 1
ATOM 5124 C CA . MET A 1 654 ? 4.649 -10.057 19.681 1.00 96.06 654 MET A CA 1
ATOM 5125 C C . MET A 1 654 ? 4.114 -9.116 18.591 1.00 96.06 654 MET A C 1
ATOM 5127 O O . MET A 1 654 ? 3.243 -8.292 18.876 1.00 96.06 654 MET A O 1
ATOM 5131 N N . ILE A 1 655 ? 4.583 -9.254 17.344 1.00 95.56 655 ILE A N 1
ATOM 5132 C CA . ILE A 1 655 ? 4.148 -8.383 16.237 1.00 95.56 655 ILE A CA 1
ATOM 5133 C C . ILE A 1 655 ? 2.642 -8.555 15.951 1.00 95.56 655 ILE A C 1
ATOM 5135 O O . ILE A 1 655 ? 1.959 -7.556 15.729 1.00 95.56 655 ILE A O 1
ATOM 5139 N N . ASP A 1 656 ? 2.104 -9.776 16.050 1.00 96.38 656 ASP A N 1
ATOM 5140 C CA . ASP A 1 656 ? 0.674 -10.086 15.872 1.00 96.38 656 ASP A CA 1
ATOM 5141 C C . ASP A 1 656 ? -0.225 -9.293 16.842 1.00 96.38 656 ASP A C 1
ATOM 5143 O O . ASP A 1 656 ? -1.166 -8.623 16.410 1.00 96.38 656 ASP A O 1
ATOM 5147 N N . ARG A 1 657 ? 0.106 -9.256 18.144 1.00 94.94 657 ARG A N 1
ATOM 5148 C CA . ARG A 1 657 ? -0.678 -8.484 19.135 1.00 94.94 657 ARG A CA 1
ATOM 5149 C C . ARG A 1 657 ? -0.605 -6.975 18.906 1.00 94.94 657 ARG A C 1
ATOM 5151 O O . ARG A 1 657 ? -1.624 -6.293 19.012 1.00 94.94 657 ARG A O 1
ATOM 5158 N N . TYR A 1 658 ? 0.565 -6.445 18.558 1.00 93.06 658 TYR A N 1
ATOM 5159 C CA . TYR A 1 658 ? 0.727 -5.011 18.299 1.00 93.06 658 TYR A CA 1
ATOM 5160 C C . TYR A 1 658 ? 0.063 -4.550 16.997 1.00 93.06 658 TYR A C 1
ATOM 5162 O O . TYR A 1 658 ? -0.506 -3.457 16.973 1.00 93.06 658 TYR A O 1
ATOM 5170 N N . LEU A 1 659 ? 0.061 -5.375 15.945 1.00 89.44 659 LEU A N 1
ATOM 5171 C CA . LEU A 1 659 ? -0.692 -5.094 14.720 1.00 89.44 659 LEU A CA 1
ATOM 5172 C C . LEU A 1 659 ? -2.204 -5.212 14.940 1.00 89.44 659 LEU A C 1
ATOM 5174 O O . LEU A 1 659 ? -2.943 -4.343 14.475 1.00 89.44 659 LEU A O 1
ATOM 5178 N N . ALA A 1 660 ? -2.665 -6.211 15.699 1.00 89.06 660 ALA A N 1
ATOM 5179 C CA . ALA A 1 660 ? -4.066 -6.334 16.101 1.00 89.06 660 ALA A CA 1
ATOM 5180 C C . ALA A 1 660 ? -4.546 -5.107 16.901 1.00 89.06 660 ALA A C 1
ATOM 5182 O O . ALA A 1 660 ? -5.586 -4.534 16.575 1.00 89.06 660 ALA A O 1
ATOM 5183 N N . ALA A 1 661 ? -3.761 -4.637 17.880 1.00 87.56 661 ALA A N 1
ATOM 5184 C CA . ALA A 1 661 ? -4.061 -3.418 18.636 1.00 87.56 661 ALA A CA 1
ATOM 5185 C C . ALA A 1 661 ? -4.073 -2.158 17.749 1.00 87.56 661 ALA A C 1
ATOM 5187 O O . ALA A 1 661 ? -5.023 -1.376 17.795 1.00 87.56 661 ALA A O 1
ATOM 5188 N N . SER A 1 662 ? -3.042 -1.976 16.915 1.00 84.75 662 SER A N 1
ATOM 5189 C CA . SER A 1 662 ? -2.888 -0.779 16.073 1.00 84.75 662 SER A CA 1
ATOM 5190 C C . SER A 1 662 ? -3.974 -0.654 15.001 1.00 84.75 662 SER A C 1
ATOM 5192 O O . SER A 1 662 ? -4.522 0.432 14.799 1.00 84.75 662 SER A O 1
ATOM 5194 N N . LEU A 1 663 ? -4.294 -1.762 14.320 1.00 82.69 663 LEU A N 1
ATOM 5195 C CA . LEU A 1 663 ? -5.256 -1.805 13.211 1.00 82.69 663 LEU A CA 1
ATOM 5196 C C . LEU A 1 663 ? -6.694 -2.121 13.653 1.00 82.69 663 LEU A C 1
ATOM 5198 O O . LEU A 1 663 ? -7.612 -1.978 12.852 1.00 82.69 663 LEU A O 1
ATOM 5202 N N . GLY A 1 664 ? -6.908 -2.574 14.892 1.00 78.12 664 GLY A N 1
ATOM 5203 C CA . GLY A 1 664 ? -8.211 -3.072 15.349 1.00 78.12 664 GLY A CA 1
ATOM 5204 C C . GLY A 1 664 ? -8.633 -4.386 14.676 1.00 78.12 664 GLY A C 1
ATOM 5205 O O . GLY A 1 664 ? -9.826 -4.666 14.585 1.00 78.12 664 GLY A O 1
ATOM 5206 N N . ARG A 1 665 ? -7.677 -5.176 14.168 1.00 82.88 665 ARG A N 1
ATOM 5207 C CA . ARG A 1 665 ? -7.929 -6.452 13.473 1.00 82.88 665 ARG A CA 1
ATOM 5208 C C . ARG A 1 665 ? -7.811 -7.651 14.425 1.00 82.88 665 ARG A C 1
ATOM 5210 O O . ARG A 1 665 ? -7.136 -7.541 15.447 1.00 82.88 665 ARG A O 1
ATOM 5217 N N . PRO A 1 666 ? -8.420 -8.809 14.103 1.00 85.56 666 PRO A N 1
ATOM 5218 C CA . PRO A 1 666 ? -8.167 -10.053 14.825 1.00 85.56 666 PRO A CA 1
ATOM 5219 C C . PRO A 1 666 ? -6.682 -10.450 14.802 1.00 85.56 666 PRO A C 1
ATOM 5221 O O . PRO A 1 666 ? -5.988 -10.223 13.810 1.00 85.56 666 PRO A O 1
ATOM 5224 N N . MET A 1 667 ? -6.227 -11.083 15.885 1.00 91.62 667 MET A N 1
ATOM 5225 C CA . MET A 1 667 ? -4.916 -11.740 15.969 1.00 91.62 667 MET A CA 1
ATOM 5226 C C . MET A 1 667 ? -4.910 -13.024 15.129 1.00 91.62 667 MET A C 1
ATOM 5228 O O . MET A 1 667 ? -5.921 -13.728 15.076 1.00 91.62 667 MET A O 1
ATOM 5232 N N . ALA A 1 668 ? -3.775 -13.348 14.513 1.00 92.75 668 ALA A N 1
ATOM 5233 C CA . ALA A 1 668 ? -3.585 -14.532 13.677 1.00 92.75 668 ALA A CA 1
ATOM 5234 C C . ALA A 1 668 ? -3.134 -15.782 14.460 1.00 92.75 668 ALA A C 1
ATOM 5236 O O . ALA A 1 668 ? -3.324 -16.899 13.976 1.00 92.75 668 ALA A O 1
ATOM 5237 N N . ILE A 1 669 ? -2.540 -15.616 15.649 1.00 95.06 669 ILE A N 1
ATOM 5238 C CA . ILE A 1 669 ? -2.090 -16.714 16.520 1.00 95.06 669 ILE A CA 1
ATOM 5239 C C . ILE A 1 669 ? -2.988 -16.782 17.763 1.00 95.06 669 ILE A C 1
ATOM 5241 O O . ILE A 1 669 ? -3.004 -15.845 18.567 1.00 95.06 669 ILE A O 1
ATOM 5245 N N . HIS A 1 670 ? -3.686 -17.901 17.973 1.00 91.88 670 HIS A N 1
ATOM 5246 C CA . HIS A 1 670 ? -4.435 -18.163 19.206 1.00 91.88 670 HIS A CA 1
ATOM 5247 C C . HIS A 1 670 ? -3.583 -18.909 20.238 1.00 91.88 670 HIS A C 1
ATOM 5249 O O . HIS A 1 670 ? -2.817 -19.807 19.905 1.00 91.88 670 HIS A O 1
ATOM 5255 N N . GLU A 1 671 ? -3.736 -18.555 21.515 1.00 91.44 671 GLU A N 1
ATOM 5256 C CA . GLU A 1 671 ? -2.932 -19.125 22.610 1.00 91.44 671 GLU A CA 1
ATOM 5257 C C . GLU A 1 671 ? -3.283 -20.582 22.941 1.00 91.44 671 GLU A C 1
ATOM 5259 O O . GLU A 1 671 ? -2.453 -21.297 23.492 1.00 91.44 671 GLU A O 1
ATOM 5264 N N . SER A 1 672 ? -4.457 -21.058 22.512 1.00 90.69 672 SER A N 1
ATOM 5265 C CA . SER A 1 672 ? -4.836 -22.480 22.516 1.00 90.69 672 SER A CA 1
ATOM 5266 C C . SER A 1 672 ? -3.906 -23.372 21.691 1.00 90.69 672 SER A C 1
ATOM 5268 O O . SER A 1 672 ? -3.840 -24.576 21.930 1.00 90.69 672 SER A O 1
ATOM 5270 N N . ASP A 1 673 ? -3.214 -22.788 20.714 1.00 91.75 673 ASP A N 1
ATOM 5271 C CA . ASP A 1 673 ? -2.480 -23.521 19.683 1.00 91.75 673 ASP A CA 1
ATOM 5272 C C . ASP A 1 673 ? -0.972 -23.572 19.999 1.00 91.75 673 ASP A C 1
ATOM 5274 O O . ASP A 1 673 ? -0.195 -24.188 19.266 1.00 91.75 673 ASP A O 1
ATOM 5278 N N . ILE A 1 674 ? -0.554 -22.915 21.088 1.00 94.94 674 ILE A N 1
ATOM 5279 C CA . ILE A 1 674 ? 0.838 -22.711 21.488 1.00 94.94 674 ILE A CA 1
ATOM 5280 C C . ILE A 1 674 ? 1.235 -23.776 22.507 1.00 94.94 674 ILE A C 1
ATOM 5282 O O . ILE A 1 674 ? 0.664 -23.860 23.591 1.00 94.94 674 ILE A O 1
ATOM 5286 N N . THR A 1 675 ? 2.270 -24.554 22.190 1.00 94.25 675 THR A N 1
ATOM 5287 C CA . THR A 1 675 ? 2.937 -25.425 23.176 1.00 94.25 675 THR A CA 1
ATOM 5288 C C . THR A 1 675 ? 4.433 -25.139 23.306 1.00 94.25 675 THR A C 1
ATOM 5290 O O . THR A 1 675 ? 5.100 -25.801 24.094 1.00 94.25 675 THR A O 1
ATOM 5293 N N . ILE A 1 676 ? 4.970 -24.206 22.512 1.00 93.62 676 ILE A N 1
ATOM 5294 C CA . ILE A 1 676 ? 6.374 -23.784 22.536 1.00 93.62 676 ILE A CA 1
ATOM 5295 C C . ILE A 1 676 ? 6.646 -22.843 23.719 1.00 93.62 676 ILE A C 1
ATOM 5297 O O . ILE A 1 676 ? 5.888 -21.903 23.967 1.00 93.62 676 ILE A O 1
ATOM 5301 N N . SER A 1 677 ? 7.723 -23.090 24.467 1.00 92.19 677 SER A N 1
ATOM 5302 C CA . SER A 1 677 ? 8.071 -22.289 25.644 1.00 92.19 677 SER A CA 1
ATOM 5303 C C . SER A 1 677 ? 8.639 -20.923 25.258 1.00 92.19 677 SER A C 1
ATOM 5305 O O . SER A 1 677 ? 9.160 -20.733 24.154 1.00 92.19 677 SER A O 1
ATOM 5307 N N . PHE A 1 678 ? 8.623 -19.973 26.196 1.00 91.81 678 PHE A N 1
ATOM 5308 C CA . PHE A 1 678 ? 9.453 -18.767 26.106 1.00 91.81 678 PHE A CA 1
ATOM 5309 C C . PHE A 1 678 ? 10.946 -19.131 25.916 1.00 91.81 678 PHE A C 1
ATOM 5311 O O . PHE A 1 678 ? 11.363 -20.213 26.354 1.00 91.81 678 PHE A O 1
ATOM 5318 N N . PRO A 1 679 ? 11.772 -18.258 25.301 1.00 85.81 679 PRO A N 1
ATOM 5319 C CA . PRO A 1 679 ? 13.221 -18.449 25.238 1.00 85.81 679 PRO A CA 1
ATOM 5320 C C . PRO A 1 679 ? 13.842 -18.496 26.645 1.00 85.81 679 PRO A C 1
ATOM 5322 O O . PRO A 1 679 ? 13.902 -17.492 27.349 1.00 85.81 679 PRO A O 1
ATOM 5325 N N . SER A 1 680 ? 14.291 -19.676 27.072 1.00 75.81 680 SER A N 1
ATOM 5326 C CA . SER A 1 680 ? 14.992 -19.880 28.346 1.00 75.81 680 SER A CA 1
ATOM 5327 C C . SER A 1 680 ? 16.452 -19.407 28.279 1.00 75.81 680 SER A C 1
ATOM 5329 O O . SER A 1 680 ? 16.996 -19.230 27.187 1.00 75.81 680 SER A O 1
ATOM 5331 N N . LYS A 1 681 ? 17.126 -19.275 29.438 1.00 74.50 681 LYS A N 1
ATOM 5332 C CA . LYS A 1 681 ? 18.598 -19.143 29.485 1.00 74.50 681 LYS A CA 1
ATOM 5333 C C . LYS A 1 681 ? 19.192 -20.371 28.759 1.00 74.50 681 LYS A C 1
ATOM 5335 O O . LYS A 1 681 ? 18.908 -21.490 29.192 1.00 74.50 681 LYS A O 1
ATOM 5340 N N . PRO A 1 682 ? 19.921 -20.201 27.640 1.00 77.19 682 PRO A N 1
ATOM 5341 C CA . PRO A 1 682 ? 20.467 -21.314 26.865 1.00 77.19 682 PRO A CA 1
ATOM 5342 C C . PRO A 1 682 ? 21.499 -22.102 27.679 1.00 77.19 682 PRO A C 1
ATOM 5344 O O . PRO A 1 682 ? 22.253 -21.516 28.461 1.00 77.19 682 PRO A O 1
ATOM 5347 N N . GLY A 1 683 ? 21.569 -23.421 27.477 1.00 79.81 683 GLY A N 1
ATOM 5348 C CA . GLY A 1 683 ? 22.606 -24.255 28.087 1.00 79.81 683 GLY A CA 1
ATOM 5349 C C . GLY A 1 683 ? 24.015 -23.850 27.617 1.00 79.81 683 GLY A C 1
ATOM 5350 O O . GLY A 1 683 ? 24.146 -23.253 26.545 1.00 79.81 683 GLY A O 1
ATOM 5351 N N . PRO A 1 684 ? 25.096 -24.186 28.354 1.00 79.19 684 PRO A N 1
ATOM 5352 C CA . PRO A 1 684 ? 26.441 -23.646 28.097 1.00 79.19 684 PRO A CA 1
ATOM 5353 C C . PRO A 1 684 ? 26.924 -23.788 26.643 1.00 79.19 684 PRO A C 1
ATOM 5355 O O . PRO A 1 684 ? 27.431 -22.835 26.056 1.00 79.19 684 PRO A O 1
ATOM 5358 N N . ASN A 1 685 ? 26.670 -24.943 26.020 1.00 81.00 685 ASN A N 1
ATOM 5359 C CA . ASN A 1 685 ? 27.045 -25.242 24.630 1.00 81.00 685 ASN A CA 1
ATOM 5360 C C . ASN A 1 685 ? 26.281 -24.415 23.576 1.00 81.00 685 ASN A C 1
ATOM 5362 O O . ASN A 1 685 ? 26.723 -24.317 22.429 1.00 81.00 685 ASN A O 1
ATOM 5366 N N . VAL A 1 686 ? 25.121 -23.863 23.941 1.00 82.94 686 VAL A N 1
ATOM 5367 C CA . VAL A 1 686 ? 24.301 -22.976 23.104 1.00 82.94 686 VAL A CA 1
ATOM 5368 C C . VAL A 1 686 ? 24.662 -21.521 23.407 1.00 82.94 686 VAL A C 1
ATOM 5370 O O . VAL A 1 686 ? 24.940 -20.770 22.477 1.00 82.94 686 VAL A O 1
ATOM 5373 N N . ALA A 1 687 ? 24.779 -21.149 24.686 1.00 81.88 687 ALA A N 1
ATOM 5374 C CA . ALA A 1 687 ? 25.222 -19.825 25.129 1.00 81.88 687 ALA A CA 1
ATOM 5375 C C . ALA A 1 687 ? 26.573 -19.422 24.507 1.00 81.88 687 ALA A C 1
ATOM 5377 O O . ALA A 1 687 ? 26.697 -18.329 23.959 1.00 81.88 687 ALA A O 1
ATOM 5378 N N . ALA A 1 688 ? 27.551 -20.336 24.485 1.00 80.75 688 ALA A N 1
ATOM 5379 C CA . ALA A 1 688 ? 28.860 -20.112 23.866 1.00 80.75 688 ALA A CA 1
ATOM 5380 C C . ALA A 1 688 ? 28.799 -19.852 22.346 1.00 80.75 688 ALA A C 1
ATOM 5382 O O . ALA A 1 688 ? 29.681 -19.193 21.805 1.00 80.75 688 ALA A O 1
ATOM 5383 N N . LYS A 1 689 ? 27.761 -20.341 21.650 1.00 81.56 689 LYS A N 1
ATOM 5384 C CA . LYS A 1 689 ? 27.552 -20.125 20.203 1.00 81.56 689 LYS A CA 1
ATOM 5385 C C . LYS A 1 689 ? 26.718 -18.883 19.886 1.00 81.56 689 LYS A C 1
ATOM 5387 O O . LYS A 1 689 ? 26.809 -18.367 18.777 1.00 81.56 689 LYS A O 1
ATOM 5392 N N . LEU A 1 690 ? 25.904 -18.424 20.836 1.00 82.19 690 LEU A N 1
ATOM 5393 C CA . LEU A 1 690 ? 25.136 -17.179 20.736 1.00 82.19 690 LEU A CA 1
ATOM 5394 C C . LEU A 1 690 ? 25.973 -15.960 21.158 1.00 82.19 690 LEU A C 1
ATOM 5396 O O . LEU A 1 690 ? 25.793 -14.871 20.622 1.00 82.19 690 LEU A O 1
ATOM 5400 N N . GLY A 1 691 ? 26.891 -16.146 22.109 1.00 79.88 691 GLY A N 1
ATOM 5401 C CA . GLY A 1 691 ? 27.667 -15.083 22.740 1.00 79.88 691 GLY A CA 1
ATOM 5402 C C . GLY A 1 691 ? 27.023 -14.557 24.030 1.00 79.88 691 GLY A C 1
ATOM 5403 O O . GLY A 1 691 ? 25.819 -14.703 24.273 1.00 79.88 691 GLY A O 1
ATOM 5404 N N . SER A 1 692 ? 27.848 -13.926 24.873 1.00 75.94 692 SER A N 1
ATOM 5405 C CA . SER A 1 692 ? 27.452 -13.444 26.208 1.00 75.94 692 SER A CA 1
ATOM 5406 C C . SER A 1 692 ? 26.306 -12.423 26.141 1.00 75.94 692 SER A C 1
ATOM 5408 O O . SER A 1 692 ? 25.307 -12.563 26.846 1.00 75.94 692 SER A O 1
ATOM 5410 N N . ASN A 1 693 ? 26.381 -11.456 25.220 1.00 77.19 693 ASN A N 1
ATOM 5411 C CA . ASN A 1 693 ? 25.366 -10.406 25.086 1.00 77.19 693 ASN A CA 1
ATOM 5412 C C . ASN A 1 693 ? 24.017 -10.944 24.578 1.00 77.19 693 ASN A C 1
ATOM 5414 O O . ASN A 1 693 ? 22.990 -10.644 25.181 1.00 77.19 693 ASN A O 1
ATOM 5418 N N . GLU A 1 694 ? 23.996 -11.795 23.545 1.00 82.12 694 GLU A N 1
ATOM 5419 C CA . GLU A 1 694 ? 22.749 -12.419 23.059 1.00 82.12 694 GLU A CA 1
ATOM 5420 C C . GLU A 1 694 ? 22.082 -13.291 24.130 1.00 82.12 694 GLU A C 1
ATOM 5422 O O . GLU A 1 694 ? 20.855 -13.347 24.213 1.00 82.12 694 GLU A O 1
ATOM 5427 N N . THR A 1 695 ? 22.888 -13.936 24.979 1.00 84.12 695 THR A N 1
ATOM 5428 C CA . THR A 1 695 ? 22.421 -14.724 26.126 1.00 84.12 695 THR A CA 1
ATOM 5429 C C . THR A 1 695 ? 21.814 -13.829 27.214 1.00 84.12 695 THR A C 1
ATOM 5431 O O . THR A 1 695 ? 20.701 -14.096 27.671 1.00 84.12 695 THR A O 1
ATOM 5434 N N . LYS A 1 696 ? 22.495 -12.738 27.594 1.00 85.06 696 LYS A N 1
ATOM 5435 C CA . LYS A 1 696 ? 22.021 -11.767 28.600 1.00 85.06 696 LYS A CA 1
ATOM 5436 C C . LYS A 1 696 ? 20.745 -11.033 28.141 1.00 85.06 696 LYS A C 1
ATOM 5438 O O . LYS A 1 696 ? 19.850 -10.799 28.949 1.00 85.06 696 LYS A O 1
ATOM 5443 N N . LEU A 1 697 ? 20.597 -10.749 26.842 1.00 87.75 697 LEU A N 1
ATOM 5444 C CA . LEU A 1 697 ? 19.421 -10.067 26.272 1.00 87.75 697 LEU A CA 1
ATOM 5445 C C . LEU A 1 697 ? 18.107 -10.868 26.350 1.00 87.75 697 LEU A C 1
ATOM 5447 O O . LEU A 1 697 ? 17.041 -10.266 26.210 1.00 87.75 697 LEU A O 1
ATOM 5451 N N . GLN A 1 698 ? 18.126 -12.188 26.572 1.00 88.75 698 GLN A N 1
ATOM 5452 C CA . GLN A 1 698 ? 16.894 -12.995 26.553 1.00 88.75 698 GLN A CA 1
ATOM 5453 C C . GLN A 1 698 ? 15.891 -12.597 27.650 1.00 88.75 698 GLN A C 1
ATOM 5455 O O . GLN A 1 698 ? 14.684 -12.698 27.432 1.00 88.75 698 GLN A O 1
ATOM 5460 N N . ALA A 1 699 ? 16.354 -12.069 28.789 1.00 88.75 699 ALA A N 1
ATOM 5461 C CA . ALA A 1 699 ? 15.475 -11.636 29.879 1.00 88.75 699 ALA A CA 1
ATOM 5462 C C . ALA A 1 699 ? 14.440 -10.588 29.418 1.00 88.75 699 ALA A C 1
ATOM 5464 O O . ALA A 1 699 ? 13.243 -10.750 29.663 1.00 88.75 699 ALA A O 1
ATOM 5465 N N . GLY A 1 700 ? 14.870 -9.563 28.672 1.00 90.31 700 GLY A N 1
ATOM 5466 C CA . GLY A 1 700 ? 13.962 -8.546 28.136 1.00 90.31 700 GLY A CA 1
ATOM 5467 C C . GLY A 1 700 ? 13.126 -9.017 26.941 1.00 90.31 700 GLY A C 1
ATOM 5468 O O . GLY A 1 700 ? 12.037 -8.487 26.727 1.00 90.31 700 GLY A O 1
ATOM 5469 N N . VAL A 1 701 ? 13.573 -10.040 26.197 1.00 92.62 701 VAL A N 1
ATOM 5470 C CA . VAL A 1 701 ? 12.740 -10.721 25.181 1.00 92.62 701 VAL A CA 1
ATOM 5471 C C . VAL A 1 701 ? 11.537 -11.383 25.858 1.00 92.62 701 VAL A C 1
ATOM 5473 O O . VAL A 1 701 ? 10.400 -11.170 25.440 1.00 92.62 701 VAL A O 1
ATOM 5476 N N . VAL A 1 702 ? 11.770 -12.133 26.942 1.00 93.75 702 VAL A N 1
ATOM 5477 C CA . VAL A 1 702 ? 10.708 -12.805 27.711 1.00 93.75 702 VAL A CA 1
ATOM 5478 C C . VAL A 1 702 ? 9.797 -11.793 28.410 1.00 93.75 702 VAL A C 1
ATOM 5480 O O . VAL A 1 702 ? 8.575 -11.920 28.325 1.00 93.75 702 VAL A O 1
ATOM 5483 N N . ALA A 1 703 ? 10.362 -10.754 29.035 1.00 94.00 703 ALA A N 1
ATOM 5484 C CA . ALA A 1 703 ? 9.590 -9.682 29.665 1.00 94.00 703 ALA A CA 1
ATOM 5485 C C . ALA A 1 703 ? 8.628 -9.004 28.668 1.00 94.00 703 ALA A C 1
ATOM 5487 O O . ALA A 1 703 ? 7.445 -8.830 28.969 1.00 94.00 703 ALA A O 1
ATOM 5488 N N . HIS A 1 704 ? 9.112 -8.692 27.459 1.00 94.50 704 HIS A N 1
ATOM 5489 C CA . HIS A 1 704 ? 8.311 -8.080 26.397 1.00 94.50 704 HIS A CA 1
ATOM 5490 C C . HIS A 1 704 ? 7.251 -9.037 25.825 1.00 94.50 704 HIS A C 1
ATOM 5492 O O . HIS A 1 704 ? 6.103 -8.635 25.630 1.00 94.50 704 HIS A O 1
ATOM 5498 N N . ALA A 1 705 ? 7.598 -10.311 25.610 1.00 95.44 705 ALA A N 1
ATOM 5499 C CA . ALA A 1 705 ? 6.670 -11.320 25.102 1.00 95.44 705 ALA A CA 1
ATOM 5500 C C . ALA A 1 705 ? 5.497 -11.575 26.065 1.00 95.44 705 ALA A C 1
ATOM 5502 O O . ALA A 1 705 ? 4.357 -11.725 25.623 1.00 95.44 705 ALA A O 1
ATOM 5503 N N . ARG A 1 706 ? 5.753 -11.539 27.379 1.00 95.94 706 ARG A N 1
ATOM 5504 C CA . ARG A 1 706 ? 4.718 -11.626 28.421 1.00 95.94 706 ARG A CA 1
ATOM 5505 C C . ARG A 1 706 ? 3.787 -10.407 28.430 1.00 95.94 706 ARG A C 1
ATOM 5507 O O . ARG A 1 706 ? 2.575 -10.583 28.510 1.00 95.94 706 ARG A O 1
ATOM 5514 N N . LEU A 1 707 ? 4.304 -9.185 28.256 1.00 95.81 707 LEU A N 1
ATOM 5515 C CA . LEU A 1 707 ? 3.447 -8.001 28.066 1.00 95.81 707 LEU A CA 1
ATOM 5516 C C . LEU A 1 707 ? 2.586 -8.120 26.803 1.00 95.81 707 LEU A C 1
ATOM 5518 O O . LEU A 1 707 ? 1.399 -7.805 26.840 1.00 95.81 707 LEU A O 1
ATOM 5522 N N . ALA A 1 708 ? 3.144 -8.628 25.700 1.00 95.94 708 ALA A N 1
ATOM 5523 C CA . ALA A 1 708 ? 2.376 -8.865 24.479 1.00 95.94 708 ALA A CA 1
ATOM 5524 C C . ALA A 1 708 ? 1.268 -9.918 24.673 1.00 95.94 708 ALA A C 1
ATOM 5526 O O . ALA A 1 708 ? 0.201 -9.784 24.074 1.00 95.94 708 ALA A O 1
ATOM 5527 N N . GLN A 1 709 ? 1.472 -10.922 25.533 1.00 96.56 709 GLN A N 1
ATOM 5528 C CA . GLN A 1 709 ? 0.427 -11.875 25.917 1.00 96.56 709 GLN A CA 1
ATOM 5529 C C . GLN A 1 709 ? -0.717 -11.175 26.668 1.00 96.56 709 GLN A C 1
ATOM 5531 O O . GLN A 1 709 ? -1.876 -11.298 26.274 1.00 96.56 709 GLN A O 1
ATOM 5536 N N . ILE A 1 710 ? -0.398 -10.338 27.663 1.00 97.00 710 ILE A N 1
ATOM 5537 C CA . ILE A 1 710 ? -1.401 -9.529 28.378 1.00 97.00 710 ILE A CA 1
ATOM 5538 C C . ILE A 1 710 ? -2.122 -8.571 27.412 1.00 97.00 710 ILE A C 1
ATOM 5540 O O . ILE A 1 710 ? -3.333 -8.406 27.504 1.00 97.00 710 ILE A O 1
ATOM 5544 N N . ILE A 1 711 ? -1.441 -8.004 26.410 1.00 95.69 711 ILE A N 1
ATOM 5545 C CA . ILE A 1 711 ? -2.082 -7.212 25.341 1.00 95.69 711 ILE A CA 1
ATOM 5546 C C . ILE A 1 711 ? -3.054 -8.067 24.510 1.00 95.69 711 ILE A C 1
ATOM 5548 O O . ILE A 1 711 ? -4.154 -7.606 24.198 1.00 95.69 711 ILE A O 1
ATOM 5552 N N . GLY A 1 712 ? -2.721 -9.328 24.222 1.00 94.69 712 GLY A N 1
ATOM 5553 C CA . GLY A 1 712 ? -3.643 -10.291 23.607 1.00 94.69 712 GLY A CA 1
ATOM 5554 C C . GLY A 1 712 ? -4.883 -10.554 24.467 1.00 94.69 712 GLY A C 1
ATOM 5555 O O . GLY A 1 712 ? -6.011 -10.554 23.960 1.00 94.69 712 GLY A O 1
ATOM 5556 N N . HIS A 1 713 ? -4.710 -10.684 25.783 1.00 95.31 713 HIS A N 1
ATOM 5557 C CA . HIS A 1 713 ? -5.813 -10.768 26.741 1.00 95.31 713 HIS A CA 1
ATOM 5558 C C . HIS A 1 713 ? -6.648 -9.479 26.799 1.00 95.31 713 HIS A C 1
ATOM 5560 O O . HIS A 1 713 ? -7.874 -9.554 26.793 1.00 95.31 713 HIS A O 1
ATOM 5566 N N . ILE A 1 714 ? -6.028 -8.298 26.773 1.00 93.56 714 ILE A N 1
ATOM 5567 C CA . ILE A 1 714 ? -6.730 -7.008 26.741 1.00 93.56 714 ILE A CA 1
ATOM 5568 C C . ILE A 1 714 ? -7.615 -6.914 25.489 1.00 93.56 714 ILE A C 1
ATOM 5570 O O . ILE A 1 714 ? -8.821 -6.682 25.608 1.00 93.56 714 ILE A O 1
ATOM 5574 N N . ILE A 1 715 ? -7.057 -7.163 24.297 1.00 90.50 715 ILE A N 1
ATOM 5575 C CA . ILE A 1 715 ? -7.801 -7.156 23.025 1.00 90.50 715 ILE A CA 1
ATOM 5576 C C . ILE A 1 715 ? -8.964 -8.158 23.080 1.00 90.50 715 ILE A C 1
ATOM 5578 O O . ILE A 1 715 ? -10.102 -7.819 22.754 1.00 90.50 715 ILE A O 1
ATOM 5582 N N . THR A 1 716 ? -8.702 -9.392 23.517 1.00 88.81 716 THR A N 1
ATOM 5583 C CA . THR A 1 716 ? -9.704 -10.469 23.474 1.00 88.81 716 THR A CA 1
ATOM 5584 C C . THR A 1 716 ? -10.726 -10.443 24.604 1.00 88.81 716 THR A C 1
ATOM 5586 O O . THR A 1 716 ? -11.769 -11.073 24.446 1.00 88.81 716 THR A O 1
ATOM 5589 N N . ARG A 1 717 ? -10.486 -9.750 25.722 1.00 89.38 717 ARG A N 1
ATOM 5590 C CA . ARG A 1 717 ? -11.434 -9.706 26.849 1.00 89.38 717 ARG A CA 1
ATOM 5591 C C . ARG A 1 717 ? -12.157 -8.359 26.983 1.00 89.38 717 ARG A C 1
ATOM 5593 O O . ARG A 1 717 ? -13.342 -8.376 27.295 1.00 89.38 717 ARG A O 1
ATOM 5600 N N . LEU A 1 718 ? -11.507 -7.224 26.691 1.00 85.44 718 LEU A N 1
ATOM 5601 C CA . LEU A 1 718 ? -12.132 -5.888 26.763 1.00 85.44 718 LEU A CA 1
ATOM 5602 C C . LEU A 1 718 ? -12.655 -5.361 25.416 1.00 85.44 718 LEU A C 1
ATOM 5604 O O . LEU A 1 718 ? -13.601 -4.579 25.409 1.00 85.44 718 LEU A O 1
ATOM 5608 N N . TYR A 1 719 ? -12.074 -5.777 24.283 1.00 82.56 719 TYR A N 1
ATOM 5609 C CA . TYR A 1 719 ? -12.353 -5.184 22.962 1.00 82.56 719 TYR A CA 1
ATOM 5610 C C . TYR A 1 719 ? -13.064 -6.130 21.972 1.00 82.56 719 TYR A C 1
ATOM 5612 O O . TYR A 1 719 ? -13.037 -5.912 20.759 1.00 82.56 719 TYR A O 1
ATOM 5620 N N . ARG A 1 720 ? -13.758 -7.164 22.471 1.00 71.00 720 ARG A N 1
ATOM 5621 C CA . ARG A 1 720 ? -14.739 -7.922 21.668 1.00 71.00 720 ARG A CA 1
ATOM 5622 C C . ARG A 1 720 ? -15.967 -7.049 21.400 1.00 71.00 720 ARG A C 1
ATOM 5624 O O . ARG A 1 720 ? -16.548 -6.518 22.337 1.00 71.00 720 ARG A O 1
ATOM 5631 N N . GLY A 1 721 ? -16.437 -7.003 20.151 1.00 55.75 721 GLY A N 1
ATOM 5632 C CA . GLY A 1 721 ? -17.609 -6.218 19.716 1.00 55.75 721 GLY A CA 1
ATOM 5633 C C . GLY A 1 721 ? -18.982 -6.674 20.248 1.00 55.75 721 GLY A C 1
ATOM 5634 O O . GLY A 1 721 ? -20.007 -6.382 19.636 1.00 55.75 721 GLY A O 1
ATOM 5635 N N . VAL A 1 722 ? -19.030 -7.406 21.364 1.00 51.72 722 VAL A N 1
ATOM 5636 C CA . VAL A 1 722 ? -20.263 -7.794 22.063 1.00 51.72 722 VAL A CA 1
ATOM 5637 C C . VAL A 1 722 ? -20.488 -6.810 23.208 1.00 51.72 722 VAL A C 1
ATOM 5639 O O . VAL A 1 722 ? -19.604 -6.604 24.034 1.00 51.72 722 VAL A O 1
ATOM 5642 N N . LYS A 1 723 ? -21.679 -6.207 23.297 1.00 53.69 723 LYS A N 1
ATOM 5643 C CA . LYS A 1 723 ? -22.021 -5.299 24.404 1.00 53.69 723 LYS A CA 1
ATOM 5644 C C . LYS A 1 723 ? -22.193 -6.078 25.714 1.00 53.69 723 LYS A C 1
ATOM 5646 O O . LYS A 1 723 ? -23.279 -6.573 26.007 1.00 53.69 723 LYS A O 1
ATOM 5651 N N . HIS A 1 724 ? -21.123 -6.173 26.495 1.00 53.91 724 HIS A N 1
ATOM 5652 C CA . HIS A 1 724 ? -21.157 -6.704 27.857 1.00 53.91 724 HIS A CA 1
ATOM 5653 C C . HIS A 1 724 ? -21.825 -5.710 28.836 1.00 53.91 724 HIS A C 1
ATOM 5655 O O . HIS A 1 724 ? -21.691 -4.497 28.653 1.00 53.91 724 HIS A O 1
ATOM 5661 N N . PRO A 1 725 ? -22.514 -6.185 29.895 1.00 57.28 725 PRO A N 1
ATOM 5662 C CA . PRO A 1 725 ? -22.931 -5.339 31.017 1.00 57.28 725 PRO A CA 1
ATOM 5663 C C . PRO A 1 725 ? -21.725 -4.676 31.701 1.00 57.28 725 PRO A C 1
ATOM 5665 O O . PRO A 1 725 ? -20.651 -5.277 31.760 1.00 57.28 725 PRO A O 1
ATOM 5668 N N . SER A 1 726 ? -21.899 -3.480 32.274 1.00 59.75 726 SER A N 1
ATOM 5669 C CA . SER A 1 726 ? -20.819 -2.714 32.930 1.00 59.75 726 SER A CA 1
ATOM 5670 C C . SER A 1 726 ? -20.056 -3.528 33.982 1.00 59.75 726 SER A C 1
ATOM 5672 O O . SER A 1 726 ? -18.831 -3.613 33.927 1.00 59.75 726 SER A O 1
ATOM 5674 N N . THR A 1 727 ? -20.779 -4.236 34.851 1.00 59.34 727 THR A N 1
ATOM 5675 C CA . THR A 1 727 ? -20.221 -5.122 35.890 1.00 59.34 727 THR A CA 1
ATOM 5676 C C . THR A 1 727 ? -19.360 -6.264 35.333 1.00 59.34 727 THR A C 1
ATOM 5678 O O . THR A 1 727 ? -18.412 -6.706 35.981 1.00 59.34 727 THR A O 1
ATOM 5681 N N . SER A 1 728 ? -19.639 -6.731 34.109 1.00 68.19 728 SER A N 1
ATOM 5682 C CA . SER A 1 728 ? -18.794 -7.714 33.417 1.00 68.19 728 SER A CA 1
ATOM 5683 C C . SER A 1 728 ? -17.493 -7.083 32.920 1.00 68.19 728 SER A C 1
ATOM 5685 O O . SER A 1 728 ? -16.467 -7.756 32.927 1.00 68.19 728 SER A O 1
ATOM 5687 N N . SER A 1 729 ? -17.518 -5.811 32.509 1.00 74.50 729 SER A N 1
ATOM 5688 C CA . SER A 1 729 ? -16.320 -5.077 32.081 1.00 74.50 729 SER A CA 1
ATOM 5689 C C . SER A 1 729 ? -15.398 -4.774 33.263 1.00 74.50 729 SER A C 1
ATOM 5691 O O . SER A 1 729 ? -14.190 -4.959 33.156 1.00 74.50 729 SER A O 1
ATOM 5693 N N . GLU A 1 730 ? -15.951 -4.348 34.402 1.00 81.38 730 GLU A N 1
ATOM 5694 C CA . GLU A 1 730 ? -15.183 -4.039 35.618 1.00 81.38 730 GLU A CA 1
ATOM 5695 C C . GLU A 1 730 ? -14.433 -5.262 36.161 1.00 81.38 730 GLU A C 1
ATOM 5697 O O . GLU A 1 730 ? -13.255 -5.155 36.506 1.00 81.38 730 GLU A O 1
ATOM 5702 N N . LYS A 1 731 ? -15.085 -6.435 36.172 1.00 87.25 731 LYS A N 1
ATOM 5703 C CA . LYS A 1 731 ? -14.453 -7.706 36.558 1.00 87.25 731 LYS A CA 1
ATOM 5704 C C . LYS A 1 731 ? -13.275 -8.048 35.644 1.00 87.25 731 LYS A C 1
ATOM 5706 O O . LYS A 1 731 ? -12.206 -8.391 36.137 1.00 87.25 731 LYS A O 1
ATOM 5711 N N . THR A 1 732 ? -13.448 -7.911 34.329 1.00 89.62 732 THR A N 1
ATOM 5712 C CA . THR A 1 732 ? -12.378 -8.162 33.354 1.00 89.62 732 THR A CA 1
ATOM 5713 C C . THR A 1 732 ? -11.217 -7.176 33.494 1.00 89.62 732 THR A C 1
ATOM 5715 O O . THR A 1 732 ? -10.066 -7.587 33.368 1.00 89.62 732 THR A O 1
ATOM 5718 N N . VAL A 1 733 ? -11.478 -5.902 33.815 1.00 90.88 733 VAL A N 1
ATOM 5719 C CA . VAL A 1 733 ? -10.405 -4.951 34.150 1.00 90.88 733 VAL A CA 1
ATOM 5720 C C . VAL A 1 733 ? -9.625 -5.432 35.380 1.00 90.88 733 VAL A C 1
ATOM 5722 O O . VAL A 1 733 ? -8.402 -5.450 35.322 1.00 90.88 733 VAL A O 1
ATOM 5725 N N . SER A 1 734 ? -10.281 -5.915 36.442 1.00 92.19 734 SER A N 1
ATOM 5726 C CA . SER A 1 734 ? -9.569 -6.432 37.627 1.00 92.19 734 SER A CA 1
ATOM 5727 C C . SER A 1 734 ? -8.832 -7.760 37.431 1.00 92.19 734 SER A C 1
ATOM 5729 O O . SER A 1 734 ? -7.810 -7.996 38.080 1.00 92.19 734 SER A O 1
ATOM 5731 N N . GLU A 1 735 ? -9.278 -8.608 36.507 1.00 94.00 735 GLU A N 1
ATOM 5732 C CA . GLU A 1 735 ? -8.497 -9.771 36.065 1.00 94.00 735 GLU A CA 1
ATOM 5733 C C . GLU A 1 735 ? -7.191 -9.322 35.384 1.00 94.00 735 GLU A C 1
ATOM 5735 O O . GLU A 1 735 ? -6.117 -9.819 35.717 1.00 94.00 735 GLU A O 1
ATOM 5740 N N . LEU A 1 736 ? -7.255 -8.316 34.506 1.00 95.38 736 LEU A N 1
ATOM 5741 C CA . LEU A 1 736 ? -6.087 -7.777 33.797 1.00 95.38 736 LEU A CA 1
ATOM 5742 C C . LEU A 1 736 ? -5.162 -6.947 34.712 1.00 95.38 736 LEU A C 1
ATOM 5744 O O . LEU A 1 736 ? -3.943 -7.035 34.592 1.00 95.38 736 LEU A O 1
ATOM 5748 N N . GLU A 1 737 ? -5.711 -6.215 35.689 1.00 94.69 737 GLU A N 1
ATOM 5749 C CA . GLU A 1 737 ? -4.945 -5.581 36.780 1.00 94.69 737 GLU A CA 1
ATOM 5750 C C . GLU A 1 737 ? -4.138 -6.614 37.581 1.00 94.69 737 GLU A C 1
ATOM 5752 O O . GLU A 1 737 ? -3.049 -6.305 38.067 1.00 94.69 737 GLU A O 1
ATOM 5757 N N . THR A 1 738 ? -4.660 -7.836 37.729 1.00 96.50 738 THR A N 1
ATOM 5758 C CA . THR A 1 738 ? -3.971 -8.932 38.425 1.00 96.50 738 THR A CA 1
ATOM 5759 C C . THR A 1 738 ? -2.846 -9.509 37.564 1.00 96.50 738 THR A C 1
ATOM 5761 O O . THR A 1 738 ? -1.742 -9.695 38.071 1.00 96.50 738 THR A O 1
ATOM 5764 N N . GLU A 1 739 ? -3.065 -9.697 36.259 1.00 97.06 739 GLU A N 1
ATOM 5765 C CA . GLU A 1 739 ? -2.017 -10.138 35.322 1.00 97.06 739 GLU A CA 1
ATOM 5766 C C . GLU A 1 739 ? -0.854 -9.134 35.221 1.00 97.06 739 GLU A C 1
ATOM 5768 O O . GLU A 1 739 ? 0.308 -9.537 35.225 1.00 97.06 739 GLU A O 1
ATOM 5773 N N . ILE A 1 740 ? -1.134 -7.824 35.215 1.00 96.00 740 ILE A N 1
ATOM 5774 C CA . ILE A 1 740 ? -0.097 -6.775 35.242 1.00 96.00 740 ILE A CA 1
ATOM 5775 C C . ILE A 1 740 ? 0.708 -6.805 36.556 1.00 96.00 740 ILE A C 1
ATOM 5777 O O . ILE A 1 740 ? 1.932 -6.662 36.533 1.00 96.00 740 ILE A O 1
ATOM 5781 N N . LYS A 1 741 ? 0.056 -7.037 37.704 1.00 94.94 741 LYS A N 1
ATOM 5782 C CA . LYS A 1 741 ? 0.737 -7.190 39.007 1.00 94.94 741 LYS A CA 1
ATOM 5783 C C . LYS A 1 741 ? 1.584 -8.465 39.067 1.00 94.94 741 LYS A C 1
ATOM 5785 O O . LYS A 1 741 ? 2.696 -8.428 39.587 1.00 94.94 741 LYS A O 1
ATOM 5790 N N . GLN A 1 742 ? 1.100 -9.568 38.497 1.00 96.25 742 GLN A N 1
ATOM 5791 C CA . GLN A 1 742 ? 1.866 -10.808 38.366 1.00 96.25 742 GLN A CA 1
ATOM 5792 C C . GLN A 1 742 ? 3.084 -10.618 37.449 1.00 96.25 742 GLN A C 1
ATOM 5794 O O . GLN A 1 742 ? 4.176 -11.068 37.788 1.00 96.25 742 GLN A O 1
ATOM 5799 N N . TRP A 1 743 ? 2.937 -9.890 36.336 1.00 96.38 743 TRP A N 1
ATOM 5800 C CA . TRP A 1 743 ? 4.063 -9.558 35.460 1.00 96.38 743 TRP A CA 1
ATOM 5801 C C . TRP A 1 743 ? 5.153 -8.761 36.185 1.00 96.38 743 TRP A C 1
ATOM 5803 O O . TRP A 1 743 ? 6.328 -9.086 36.019 1.00 96.38 743 TRP A O 1
ATOM 5813 N N . LEU A 1 744 ? 4.785 -7.776 37.015 1.00 94.50 744 LEU A N 1
ATOM 5814 C CA . LEU A 1 744 ? 5.742 -7.045 37.856 1.00 94.50 744 LEU A CA 1
ATOM 5815 C C . LEU A 1 744 ? 6.450 -7.980 38.849 1.00 94.50 744 LEU A C 1
ATOM 5817 O O . LEU A 1 744 ? 7.662 -7.896 38.997 1.00 94.50 744 LEU A O 1
ATOM 5821 N N . HIS A 1 745 ? 5.728 -8.902 39.491 1.00 93.19 745 HIS A N 1
ATOM 5822 C CA . HIS A 1 745 ? 6.330 -9.835 40.450 1.00 93.19 745 HIS A CA 1
ATOM 5823 C C . HIS A 1 745 ? 7.291 -10.851 39.804 1.00 93.19 745 HIS A C 1
ATOM 5825 O O . HIS A 1 745 ? 8.310 -11.193 40.398 1.00 93.19 745 HIS A O 1
ATOM 5831 N N . GLU A 1 746 ? 6.990 -11.333 38.595 1.00 91.19 746 GLU A N 1
ATOM 5832 C CA . GLU A 1 746 ? 7.812 -12.337 37.903 1.00 91.19 746 GLU A CA 1
ATOM 5833 C C . GLU A 1 746 ? 8.919 -11.756 37.000 1.00 91.19 746 GLU A C 1
ATOM 5835 O O . GLU A 1 746 ? 9.709 -12.515 36.434 1.00 91.19 746 GLU A O 1
ATOM 5840 N N . THR A 1 747 ? 8.969 -10.436 36.805 1.00 90.31 747 THR A N 1
ATOM 5841 C CA . THR A 1 747 ? 9.945 -9.774 35.922 1.00 90.31 747 THR A CA 1
ATOM 5842 C C . THR A 1 747 ? 10.971 -9.003 36.758 1.00 90.31 747 THR A C 1
ATOM 5844 O O . THR A 1 747 ? 10.560 -8.306 37.683 1.00 90.31 747 THR A O 1
ATOM 5847 N N . PRO A 1 748 ? 12.284 -9.050 36.445 1.00 88.12 748 PRO A N 1
ATOM 5848 C CA . PRO A 1 748 ? 13.296 -8.294 37.186 1.00 88.12 748 PRO A CA 1
ATOM 5849 C C . PRO A 1 748 ? 12.998 -6.790 37.257 1.00 88.12 748 PRO A C 1
ATOM 5851 O O . PRO A 1 748 ? 12.615 -6.193 36.246 1.00 88.12 748 PRO A O 1
ATOM 5854 N N . GLU A 1 749 ? 13.259 -6.170 38.414 1.00 87.19 749 GLU A N 1
ATOM 5855 C CA . GLU A 1 749 ? 12.985 -4.743 38.683 1.00 87.19 749 GLU A CA 1
ATOM 5856 C C . GLU A 1 749 ? 13.611 -3.793 37.653 1.00 87.19 749 GLU A C 1
ATOM 5858 O O . GLU A 1 749 ? 13.051 -2.745 37.338 1.00 87.19 749 GLU A O 1
ATOM 5863 N N . PHE A 1 750 ? 14.723 -4.196 37.029 1.00 86.94 750 PHE A N 1
ATOM 5864 C CA . PHE A 1 750 ? 15.346 -3.478 35.915 1.00 86.94 750 PHE A CA 1
ATOM 5865 C C . PHE A 1 750 ? 14.366 -3.123 34.776 1.00 86.94 750 PHE A C 1
ATOM 5867 O O . PHE A 1 750 ? 14.542 -2.099 34.119 1.00 86.94 750 PHE A O 1
ATOM 5874 N N . PHE A 1 751 ? 13.323 -3.925 34.543 1.00 89.06 751 PHE A N 1
ATOM 5875 C CA . PHE A 1 751 ? 12.318 -3.683 33.500 1.00 89.06 751 PHE A CA 1
ATOM 5876 C C . PHE A 1 751 ? 11.046 -2.967 33.995 1.00 89.06 751 PHE A C 1
ATOM 5878 O O . PHE A 1 751 ? 10.157 -2.689 33.187 1.00 89.06 751 PHE A O 1
ATOM 5885 N N . HIS A 1 752 ? 10.933 -2.670 35.293 1.00 90.00 752 HIS A N 1
ATOM 5886 C CA . HIS A 1 752 ? 9.751 -2.031 35.886 1.00 90.00 752 HIS A CA 1
ATOM 5887 C C . HIS A 1 752 ? 9.653 -0.540 35.507 1.00 90.00 752 HIS A C 1
ATOM 5889 O O . HIS A 1 752 ? 10.667 0.089 35.183 1.00 90.00 752 HIS A O 1
ATOM 5895 N N . PRO A 1 753 ? 8.450 0.067 35.539 1.00 83.88 753 PRO A N 1
ATOM 5896 C CA . PRO A 1 753 ? 8.287 1.514 35.385 1.00 83.88 753 PRO A CA 1
ATOM 5897 C C . PRO A 1 753 ? 8.939 2.279 36.551 1.00 83.88 753 PRO A C 1
ATOM 5899 O O . PRO A 1 753 ? 8.712 1.964 37.716 1.00 83.88 753 PRO A O 1
ATOM 5902 N N . GLN A 1 754 ? 9.712 3.326 36.253 1.00 71.25 754 GLN A N 1
ATOM 5903 C CA . GLN A 1 754 ? 10.360 4.145 37.286 1.00 71.25 754 GLN A CA 1
ATOM 5904 C C . GLN A 1 754 ? 9.413 5.223 37.860 1.00 71.25 754 GLN A C 1
ATOM 5906 O O . GLN A 1 754 ? 8.710 5.884 37.087 1.00 71.25 754 GLN A O 1
ATOM 5911 N N . PRO A 1 755 ? 9.410 5.473 39.187 1.00 59.34 755 PRO A N 1
ATOM 5912 C CA . PRO A 1 755 ? 8.612 6.537 39.798 1.00 59.34 755 PRO A CA 1
ATOM 5913 C C . PRO A 1 755 ? 9.020 7.938 39.320 1.00 59.34 755 PRO A C 1
ATOM 5915 O O . PRO A 1 755 ? 10.192 8.309 39.381 1.00 59.34 755 PRO A O 1
ATOM 5918 N N . GLN A 1 756 ? 8.044 8.774 38.938 1.00 49.72 756 GLN A N 1
ATOM 5919 C CA . GLN A 1 756 ? 8.288 10.152 38.468 1.00 49.72 756 GLN A CA 1
ATOM 5920 C C . GLN A 1 756 ? 9.171 10.985 39.418 1.00 49.72 756 GLN A C 1
ATOM 5922 O O . GLN A 1 756 ? 9.989 11.773 38.954 1.00 49.72 756 GLN A O 1
ATOM 5927 N N . LYS A 1 757 ? 9.045 10.792 40.739 1.00 41.84 757 LYS A N 1
ATOM 5928 C CA . LYS A 1 757 ? 9.777 11.573 41.752 1.00 41.84 757 LYS A CA 1
ATOM 5929 C C . LYS A 1 757 ? 11.278 11.259 41.854 1.00 41.84 757 LYS A C 1
ATOM 5931 O O . LYS A 1 757 ? 11.992 12.059 42.443 1.00 41.84 757 LYS A O 1
ATOM 5936 N N . GLN A 1 758 ? 11.770 10.155 41.283 1.00 43.72 758 GLN A N 1
ATOM 5937 C CA . GLN A 1 758 ? 13.206 9.821 41.301 1.00 43.72 758 GLN A CA 1
ATOM 5938 C C . GLN A 1 758 ? 13.997 10.412 40.119 1.00 43.72 758 GLN A C 1
ATOM 5940 O O . GLN A 1 758 ? 15.224 10.427 40.166 1.00 43.72 758 GLN A O 1
ATOM 5945 N N . ARG A 1 759 ? 13.335 10.971 39.089 1.00 43.50 759 ARG A N 1
ATOM 5946 C CA . ARG A 1 759 ? 14.018 11.547 37.908 1.00 43.50 759 ARG A CA 1
ATOM 5947 C C . ARG A 1 759 ? 14.896 12.778 38.201 1.00 43.50 759 ARG A C 1
ATOM 5949 O O . ARG A 1 759 ? 15.692 13.136 37.345 1.00 43.50 759 ARG A O 1
ATOM 5956 N N . MET A 1 760 ? 14.769 13.424 39.366 1.00 33.47 760 MET A N 1
ATOM 5957 C CA . MET A 1 760 ? 15.540 14.634 39.715 1.00 33.47 760 MET A CA 1
ATOM 5958 C C . MET A 1 760 ? 16.809 14.377 40.548 1.00 33.47 760 MET A C 1
ATOM 5960 O O . MET A 1 760 ? 17.505 15.331 40.882 1.00 33.47 760 MET A O 1
ATOM 5964 N N . THR A 1 761 ? 17.134 13.125 40.885 1.00 35.19 761 THR A N 1
ATOM 5965 C CA . THR A 1 761 ? 18.336 12.785 41.672 1.00 35.19 761 THR A CA 1
ATOM 5966 C C . THR A 1 761 ? 18.996 11.512 41.143 1.00 35.19 761 THR A C 1
ATOM 5968 O O . THR A 1 761 ? 18.831 10.438 41.720 1.00 35.19 761 THR A O 1
ATOM 5971 N N . VAL A 1 762 ? 19.744 11.623 40.039 1.00 42.38 762 VAL A N 1
ATOM 5972 C CA . VAL A 1 762 ? 20.534 10.507 39.478 1.00 42.38 762 VAL A CA 1
ATOM 5973 C C . VAL A 1 762 ? 21.992 10.918 39.232 1.00 42.38 762 VAL A C 1
ATOM 5975 O O . VAL A 1 762 ? 22.564 10.667 38.180 1.00 42.38 762 VAL A O 1
ATOM 5978 N N . GLU A 1 763 ? 22.642 11.441 40.273 1.00 35.44 763 GLU A N 1
ATOM 5979 C CA . GLU A 1 763 ? 24.104 11.324 40.452 1.00 35.44 763 GLU A CA 1
ATOM 5980 C C . GLU A 1 763 ? 24.493 9.915 40.974 1.00 35.44 763 GLU A C 1
ATOM 5982 O O . GLU A 1 763 ? 25.528 9.718 41.601 1.00 35.44 763 GLU A O 1
ATOM 5987 N N . GLN A 1 764 ? 23.633 8.909 40.757 1.00 43.09 764 GLN A N 1
ATOM 5988 C CA . GLN A 1 764 ? 23.750 7.552 41.303 1.00 43.09 764 GLN A CA 1
ATOM 5989 C C . GLN A 1 764 ? 23.802 6.475 40.207 1.00 43.09 764 GLN A C 1
ATOM 5991 O O . GLN A 1 764 ? 23.106 5.464 40.263 1.00 43.09 764 GLN A O 1
ATOM 5996 N N . THR A 1 765 ? 24.680 6.654 39.218 1.00 45.25 765 THR A N 1
ATOM 5997 C CA . THR A 1 765 ? 25.155 5.550 38.365 1.00 45.25 765 THR A CA 1
ATOM 5998 C C . THR A 1 765 ? 26.527 5.076 38.836 1.00 45.25 765 THR A C 1
ATOM 6000 O O . THR A 1 765 ? 27.546 5.389 38.230 1.00 45.25 765 THR A O 1
ATOM 6003 N N . PHE A 1 766 ? 26.545 4.298 39.923 1.00 45.06 766 PHE A N 1
ATOM 6004 C CA . PHE A 1 766 ? 27.753 3.638 40.451 1.00 45.06 766 PHE A CA 1
ATOM 6005 C C . PHE A 1 766 ? 28.285 2.522 39.518 1.00 45.06 766 PHE A C 1
ATOM 6007 O O . PHE A 1 766 ? 29.404 2.047 39.682 1.00 45.06 766 PHE A O 1
ATOM 6014 N N . TYR A 1 767 ? 27.493 2.123 38.515 1.00 56.28 767 TYR A N 1
ATOM 6015 C CA . TYR A 1 767 ? 27.842 1.137 37.491 1.00 56.28 767 TYR A CA 1
ATOM 6016 C C . TYR A 1 767 ? 27.428 1.645 36.103 1.00 56.28 767 TYR A C 1
ATOM 6018 O O . TYR A 1 767 ? 26.303 2.127 35.934 1.00 56.28 767 TYR A O 1
ATOM 6026 N N . ASP A 1 768 ? 28.289 1.490 35.091 1.00 62.88 768 ASP A N 1
ATOM 6027 C CA . ASP A 1 768 ? 27.906 1.745 33.698 1.00 62.88 768 ASP A CA 1
ATOM 6028 C C . ASP A 1 768 ? 27.192 0.526 33.096 1.00 62.88 768 ASP A C 1
ATOM 6030 O O . ASP A 1 768 ? 27.808 -0.462 32.698 1.00 62.88 768 ASP A O 1
ATOM 6034 N N . VAL A 1 769 ? 25.860 0.589 33.040 1.00 71.44 769 VAL A N 1
ATOM 6035 C CA . VAL A 1 769 ? 25.036 -0.435 32.386 1.00 71.44 769 VAL A CA 1
ATOM 6036 C C . VAL A 1 769 ? 25.163 -0.296 30.863 1.00 71.44 769 VAL A C 1
ATOM 6038 O O . VAL A 1 769 ? 24.751 0.746 30.337 1.00 71.44 769 VAL A O 1
ATOM 6041 N N . PRO A 1 770 ? 25.617 -1.327 30.117 1.00 78.56 770 PRO A N 1
ATOM 6042 C CA . PRO A 1 770 ? 25.782 -1.223 28.672 1.00 78.56 770 PRO A CA 1
ATOM 6043 C C . PRO A 1 770 ? 24.482 -0.809 27.975 1.00 78.56 770 PRO A C 1
ATOM 6045 O O . PRO A 1 770 ? 23.399 -1.347 28.227 1.00 78.56 770 PRO A O 1
ATOM 6048 N N . TRP A 1 771 ? 24.598 0.176 27.088 1.00 76.62 771 TRP A N 1
ATOM 6049 C CA . TRP A 1 771 ? 23.476 0.952 26.554 1.00 76.62 771 TRP A CA 1
ATOM 6050 C C . TRP A 1 771 ? 22.363 0.107 25.904 1.00 76.62 771 TRP A C 1
ATOM 6052 O O . TRP A 1 771 ? 21.191 0.486 25.963 1.00 76.62 771 TRP A O 1
ATOM 6062 N N . ILE A 1 772 ? 22.697 -1.056 25.330 1.00 81.38 772 ILE A N 1
ATOM 6063 C CA . ILE A 1 772 ? 21.734 -1.974 24.706 1.00 81.38 772 ILE A CA 1
ATOM 6064 C C . ILE A 1 772 ? 20.711 -2.513 25.722 1.00 81.38 772 ILE A C 1
ATOM 6066 O O . ILE A 1 772 ? 19.529 -2.634 25.397 1.00 81.38 772 ILE A O 1
ATOM 6070 N N . PHE A 1 773 ? 21.120 -2.726 26.978 1.00 84.38 773 PHE A N 1
ATOM 6071 C CA . PHE A 1 773 ? 20.221 -3.118 28.065 1.00 84.38 773 PHE A CA 1
ATOM 6072 C C . PHE A 1 773 ? 19.362 -1.938 28.534 1.00 84.38 773 PHE A C 1
ATOM 6074 O O . PHE A 1 773 ? 18.154 -2.107 28.680 1.00 84.38 773 PHE A O 1
ATOM 6081 N N . ARG A 1 774 ? 19.928 -0.724 28.665 1.00 80.62 774 ARG A N 1
ATOM 6082 C CA . ARG A 1 774 ? 19.151 0.507 28.960 1.00 80.62 774 ARG A CA 1
ATOM 6083 C C . ARG A 1 774 ? 18.056 0.748 27.903 1.00 80.62 774 ARG A C 1
ATOM 6085 O O . ARG A 1 774 ? 16.932 1.151 28.203 1.00 80.62 774 ARG A O 1
ATOM 6092 N N . ARG A 1 775 ? 18.365 0.453 26.639 1.00 80.88 775 ARG A N 1
ATOM 6093 C CA . ARG A 1 775 ? 17.434 0.531 25.505 1.00 80.88 775 ARG A CA 1
ATOM 6094 C C . ARG A 1 775 ? 16.379 -0.581 25.526 1.00 80.88 775 ARG A C 1
ATOM 6096 O O . ARG A 1 775 ? 15.214 -0.324 25.211 1.00 80.88 775 ARG A O 1
ATOM 6103 N N . GLN A 1 776 ? 16.757 -1.795 25.926 1.00 85.88 776 GLN A N 1
ATOM 6104 C CA . GLN A 1 776 ? 15.820 -2.899 26.144 1.00 85.88 776 GLN A CA 1
ATOM 6105 C C . GLN A 1 776 ? 14.832 -2.571 27.280 1.00 85.88 776 GLN A C 1
ATOM 6107 O O . GLN A 1 776 ? 13.626 -2.706 27.087 1.00 85.88 776 GLN A O 1
ATOM 6112 N N . GLN A 1 777 ? 15.324 -2.029 28.400 1.00 86.62 777 GLN A N 1
ATOM 6113 C CA . GLN A 1 777 ? 14.535 -1.484 29.513 1.00 86.62 777 GLN A CA 1
ATOM 6114 C C . GLN A 1 777 ? 13.498 -0.457 29.034 1.00 86.62 777 GLN A C 1
ATOM 6116 O O . GLN A 1 777 ? 12.302 -0.700 29.201 1.00 86.62 777 GLN A O 1
ATOM 6121 N N . LYS A 1 778 ? 13.916 0.626 28.352 1.00 84.94 778 LYS A N 1
ATOM 6122 C CA . LYS A 1 778 ? 12.975 1.633 27.813 1.00 84.94 778 LYS A CA 1
ATOM 6123 C C . LYS A 1 778 ? 11.923 1.021 26.872 1.00 84.94 778 LYS A C 1
ATOM 6125 O O . LYS A 1 778 ? 10.781 1.472 26.856 1.00 84.94 778 LYS A O 1
ATOM 6130 N N . THR A 1 779 ? 12.275 -0.021 26.113 1.00 86.75 779 THR A N 1
ATOM 6131 C CA . THR A 1 779 ? 11.338 -0.725 25.213 1.00 86.75 779 THR A CA 1
ATOM 6132 C C . THR A 1 779 ? 10.267 -1.500 25.990 1.00 86.75 779 THR A C 1
ATOM 6134 O O . THR A 1 779 ? 9.086 -1.426 25.651 1.00 86.75 779 THR A O 1
ATOM 6137 N N . VAL A 1 780 ? 10.655 -2.212 27.053 1.00 90.75 780 VAL A N 1
ATOM 6138 C CA . VAL A 1 780 ? 9.726 -2.979 27.904 1.00 90.75 780 VAL A CA 1
ATOM 6139 C C . VAL A 1 780 ? 8.837 -2.046 28.739 1.00 90.75 780 VAL A C 1
ATOM 6141 O O . VAL A 1 780 ? 7.627 -2.253 28.802 1.00 90.75 780 VAL A O 1
ATOM 6144 N N . GLN A 1 781 ? 9.394 -0.964 29.291 1.00 90.44 781 GLN A N 1
ATOM 6145 C CA . GLN A 1 781 ? 8.633 0.073 30.002 1.00 90.44 781 GLN A CA 1
ATOM 6146 C C . GLN A 1 781 ? 7.578 0.733 29.096 1.00 90.44 781 GLN A C 1
ATOM 6148 O O . GLN A 1 781 ? 6.425 0.892 29.496 1.00 90.44 781 GLN A O 1
ATOM 6153 N N . ALA A 1 782 ? 7.928 1.055 27.846 1.00 89.94 782 ALA A N 1
ATOM 6154 C CA . ALA A 1 782 ? 6.981 1.596 26.869 1.00 89.94 782 ALA A CA 1
ATOM 6155 C C . ALA A 1 782 ? 5.813 0.629 26.584 1.00 89.94 782 ALA A C 1
ATOM 6157 O O . ALA A 1 782 ? 4.654 1.047 26.541 1.00 89.94 782 ALA A O 1
ATOM 6158 N N . ALA A 1 783 ? 6.098 -0.673 26.455 1.00 92.62 783 ALA A N 1
ATOM 6159 C CA . ALA A 1 783 ? 5.075 -1.708 26.300 1.00 92.62 783 ALA A CA 1
ATOM 6160 C C . ALA A 1 783 ? 4.162 -1.840 27.537 1.00 92.62 783 ALA A C 1
ATOM 6162 O O . ALA A 1 783 ? 2.953 -2.018 27.386 1.00 92.62 783 ALA A O 1
ATOM 6163 N N . PHE A 1 784 ? 4.709 -1.698 28.749 1.00 95.00 784 PHE A N 1
ATOM 6164 C CA . PHE A 1 784 ? 3.943 -1.711 30.001 1.00 95.00 784 PHE A CA 1
ATOM 6165 C C . PHE A 1 784 ? 2.972 -0.522 30.080 1.00 95.00 784 PHE A C 1
ATOM 6167 O O . PHE A 1 784 ? 1.778 -0.702 30.334 1.00 95.00 784 PHE A O 1
ATOM 6174 N N . HIS A 1 785 ? 3.447 0.694 29.786 1.00 94.44 785 HIS A N 1
ATOM 6175 C CA . HIS A 1 785 ? 2.588 1.882 29.753 1.00 94.44 785 HIS A CA 1
ATOM 6176 C C . HIS A 1 785 ? 1.509 1.781 28.664 1.00 94.44 785 HIS A C 1
ATOM 6178 O O . HIS A 1 785 ? 0.363 2.161 28.905 1.00 94.44 785 HIS A O 1
ATOM 6184 N N . PHE A 1 786 ? 1.825 1.202 27.501 1.00 94.44 786 PHE A N 1
ATOM 6185 C CA . PHE A 1 786 ? 0.834 0.918 26.462 1.00 94.44 786 PHE A CA 1
ATOM 6186 C C . PHE A 1 786 ? -0.226 -0.101 26.908 1.00 94.44 786 PHE A C 1
ATOM 6188 O O . PHE A 1 786 ? -1.413 0.145 26.694 1.00 94.44 786 PHE A O 1
ATOM 6195 N N . ALA A 1 787 ? 0.155 -1.190 27.585 1.00 95.69 787 ALA A N 1
ATOM 6196 C CA . ALA A 1 787 ? -0.801 -2.155 28.132 1.00 95.69 787 ALA A CA 1
ATOM 6197 C C . ALA A 1 787 ? -1.775 -1.490 29.128 1.00 95.69 787 ALA A C 1
ATOM 6199 O O . ALA A 1 787 ? -2.989 -1.634 28.984 1.00 95.69 787 ALA A O 1
ATOM 6200 N N . ASN A 1 788 ? -1.272 -0.671 30.059 1.00 95.50 788 ASN A N 1
ATOM 6201 C CA . ASN A 1 788 ? -2.117 0.098 30.982 1.00 95.50 788 ASN A CA 1
ATOM 6202 C C . ASN A 1 788 ? -3.029 1.100 30.254 1.00 95.50 788 ASN A C 1
ATOM 6204 O O . ASN A 1 788 ? -4.219 1.178 30.561 1.00 95.50 788 ASN A O 1
ATOM 6208 N N . MET A 1 789 ? -2.519 1.827 29.251 1.00 95.00 789 MET A N 1
ATOM 6209 C CA . MET A 1 789 ? -3.350 2.704 28.414 1.00 95.00 789 MET A CA 1
ATOM 6210 C C . MET A 1 789 ? -4.475 1.926 27.712 1.00 95.00 789 MET A C 1
ATOM 6212 O O . MET A 1 789 ? -5.602 2.417 27.650 1.00 95.00 789 MET A O 1
ATOM 6216 N N . LEU A 1 790 ? -4.218 0.707 27.219 1.00 92.94 790 LEU A N 1
ATOM 6217 C CA . LEU A 1 790 ? -5.258 -0.142 26.630 1.00 92.94 790 LEU A CA 1
ATOM 6218 C C . LEU A 1 790 ? -6.281 -0.646 27.663 1.00 92.94 790 LEU A C 1
ATOM 6220 O O . LEU A 1 790 ? -7.457 -0.743 27.312 1.00 92.94 790 LEU A O 1
ATOM 6224 N N . ILE A 1 791 ? -5.884 -0.941 28.906 1.00 93.62 791 ILE A N 1
ATOM 6225 C CA . ILE A 1 791 ? -6.818 -1.333 29.979 1.00 93.62 791 ILE A CA 1
ATOM 6226 C C . ILE A 1 791 ? -7.725 -0.149 30.350 1.00 93.62 791 ILE A C 1
ATOM 6228 O O . ILE A 1 791 ? -8.950 -0.251 30.278 1.00 93.62 791 ILE A O 1
ATOM 6232 N N . TYR A 1 792 ? -7.138 0.988 30.732 1.00 93.38 792 TYR A N 1
ATOM 6233 C CA . TYR A 1 792 ? -7.866 2.032 31.460 1.00 93.38 792 TYR A CA 1
ATOM 6234 C C . TYR A 1 792 ? -8.545 3.097 30.585 1.00 93.38 792 TYR A C 1
ATOM 6236 O O . TYR A 1 792 ? -9.492 3.741 31.046 1.00 93.38 792 TYR A O 1
ATOM 6244 N N . ARG A 1 793 ? -8.154 3.270 29.309 1.00 89.81 793 ARG A N 1
ATOM 6245 C CA . ARG A 1 793 ? -8.803 4.260 28.416 1.00 89.81 793 ARG A CA 1
ATOM 6246 C C . ARG A 1 793 ? -10.296 3.985 28.193 1.00 89.81 793 ARG A C 1
ATOM 6248 O O . ARG A 1 793 ? -11.034 4.898 27.834 1.00 89.81 793 ARG A O 1
ATOM 6255 N N . GLY A 1 794 ? -10.746 2.744 28.408 1.00 86.00 794 GLY A N 1
ATOM 6256 C CA . GLY A 1 794 ? -12.164 2.383 28.394 1.00 86.00 794 GLY A CA 1
ATOM 6257 C C . GLY A 1 794 ? -12.955 3.105 29.488 1.00 86.00 794 GLY A C 1
ATOM 6258 O O . GLY A 1 794 ? -14.032 3.625 29.210 1.00 86.00 794 GLY A O 1
ATOM 6259 N N . THR A 1 795 ? -12.388 3.222 30.692 1.00 86.69 795 THR A N 1
ATOM 6260 C CA . THR A 1 795 ? -12.970 3.967 31.820 1.00 86.69 795 THR A CA 1
ATOM 6261 C C . THR A 1 795 ? -13.008 5.466 31.526 1.00 86.69 795 THR A C 1
ATOM 6263 O O . THR A 1 795 ? -14.058 6.084 31.665 1.00 86.69 795 THR A O 1
ATOM 6266 N N . LEU A 1 796 ? -11.905 6.038 31.021 1.00 86.50 796 LEU A N 1
ATOM 6267 C CA . LEU A 1 796 ? -11.849 7.448 30.603 1.00 86.50 796 LEU A CA 1
ATOM 6268 C C . LEU A 1 796 ? -12.899 7.761 29.522 1.00 86.50 796 LEU A C 1
ATOM 6270 O O . LEU A 1 796 ? -13.561 8.795 29.580 1.00 86.50 796 LEU A O 1
ATOM 6274 N N . LEU A 1 797 ? -13.090 6.856 28.555 1.00 84.06 797 LEU A N 1
ATOM 6275 C CA . LEU A 1 797 ? -14.122 7.000 27.530 1.00 84.06 797 LEU A CA 1
ATOM 6276 C C . LEU A 1 797 ? -15.538 6.867 28.107 1.00 84.06 797 LEU A C 1
ATOM 6278 O O . LEU A 1 797 ? -16.432 7.584 27.672 1.00 84.06 797 LEU A O 1
ATOM 6282 N N . GLN A 1 798 ? -15.769 5.982 29.079 1.00 81.56 798 GLN A N 1
ATOM 6283 C CA . GLN A 1 798 ? -17.065 5.903 29.757 1.00 81.56 798 GLN A CA 1
ATOM 6284 C C . GLN A 1 798 ? -17.361 7.191 30.534 1.00 81.56 798 GLN A C 1
ATOM 6286 O O . GLN A 1 798 ? -18.458 7.722 30.390 1.00 81.56 798 GLN A O 1
ATOM 6291 N N . GLU A 1 799 ? -16.399 7.741 31.279 1.00 82.06 799 GLU A N 1
ATOM 6292 C CA . GLU A 1 799 ? -16.562 9.037 31.954 1.00 82.06 799 GLU A CA 1
ATOM 6293 C C . GLU A 1 799 ? -16.819 10.177 30.948 1.00 82.06 799 GLU A C 1
ATOM 6295 O O . GLU A 1 799 ? -17.709 10.993 31.181 1.00 82.06 799 GLU A O 1
ATOM 6300 N N . PHE A 1 800 ? -16.131 10.182 29.795 1.00 78.12 800 PHE A N 1
ATOM 6301 C CA . PHE A 1 800 ? -16.382 11.127 28.697 1.00 78.12 800 PHE A CA 1
ATOM 6302 C C . PHE A 1 800 ? -17.828 11.062 28.190 1.00 78.12 800 PHE A C 1
ATOM 6304 O O . PHE A 1 800 ? -18.514 12.077 28.125 1.00 78.12 800 PHE A O 1
ATOM 6311 N N . LEU A 1 801 ? -18.308 9.859 27.858 1.00 78.75 801 LEU A N 1
ATOM 6312 C CA . LEU A 1 801 ? -19.620 9.637 27.239 1.00 78.75 801 LEU A CA 1
ATOM 6313 C C . LEU A 1 801 ? -20.816 9.896 28.177 1.00 78.75 801 LEU A C 1
ATOM 6315 O O . LEU A 1 801 ? -21.949 9.940 27.697 1.00 78.75 801 LEU A O 1
ATOM 6319 N N . HIS A 1 802 ? -20.584 10.053 29.485 1.00 75.69 802 HIS A N 1
ATOM 6320 C CA . HIS A 1 802 ? -21.618 10.349 30.485 1.00 75.69 802 HIS A CA 1
ATOM 6321 C C . HIS A 1 802 ? -21.504 11.768 31.086 1.00 75.69 802 HIS A C 1
ATOM 6323 O O . HIS A 1 802 ? -22.278 12.104 31.985 1.00 75.69 802 HIS A O 1
ATOM 6329 N N . GLN A 1 803 ? -20.573 12.618 30.627 1.00 68.56 803 GLN A N 1
ATOM 6330 C CA . GLN A 1 803 ? -20.447 13.989 31.135 1.00 68.56 803 GLN A CA 1
ATOM 6331 C C . GLN A 1 803 ? -21.520 14.909 30.525 1.00 68.56 803 GLN A C 1
ATOM 6333 O O . GLN A 1 803 ? -21.528 15.173 29.325 1.00 68.56 803 GLN A O 1
ATOM 6338 N N . ALA A 1 804 ? -22.389 15.480 31.364 1.00 57.56 804 ALA A N 1
ATOM 6339 C CA . ALA A 1 804 ? -23.221 16.612 30.958 1.00 57.56 804 ALA A CA 1
ATOM 6340 C C . ALA A 1 804 ? -22.340 17.872 30.773 1.00 57.56 804 ALA A C 1
ATOM 6342 O O . ALA A 1 804 ? -21.491 18.144 31.628 1.00 57.56 804 ALA A O 1
ATOM 6343 N N . PRO A 1 805 ? -22.533 18.681 29.712 1.00 52.97 805 PRO A N 1
ATOM 6344 C CA . PRO A 1 805 ? -21.571 19.711 29.289 1.00 52.97 805 PRO A CA 1
ATOM 6345 C C . PRO A 1 805 ? -21.408 20.914 30.242 1.00 52.97 805 PRO A C 1
ATOM 6347 O O . PRO A 1 805 ? -20.626 21.816 29.944 1.00 52.97 805 PRO A O 1
ATOM 6350 N N . SER A 1 806 ? -22.137 20.952 31.362 1.00 48.94 806 SER A N 1
ATOM 6351 C CA . SER A 1 806 ? -22.284 22.109 32.254 1.00 48.94 806 SER A CA 1
ATOM 6352 C C . SER A 1 806 ? -21.649 21.961 33.645 1.00 48.94 806 SER A C 1
ATOM 6354 O O . SER A 1 806 ? -21.786 22.873 34.456 1.00 48.94 806 SER A O 1
ATOM 6356 N N . THR A 1 807 ? -20.974 20.846 33.957 1.00 55.44 807 THR A N 1
ATOM 6357 C CA . THR A 1 807 ? -20.297 20.647 35.257 1.00 55.44 807 THR A CA 1
ATOM 6358 C C . THR A 1 807 ? -18.794 20.392 35.085 1.00 55.44 807 THR A C 1
ATOM 6360 O O . THR A 1 807 ? -18.419 19.294 34.649 1.00 55.44 807 THR A O 1
ATOM 6363 N N . PRO A 1 808 ? -17.927 21.359 35.444 1.00 54.75 808 PRO A N 1
ATOM 6364 C CA . PRO A 1 808 ? -16.489 21.136 35.563 1.00 54.75 808 PRO A CA 1
ATOM 6365 C C . PRO A 1 808 ? -16.143 20.060 36.604 1.00 54.75 808 PRO A C 1
ATOM 6367 O O . PRO A 1 808 ? -16.920 19.783 37.521 1.00 54.75 808 PRO A O 1
ATOM 6370 N N . ARG A 1 809 ? -14.954 19.462 36.472 1.00 64.69 809 ARG A N 1
ATOM 6371 C CA . ARG A 1 809 ? -14.326 18.618 37.500 1.00 64.69 809 ARG A CA 1
ATOM 6372 C C . ARG A 1 809 ? -12.863 19.053 37.693 1.00 64.69 809 ARG A C 1
ATOM 6374 O O . ARG A 1 809 ? -12.172 19.209 36.683 1.00 64.69 809 ARG A O 1
ATOM 6381 N N . PRO A 1 810 ? -12.379 19.204 38.942 1.00 60.19 810 PRO A N 1
ATOM 6382 C CA . PRO A 1 810 ? -11.019 19.676 39.236 1.00 60.19 810 PRO A CA 1
ATOM 6383 C C . PRO A 1 810 ? -9.935 18.583 39.160 1.00 60.19 810 PRO A C 1
ATOM 6385 O O . PRO A 1 810 ? -8.750 18.891 39.266 1.00 60.19 810 PRO A O 1
ATOM 6388 N N . GLY A 1 811 ? -10.324 17.313 39.003 1.00 64.88 811 GLY A N 1
ATOM 6389 C CA . GLY A 1 811 ? -9.431 16.152 38.929 1.00 64.88 811 GLY A CA 1
ATOM 6390 C C . GLY A 1 811 ? -10.208 14.849 38.674 1.00 64.88 811 GLY A C 1
ATOM 6391 O O . GLY A 1 811 ? -11.445 14.877 38.706 1.00 64.88 811 GLY A O 1
ATOM 6392 N N . PRO A 1 812 ? -9.515 13.729 38.387 1.00 73.56 812 PRO A N 1
ATOM 6393 C CA . PRO A 1 812 ? -10.130 12.491 37.913 1.00 73.56 812 PRO A CA 1
ATOM 6394 C C . PRO A 1 812 ? -11.050 11.808 38.929 1.00 73.56 812 PRO A C 1
ATOM 6396 O O . PRO A 1 812 ? -10.788 11.787 40.128 1.00 73.56 812 PRO A O 1
ATOM 6399 N N . SER A 1 813 ? -12.128 11.203 38.424 1.00 72.88 813 SER A N 1
ATOM 6400 C CA . SER A 1 813 ? -13.179 10.566 39.241 1.00 72.88 813 SER A CA 1
ATOM 6401 C C . SER A 1 813 ? -12.837 9.170 39.765 1.00 72.88 813 SER A C 1
ATOM 6403 O O . SER A 1 813 ? -13.586 8.632 40.578 1.00 72.88 813 SER A O 1
ATOM 6405 N N . SER A 1 814 ? -11.762 8.552 39.274 1.00 83.25 814 SER A N 1
ATOM 6406 C CA . SER A 1 814 ? -11.377 7.189 39.637 1.00 83.25 814 SER A CA 1
ATOM 6407 C C . SER A 1 814 ? -9.870 6.962 39.501 1.00 83.25 814 SER A C 1
ATOM 6409 O O . SER A 1 814 ? -9.226 7.483 38.588 1.00 83.25 814 SER A O 1
ATOM 6411 N N . GLU A 1 815 ? -9.311 6.116 40.373 1.00 87.12 815 GLU A N 1
ATOM 6412 C CA . GLU A 1 815 ? -7.896 5.704 40.343 1.00 87.12 815 GLU A CA 1
ATOM 6413 C C . GLU A 1 815 ? -7.497 5.103 38.987 1.00 87.12 815 GLU A C 1
ATOM 6415 O O . GLU A 1 815 ? -6.389 5.316 38.506 1.00 87.12 815 GLU A O 1
ATOM 6420 N N . ARG A 1 816 ? -8.429 4.410 38.318 1.00 89.50 816 ARG A N 1
ATOM 6421 C CA . ARG A 1 816 ? -8.241 3.863 36.965 1.00 89.50 816 ARG A CA 1
ATOM 6422 C C . ARG A 1 816 ? -8.006 4.955 35.926 1.00 89.50 816 ARG A C 1
ATOM 6424 O O . ARG A 1 816 ? -7.174 4.784 35.039 1.00 89.50 816 ARG A O 1
ATOM 6431 N N . VAL A 1 817 ? -8.710 6.082 36.021 1.00 87.31 817 VAL A N 1
ATOM 6432 C CA . VAL A 1 817 ? -8.507 7.205 35.096 1.00 87.31 817 VAL A CA 1
ATOM 6433 C C . VAL A 1 817 ? -7.210 7.949 35.407 1.00 87.31 817 VAL A C 1
ATOM 6435 O O . VAL A 1 817 ? -6.493 8.280 34.465 1.00 87.31 817 VAL A O 1
ATOM 6438 N N . GLN A 1 818 ? -6.835 8.095 36.683 1.00 88.81 818 GLN A N 1
ATOM 6439 C CA . GLN A 1 818 ? -5.496 8.571 37.054 1.00 88.81 818 GLN A CA 1
ATOM 6440 C C . GLN A 1 818 ? -4.405 7.654 36.467 1.00 88.81 818 GLN A C 1
ATOM 6442 O O . GLN A 1 818 ? -3.567 8.125 35.709 1.00 88.81 818 GLN A O 1
ATOM 6447 N N . ALA A 1 819 ? -4.484 6.333 36.666 1.00 90.12 819 ALA A N 1
ATOM 6448 C CA . ALA A 1 819 ? -3.521 5.366 36.123 1.00 90.12 819 ALA A CA 1
ATOM 6449 C C . ALA A 1 819 ? -3.437 5.365 34.578 1.00 90.12 819 ALA A C 1
ATOM 6451 O O . ALA A 1 819 ? -2.376 5.086 34.004 1.00 90.12 819 ALA A O 1
ATOM 6452 N N . CYS A 1 820 ? -4.535 5.701 33.890 1.00 92.62 820 CYS A N 1
ATOM 6453 C CA . CYS A 1 820 ? -4.555 5.924 32.442 1.00 92.62 820 CYS A CA 1
ATOM 6454 C C . CYS A 1 820 ? -3.730 7.158 32.040 1.00 92.62 820 CYS A C 1
ATOM 6456 O O . CYS A 1 820 ? -2.939 7.095 31.096 1.00 92.62 820 CYS A O 1
ATOM 6458 N N . VAL A 1 821 ? -3.929 8.270 32.753 1.00 90.38 821 VAL A N 1
ATOM 6459 C CA . VAL A 1 821 ? -3.252 9.558 32.536 1.00 90.38 821 VAL A CA 1
ATOM 6460 C C . VAL A 1 821 ? -1.775 9.458 32.902 1.00 90.38 821 VAL A C 1
ATOM 6462 O O . VAL A 1 821 ? -0.933 9.852 32.102 1.00 90.38 821 VAL A O 1
ATOM 6465 N N . ASP A 1 822 ? -1.448 8.836 34.034 1.00 90.81 822 ASP A N 1
ATOM 6466 C CA . ASP A 1 822 ? -0.077 8.580 34.483 1.00 90.81 822 ASP A CA 1
ATOM 6467 C C . ASP A 1 822 ? 0.688 7.727 33.470 1.00 90.81 822 ASP A C 1
ATOM 6469 O O . ASP A 1 822 ? 1.839 8.020 33.157 1.00 90.81 822 ASP A O 1
ATOM 6473 N N . SER A 1 823 ? 0.046 6.700 32.900 1.00 93.56 823 SER A N 1
ATOM 6474 C CA . SER A 1 823 ? 0.661 5.862 31.861 1.00 93.56 823 SER A CA 1
ATOM 6475 C C . SER A 1 823 ? 0.869 6.622 30.547 1.00 93.56 823 SER A C 1
ATOM 6477 O O . SER A 1 823 ? 1.893 6.431 29.892 1.00 93.56 823 SER A O 1
ATOM 6479 N N . ALA A 1 824 ? -0.052 7.515 30.173 1.00 92.94 824 ALA A N 1
ATOM 6480 C CA . ALA A 1 824 ? 0.105 8.377 29.003 1.00 92.94 824 ALA A CA 1
ATOM 6481 C C . ALA A 1 824 ? 1.209 9.433 29.204 1.00 92.94 824 ALA A C 1
ATOM 6483 O O . ALA A 1 824 ? 2.052 9.616 28.325 1.00 92.94 824 ALA A O 1
ATOM 6484 N N . LEU A 1 825 ? 1.267 10.074 30.375 1.00 90.19 825 LEU A N 1
ATOM 6485 C CA . LEU A 1 825 ? 2.333 11.011 30.738 1.00 90.19 825 LEU A CA 1
ATOM 6486 C C . LEU A 1 825 ? 3.688 10.308 30.831 1.00 90.19 825 LEU A C 1
ATOM 6488 O O . LEU A 1 825 ? 4.660 10.805 30.276 1.00 90.19 825 LEU A O 1
ATOM 6492 N N . ALA A 1 826 ? 3.770 9.130 31.452 1.00 89.44 826 ALA A N 1
ATOM 6493 C CA . ALA A 1 826 ? 5.005 8.352 31.513 1.00 89.44 826 ALA A CA 1
ATOM 6494 C C . ALA A 1 826 ? 5.489 7.923 30.118 1.00 89.44 826 ALA A C 1
ATOM 6496 O O . ALA A 1 826 ? 6.687 8.002 29.852 1.00 89.44 826 ALA A O 1
ATOM 6497 N N . MET A 1 827 ? 4.579 7.553 29.206 1.00 88.88 827 MET A N 1
ATOM 6498 C CA . MET A 1 827 ? 4.915 7.276 27.804 1.00 88.88 827 MET A CA 1
ATOM 6499 C C . MET A 1 827 ? 5.425 8.529 27.071 1.00 88.88 827 MET A C 1
ATOM 6501 O O . MET A 1 827 ? 6.378 8.433 26.300 1.00 88.88 827 MET A O 1
ATOM 6505 N N . ILE A 1 828 ? 4.843 9.706 27.324 1.00 86.56 828 ILE A N 1
ATOM 6506 C CA . ILE A 1 828 ? 5.324 10.974 26.754 1.00 86.56 828 ILE A CA 1
ATOM 6507 C C . ILE A 1 828 ? 6.681 11.381 27.331 1.00 86.56 828 ILE A C 1
ATOM 6509 O O . ILE A 1 828 ? 7.551 11.768 26.560 1.00 86.56 828 ILE A O 1
ATOM 6513 N N . ILE A 1 829 ? 6.912 11.242 28.638 1.00 81.94 829 ILE A N 1
ATOM 6514 C CA . ILE A 1 829 ? 8.212 11.583 29.238 1.00 81.94 829 ILE A CA 1
ATOM 6515 C C . ILE A 1 829 ? 9.285 10.593 28.756 1.00 81.94 829 ILE A C 1
ATOM 6517 O O . ILE A 1 829 ? 10.368 10.993 28.349 1.00 81.94 829 ILE A O 1
ATOM 6521 N N . LEU A 1 830 ? 8.969 9.296 28.673 1.00 79.06 830 LEU A N 1
ATOM 6522 C CA . LEU A 1 830 ? 9.854 8.301 28.054 1.00 79.06 830 LEU A CA 1
ATOM 6523 C C . LEU A 1 830 ? 10.149 8.627 26.573 1.00 79.06 830 LEU A C 1
ATOM 6525 O O . LEU A 1 830 ? 11.213 8.255 26.079 1.00 79.06 830 LEU A O 1
ATOM 6529 N N . ALA A 1 831 ? 9.256 9.356 25.892 1.00 72.25 831 ALA A N 1
ATOM 6530 C CA . ALA A 1 831 ? 9.464 9.876 24.544 1.00 72.25 831 ALA A CA 1
ATOM 6531 C C . ALA A 1 831 ? 10.248 11.204 24.478 1.00 72.25 831 ALA A C 1
ATOM 6533 O O . ALA A 1 831 ? 11.014 11.386 23.531 1.00 72.25 831 ALA A O 1
ATOM 6534 N N . SER A 1 832 ? 10.119 12.111 25.454 1.00 68.19 832 SER A N 1
ATOM 6535 C CA . SER A 1 832 ? 10.978 13.304 25.560 1.00 68.19 832 SER A CA 1
ATOM 6536 C C . SER A 1 832 ? 12.405 12.942 25.974 1.00 68.19 832 SER A C 1
ATOM 6538 O O . SER A 1 832 ? 13.350 13.552 25.484 1.00 68.19 832 SER A O 1
ATOM 6540 N N . ASP A 1 833 ? 12.582 11.860 26.738 1.00 63.31 833 ASP A N 1
ATOM 6541 C CA . ASP A 1 833 ? 13.878 11.224 27.019 1.00 63.31 833 ASP A CA 1
ATOM 6542 C C . ASP A 1 833 ? 14.492 10.517 25.776 1.00 63.31 833 ASP A C 1
ATOM 6544 O O . ASP A 1 833 ? 15.467 9.764 25.902 1.00 63.31 833 ASP A O 1
ATOM 6548 N N . PHE A 1 834 ? 13.906 10.690 24.583 1.00 60.03 834 PHE A N 1
ATOM 6549 C CA . PHE A 1 834 ? 14.527 10.417 23.279 1.00 60.03 834 PHE A CA 1
ATOM 6550 C C . PHE A 1 834 ? 14.856 11.706 22.497 1.00 60.03 834 PHE A C 1
ATOM 6552 O O . PHE A 1 834 ? 15.206 11.609 21.326 1.00 60.03 834 PHE A O 1
ATOM 6559 N N . GLY A 1 835 ? 14.681 12.899 23.076 1.00 48.47 835 GLY A N 1
ATOM 6560 C CA . GLY A 1 835 ? 14.745 14.176 22.351 1.00 48.47 835 GLY A CA 1
ATOM 6561 C C . GLY A 1 835 ? 15.525 15.305 23.031 1.00 48.47 835 GLY A C 1
ATOM 6562 O O . GLY A 1 835 ? 15.586 16.390 22.452 1.00 48.47 835 GLY A O 1
ATOM 6563 N N . VAL A 1 836 ? 16.101 15.070 24.214 1.00 43.44 836 VAL A N 1
ATOM 6564 C CA . VAL A 1 836 ? 16.855 16.047 25.023 1.00 43.44 836 VAL A CA 1
ATOM 6565 C C . VAL A 1 836 ? 18.169 15.405 25.516 1.00 43.44 836 VAL A C 1
ATOM 6567 O O . VAL A 1 836 ? 18.221 14.187 25.682 1.00 43.44 836 VAL A O 1
ATOM 6570 N N . ASP A 1 837 ? 19.205 16.232 25.693 1.00 38.66 837 ASP A N 1
ATOM 6571 C CA . ASP A 1 837 ? 20.553 15.965 26.239 1.00 38.66 837 ASP A CA 1
ATOM 6572 C C . ASP A 1 837 ? 21.390 14.824 25.623 1.00 38.66 837 ASP A C 1
ATOM 6574 O O . ASP A 1 837 ? 21.269 13.661 26.002 1.00 38.66 837 ASP A O 1
ATO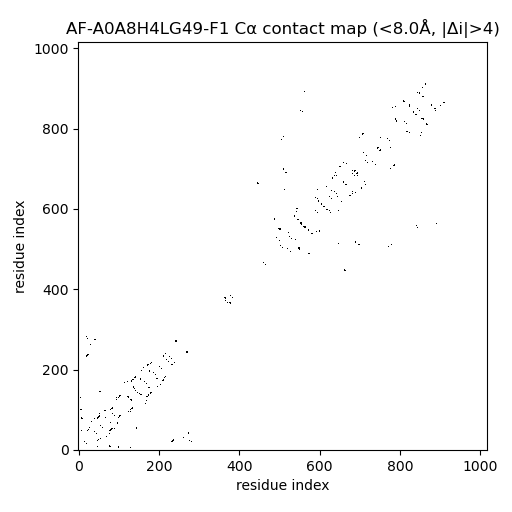M 6578 N N . GLU A 1 838 ? 22.305 15.219 24.717 1.00 40.41 838 GLU A N 1
ATOM 6579 C CA . GLU A 1 838 ? 23.523 14.550 24.176 1.00 40.41 838 GLU A CA 1
ATOM 6580 C C . GLU A 1 838 ? 23.426 13.115 23.607 1.00 40.41 838 GLU A C 1
ATOM 6582 O O . GLU A 1 838 ? 24.253 12.674 22.800 1.00 40.41 838 GLU A O 1
ATOM 6587 N N . CYS A 1 839 ? 22.381 12.375 23.944 1.00 39.47 839 CYS A N 1
ATOM 6588 C CA . CYS A 1 839 ? 22.153 11.004 23.546 1.00 39.47 839 CYS A CA 1
ATOM 6589 C C . CYS A 1 839 ? 21.378 10.953 22.230 1.00 39.47 839 CYS A C 1
ATOM 6591 O O . CYS A 1 839 ? 20.156 10.882 22.252 1.00 39.47 839 CYS A O 1
ATOM 6593 N N . LYS A 1 840 ? 22.109 10.977 21.106 1.00 46.84 840 LYS A N 1
ATOM 6594 C CA . LYS A 1 840 ? 22.017 10.135 19.875 1.00 46.84 840 LYS A CA 1
ATOM 6595 C C . LYS A 1 840 ? 20.693 9.389 19.546 1.00 46.84 840 LYS A C 1
ATOM 6597 O O . LYS A 1 840 ? 20.707 8.315 18.951 1.00 46.84 840 LYS A O 1
ATOM 6602 N N . TYR A 1 841 ? 19.532 9.924 19.899 1.00 50.28 841 TYR A N 1
ATOM 6603 C CA . TYR A 1 841 ? 18.225 9.302 19.719 1.00 50.28 841 TYR A CA 1
ATOM 6604 C C . TYR A 1 841 ? 17.395 10.140 18.752 1.00 50.28 841 TYR A C 1
ATOM 6606 O O . TYR A 1 841 ? 17.043 11.278 19.043 1.00 50.28 841 TYR A O 1
ATOM 6614 N N . ASN A 1 842 ? 17.037 9.569 17.600 1.00 45.72 842 ASN A N 1
ATOM 6615 C CA . ASN A 1 842 ? 15.951 10.107 16.791 1.00 45.72 842 ASN A CA 1
ATOM 6616 C C . ASN A 1 842 ? 15.224 8.988 16.019 1.00 45.72 842 ASN A C 1
ATOM 6618 O O . ASN A 1 842 ? 15.558 8.661 14.887 1.00 45.72 842 ASN A O 1
ATOM 6622 N N . ALA A 1 843 ? 14.179 8.432 16.643 1.00 48.38 843 ALA A N 1
ATOM 6623 C CA . ALA A 1 843 ? 13.121 7.625 16.015 1.00 48.38 843 ALA A CA 1
ATOM 6624 C C . ALA A 1 843 ? 13.363 6.142 15.634 1.00 48.38 843 ALA A C 1
ATOM 6626 O O . ALA A 1 843 ? 14.474 5.618 15.637 1.00 48.38 843 ALA A O 1
ATOM 6627 N N . THR A 1 844 ? 12.247 5.510 15.226 1.00 48.06 844 THR A N 1
ATOM 6628 C CA . THR A 1 844 ? 12.090 4.295 14.382 1.00 48.06 844 THR A CA 1
ATOM 6629 C C . THR A 1 844 ? 11.927 2.893 14.989 1.00 48.06 844 THR A C 1
ATOM 6631 O O . THR A 1 844 ? 11.913 1.929 14.220 1.00 48.06 844 THR A O 1
ATOM 6634 N N . PHE A 1 845 ? 11.637 2.719 16.292 1.00 61.69 845 PHE A N 1
ATOM 6635 C CA . PHE A 1 845 ? 10.884 1.507 16.669 1.00 61.69 845 PHE A CA 1
ATOM 6636 C C . PHE A 1 845 ? 9.400 1.779 16.421 1.00 61.69 845 PHE A C 1
ATOM 6638 O O . PHE A 1 845 ? 8.848 2.766 16.906 1.00 61.69 845 PHE A O 1
ATOM 6645 N N . TRP A 1 846 ? 8.777 0.953 15.585 1.00 71.00 846 TRP A N 1
ATOM 6646 C CA . TRP A 1 846 ? 7.495 1.260 14.946 1.00 71.00 846 TRP A CA 1
ATOM 6647 C C . TRP A 1 846 ? 6.340 1.380 15.948 1.00 71.00 846 TRP A C 1
ATOM 6649 O O . TRP A 1 846 ? 5.505 2.271 15.805 1.00 71.00 846 TRP A O 1
ATOM 6659 N N . THR A 1 847 ? 6.334 0.587 17.027 1.00 76.44 847 THR A N 1
ATOM 6660 C CA . THR A 1 847 ? 5.319 0.752 18.081 1.00 76.44 847 THR A CA 1
ATOM 6661 C C . THR A 1 847 ? 5.464 2.067 18.848 1.00 76.44 847 THR A C 1
ATOM 6663 O O . THR A 1 847 ? 4.469 2.559 19.363 1.00 76.44 847 THR A O 1
ATOM 6666 N N . THR A 1 848 ? 6.652 2.684 18.911 1.00 78.31 848 THR A N 1
ATOM 6667 C CA . THR A 1 848 ? 6.884 3.902 19.707 1.00 78.31 848 THR A CA 1
ATOM 6668 C C . THR A 1 848 ? 6.065 5.087 19.195 1.00 78.31 848 THR A C 1
ATOM 6670 O O . THR A 1 848 ? 5.446 5.778 20.000 1.00 78.31 848 THR A O 1
ATOM 6673 N N . SER A 1 849 ? 5.986 5.291 17.871 1.00 77.88 849 SER A N 1
ATOM 6674 C CA . SER A 1 849 ? 5.084 6.297 17.278 1.00 77.88 849 SER A CA 1
ATOM 6675 C C . SER A 1 849 ? 3.630 6.003 17.653 1.00 77.88 849 SER A C 1
ATOM 6677 O O . SER A 1 849 ? 2.951 6.877 18.191 1.00 77.88 849 SER A O 1
ATOM 6679 N N . HIS A 1 850 ? 3.184 4.753 17.488 1.00 82.69 850 HIS A N 1
ATOM 6680 C CA . HIS A 1 850 ? 1.823 4.355 17.842 1.00 82.69 850 HIS A CA 1
ATOM 6681 C C . HIS A 1 850 ? 1.503 4.576 19.332 1.00 82.69 850 HIS A C 1
ATOM 6683 O O . HIS A 1 850 ? 0.434 5.089 19.661 1.00 82.69 850 HIS A O 1
ATOM 6689 N N . PHE A 1 851 ? 2.422 4.249 20.245 1.00 88.06 851 PHE A N 1
ATOM 6690 C CA . PHE A 1 851 ? 2.241 4.438 21.688 1.00 88.06 851 PHE A CA 1
ATOM 6691 C C . PHE A 1 851 ? 2.166 5.925 22.070 1.00 88.06 851 PHE A C 1
ATOM 6693 O O . PHE A 1 851 ? 1.352 6.301 22.912 1.00 88.06 851 PHE A O 1
ATOM 6700 N N . ILE A 1 852 ? 2.957 6.786 21.423 1.00 85.94 852 ILE A N 1
ATOM 6701 C CA . ILE A 1 852 ? 2.897 8.243 21.620 1.00 85.94 852 ILE A CA 1
ATOM 6702 C C . ILE A 1 852 ? 1.577 8.804 21.074 1.00 85.94 852 ILE A C 1
ATOM 6704 O O . ILE A 1 852 ? 0.923 9.591 21.755 1.00 85.94 852 ILE A O 1
ATOM 6708 N N . PHE A 1 853 ? 1.121 8.343 19.907 1.00 85.75 853 PHE A N 1
ATOM 6709 C CA . PHE A 1 853 ? -0.201 8.682 19.372 1.00 85.75 853 PHE A CA 1
ATOM 6710 C C . PHE A 1 853 ? -1.341 8.254 20.317 1.00 85.75 853 PHE A C 1
ATOM 6712 O O . PHE A 1 853 ? -2.279 9.027 20.527 1.00 85.75 853 PHE A O 1
ATOM 6719 N N . CYS A 1 854 ? -1.241 7.081 20.961 1.00 89.00 854 CYS A N 1
ATOM 6720 C CA . CYS A 1 854 ? -2.168 6.665 22.024 1.00 89.00 854 CYS A CA 1
ATOM 6721 C C . CYS A 1 854 ? -2.166 7.650 23.198 1.00 89.00 854 CYS A C 1
ATOM 6723 O O . CYS A 1 854 ? -3.232 8.091 23.627 1.00 89.00 854 CYS A O 1
ATOM 6725 N N . ALA A 1 855 ? -0.979 7.996 23.702 1.00 92.38 855 ALA A N 1
ATOM 6726 C CA . ALA A 1 855 ? -0.814 8.864 24.861 1.00 92.38 855 ALA A CA 1
ATOM 6727 C C . ALA A 1 855 ? -1.366 10.275 24.608 1.00 92.38 855 ALA A C 1
ATOM 6729 O O . ALA A 1 855 ? -2.176 10.763 25.395 1.00 92.38 855 ALA A O 1
ATOM 6730 N N . ILE A 1 856 ? -1.020 10.892 23.472 1.00 89.44 856 ILE A N 1
ATOM 6731 C CA . ILE A 1 856 ? -1.561 12.199 23.066 1.00 89.44 856 ILE A CA 1
ATOM 6732 C C . ILE A 1 856 ? -3.092 12.130 22.953 1.00 89.44 856 ILE A C 1
ATOM 6734 O O . ILE A 1 856 ? -3.787 12.991 23.489 1.00 89.44 856 ILE A O 1
ATOM 6738 N N . SER A 1 857 ? -3.633 11.083 22.319 1.00 87.56 857 SER A N 1
ATOM 6739 C CA . SER A 1 857 ? -5.086 10.897 22.168 1.00 87.56 857 SER A CA 1
ATOM 6740 C C . SER A 1 857 ? -5.814 10.791 23.514 1.00 87.56 857 SER A C 1
ATOM 6742 O O . SER A 1 857 ? -6.895 11.352 23.678 1.00 87.56 857 SER A O 1
ATOM 6744 N N . ILE A 1 858 ? -5.222 10.095 24.488 1.00 90.38 858 ILE A N 1
ATOM 6745 C CA . ILE A 1 858 ? -5.755 9.956 25.851 1.00 90.38 858 ILE A CA 1
ATOM 6746 C C . ILE A 1 858 ? -5.715 11.299 26.593 1.00 90.38 858 ILE A C 1
ATOM 6748 O O . ILE A 1 858 ? -6.710 11.688 27.206 1.00 90.38 858 ILE A O 1
ATOM 6752 N N . LEU A 1 859 ? -4.610 12.042 26.500 1.00 90.50 859 LEU A N 1
ATOM 6753 C CA . LEU A 1 859 ? -4.464 13.322 27.199 1.00 90.50 859 LEU A CA 1
ATOM 6754 C C . LEU A 1 859 ? -5.316 14.441 26.591 1.00 90.50 859 LEU A C 1
ATOM 6756 O O . LEU A 1 859 ? -5.868 15.236 27.345 1.00 90.50 859 LEU A O 1
ATOM 6760 N N . LEU A 1 860 ? -5.524 14.480 25.270 1.00 85.88 860 LEU A N 1
ATOM 6761 C CA . LEU A 1 860 ? -6.467 15.422 24.645 1.00 85.88 860 LEU A CA 1
ATOM 6762 C C . LEU A 1 860 ? -7.917 15.186 25.117 1.00 85.88 860 LEU A C 1
ATOM 6764 O O . LEU A 1 860 ? -8.663 16.141 25.349 1.00 85.88 860 LEU A O 1
ATOM 6768 N N . VAL A 1 861 ? -8.309 13.925 25.335 1.00 84.50 861 VAL A N 1
ATOM 6769 C CA . VAL A 1 861 ? -9.615 13.571 25.922 1.00 84.50 861 VAL A CA 1
ATOM 6770 C C . VAL A 1 861 ? -9.684 13.968 27.402 1.00 84.50 861 VAL A C 1
ATOM 6772 O O . VAL A 1 861 ? -10.657 14.604 27.812 1.00 84.50 861 VAL A O 1
ATOM 6775 N N . TYR A 1 862 ? -8.636 13.696 28.188 1.00 86.62 862 TYR A N 1
ATOM 6776 C CA . TYR A 1 862 ? -8.533 14.149 29.583 1.00 86.62 862 TYR A CA 1
ATOM 6777 C C . TYR A 1 862 ? -8.646 15.680 29.707 1.00 86.62 862 TYR A C 1
ATOM 6779 O O . TYR A 1 862 ? -9.461 16.179 30.482 1.00 86.62 862 TYR A O 1
ATOM 6787 N N . LEU A 1 863 ? -7.910 16.432 28.880 1.00 84.75 863 LEU A N 1
ATOM 6788 C CA . LEU A 1 863 ? -7.936 17.900 28.818 1.00 84.75 863 LEU A CA 1
ATOM 6789 C C . LEU A 1 863 ? -9.299 18.480 28.398 1.00 84.75 863 LEU A C 1
ATOM 6791 O O . LEU A 1 863 ? -9.549 19.667 28.623 1.00 84.75 863 LEU A O 1
ATOM 6795 N N . THR A 1 864 ? -10.174 17.672 27.794 1.00 79.25 864 THR A N 1
ATOM 6796 C CA . THR A 1 864 ? -11.540 18.064 27.410 1.00 79.25 864 THR A CA 1
ATOM 6797 C C . THR A 1 864 ? -12.531 17.869 28.571 1.00 79.25 864 THR A C 1
ATOM 6799 O O . THR A 1 864 ? -13.391 18.726 28.793 1.00 79.25 864 THR A O 1
ATOM 6802 N N . LEU A 1 865 ? -12.365 16.784 29.341 1.00 76.94 865 LEU A N 1
ATOM 6803 C CA . LEU A 1 865 ? -13.128 16.458 30.557 1.00 76.94 865 LEU A CA 1
ATOM 6804 C C . LEU A 1 865 ? -12.787 17.381 31.737 1.00 76.94 865 LEU A C 1
ATOM 6806 O O . LEU A 1 865 ? -13.663 18.024 32.322 1.00 76.94 865 LEU A O 1
ATOM 6810 N N . TYR A 1 866 ? -11.502 17.438 32.084 1.00 80.25 866 TYR A N 1
ATOM 6811 C CA . TYR A 1 866 ? -10.984 18.009 33.327 1.00 80.25 866 TYR A CA 1
ATOM 6812 C C . TYR A 1 866 ? -10.463 19.424 33.089 1.00 80.25 866 TYR A C 1
ATOM 6814 O O . TYR A 1 866 ? -9.267 19.717 33.155 1.00 80.25 866 TYR A O 1
ATOM 6822 N N . ARG A 1 867 ? -11.398 20.317 32.745 1.00 71.75 867 ARG A N 1
ATOM 6823 C CA . ARG A 1 867 ? -11.090 21.696 32.327 1.00 71.75 867 ARG A CA 1
ATOM 6824 C C . ARG A 1 867 ? -10.339 22.496 33.394 1.00 71.75 867 ARG A C 1
ATOM 6826 O O . ARG A 1 867 ? -9.487 23.300 33.035 1.00 71.75 867 ARG A O 1
ATOM 6833 N N . GLU A 1 868 ? -10.601 22.202 34.666 1.00 69.38 868 GLU A N 1
ATOM 6834 C CA . GLU A 1 868 ? -10.042 22.862 35.857 1.00 69.38 868 GLU A CA 1
ATOM 6835 C C . GLU A 1 868 ? -8.948 22.020 36.554 1.00 69.38 868 GLU A C 1
ATOM 6837 O O . GLU A 1 868 ? -8.639 22.241 37.722 1.00 69.38 868 GLU A O 1
ATOM 6842 N N . SER A 1 869 ? -8.357 21.038 35.857 1.00 75.06 869 SER A N 1
ATOM 6843 C CA . SER A 1 869 ? -7.230 20.248 36.378 1.00 75.06 869 SER A CA 1
ATOM 6844 C C . SER A 1 869 ? -6.048 21.155 36.731 1.00 75.06 869 SER A C 1
ATOM 6846 O O . SER A 1 869 ? -5.585 21.917 35.885 1.00 75.06 869 SER A O 1
ATOM 6848 N N . HIS A 1 870 ? -5.506 21.031 37.943 1.00 71.94 870 HIS A N 1
ATOM 6849 C CA . HIS A 1 870 ? -4.401 21.879 38.411 1.00 71.94 870 HIS A CA 1
ATOM 6850 C C . HIS A 1 870 ? -3.142 21.706 37.539 1.00 71.94 870 HIS A C 1
ATOM 6852 O O . HIS A 1 870 ? -2.521 22.685 37.130 1.00 71.94 870 HIS A O 1
ATOM 6858 N N . ASP A 1 871 ? -2.843 20.471 37.132 1.00 76.44 871 ASP A N 1
ATOM 6859 C CA . ASP A 1 871 ? -1.709 20.134 36.260 1.00 76.44 871 ASP A CA 1
ATOM 6860 C C . ASP A 1 871 ? -1.934 20.460 34.770 1.00 76.44 871 ASP A C 1
ATOM 6862 O O . ASP A 1 871 ? -1.095 20.123 33.931 1.00 76.44 871 ASP A O 1
ATOM 6866 N N . ARG A 1 872 ? -3.053 21.111 34.398 1.00 81.56 872 ARG A N 1
ATOM 6867 C CA . ARG A 1 872 ? -3.450 21.328 32.993 1.00 81.56 872 ARG A CA 1
ATOM 6868 C C . ARG A 1 872 ? -2.323 21.900 32.136 1.00 81.56 872 ARG A C 1
ATOM 6870 O O . ARG A 1 872 ? -2.086 21.386 31.050 1.00 81.56 872 ARG A O 1
ATOM 6877 N N . ALA A 1 873 ? -1.635 22.939 32.609 1.00 81.88 873 ALA A N 1
ATOM 6878 C CA . ALA A 1 873 ? -0.571 23.597 31.848 1.00 81.88 873 ALA A CA 1
ATOM 6879 C C . ALA A 1 873 ? 0.641 22.677 31.602 1.00 81.88 873 ALA A C 1
ATOM 6881 O O . ALA A 1 873 ? 1.261 22.739 30.541 1.00 81.88 873 ALA A O 1
ATOM 6882 N N . VAL A 1 874 ? 0.945 21.781 32.550 1.00 83.12 874 VAL A N 1
ATOM 6883 C CA . VAL A 1 874 ? 2.004 20.769 32.412 1.00 83.12 874 VAL A CA 1
ATOM 6884 C C . VAL A 1 874 ? 1.603 19.735 31.358 1.00 83.12 874 VAL A C 1
ATOM 6886 O O . VAL A 1 874 ? 2.408 19.392 30.495 1.00 83.12 874 VAL A O 1
ATOM 6889 N N . ILE A 1 875 ? 0.341 19.294 31.373 1.00 85.06 875 ILE A N 1
ATOM 6890 C CA . ILE A 1 875 ? -0.202 18.327 30.408 1.00 85.06 875 ILE A CA 1
ATOM 6891 C C . ILE A 1 875 ? -0.308 18.941 28.998 1.00 85.06 875 ILE A C 1
ATOM 6893 O O . ILE A 1 875 ? 0.074 18.286 28.032 1.00 85.06 875 ILE A O 1
ATOM 6897 N N . GLU A 1 876 ? -0.764 20.194 28.858 1.00 84.75 876 GLU A N 1
ATOM 6898 C CA . GLU A 1 876 ? -0.796 20.917 27.571 1.00 84.75 876 GLU A CA 1
ATOM 6899 C C . GLU A 1 876 ? 0.624 21.076 26.984 1.00 84.75 876 GLU A C 1
ATOM 6901 O O . GLU A 1 876 ? 0.827 20.811 25.798 1.00 84.75 876 GLU A O 1
ATOM 6906 N N . SER A 1 877 ? 1.622 21.411 27.814 1.00 84.19 877 SER A N 1
ATOM 6907 C CA . SER A 1 877 ? 3.035 21.498 27.406 1.00 84.19 877 SER A CA 1
ATOM 6908 C C . SER A 1 877 ? 3.614 20.138 26.980 1.00 84.19 877 SER A C 1
ATOM 6910 O O . SER A 1 877 ? 4.205 20.009 25.906 1.00 84.19 877 SER A O 1
ATOM 6912 N N . ALA A 1 878 ? 3.373 19.086 27.771 1.00 84.12 878 ALA A N 1
ATOM 6913 C CA . ALA A 1 878 ? 3.812 17.727 27.456 1.00 84.12 878 ALA A CA 1
ATOM 6914 C C . ALA A 1 878 ? 3.183 17.195 26.153 1.00 84.12 878 ALA A C 1
ATOM 6916 O O . ALA A 1 878 ? 3.851 16.511 25.379 1.00 84.12 878 ALA A O 1
ATOM 6917 N N . VAL A 1 879 ? 1.919 17.538 25.875 1.00 85.81 879 VAL A N 1
ATOM 6918 C CA . VAL A 1 879 ? 1.236 17.203 24.615 1.00 85.81 879 VAL A CA 1
ATOM 6919 C C . VAL A 1 879 ? 1.848 17.936 23.415 1.00 85.81 879 VAL A C 1
ATOM 6921 O O . VAL A 1 879 ? 2.027 17.311 22.370 1.00 85.81 879 VAL A O 1
ATOM 6924 N N . GLU A 1 880 ? 2.221 19.213 23.543 1.00 83.38 880 GLU A N 1
ATOM 6925 C CA . GLU A 1 880 ? 2.898 19.963 22.471 1.00 83.38 880 GLU A CA 1
ATOM 6926 C C . GLU A 1 880 ? 4.250 19.329 22.102 1.00 83.38 880 GLU A C 1
ATOM 6928 O O . GLU A 1 880 ? 4.501 19.041 20.927 1.00 83.38 880 GLU A O 1
ATOM 6933 N N . GLU A 1 881 ? 5.103 19.037 23.089 1.00 81.50 881 GLU A N 1
ATOM 6934 C CA . GLU A 1 881 ? 6.385 18.367 22.829 1.00 81.50 881 GLU A CA 1
ATOM 6935 C C . GLU A 1 881 ? 6.194 16.940 22.303 1.00 81.50 881 GLU A C 1
ATOM 6937 O O . GLU A 1 881 ? 6.868 16.542 21.351 1.00 81.50 881 GLU A O 1
ATOM 6942 N N . ALA A 1 882 ? 5.209 16.192 22.806 1.00 83.19 882 ALA A N 1
ATOM 6943 C CA . ALA A 1 882 ? 4.862 14.886 22.254 1.00 83.19 882 ALA A CA 1
ATOM 6944 C C . ALA A 1 882 ? 4.399 14.966 20.790 1.00 83.19 882 ALA A C 1
ATOM 6946 O O . ALA A 1 882 ? 4.765 14.100 19.997 1.00 83.19 882 ALA A O 1
ATOM 6947 N N . MET A 1 883 ? 3.649 16.001 20.392 1.00 81.25 883 MET A N 1
ATOM 6948 C CA . MET A 1 883 ? 3.269 16.227 18.990 1.00 81.25 883 MET A CA 1
ATOM 6949 C C . MET A 1 883 ? 4.473 16.611 18.117 1.00 81.25 883 MET A C 1
ATOM 6951 O O . MET A 1 883 ? 4.554 16.182 16.963 1.00 81.25 883 MET A O 1
ATOM 6955 N N . LYS A 1 884 ? 5.441 17.377 18.637 1.00 77.81 884 LYS A N 1
ATOM 6956 C CA . LYS A 1 884 ? 6.712 17.658 17.938 1.00 77.81 884 LYS A CA 1
ATOM 6957 C C . LYS A 1 884 ? 7.555 16.392 17.771 1.00 77.81 884 LYS A C 1
ATOM 6959 O O . LYS A 1 884 ? 8.028 16.129 16.667 1.00 77.81 884 LYS A O 1
ATOM 6964 N N . VAL A 1 885 ? 7.699 15.582 18.823 1.00 76.25 885 VAL A N 1
ATOM 6965 C CA . VAL A 1 885 ? 8.380 14.280 18.760 1.00 76.25 885 VAL A CA 1
ATOM 6966 C C . VAL A 1 885 ? 7.654 13.356 17.784 1.00 76.25 885 VAL A C 1
ATOM 6968 O O . VAL A 1 885 ? 8.290 12.855 16.867 1.00 76.25 885 VAL A O 1
ATOM 6971 N N . HIS A 1 886 ? 6.330 13.196 17.881 1.00 78.44 886 HIS A N 1
ATOM 6972 C CA . HIS A 1 886 ? 5.560 12.334 16.979 1.00 78.44 886 HIS A CA 1
ATOM 6973 C C . HIS A 1 886 ? 5.747 12.712 15.503 1.00 78.44 886 HIS A C 1
ATOM 6975 O O . HIS A 1 886 ? 5.976 11.827 14.683 1.00 78.44 886 HIS A O 1
ATOM 6981 N N . ARG A 1 887 ? 5.746 14.010 15.165 1.00 72.69 887 ARG A N 1
ATOM 6982 C CA . ARG A 1 887 ? 6.034 14.489 13.799 1.00 72.69 887 ARG A CA 1
ATOM 6983 C C . ARG A 1 887 ? 7.471 14.177 13.336 1.00 72.69 887 ARG A C 1
ATOM 6985 O O . ARG A 1 887 ? 7.671 13.939 12.152 1.00 72.69 887 ARG A O 1
ATOM 6992 N N . LYS A 1 888 ? 8.453 14.079 14.248 1.00 68.44 888 LYS A N 1
ATOM 6993 C CA . LYS A 1 888 ? 9.806 13.550 13.954 1.00 68.44 888 LYS A CA 1
ATOM 6994 C C . LYS A 1 888 ? 9.861 12.015 13.827 1.00 68.44 888 LYS A C 1
ATOM 6996 O O . LYS A 1 888 ? 10.827 11.500 13.272 1.00 68.44 888 LYS A O 1
ATOM 7001 N N . LEU A 1 889 ? 8.874 11.273 14.341 1.00 67.62 889 LEU A N 1
ATOM 7002 C CA . LEU A 1 889 ? 8.812 9.806 14.235 1.00 67.62 889 LEU A CA 1
ATOM 7003 C C . LEU A 1 889 ? 8.075 9.346 12.966 1.00 67.62 889 LEU A C 1
ATOM 7005 O O . LEU A 1 889 ? 8.575 8.508 12.214 1.00 67.62 889 LEU A O 1
ATOM 7009 N N . ASP A 1 890 ? 6.880 9.892 12.745 1.00 61.09 890 ASP A N 1
ATOM 7010 C CA . ASP A 1 890 ? 5.909 9.494 11.718 1.00 61.09 890 ASP A CA 1
ATOM 7011 C C . ASP A 1 890 ? 6.149 10.247 10.396 1.00 61.09 890 ASP A C 1
ATOM 7013 O O . ASP A 1 890 ? 5.246 10.849 9.823 1.00 61.09 890 ASP A O 1
ATOM 7017 N N . TYR A 1 891 ? 7.402 10.218 9.921 1.00 54.88 891 TYR A N 1
ATOM 7018 C CA . TYR A 1 891 ? 7.896 10.839 8.673 1.00 54.88 891 TYR A CA 1
ATOM 7019 C C . TYR A 1 891 ? 7.388 10.155 7.379 1.00 54.88 891 TYR A C 1
ATOM 7021 O O . TYR A 1 891 ? 8.076 10.126 6.359 1.00 54.88 891 TYR A O 1
ATOM 7029 N N . SER A 1 892 ? 6.211 9.542 7.440 1.00 44.75 892 SER A N 1
ATOM 7030 C CA . SER A 1 892 ? 5.431 9.081 6.287 1.00 44.75 892 SER A CA 1
ATOM 7031 C C . SER A 1 892 ? 4.497 10.199 5.825 1.00 44.75 892 SER A C 1
ATOM 7033 O O . SER A 1 892 ? 4.141 11.063 6.624 1.00 44.75 892 SER A O 1
ATOM 7035 N N . ASP A 1 893 ? 3.962 10.105 4.606 1.00 40.66 893 ASP A N 1
ATOM 7036 C CA . ASP A 1 893 ? 2.867 10.958 4.096 1.00 40.66 893 ASP A CA 1
ATOM 7037 C C . ASP A 1 893 ? 1.515 10.744 4.822 1.00 40.66 893 ASP A C 1
ATOM 7039 O O . ASP A 1 893 ? 0.458 11.167 4.364 1.00 40.66 893 ASP A O 1
ATOM 7043 N N . ASN A 1 894 ? 1.568 10.165 6.028 1.00 48.84 894 ASN A N 1
ATOM 7044 C CA . ASN A 1 894 ? 0.511 9.956 7.013 1.00 48.84 894 ASN A CA 1
ATOM 7045 C C . ASN A 1 894 ? 0.042 11.289 7.644 1.00 48.84 894 ASN A C 1
ATOM 7047 O O . ASN A 1 894 ? -0.178 11.406 8.855 1.00 48.84 894 ASN A O 1
ATOM 7051 N N . ILE A 1 895 ? -0.166 12.291 6.783 1.00 53.97 895 ILE A N 1
ATOM 7052 C CA . ILE A 1 895 ? -0.859 13.558 7.023 1.00 53.97 895 ILE A CA 1
ATOM 7053 C C . ILE A 1 895 ? -2.111 13.290 7.855 1.00 53.97 895 ILE A C 1
ATOM 7055 O O . ILE A 1 895 ? -2.373 14.014 8.806 1.00 53.97 895 ILE A O 1
ATOM 7059 N N . ARG A 1 896 ? -2.835 12.201 7.563 1.00 56.06 896 ARG A N 1
ATOM 7060 C CA . ARG A 1 896 ? -4.007 11.729 8.309 1.00 56.06 896 ARG A CA 1
ATOM 7061 C C . ARG A 1 896 ? -3.781 11.657 9.823 1.00 56.06 896 ARG A C 1
ATOM 7063 O O . ARG A 1 896 ? -4.601 12.197 10.555 1.00 56.06 896 ARG A O 1
ATOM 7070 N N . THR A 1 897 ? -2.701 11.041 10.310 1.00 61.56 897 THR A N 1
ATOM 7071 C CA . THR A 1 897 ? -2.458 10.899 11.762 1.00 61.56 897 THR A CA 1
ATOM 7072 C C . THR A 1 897 ? -2.075 12.233 12.403 1.00 61.56 897 THR A C 1
ATOM 7074 O O . THR A 1 897 ? -2.585 12.572 13.472 1.00 61.56 897 THR A O 1
ATOM 7077 N N . GLN A 1 898 ? -1.242 13.032 11.731 1.00 65.00 898 GLN A N 1
ATOM 7078 C CA . GLN A 1 898 ? -0.822 14.350 12.226 1.00 65.00 898 GLN A CA 1
ATOM 7079 C C . GLN A 1 898 ? -2.007 15.335 12.261 1.00 65.00 898 GLN A C 1
ATOM 7081 O O . GLN A 1 898 ? -2.311 15.912 13.304 1.00 65.00 898 GLN A O 1
ATOM 7086 N N . LYS A 1 899 ? -2.764 15.412 11.162 1.00 66.81 899 LYS A N 1
ATOM 7087 C CA . LYS A 1 899 ? -4.005 16.182 11.012 1.00 66.81 899 LYS A CA 1
ATOM 7088 C C . LYS A 1 899 ? -5.085 15.752 12.002 1.00 66.81 899 LYS A C 1
ATOM 7090 O O . LYS A 1 899 ? -5.775 16.610 12.536 1.00 66.81 899 LYS A O 1
ATOM 7095 N N . LEU A 1 900 ? -5.222 14.457 12.304 1.00 66.12 900 LEU A N 1
ATOM 7096 C CA . LEU A 1 900 ? -6.171 13.981 13.317 1.00 66.12 900 LEU A CA 1
ATOM 7097 C C . LEU A 1 900 ? -5.823 14.517 14.716 1.00 66.12 900 LEU A C 1
ATOM 7099 O O . LEU A 1 900 ? -6.729 14.896 15.460 1.00 66.12 900 LEU A O 1
ATOM 7103 N N . LEU A 1 901 ? -4.533 14.587 15.070 1.00 70.12 901 LEU A N 1
ATOM 7104 C CA . LEU A 1 901 ? -4.084 15.207 16.323 1.00 70.12 901 LEU A CA 1
ATOM 7105 C C . LEU A 1 901 ? -4.295 16.728 16.316 1.00 70.12 901 LEU A C 1
ATOM 7107 O O . LEU A 1 901 ? -4.794 17.272 17.298 1.00 70.12 901 LEU A O 1
ATOM 7111 N N . GLU A 1 902 ? -3.970 17.409 15.218 1.00 72.88 902 GLU A N 1
ATOM 7112 C CA . GLU A 1 902 ? -4.114 18.866 15.081 1.00 72.88 902 GLU A CA 1
ATOM 7113 C C . GLU A 1 902 ? -5.592 19.310 15.079 1.00 72.88 902 GLU A C 1
ATOM 7115 O O . GLU A 1 902 ? -5.957 20.240 15.801 1.00 72.88 902 GLU A O 1
ATOM 7120 N N . GLU A 1 903 ? -6.479 18.585 14.387 1.00 67.69 903 GLU A N 1
ATOM 7121 C CA . GLU A 1 903 ? -7.935 18.770 14.467 1.00 67.69 903 GLU A CA 1
ATOM 7122 C C . GLU A 1 903 ? -8.481 18.480 15.876 1.00 67.69 903 GLU A C 1
ATOM 7124 O O . GLU A 1 903 ? -9.384 19.178 16.342 1.00 67.69 903 GLU A O 1
ATOM 7129 N N . SER A 1 904 ? -7.950 17.467 16.571 1.00 67.00 904 SER A N 1
ATOM 7130 C CA . SER A 1 904 ? -8.375 17.133 17.940 1.00 67.00 904 SER A CA 1
ATOM 7131 C C . SER A 1 904 ? -7.957 18.216 18.940 1.00 67.00 904 SER A C 1
ATOM 7133 O O . SER A 1 904 ? -8.785 18.666 19.729 1.00 67.00 904 SER A O 1
ATOM 7135 N N . ARG A 1 905 ? -6.713 18.701 18.850 1.00 71.81 905 ARG A N 1
ATOM 7136 C CA . ARG A 1 905 ? -6.183 19.826 19.636 1.00 71.81 905 ARG A CA 1
ATOM 7137 C C . ARG A 1 905 ? -7.005 21.098 19.427 1.00 71.81 905 ARG A C 1
ATOM 7139 O O . ARG A 1 905 ? -7.469 21.691 20.400 1.00 71.81 905 ARG A O 1
ATOM 7146 N N . SER A 1 906 ? -7.246 21.479 18.170 1.00 67.94 906 SER A N 1
ATOM 7147 C CA . SER A 1 906 ? -8.039 22.669 17.835 1.00 67.94 906 SER A CA 1
ATOM 7148 C C . SER A 1 906 ? -9.452 22.604 18.436 1.00 67.94 906 SER A C 1
ATOM 7150 O O . SER A 1 906 ? -9.995 23.615 18.880 1.00 67.94 906 SER A O 1
ATOM 7152 N N . ARG A 1 907 ? -10.038 21.405 18.560 1.00 64.81 907 ARG A N 1
ATOM 7153 C CA . ARG A 1 907 ? -11.323 21.212 19.251 1.00 64.81 907 ARG A CA 1
ATOM 7154 C C . ARG A 1 907 ? -11.216 21.360 20.765 1.00 64.81 907 ARG A C 1
ATOM 7156 O O . ARG A 1 907 ? -12.091 22.001 21.337 1.00 64.81 907 ARG A O 1
ATOM 7163 N N . THR A 1 908 ? -10.161 20.861 21.413 1.00 65.56 908 THR A N 1
ATOM 7164 C CA . THR A 1 908 ? -9.907 21.138 22.843 1.00 65.56 908 THR A CA 1
ATOM 7165 C C . THR A 1 908 ? -9.813 22.653 23.107 1.00 65.56 908 THR A C 1
ATOM 7167 O O . THR A 1 908 ? -10.343 23.140 24.107 1.00 65.56 908 THR A O 1
ATOM 7170 N N . GLU A 1 909 ? -9.221 23.416 22.182 1.00 67.19 909 GLU A N 1
ATOM 7171 C CA . GLU A 1 909 ? -9.134 24.886 22.235 1.00 67.19 909 GLU A CA 1
ATOM 7172 C C . GLU A 1 909 ? -10.496 25.578 21.987 1.00 67.19 909 GLU A C 1
ATOM 7174 O O . GLU A 1 909 ? -10.859 26.507 22.711 1.00 67.19 909 GLU A O 1
ATOM 7179 N N . ILE A 1 910 ? -11.310 25.097 21.038 1.00 64.31 910 ILE A N 1
ATOM 7180 C CA . ILE A 1 910 ? -12.683 25.597 20.812 1.00 64.31 910 ILE A CA 1
ATOM 7181 C C . ILE A 1 910 ? -13.583 25.327 22.030 1.00 64.31 910 ILE A C 1
ATOM 7183 O O . ILE A 1 910 ? -14.299 26.224 22.480 1.00 64.31 910 ILE A O 1
ATOM 7187 N N . VAL A 1 911 ? -13.520 24.120 22.604 1.00 62.38 911 VAL A N 1
ATOM 7188 C CA . VAL A 1 911 ? -14.293 23.715 23.793 1.00 62.38 911 VAL A CA 1
ATOM 7189 C C . VAL A 1 911 ? -13.948 24.575 25.013 1.00 62.38 911 VAL A C 1
ATOM 7191 O O . VAL A 1 911 ? -14.839 24.910 25.793 1.00 62.38 911 VAL A O 1
ATOM 7194 N N . ARG A 1 912 ? -12.678 24.976 25.155 1.00 64.44 912 ARG A N 1
ATOM 7195 C CA . ARG A 1 912 ? -12.212 25.967 26.139 1.00 64.44 912 ARG A CA 1
ATOM 7196 C C . ARG A 1 912 ? -12.869 27.330 25.896 1.00 64.44 912 ARG A C 1
ATOM 7198 O O . ARG A 1 912 ? -13.537 27.847 26.793 1.00 64.44 912 ARG A O 1
ATOM 7205 N N . ASN A 1 913 ? -12.743 27.866 24.681 1.00 58.41 913 ASN A N 1
ATOM 7206 C CA . ASN A 1 913 ? -13.210 29.211 24.323 1.00 58.41 913 ASN A CA 1
ATOM 7207 C C . ASN A 1 913 ? -14.737 29.379 24.428 1.00 58.41 913 ASN A C 1
ATOM 7209 O O . ASN A 1 913 ? -15.203 30.445 24.821 1.00 58.41 913 ASN A O 1
ATOM 7213 N N . MET A 1 914 ? -15.522 28.327 24.165 1.00 55.34 914 MET A N 1
ATOM 7214 C CA . MET A 1 914 ? -16.984 28.329 24.359 1.00 55.34 914 MET A CA 1
ATOM 7215 C C . MET A 1 914 ? -17.432 28.492 25.825 1.00 55.34 914 MET A C 1
ATOM 7217 O O . MET A 1 914 ? -18.616 28.710 26.069 1.00 55.34 914 MET A O 1
ATOM 7221 N N . THR A 1 915 ? -16.519 28.381 26.798 1.00 49.56 915 THR A N 1
ATOM 7222 C CA . THR A 1 915 ? -16.818 28.512 28.238 1.00 49.56 915 THR A CA 1
ATOM 7223 C C . THR A 1 915 ? -16.145 29.700 28.932 1.00 49.56 915 THR A C 1
ATOM 7225 O O . THR A 1 915 ? -16.297 29.857 30.141 1.00 49.56 915 THR A O 1
ATOM 7228 N N . SER A 1 916 ? -15.458 30.585 28.202 1.00 36.28 916 SER A N 1
ATOM 7229 C CA . SER A 1 916 ? -15.042 31.882 28.753 1.00 36.28 916 SER A CA 1
ATOM 7230 C C . SER A 1 916 ? -16.261 32.813 28.899 1.00 36.28 916 SER A C 1
ATOM 7232 O O . SER A 1 916 ? -16.956 33.036 27.907 1.00 36.28 916 SER A O 1
ATOM 7234 N N . PRO A 1 917 ? -16.548 33.381 30.090 1.00 35.81 917 PRO A N 1
ATOM 7235 C CA . PRO A 1 917 ? -17.678 34.291 30.264 1.00 35.81 917 PRO A CA 1
ATOM 7236 C C . PRO A 1 917 ? -17.563 35.529 29.367 1.00 35.81 917 PRO A C 1
ATOM 7238 O O . PRO A 1 917 ? -16.519 36.177 29.318 1.00 35.81 917 PRO A O 1
ATOM 7241 N N . ALA A 1 918 ? -18.652 35.883 28.682 1.00 34.97 918 ALA A N 1
ATOM 7242 C CA . ALA A 1 918 ? -18.689 37.034 27.786 1.00 34.97 918 ALA A CA 1
ATOM 7243 C C . ALA A 1 918 ? -18.658 38.359 28.571 1.00 34.97 918 ALA A C 1
ATOM 7245 O O . ALA A 1 918 ? -19.695 38.886 28.984 1.00 34.97 918 ALA A O 1
ATOM 7246 N N . SER A 1 919 ? -17.464 38.921 28.763 1.00 28.98 919 SER A N 1
ATOM 7247 C CA . SER A 1 919 ? -17.280 40.246 29.356 1.00 28.98 919 SER A CA 1
ATOM 7248 C C . SER A 1 919 ? -17.747 41.347 28.394 1.00 28.98 919 SER A C 1
ATOM 7250 O O . SER A 1 919 ? -16.997 41.781 27.523 1.00 28.98 919 SER A O 1
ATOM 7252 N N . SER A 1 920 ? -18.993 41.791 28.584 1.00 29.84 920 SER A N 1
ATOM 7253 C CA . SER A 1 920 ? -19.576 43.054 28.095 1.00 29.84 920 SER A CA 1
ATOM 7254 C C . SER A 1 920 ? -19.388 43.394 26.606 1.00 29.84 920 SER A C 1
ATOM 7256 O O . SER A 1 920 ? -18.426 44.051 26.213 1.00 29.84 920 SER A O 1
ATOM 7258 N N . ALA A 1 921 ? -20.405 43.098 25.793 1.00 31.88 921 ALA A N 1
ATOM 7259 C CA . ALA A 1 921 ? -20.621 43.825 24.543 1.00 31.88 921 ALA A CA 1
ATOM 7260 C C . ALA A 1 921 ? -21.278 45.189 24.840 1.00 31.88 921 ALA A C 1
ATOM 7262 O O . ALA A 1 921 ? -22.332 45.232 25.474 1.00 31.88 921 ALA A O 1
ATOM 7263 N N . GLY A 1 922 ? -20.696 46.298 24.367 1.00 25.91 922 GLY A N 1
ATOM 7264 C CA . GLY A 1 922 ? -21.287 47.627 24.561 1.00 25.91 922 GLY A CA 1
ATOM 7265 C C . GLY A 1 922 ? -20.467 48.790 23.998 1.00 25.91 922 GLY A C 1
ATOM 7266 O O . GLY A 1 922 ? -19.636 49.342 24.705 1.00 25.91 922 GLY A O 1
ATOM 7267 N N . THR A 1 923 ? -20.800 49.221 22.772 1.00 26.58 923 THR A N 1
ATOM 7268 C CA . THR A 1 923 ? -20.281 50.416 22.050 1.00 26.58 923 THR A CA 1
ATOM 7269 C C . THR A 1 923 ? -18.763 50.445 21.757 1.00 26.58 923 THR A C 1
ATOM 7271 O O . THR A 1 923 ? -17.972 49.874 22.489 1.00 26.58 923 THR A O 1
ATOM 7274 N N . SER A 1 924 ? -18.271 51.056 20.674 1.00 24.70 924 SER A N 1
ATOM 7275 C CA . SER A 1 924 ? -18.915 51.758 19.546 1.00 24.70 924 SER A CA 1
ATOM 7276 C C . SER A 1 924 ? -18.298 51.321 18.199 1.00 24.70 924 SER A C 1
ATOM 7278 O O . SER A 1 924 ? -17.265 50.656 18.159 1.00 24.70 924 SER A O 1
ATOM 7280 N N . LYS A 1 925 ? -18.930 51.689 17.074 1.00 29.61 925 LYS A N 1
ATOM 7281 C CA . LYS A 1 925 ? -18.287 51.658 15.749 1.00 29.61 925 LYS A CA 1
ATOM 7282 C C . LYS A 1 925 ? -17.676 53.030 15.472 1.00 29.61 925 LYS A C 1
ATOM 7284 O O . LYS A 1 925 ? -18.456 53.958 15.309 1.00 29.61 925 LYS A O 1
ATOM 7289 N N . GLU A 1 926 ? -16.355 53.134 15.324 1.00 27.09 926 GLU A N 1
ATOM 7290 C CA . GLU A 1 926 ? -15.702 54.149 14.475 1.00 27.09 926 GLU A CA 1
ATOM 7291 C C . GLU A 1 926 ? -14.190 53.892 14.317 1.00 27.09 926 GLU A C 1
ATOM 7293 O O . GLU A 1 926 ? -13.644 52.976 14.927 1.00 27.09 926 GLU A O 1
ATOM 7298 N N . ASN A 1 927 ? -13.532 54.690 13.467 1.00 24.11 927 ASN A N 1
ATOM 7299 C CA . ASN A 1 927 ? -12.080 54.737 13.236 1.00 24.11 927 ASN A CA 1
ATOM 7300 C C . ASN A 1 927 ? -11.403 53.459 12.708 1.00 24.11 927 ASN A C 1
ATOM 7302 O O . ASN A 1 927 ? -10.534 52.858 13.340 1.00 24.11 927 ASN A O 1
ATOM 7306 N N . SER A 1 928 ? -11.662 53.168 11.431 1.00 25.58 928 SER A N 1
ATOM 7307 C CA . SER A 1 928 ? -10.558 52.753 10.556 1.00 25.58 928 SER A CA 1
ATOM 7308 C C . SER A 1 928 ? -9.692 53.981 10.217 1.00 25.58 928 SER A C 1
ATOM 7310 O O . SER A 1 928 ? -10.228 55.074 10.071 1.00 25.58 928 SER A O 1
ATOM 7312 N N . GLN A 1 929 ? -8.378 53.788 10.049 1.00 28.58 929 GLN A N 1
ATOM 7313 C CA . GLN A 1 929 ? -7.387 54.782 9.589 1.00 28.58 929 GLN A CA 1
ATOM 7314 C C . GLN A 1 929 ? -7.199 56.076 10.423 1.00 28.58 929 GLN A C 1
ATOM 7316 O O . GLN A 1 929 ? -7.783 57.105 10.092 1.00 28.58 929 GLN A O 1
ATOM 7321 N N . ARG A 1 930 ? -6.210 56.100 11.341 1.00 22.92 930 ARG A N 1
ATOM 7322 C CA . ARG A 1 930 ? -5.070 57.064 11.310 1.00 22.92 930 ARG A CA 1
ATOM 7323 C C . ARG A 1 930 ? -4.122 56.969 12.516 1.00 22.92 930 ARG A C 1
ATOM 7325 O O . ARG A 1 930 ? -4.600 56.827 13.626 1.00 22.92 930 ARG A O 1
ATOM 7332 N N . LEU A 1 931 ? -2.829 57.230 12.242 1.00 23.09 931 LEU A N 1
ATOM 7333 C CA . LEU A 1 931 ? -1.739 57.659 13.154 1.00 23.09 931 LEU A CA 1
ATOM 7334 C C . LEU A 1 931 ? -1.409 56.674 14.311 1.00 23.09 931 LEU A C 1
ATOM 7336 O O . LEU A 1 931 ? -2.297 56.154 14.961 1.00 23.09 931 LEU A O 1
ATOM 7340 N N . SER A 1 932 ? -0.179 56.246 14.617 1.00 26.19 932 SER A N 1
ATOM 7341 C CA . SER A 1 932 ? 1.196 56.772 14.500 1.00 26.19 932 SER A CA 1
ATOM 7342 C C . SER A 1 932 ? 1.609 57.814 15.552 1.00 26.19 932 SER A C 1
ATOM 7344 O O . SER A 1 932 ? 1.117 58.938 15.509 1.00 26.19 932 SER A O 1
ATOM 7346 N N . ARG A 1 933 ? 2.658 57.458 16.319 1.00 23.67 933 ARG A N 1
ATOM 7347 C CA . ARG A 1 933 ? 3.439 58.244 17.304 1.00 23.67 933 ARG A CA 1
ATOM 7348 C C . ARG A 1 933 ? 2.774 58.554 18.655 1.00 23.67 933 ARG A C 1
ATOM 7350 O O . ARG A 1 933 ? 1.714 59.161 18.679 1.00 23.67 933 ARG A O 1
ATOM 7357 N N . THR A 1 934 ? 3.561 58.294 19.714 1.00 25.75 934 THR A N 1
ATOM 7358 C CA . THR A 1 934 ? 3.488 58.852 21.091 1.00 25.75 934 THR A CA 1
ATOM 7359 C C . THR A 1 934 ? 2.205 58.540 21.890 1.00 25.75 934 THR A C 1
ATOM 7361 O O . THR A 1 934 ? 1.120 58.492 21.335 1.00 25.75 934 THR A O 1
ATOM 7364 N N . ASP A 1 935 ? 2.262 58.227 23.188 1.00 23.36 935 ASP A N 1
ATOM 7365 C CA . ASP A 1 935 ? 3.270 58.608 24.194 1.00 23.36 935 ASP A CA 1
ATOM 7366 C C . ASP A 1 935 ? 4.006 57.454 24.911 1.00 23.36 935 ASP A C 1
ATOM 7368 O O . ASP A 1 935 ? 3.595 56.295 24.898 1.00 23.36 935 ASP A O 1
ATOM 7372 N N . GLN A 1 936 ? 5.127 57.811 25.549 1.00 24.89 936 GLN A N 1
ATOM 7373 C CA . GLN A 1 936 ? 5.846 57.016 26.557 1.00 24.89 936 GLN A CA 1
ATOM 7374 C C . GLN A 1 936 ? 5.546 57.542 27.979 1.00 24.89 936 GLN A C 1
ATOM 7376 O O . GLN A 1 936 ? 4.875 58.558 28.127 1.00 24.89 936 GLN A O 1
ATOM 7381 N N . ILE A 1 937 ? 6.212 56.926 28.975 1.00 26.89 937 ILE A N 1
ATOM 7382 C CA . ILE A 1 937 ? 6.395 57.329 30.390 1.00 26.89 937 ILE A CA 1
ATOM 7383 C C . ILE A 1 937 ? 5.352 56.642 31.308 1.00 26.89 937 ILE A C 1
ATOM 7385 O O . ILE A 1 937 ? 4.156 56.782 31.095 1.00 26.89 937 ILE A O 1
ATOM 7389 N N . THR A 1 938 ? 5.729 55.803 32.290 1.00 23.84 938 THR A N 1
ATOM 7390 C CA . THR A 1 938 ? 6.978 55.779 33.095 1.00 23.84 938 THR A CA 1
ATOM 7391 C C . THR A 1 938 ? 7.556 54.363 33.340 1.00 23.84 938 THR A C 1
ATOM 7393 O O . THR A 1 938 ? 6.802 53.414 33.504 1.00 23.84 938 THR A O 1
ATOM 7396 N N . LEU A 1 939 ? 8.900 54.288 33.378 1.00 24.50 939 LEU A N 1
ATOM 7397 C CA . LEU A 1 939 ? 9.877 53.396 34.073 1.00 24.50 939 LEU A CA 1
ATOM 7398 C C . LEU A 1 939 ? 9.362 52.262 35.014 1.00 24.50 939 LEU A C 1
ATOM 7400 O O . LEU A 1 939 ? 8.312 52.399 35.624 1.00 24.50 939 LEU A O 1
ATOM 7404 N N . GLN A 1 940 ? 10.089 51.162 35.301 1.00 24.84 940 GLN A N 1
ATOM 7405 C CA . GLN A 1 940 ? 11.512 50.783 35.099 1.00 24.84 940 GLN A CA 1
ATOM 7406 C C . GLN A 1 940 ? 11.600 49.227 35.120 1.00 24.84 940 GLN A C 1
ATOM 7408 O O . GLN A 1 940 ? 11.020 48.612 36.006 1.00 24.84 940 GLN A O 1
ATOM 7413 N N . GLN A 1 941 ? 12.080 48.514 34.092 1.00 26.20 941 GLN A N 1
ATOM 7414 C CA . GLN A 1 941 ? 13.475 48.257 33.662 1.00 26.20 941 GLN A CA 1
ATOM 7415 C C . GLN A 1 941 ? 14.352 47.374 34.579 1.00 26.20 941 GLN A C 1
ATOM 7417 O O . GLN A 1 941 ? 14.859 47.829 35.598 1.00 26.20 941 GLN A O 1
ATOM 7422 N N . VAL A 1 942 ? 14.692 46.184 34.065 1.00 24.22 942 VAL A N 1
ATOM 7423 C CA . VAL A 1 942 ? 16.050 45.599 34.090 1.00 24.22 942 VAL A CA 1
ATOM 7424 C C . VAL A 1 942 ? 16.348 45.147 32.653 1.00 24.22 942 VAL A C 1
ATOM 7426 O O . VAL A 1 942 ? 15.449 44.642 31.982 1.00 24.22 942 VAL A O 1
ATOM 7429 N N . HIS A 1 943 ? 17.567 45.366 32.154 1.00 24.50 943 HIS A N 1
ATOM 7430 C CA . HIS A 1 943 ? 17.962 45.065 30.771 1.00 24.50 943 HIS A CA 1
ATOM 7431 C C . HIS A 1 943 ? 19.115 44.059 30.726 1.00 24.50 943 HIS A C 1
ATOM 7433 O O . HIS A 1 943 ? 20.041 44.144 31.529 1.00 24.50 943 HIS A O 1
ATOM 7439 N N . VAL A 1 944 ? 19.096 43.185 29.719 1.00 22.38 944 VAL A N 1
ATOM 7440 C CA . VAL A 1 944 ? 20.299 42.525 29.190 1.00 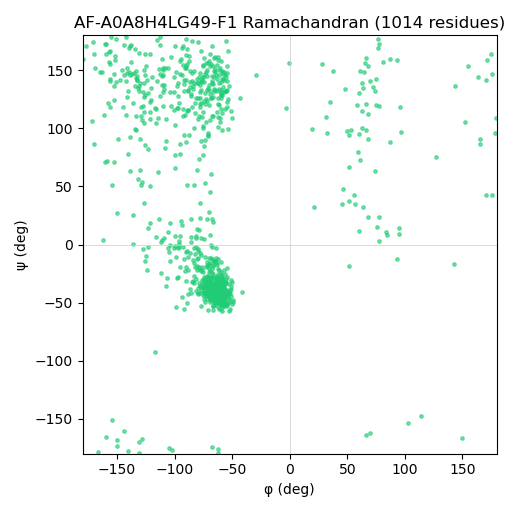22.38 944 VAL A CA 1
ATOM 7441 C C . VAL A 1 944 ? 20.790 43.340 27.987 1.00 22.38 944 VAL A C 1
ATOM 7443 O O . VAL A 1 944 ? 19.981 43.946 27.276 1.00 22.38 944 VAL A O 1
ATOM 7446 N N . VAL A 1 945 ? 22.108 43.375 27.785 1.00 22.16 945 VAL A N 1
ATOM 7447 C CA . VAL A 1 945 ? 22.796 44.014 26.654 1.00 22.16 945 VAL A CA 1
ATOM 7448 C C . VAL A 1 945 ? 23.818 43.022 26.101 1.00 22.16 945 VAL A C 1
ATOM 7450 O O . VAL A 1 945 ? 24.460 42.318 26.875 1.00 22.16 945 VAL A O 1
ATOM 7453 N N . ASP A 1 946 ? 23.969 42.994 24.780 1.00 27.44 946 ASP A N 1
ATOM 7454 C CA . ASP A 1 946 ? 24.974 42.215 24.053 1.00 27.44 946 ASP A CA 1
ATOM 7455 C C . ASP A 1 946 ? 25.678 43.132 23.038 1.00 27.44 946 ASP A C 1
ATOM 7457 O O . ASP A 1 946 ? 25.005 43.881 22.324 1.00 27.44 946 ASP A O 1
ATOM 7461 N N . GLN A 1 947 ? 27.015 43.104 23.004 1.00 24.38 947 GLN A N 1
ATOM 7462 C CA . GLN A 1 947 ? 27.856 43.746 21.985 1.00 24.38 947 GLN A CA 1
ATOM 7463 C C . GLN A 1 947 ? 29.228 43.063 21.876 1.00 24.38 947 GLN A C 1
ATOM 7465 O O . GLN A 1 947 ? 29.880 42.756 22.871 1.00 24.38 947 GLN A O 1
ATOM 7470 N N . GLN A 1 948 ? 29.709 42.926 20.640 1.00 26.34 948 GLN A N 1
ATOM 7471 C CA . GLN A 1 948 ? 31.084 42.542 20.314 1.00 26.34 948 GLN A CA 1
ATOM 7472 C C . GLN A 1 948 ? 31.980 43.786 20.189 1.00 26.34 948 GLN A C 1
ATOM 7474 O O . GLN A 1 948 ? 31.549 44.733 19.537 1.00 26.34 948 GLN A O 1
ATOM 7479 N N . HIS A 1 949 ? 33.241 43.731 20.651 1.00 25.08 949 HIS A N 1
ATOM 7480 C CA . HIS A 1 949 ? 34.452 43.994 19.832 1.00 25.08 949 HIS A CA 1
ATOM 7481 C C . HIS A 1 949 ? 35.767 44.087 20.648 1.00 25.08 949 HIS A C 1
ATOM 7483 O O . HIS A 1 949 ? 35.806 44.680 21.717 1.00 25.08 949 HIS A O 1
ATOM 7489 N N . THR A 1 950 ? 36.841 43.533 20.063 1.00 23.52 950 THR A N 1
ATOM 7490 C CA . THR A 1 950 ? 38.273 43.939 20.114 1.00 23.52 950 THR A CA 1
ATOM 7491 C C . THR A 1 950 ? 38.893 44.540 21.397 1.00 23.52 950 THR A C 1
ATOM 7493 O O . THR A 1 950 ? 38.559 45.662 21.768 1.00 23.52 950 THR A O 1
ATOM 7496 N N . GLY A 1 951 ? 39.963 43.923 21.933 1.00 22.92 951 GLY A N 1
ATOM 7497 C CA . GLY A 1 951 ? 40.890 44.616 22.854 1.00 22.92 951 GLY A CA 1
ATOM 7498 C C . GLY A 1 951 ? 41.851 43.737 23.674 1.00 22.92 951 GLY A C 1
ATOM 7499 O O . GLY A 1 951 ? 41.532 43.348 24.789 1.00 22.92 951 GLY A O 1
ATOM 7500 N N . GLU A 1 952 ? 43.048 43.478 23.146 1.00 19.23 952 GLU A N 1
ATOM 7501 C CA . GLU A 1 952 ? 44.251 43.027 23.887 1.00 19.23 952 GLU A CA 1
ATOM 7502 C C . GLU A 1 952 ? 44.953 44.227 24.596 1.00 19.23 952 GLU A C 1
ATOM 7504 O O . GLU A 1 952 ? 44.590 45.364 24.269 1.00 19.23 952 GLU A O 1
ATOM 7509 N N . PRO A 1 953 ? 46.022 44.082 25.433 1.00 33.41 953 PRO A N 1
ATOM 7510 C CA . PRO A 1 953 ? 46.594 42.888 26.106 1.00 33.41 953 PRO A CA 1
ATOM 7511 C C . PRO A 1 953 ? 47.125 43.109 27.575 1.00 33.41 953 PRO A C 1
ATOM 7513 O O . PRO A 1 953 ? 47.247 44.242 28.027 1.00 33.41 953 PRO A O 1
ATOM 7516 N N . LEU A 1 954 ? 47.620 42.029 28.229 1.00 22.56 954 LEU A N 1
ATOM 7517 C CA . LEU A 1 954 ? 48.666 41.983 29.309 1.00 22.56 954 LEU A CA 1
ATOM 7518 C C . LEU A 1 954 ? 48.347 42.648 30.695 1.00 22.56 954 LEU A C 1
ATOM 7520 O O . LEU A 1 954 ? 47.481 43.502 30.791 1.00 22.56 954 LEU A O 1
ATOM 7524 N N . ILE A 1 955 ? 48.960 42.302 31.851 1.00 22.64 955 ILE A N 1
ATOM 7525 C CA . ILE A 1 955 ? 50.206 41.559 32.189 1.00 22.64 955 ILE A CA 1
ATOM 7526 C C . ILE A 1 955 ? 50.052 40.682 33.478 1.00 22.64 955 ILE A C 1
ATOM 7528 O O . ILE A 1 955 ? 49.039 40.763 34.162 1.00 22.64 955 ILE A O 1
ATOM 7532 N N . ALA A 1 956 ? 51.066 39.847 33.772 1.00 24.66 956 ALA A N 1
ATOM 7533 C CA . ALA A 1 956 ? 51.226 38.863 34.876 1.00 24.66 956 ALA A CA 1
ATOM 7534 C C . ALA A 1 956 ? 51.239 39.453 36.330 1.00 24.66 956 ALA A C 1
ATOM 7536 O O . ALA A 1 956 ? 51.064 40.658 36.481 1.00 24.66 956 ALA A O 1
ATOM 7537 N N . SER A 1 957 ? 51.448 38.723 37.448 1.00 25.17 957 SER A N 1
ATOM 7538 C CA . SER A 1 957 ? 52.050 37.388 37.740 1.00 25.17 957 SER A CA 1
ATOM 7539 C C . SER A 1 957 ? 51.406 36.729 39.008 1.00 25.17 957 SER A C 1
ATOM 7541 O O . SER A 1 957 ? 50.464 37.303 39.541 1.00 25.17 957 SER A O 1
ATOM 7543 N N . ASP A 1 958 ? 51.688 35.500 39.496 1.00 23.98 958 ASP A N 1
ATOM 7544 C CA . ASP A 1 958 ? 52.960 34.774 39.726 1.00 23.98 958 ASP A CA 1
ATOM 7545 C C . ASP A 1 958 ? 52.888 33.220 39.636 1.00 23.98 958 ASP A C 1
ATOM 7547 O O . ASP A 1 958 ? 51.955 32.603 40.133 1.00 23.98 958 ASP A O 1
ATOM 7551 N N . CYS A 1 959 ? 53.935 32.630 39.027 1.00 24.36 959 CYS A N 1
ATOM 7552 C CA . CYS A 1 959 ? 54.839 31.536 39.482 1.00 24.36 959 CYS A CA 1
ATOM 7553 C C . CYS A 1 959 ? 54.337 30.314 40.323 1.00 24.36 959 CYS A C 1
ATOM 7555 O O . CYS A 1 959 ? 53.549 30.492 41.238 1.00 24.36 959 CYS A O 1
ATOM 7557 N N . TRP A 1 960 ? 54.875 29.068 40.276 1.00 23.17 960 TRP A N 1
ATOM 7558 C CA . TRP A 1 960 ? 55.851 28.272 39.457 1.00 23.17 960 TRP A CA 1
ATOM 7559 C C . TRP A 1 960 ? 56.094 26.911 40.215 1.00 23.17 960 TRP A C 1
ATOM 7561 O O . TRP A 1 960 ? 55.957 26.947 41.438 1.00 23.17 960 TRP A O 1
ATOM 7571 N N . PRO A 1 961 ? 56.566 25.752 39.668 1.00 39.03 961 PRO A N 1
ATOM 7572 C CA . PRO A 1 961 ? 56.480 25.136 38.330 1.00 39.03 961 PRO A CA 1
ATOM 7573 C C . PRO A 1 961 ? 56.048 23.631 38.277 1.00 39.03 961 PRO A C 1
ATOM 7575 O O . PRO A 1 961 ? 55.885 22.936 39.274 1.00 39.03 961 PRO A O 1
ATOM 7578 N N . LEU A 1 962 ? 56.000 23.135 37.034 1.00 25.80 962 LEU A N 1
ATOM 7579 C CA . LEU A 1 962 ? 56.136 21.760 36.504 1.00 25.80 962 LEU A CA 1
ATOM 7580 C C . LEU A 1 962 ? 57.023 20.742 37.272 1.00 25.80 962 LEU A C 1
ATOM 7582 O O . LEU A 1 962 ? 58.153 21.077 37.625 1.00 25.80 962 LEU A O 1
ATOM 7586 N N . GLN A 1 963 ? 56.630 19.451 37.258 1.00 23.97 963 GLN A N 1
ATOM 7587 C CA . GLN A 1 963 ? 57.388 18.362 36.586 1.00 23.97 963 GLN A CA 1
ATOM 7588 C C . GLN A 1 963 ? 56.613 17.018 36.479 1.00 23.97 963 GLN A C 1
ATOM 7590 O O . GLN A 1 963 ? 55.772 16.691 37.309 1.00 23.97 963 GLN A O 1
ATOM 7595 N N . GLN A 1 964 ? 56.939 16.237 35.444 1.00 29.77 964 GLN A N 1
ATOM 7596 C CA . GLN A 1 964 ? 56.662 14.798 35.226 1.00 29.77 964 GLN A CA 1
ATOM 7597 C C . GLN A 1 964 ? 58.034 14.118 34.927 1.00 29.77 964 GLN A C 1
ATOM 7599 O O . GLN A 1 964 ? 58.953 14.884 34.607 1.00 29.77 964 GLN A O 1
ATOM 7604 N N . PRO A 1 965 ? 58.242 12.769 34.976 1.00 38.91 965 PRO A N 1
ATOM 7605 C CA . PRO A 1 965 ? 57.258 11.719 34.639 1.00 38.91 965 PRO A CA 1
ATOM 7606 C C . PRO A 1 965 ? 57.362 10.342 35.372 1.00 38.91 965 PRO A C 1
ATOM 7608 O O . PRO A 1 965 ? 58.252 10.098 36.178 1.00 38.91 965 PRO A O 1
ATOM 7611 N N . ALA A 1 966 ? 56.519 9.405 34.905 1.00 24.95 966 ALA A N 1
ATOM 7612 C CA . ALA A 1 966 ? 56.788 7.965 34.710 1.00 24.95 966 ALA A CA 1
ATOM 7613 C C . ALA A 1 966 ? 56.734 6.947 35.879 1.00 24.95 966 ALA A C 1
ATOM 7615 O O . ALA A 1 966 ? 56.949 7.245 37.046 1.00 24.95 966 ALA A O 1
ATOM 7616 N N . HIS A 1 967 ? 56.526 5.694 35.440 1.00 25.31 967 HIS A N 1
ATOM 7617 C CA . HIS A 1 967 ? 56.488 4.410 36.155 1.00 25.31 967 HIS A CA 1
ATOM 7618 C C . HIS A 1 967 ? 55.304 4.154 37.104 1.00 25.31 967 HIS A C 1
ATOM 7620 O O . HIS A 1 967 ? 54.806 5.036 37.791 1.00 25.31 967 HIS A O 1
ATOM 7626 N N . GLY A 1 968 ? 54.830 2.904 37.084 1.00 28.41 968 GLY A N 1
ATOM 7627 C CA . GLY A 1 968 ? 53.691 2.427 37.870 1.00 28.41 968 GLY A CA 1
ATOM 7628 C C . GLY A 1 968 ? 54.085 1.373 38.904 1.00 28.41 968 GLY A C 1
ATOM 7629 O O . GLY A 1 968 ? 55.230 0.923 38.954 1.00 28.41 968 GLY A O 1
ATOM 7630 N N . GLY A 1 969 ? 53.105 0.956 39.700 1.00 23.81 969 GLY A N 1
ATOM 7631 C CA . GLY A 1 969 ? 53.215 -0.110 40.691 1.00 23.81 969 GLY A CA 1
ATOM 7632 C C . GLY A 1 969 ? 51.824 -0.587 41.109 1.00 23.81 969 GLY A C 1
ATOM 7633 O O . GLY A 1 969 ? 50.872 0.191 41.084 1.00 23.81 969 GLY A O 1
ATOM 7634 N N . ASN A 1 970 ? 51.705 -1.869 41.452 1.00 30.84 970 ASN A N 1
ATOM 7635 C CA . ASN A 1 970 ? 50.446 -2.463 41.908 1.00 30.84 970 ASN A CA 1
ATOM 7636 C C . ASN A 1 970 ? 50.074 -1.971 43.316 1.00 30.84 970 ASN A C 1
ATOM 7638 O O . ASN A 1 970 ? 50.951 -1.635 44.109 1.00 30.84 970 ASN A O 1
ATOM 7642 N N . ALA A 1 971 ? 48.782 -2.031 43.641 1.00 23.58 971 ALA A N 1
ATOM 7643 C CA . ALA A 1 971 ? 48.265 -1.813 44.990 1.00 23.58 971 ALA A CA 1
ATOM 7644 C C . ALA A 1 971 ? 47.148 -2.820 45.334 1.00 23.58 971 ALA A C 1
ATOM 7646 O O . ALA A 1 971 ? 46.003 -2.448 45.583 1.00 23.58 971 ALA A O 1
ATOM 7647 N N . GLU A 1 972 ? 47.490 -4.112 45.373 1.00 31.25 972 GLU A N 1
ATOM 7648 C CA . GLU A 1 972 ? 46.793 -5.029 46.283 1.00 31.25 972 GLU A CA 1
ATOM 7649 C C . GLU A 1 972 ? 47.267 -4.728 47.711 1.00 31.25 972 GLU A C 1
ATOM 7651 O O . GLU A 1 972 ? 48.267 -5.287 48.140 1.00 31.25 972 GLU A O 1
ATOM 7656 N N . GLU A 1 973 ? 46.590 -3.820 48.420 1.00 30.58 973 GLU A N 1
ATOM 7657 C CA . GLU A 1 973 ? 46.495 -3.789 49.893 1.00 30.58 973 GLU A CA 1
ATOM 7658 C C . GLU A 1 973 ? 45.654 -2.581 50.342 1.00 30.58 973 GLU A C 1
ATOM 7660 O O . GLU A 1 973 ? 46.107 -1.447 50.219 1.00 30.58 973 GLU A O 1
ATOM 7665 N N . LEU A 1 974 ? 44.435 -2.835 50.852 1.00 25.25 974 LEU A N 1
ATOM 7666 C CA . LEU A 1 974 ? 43.743 -2.102 51.944 1.00 25.25 974 LEU A CA 1
ATOM 7667 C C . LEU A 1 974 ? 42.260 -2.521 52.109 1.00 25.25 974 LEU A C 1
ATOM 7669 O O . LEU A 1 974 ? 41.376 -1.703 52.358 1.00 25.25 974 LEU A O 1
ATOM 7673 N N . PHE A 1 975 ? 41.966 -3.825 52.047 1.00 27.73 975 PHE A N 1
ATOM 7674 C CA . PHE A 1 975 ? 40.721 -4.342 52.628 1.00 27.73 975 PHE A CA 1
ATOM 7675 C C . PHE A 1 975 ? 40.866 -4.390 54.155 1.00 27.73 975 PHE A C 1
ATOM 7677 O O . PHE A 1 975 ? 41.479 -5.307 54.697 1.00 27.73 975 PHE A O 1
ATOM 7684 N N . GLY A 1 976 ? 40.314 -3.396 54.856 1.00 27.23 976 GLY A N 1
ATOM 7685 C CA . GLY A 1 976 ? 40.399 -3.321 56.314 1.00 27.23 976 GLY A CA 1
ATOM 7686 C C . GLY A 1 976 ? 39.361 -2.397 56.949 1.00 27.23 976 GLY A C 1
ATOM 7687 O O . GLY A 1 976 ? 39.485 -1.182 56.868 1.00 27.23 976 GLY A O 1
ATOM 7688 N N . ASN A 1 977 ? 38.414 -3.002 57.673 1.00 27.42 977 ASN A N 1
ATOM 7689 C CA . ASN A 1 977 ? 37.480 -2.380 58.623 1.00 27.42 977 ASN A CA 1
ATOM 7690 C C . ASN A 1 977 ? 36.429 -1.398 58.059 1.00 27.42 977 ASN A C 1
ATOM 7692 O O . ASN A 1 977 ? 36.668 -0.194 58.021 1.00 27.42 977 ASN A O 1
ATOM 7696 N N . LEU A 1 978 ? 35.198 -1.890 57.842 1.00 24.89 978 LEU A N 1
ATOM 7697 C CA . LEU A 1 978 ? 34.009 -1.265 58.452 1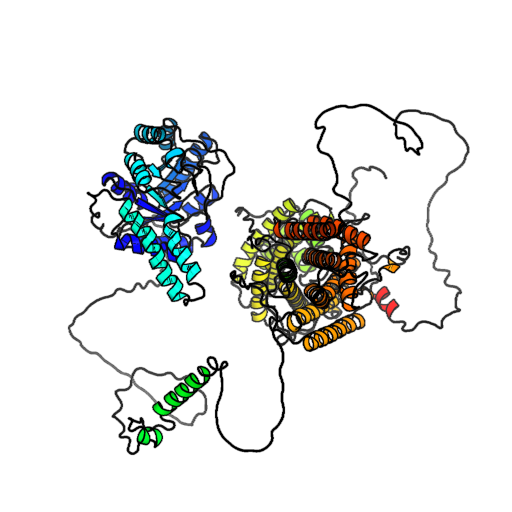.00 24.89 978 LEU A CA 1
ATOM 7698 C C . LEU A 1 978 ? 32.795 -2.226 58.533 1.00 24.89 978 LEU A C 1
ATOM 7700 O O . LEU A 1 978 ? 31.794 -2.060 57.839 1.00 24.89 978 LEU A O 1
ATOM 7704 N N . GLU A 1 979 ? 32.844 -3.224 59.419 1.00 27.09 979 GLU A N 1
ATOM 7705 C CA . GLU A 1 979 ? 31.600 -3.835 59.919 1.00 27.09 979 GLU A CA 1
ATOM 7706 C C . GLU A 1 979 ? 30.998 -2.944 61.015 1.00 27.09 979 GLU A C 1
ATOM 7708 O O . GLU A 1 979 ? 31.699 -2.653 61.981 1.00 27.09 979 GLU A O 1
ATOM 7713 N N . LEU A 1 980 ? 29.720 -2.544 60.875 1.00 27.77 980 LEU A N 1
ATOM 7714 C CA . LEU A 1 980 ? 28.702 -2.395 61.947 1.00 27.77 980 LEU A CA 1
ATOM 7715 C C . LEU A 1 980 ? 27.469 -1.584 61.474 1.00 27.77 980 LEU A C 1
ATOM 7717 O O . LEU A 1 980 ? 27.409 -0.376 61.687 1.00 27.77 980 LEU A O 1
ATOM 7721 N N . SER A 1 981 ? 26.468 -2.240 60.859 1.00 24.91 981 SER A N 1
ATOM 7722 C CA . SER A 1 981 ? 25.026 -1.837 60.878 1.00 24.91 981 SER A CA 1
ATOM 7723 C C . SER A 1 981 ? 24.100 -2.720 60.000 1.00 24.91 981 SER A C 1
ATOM 7725 O O . SER A 1 981 ? 23.204 -2.231 59.316 1.00 24.91 981 SER A O 1
ATOM 7727 N N . LEU A 1 982 ? 24.260 -4.051 60.023 1.00 26.64 982 LEU A N 1
ATOM 7728 C CA . LEU A 1 982 ? 23.462 -4.983 59.200 1.00 26.64 982 LEU A CA 1
ATOM 7729 C C . LEU A 1 982 ? 22.233 -5.576 59.927 1.00 26.64 982 LEU A C 1
ATOM 7731 O O . LEU A 1 982 ? 22.259 -6.739 60.319 1.00 26.64 982 LEU A O 1
ATOM 7735 N N . GLN A 1 983 ? 21.135 -4.814 60.062 1.00 28.61 983 GLN A N 1
ATOM 7736 C CA . GLN A 1 983 ? 19.791 -5.352 60.386 1.00 28.61 983 GLN A CA 1
ATOM 7737 C C . GLN A 1 983 ? 18.633 -4.471 59.848 1.00 28.61 983 GLN A C 1
ATOM 7739 O O . GLN A 1 983 ? 17.937 -3.841 60.640 1.00 28.61 983 GLN A O 1
ATOM 7744 N N . ALA A 1 984 ? 18.391 -4.426 58.524 1.00 27.22 984 ALA A N 1
ATOM 7745 C CA . ALA A 1 984 ? 17.137 -3.854 57.975 1.00 27.22 984 ALA A CA 1
ATOM 7746 C C . ALA A 1 984 ? 16.751 -4.209 56.513 1.00 27.22 984 ALA A C 1
ATOM 7748 O O . ALA A 1 984 ? 15.738 -3.696 56.047 1.00 27.22 984 ALA A O 1
ATOM 7749 N N . PHE A 1 985 ? 17.478 -5.061 55.775 1.00 26.00 985 PHE A N 1
ATOM 7750 C CA . PHE A 1 985 ? 17.078 -5.463 54.411 1.00 26.00 985 PHE A CA 1
ATOM 7751 C C . PHE A 1 985 ? 17.151 -6.978 54.198 1.00 26.00 985 PHE A C 1
ATOM 7753 O O . PHE A 1 985 ? 18.036 -7.650 54.727 1.00 26.00 985 PHE A O 1
ATOM 7760 N N . GLY A 1 986 ? 16.172 -7.507 53.461 1.00 24.61 986 GLY A N 1
ATOM 7761 C CA . GLY A 1 986 ? 16.056 -8.925 53.123 1.00 24.61 986 GLY A CA 1
ATOM 7762 C C . GLY A 1 986 ? 16.699 -9.280 51.778 1.00 24.61 986 GLY A C 1
ATOM 7763 O O . GLY A 1 986 ? 17.044 -8.401 51.002 1.00 24.61 986 GLY A O 1
ATOM 7764 N N . THR A 1 987 ? 16.815 -10.590 51.532 1.00 27.62 987 THR A N 1
ATOM 7765 C CA . THR A 1 987 ? 17.165 -11.234 50.246 1.00 27.62 987 THR A CA 1
ATOM 7766 C C . THR A 1 987 ? 18.433 -10.737 49.535 1.00 27.62 987 THR A C 1
ATOM 7768 O O . THR A 1 987 ? 18.404 -9.873 48.674 1.00 27.62 987 THR A O 1
ATOM 7771 N N . VAL A 1 988 ? 19.550 -11.428 49.781 1.00 27.22 988 VAL A N 1
ATOM 7772 C CA . VAL A 1 988 ? 20.879 -11.214 49.157 1.00 27.22 988 VAL A CA 1
ATOM 7773 C C . VAL A 1 988 ? 20.938 -11.669 47.671 1.00 27.22 988 VAL A C 1
ATOM 7775 O O . VAL A 1 988 ? 22.006 -11.936 47.132 1.00 27.22 988 VAL A O 1
ATOM 7778 N N . ASN A 1 989 ? 19.801 -11.773 46.973 1.00 31.02 989 ASN A N 1
ATOM 7779 C CA . ASN A 1 989 ? 19.752 -12.278 45.591 1.00 31.02 989 ASN A CA 1
ATOM 7780 C C . ASN A 1 989 ? 20.050 -11.202 44.531 1.00 31.02 989 ASN A C 1
ATOM 7782 O O . ASN A 1 989 ? 20.602 -11.525 43.478 1.00 31.02 989 ASN A O 1
ATOM 7786 N N . ASP A 1 990 ? 19.709 -9.938 44.786 1.00 29.34 990 ASP A N 1
ATOM 7787 C CA . ASP A 1 990 ? 19.647 -8.914 43.729 1.00 29.34 990 ASP A CA 1
ATOM 7788 C C . ASP A 1 990 ? 21.033 -8.435 43.267 1.00 29.34 990 ASP A C 1
ATOM 7790 O O . ASP A 1 990 ? 21.274 -8.240 42.073 1.00 29.34 990 ASP A O 1
ATOM 7794 N N . LEU A 1 991 ? 22.000 -8.377 44.191 1.00 26.97 991 LEU A N 1
ATOM 7795 C CA . LEU A 1 991 ? 23.419 -8.155 43.878 1.00 26.97 991 LEU A CA 1
ATOM 7796 C C . LEU A 1 991 ? 24.015 -9.270 43.004 1.00 26.97 991 LEU A C 1
ATOM 7798 O O . LEU A 1 991 ? 24.920 -9.008 42.211 1.00 26.97 991 LEU A O 1
ATOM 7802 N N . GLY A 1 992 ? 23.484 -10.494 43.101 1.00 28.98 992 GLY A N 1
ATOM 7803 C CA . GLY A 1 992 ? 23.924 -11.629 42.293 1.00 28.98 992 GLY A CA 1
ATOM 7804 C C . GLY A 1 992 ? 23.742 -11.374 40.799 1.00 28.98 992 GLY A C 1
ATOM 7805 O O . GLY A 1 992 ? 24.698 -11.508 40.043 1.00 28.98 992 GLY A O 1
ATOM 7806 N N . MET A 1 993 ? 22.556 -10.927 40.364 1.00 34.12 993 MET A N 1
ATOM 7807 C CA . MET A 1 993 ? 22.299 -10.671 38.937 1.00 34.12 993 MET A CA 1
ATOM 7808 C C . MET A 1 993 ? 23.010 -9.433 38.385 1.00 34.12 993 MET A C 1
ATOM 7810 O O . MET A 1 993 ? 23.330 -9.412 37.198 1.00 34.12 993 MET A O 1
ATOM 7814 N N . ILE A 1 994 ? 23.302 -8.428 39.216 1.00 27.72 994 ILE A N 1
ATOM 7815 C CA . ILE A 1 994 ? 24.107 -7.271 38.791 1.00 27.72 994 ILE A CA 1
ATOM 7816 C C . ILE A 1 994 ? 25.560 -7.705 38.521 1.00 27.72 994 ILE A C 1
ATOM 7818 O O . ILE A 1 994 ? 26.163 -7.246 37.552 1.00 27.72 994 ILE A O 1
ATOM 7822 N N . MET A 1 995 ? 26.100 -8.645 39.306 1.00 30.44 995 MET A N 1
ATOM 7823 C CA . MET A 1 995 ? 27.446 -9.195 39.094 1.00 30.44 995 MET A CA 1
ATOM 7824 C C . MET A 1 995 ? 27.506 -10.300 38.018 1.00 30.44 995 MET A C 1
ATOM 7826 O O . MET A 1 995 ? 28.501 -10.374 37.303 1.00 30.44 995 MET A O 1
ATOM 7830 N N . ASP A 1 996 ? 26.438 -11.082 37.799 1.00 30.77 996 ASP A N 1
ATOM 7831 C CA . ASP A 1 996 ? 26.320 -12.083 36.706 1.00 30.77 996 ASP A CA 1
ATOM 7832 C C . ASP A 1 996 ? 26.318 -11.429 35.296 1.00 30.77 996 ASP A C 1
ATOM 7834 O O . ASP A 1 996 ? 26.509 -12.082 34.266 1.00 30.77 996 ASP A O 1
ATOM 7838 N N . ILE A 1 997 ? 26.125 -10.104 35.230 1.00 29.53 997 ILE A N 1
ATOM 7839 C CA . ILE A 1 997 ? 26.290 -9.282 34.017 1.00 29.53 997 ILE A CA 1
ATOM 7840 C C . ILE A 1 997 ? 27.777 -8.956 33.745 1.00 29.53 997 ILE A C 1
ATOM 7842 O O . ILE A 1 997 ? 28.096 -8.460 32.663 1.00 29.53 997 ILE A O 1
ATOM 7846 N N . GLY A 1 998 ? 28.681 -9.336 34.652 1.00 26.17 998 GLY A N 1
ATOM 7847 C CA . GLY A 1 998 ? 30.110 -9.033 34.674 1.00 26.17 998 GLY A CA 1
ATOM 7848 C C . GLY A 1 998 ? 30.940 -9.375 33.430 1.00 26.17 998 GLY A C 1
ATOM 7849 O O . GLY A 1 998 ? 30.510 -10.063 32.493 1.00 26.17 998 GLY A O 1
ATOM 7850 N N . PHE A 1 999 ? 32.143 -8.804 33.467 1.00 33.59 999 PHE A N 1
ATOM 7851 C CA . PHE A 1 999 ? 33.140 -8.715 32.408 1.00 33.59 999 PHE A CA 1
ATOM 7852 C C . PHE A 1 999 ? 33.955 -10.003 32.258 1.00 33.59 999 PHE A C 1
ATOM 7854 O O . PHE A 1 999 ? 34.383 -10.579 33.250 1.00 33.59 999 PHE A O 1
ATOM 7861 N N . ASP A 1 1000 ? 34.265 -10.347 31.011 1.00 25.00 1000 ASP A N 1
ATOM 7862 C CA . ASP A 1 1000 ? 35.439 -11.135 30.631 1.00 25.00 1000 ASP A CA 1
ATOM 7863 C C . ASP A 1 1000 ? 36.070 -10.459 29.403 1.00 25.00 1000 ASP A C 1
ATOM 7865 O O . ASP A 1 1000 ? 35.367 -9.825 28.612 1.00 25.00 1000 ASP A O 1
ATOM 7869 N N . ASN A 1 1001 ? 37.395 -10.551 29.292 1.00 30.52 1001 ASN A N 1
ATOM 7870 C CA . ASN A 1 1001 ? 38.255 -9.731 28.428 1.00 30.52 1001 ASN A CA 1
ATOM 7871 C C . ASN A 1 1001 ? 37.735 -9.491 26.993 1.00 30.52 1001 ASN A C 1
ATOM 7873 O O . ASN A 1 1001 ? 37.526 -10.432 26.227 1.00 30.52 1001 ASN A O 1
ATOM 7877 N N . VAL A 1 1002 ? 37.655 -8.215 26.599 1.00 24.62 1002 VAL A N 1
ATOM 7878 C CA . VAL A 1 1002 ? 37.544 -7.784 25.196 1.00 24.62 1002 VAL A CA 1
ATOM 7879 C C . VAL A 1 1002 ? 38.792 -6.980 24.847 1.00 24.62 1002 VAL A C 1
ATOM 7881 O O . VAL A 1 1002 ? 38.935 -5.831 25.259 1.00 24.62 1002 VAL A O 1
ATOM 7884 N N . GLU A 1 1003 ? 39.699 -7.590 24.088 1.00 23.38 1003 GLU A N 1
ATOM 7885 C CA . GLU A 1 1003 ? 40.816 -6.881 23.463 1.00 23.38 1003 GLU A CA 1
ATOM 7886 C C . GLU A 1 1003 ? 40.286 -6.006 22.314 1.00 23.38 1003 GLU A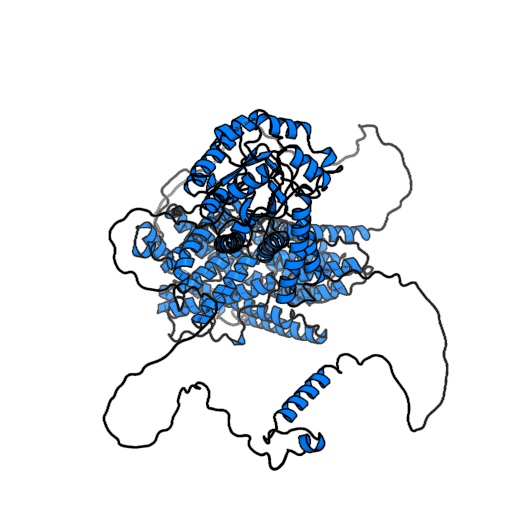 C 1
ATOM 7888 O O . GLU A 1 1003 ? 39.495 -6.464 21.485 1.00 23.38 1003 GLU A O 1
ATOM 7893 N N . PHE A 1 1004 ? 40.714 -4.744 22.255 1.00 26.89 1004 PHE A N 1
ATOM 7894 C CA . PHE A 1 1004 ? 40.384 -3.836 21.155 1.00 26.89 1004 PHE A CA 1
ATOM 7895 C C . PHE A 1 1004 ? 41.387 -4.008 20.002 1.00 26.89 1004 PHE A C 1
ATOM 7897 O O . PHE A 1 1004 ? 42.587 -3.867 20.232 1.00 26.89 1004 PHE A O 1
ATOM 7904 N N . PRO A 1 1005 ? 40.939 -4.236 18.753 1.00 27.75 1005 PRO A N 1
ATOM 7905 C CA . PRO A 1 1005 ? 41.794 -4.088 17.580 1.00 27.75 1005 PRO A CA 1
ATOM 7906 C C . PRO A 1 1005 ? 41.947 -2.602 17.219 1.00 27.75 1005 PRO A C 1
ATOM 7908 O O . PRO A 1 1005 ? 40.954 -1.933 16.919 1.00 27.75 1005 PRO A O 1
ATOM 7911 N N . ASP A 1 1006 ? 43.179 -2.091 17.199 1.00 28.42 1006 ASP A N 1
ATOM 7912 C CA . ASP A 1 1006 ? 43.481 -0.727 16.746 1.00 28.42 1006 ASP A CA 1
ATOM 7913 C C . ASP A 1 1006 ? 43.097 -0.518 15.272 1.00 28.42 1006 ASP A C 1
ATOM 7915 O O . ASP A 1 1006 ? 43.618 -1.187 14.376 1.00 28.42 1006 ASP A O 1
ATOM 7919 N N . ALA A 1 1007 ? 42.195 0.435 15.003 1.00 28.86 1007 ALA A N 1
ATOM 7920 C CA . ALA A 1 1007 ? 41.702 0.707 13.647 1.00 28.86 1007 ALA A CA 1
ATOM 7921 C C . ALA A 1 1007 ? 41.280 2.172 13.379 1.00 28.86 1007 ALA A C 1
ATOM 7923 O O . ALA A 1 1007 ? 40.453 2.420 12.501 1.00 28.86 1007 ALA A O 1
ATOM 7924 N N . PHE A 1 1008 ? 41.854 3.157 14.084 1.00 29.47 1008 PHE A N 1
ATOM 7925 C CA . PHE A 1 1008 ? 41.665 4.586 13.774 1.00 29.47 1008 PHE A CA 1
ATOM 7926 C C . PHE A 1 1008 ? 42.998 5.318 13.577 1.00 29.47 1008 PHE A C 1
ATOM 7928 O O . PHE A 1 1008 ? 43.545 5.941 14.483 1.00 29.47 1008 PHE A O 1
ATOM 7935 N N . GLY A 1 1009 ? 43.509 5.261 12.345 1.00 26.41 1009 GLY A N 1
ATOM 7936 C CA . GLY A 1 1009 ? 44.671 6.040 11.926 1.00 26.41 1009 GLY A CA 1
ATOM 7937 C C . GLY A 1 1009 ? 44.342 7.526 11.758 1.00 26.41 1009 GLY A C 1
ATOM 7938 O O . GLY A 1 1009 ? 43.725 7.906 10.769 1.00 26.41 1009 GLY A O 1
ATOM 7939 N N . THR A 1 1010 ? 44.787 8.336 12.723 1.00 29.95 1010 THR A N 1
ATOM 7940 C CA . THR A 1 1010 ? 45.283 9.725 12.579 1.00 29.95 1010 THR A CA 1
ATOM 7941 C C . THR A 1 1010 ? 44.682 10.604 11.464 1.00 29.95 1010 THR A C 1
ATOM 7943 O O . THR A 1 1010 ? 45.051 10.465 10.297 1.00 29.95 1010 THR A O 1
ATOM 7946 N N . GLY A 1 1011 ? 43.883 11.617 11.824 1.00 26.11 1011 GLY A N 1
ATOM 7947 C CA . GLY A 1 1011 ? 43.405 12.615 10.857 1.00 26.11 1011 GLY A CA 1
ATOM 7948 C C . GLY A 1 1011 ? 42.705 13.835 11.465 1.00 26.11 1011 GLY A C 1
ATOM 7949 O O . GLY A 1 1011 ? 41.482 13.871 11.498 1.00 26.11 1011 GLY A O 1
ATOM 7950 N N . ASN A 1 1012 ? 43.499 14.847 11.832 1.00 27.00 1012 ASN A N 1
ATOM 7951 C CA . ASN A 1 1012 ? 43.125 16.213 12.240 1.00 27.00 1012 ASN A CA 1
ATOM 7952 C C . ASN A 1 1012 ? 42.346 16.399 13.558 1.00 27.00 1012 ASN A C 1
ATOM 7954 O O . ASN A 1 1012 ? 41.209 15.968 13.729 1.00 27.00 1012 ASN A O 1
ATOM 7958 N N . GLU A 1 1013 ? 42.963 17.171 14.450 1.00 28.70 1013 GLU A N 1
ATOM 7959 C CA . GLU A 1 1013 ? 42.373 17.745 15.659 1.00 28.70 1013 GLU A CA 1
ATOM 7960 C C . GLU A 1 1013 ? 41.520 18.982 15.319 1.00 28.70 1013 GLU A C 1
ATOM 7962 O O . GLU A 1 1013 ? 41.920 19.799 14.489 1.00 28.70 1013 GLU A O 1
ATOM 7967 N N . VAL A 1 1014 ? 40.409 19.181 16.036 1.00 24.84 1014 VAL A N 1
ATOM 7968 C CA . VAL A 1 1014 ? 39.873 20.511 16.394 1.00 24.84 1014 VAL A CA 1
ATOM 7969 C C . VAL A 1 1014 ? 39.353 20.395 17.842 1.00 24.84 1014 VAL A C 1
ATOM 7971 O O . VAL A 1 1014 ? 38.695 19.394 18.132 1.00 24.84 1014 VAL A O 1
ATOM 7974 N N . PRO A 1 1015 ? 39.679 21.319 18.770 1.00 34.44 1015 PRO A N 1
ATOM 7975 C CA . PRO A 1 1015 ? 39.498 21.078 20.206 1.00 34.44 1015 PRO A CA 1
ATOM 7976 C C . PRO A 1 1015 ? 38.222 21.689 20.818 1.00 34.44 1015 PRO A C 1
ATOM 7978 O O . PRO A 1 1015 ? 37.825 22.781 20.423 1.00 34.44 1015 PRO A O 1
ATOM 7981 N N . PHE A 1 1016 ? 37.710 20.989 21.845 1.00 28.67 1016 PHE A N 1
ATOM 7982 C CA . PHE A 1 1016 ? 36.723 21.391 22.872 1.00 28.67 1016 PHE A CA 1
ATOM 7983 C C . PHE A 1 1016 ? 35.441 22.101 22.395 1.00 28.67 1016 PHE A C 1
ATOM 7985 O O . PHE A 1 1016 ? 35.393 23.350 22.418 1.00 28.67 1016 PHE A O 1
#

Nearest PDB structures (foldseek):
  3pm6-assembly1_A  TM=9.616E-01  e=4.139E-22  Coccidioides immitis
  1rv8-assembly1_A  TM=8.820E-01  e=8.463E-16  Thermus aquaticus
  2fjk-assembly1_A  TM=8.857E-01  e=1.670E-15  Thermus caldophilus
  2fjk-assembly1_C  TM=8.595E-01  e=2.249E-15  Thermus caldophilus
  1rvg-assembly2_D  TM=8.633E-01  e=1.897E-15  Thermus aquaticus

Foldseek 3Di:
DAPPCLFLVLVQLVVLLVQLFAAEEEEDQDPLSLLLLLVLCQVLLHEYEDEYELNSCVVVHLVVLVVSQVSQLPGLHRYFYEYEEPVDPVSLVVVLVHPHSEYEHELQVDPLVVSLVSLLVSQVSCSVSSHAYEYEDWDAADADDSGDGDPDDTGFHQLQSLQVSCVSRVHQEYETDQQAHAEDDPDPASVPRGPLVRLLSNCVSNDSRHAYEADRPVPPDLVVLVSNSVSRHRYYYDYPQLQVQLVVLCVVPVVPDDPVRNSVVSSVSSSVSSNVVSVSRHDPPDDNDDRDDSDPDDDDDDDDDDDDDDDDDDDDDDDDDDDDDDDDDDDDDDDDDDDDDDDDDDDDDDDDDDDDDDDDQDDQPDADVVCVVVVHDFNNDVVTPVVVVVVVVVVVVVVVVPPPDDDDDDDDDDDDDDDDDDDDDDDDDDDDDDDDDDDDDDDPFFPLALVVLVVLLVVLCCVLVNPDDPPLDDDDDDDPDDDDDPDDPDDDPLVLLVQLLCLLVQPVPLQLLLDQSVLLVVLSVVVVVVPPVSVPQLLSLLLSLLSSLSSLQSVCQLQVHQRPVSLVVSVVSLVSSVVSLVVQVVDPLRDVSNLSSLLSSLQNCLLVVVLVVSVVSLLVSLVSCVRVVLLAQDPDPFDQSSLSSLSSVLSSLLVQLLSCSHRVHDGPDDPVSHHRDQRDQGDPVHCVSRDDVSSLSSLLNRLSSLLSVLSNLLCVQQGDPDDDDPVSLVVSLVVSVVSLVVSCVPHDPLLEQDDPVCPVDPPPCPDDDPVSSVSSSLVSLLSSLLSLLSSQLVVLSVLSSPDDLPDADQDDPDPSLVSNLVSLLSLLVSLVVQPDDDRSGFEGPSVSLVSLLSSLSSLLSVCLRHVNHPCNVVSVVSSVVSLVSSCRHCVDPCCSSNVSSVVSNVVSVVSNVVPDDDDDDDDDDDDDDDDDDDDDDDDDDDDDDDDDDDDDDDDDDDDDDDDDDDDDDDDPDDPDDDDDDPDDDDDPCSVVVVCVSDDDDDDDDDDDDDDDDDDD

InterPro domains:
  IPR000771 Fructose-bisphosphate aldolase, class-II [PF01116] (8-279)
  IPR001138 Zn(2)Cys(6) fungal-type DNA-binding domain [PF00172] (366-390)
  IPR001138 Zn(2)Cys(6) fungal-type DNA-binding domain [PS50048] (367-394)
  IPR001138 Zn(2)Cys(6) fungal-type DNA-binding domain [SM00066] (362-406)
  IPR001138 Zn(2)Cys(6) fungal-type DNA-binding domain [cd00067] (364-388)
  IPR007219 Xylanolytic transcriptional activator, regulatory domain [PF04082] (541-745)
  IPR007219 Xylanolytic transcriptional activator, regulatory domain [SM00906] (614-685)
  IPR013785 Aldolase-type TIM barrel [G3DSA:3.20.20.70] (3-283)
  IPR036864 Zn(2)-C6 fungal-type DNA-binding domain superfamily [G3DSA:4.10.240.10] (359-418)
  IPR036864 Zn(2)-C6 fungal-type DNA-binding domain superfamily [SSF57701] (358-391)

Sequence (1016 aa):
MTYPQNNSTWQIIHEARKGGYAVGGFCVYNTEGVLAVVKAAERCRSPALIQFFPWSMHFQGPAFIKYAAEVAHSASVPIAIHLDHCLKPEDADLALECAFDSIMVDGSMFDEMENVRYVKSVVDRAKEKGITVEAELGRMEGGEDGLPTIDLKSVWTDPQSAADFVKQTGVHFLAPSFGNVHGPYPPGGAEKHWQIERLEKIHSVLGEETPLVLHGTHPLSDDMVRVAMARGMVKVNQNRNVREQYHRYIQENCSKAELTTLQTRGVDEYSKGVERFMVECRPPTWKAPPTPHPLTHHLGQGSDIHPQLASNTALRFPLDIDPAVHCVDGFEAGTRECCHHFLPMDNNRVTMSRSTPPAKKKYVTRACDACKKRKSKCDGLEPCARCLNSDIAQLRQRHRFRSEAQTEQPSTRAEDLGDPAAPKPTAAGQSLEDSNSDGKEDDDSGDASVHAFLRRVSRHLAQVGQGLPRNLFKQEQDTPKVGDTTRTLLLPDKQVAQGYVDCYFEHANVTYRYVPRAELCEVLKLAYAEDDAVLQDDIRMAMLLLVMGMGCIWTASWKNQPLPPWRTKAQKFLQASEIRLDKGQGIFPPPLGVLQAQLLKCQLELASSRYNSAWVTLGLVVRLGQMIDFQREPASGDNVQAHYKRCTFWATFMIDRYLAASLGRPMAIHESDITISFPSKPGPNVAAKLGSNETKLQAGVVAHARLAQIIGHIITRLYRGVKHPSTSSEKTVSELETEIKQWLHETPEFFHPQPQKQRMTVEQTFYDVPWIFRRQQKTVQAAFHFANMLIYRGTLLQEFLHQAPSTPRPGPSSERVQACVDSALAMIILASDFGVDECKYNATFWTTSHFIFCAISILLVYLTLYRESHDRAVIESAVEEAMKVHRKLDYSDNIRTQKLLEESRSRTEIVRNMTSPASSAGTSKENSQRLSRTDQITLQQVHVVDQQHTGEPLIASDCWPLQQPAHGGNAEELFGNLELSLQAFGTVNDLGMIMDIGFDNVEFPDAFGTGNEVPF

Organism: NCBI:txid1237068

Mean predicted aligned error: 21.88 Å

pLDDT: mean 70.94, std 26.62, range [19.23, 98.56]

Secondary structure (DSSP, 8-state):
--TTTT-HHHHHHHHHHHTT--EEEEE--SHHHHHHHHHHHHHHT--EEEEE-HHHHHHHHHHHHHHHHHHHTTSSS-EEEEEEEE-SHHHHHHHTTTT-SEEEE--TTS-HHHHHHHHHHHHHHHHHTT-EEEEEESB-EE-BTTBPPP-S--BPPPHHHHHHHHHHH--SEEEE-SS-EESSPPTT-HHHH--HHHHHHHHHHH-SSS-EEE---TT--HHHHHHHHTTTEEEEEESHHHHHHHHHHHHHHTTTS-HHHHHHHHHHHHHHHHHHHHHHTS-TT--PPPPPPP-------PPP-------------------------------------------------S----------SS--HHHHHTT----S-SS-HHHHHHHHHHHHHHTTTTSS--S-------------------------PPP--PPPPP--S-TTSHHHHHHHHHHHHHHTT----TTTT--------PPP--S------HHHHHHHHHHIIIIITSS---S-HHHHHHHHHHHTTT-HHHHT-HHHHHHHHHHHHHHHHHHHHHTT--HHHHHHHHHHHHHHHHHHHHHHTT-SSPPHHHHHHHHHHHHHHHHTT-HHHHHHHHHHHHHHHHTTTTTS--SS-S-HHHHHHHHHHHHHHHHHHHHHHHHTPPPSS-GGG--PPP-PPPPHHHHHHH-HHHHHTHHHHHHHHHHHHHHHHHHHHHS-SS---HHHHHHHHHHHHHHHHHHHHHS-GGGSPPPGGGTT------S---HHHHHHHHHHHHHHHHHHHHHHHHHHHHHHHT--TT---SS-SSHHHHHHHHHHHHHHHHHHTTTSSS-------HHHHHHHHHHHHHHHHHHHH-TT-TTHHHHHHHHHHHHHHHHHH--SS-HHHHHHHHHHHHHHHHHHHTTS------------S------------------------------------------------------S---TTHHHHHHHT-----PPPP----------

Radius of gyration: 39.4 Å; Cα contacts (8 Å, |Δi|>4): 1143; chains: 1; bounding box: 118×130×108 Å

Solvent-accessible surface area (backbone atoms only — not comparable to full-atom values): 61553 Å² total; per-residue (Å²): 127,54,88,61,72,71,22,57,46,51,46,55,46,55,52,26,53,76,65,66,29,42,35,49,28,38,56,36,80,50,70,51,46,55,52,11,51,52,56,18,23,53,74,70,54,31,58,39,33,48,25,26,30,58,49,36,47,74,72,61,33,62,70,47,47,39,51,50,32,59,57,31,71,66,45,92,37,64,35,29,34,32,40,46,64,27,71,40,73,69,51,46,56,54,46,76,75,38,64,47,33,26,38,25,43,31,37,48,88,50,56,77,70,52,22,44,53,50,51,22,59,48,36,61,55,27,53,78,74,56,28,46,33,32,30,45,45,39,28,63,35,52,35,47,97,65,41,80,68,60,101,56,83,62,32,64,44,51,37,70,57,50,39,56,46,40,71,70,25,62,52,61,31,40,31,68,18,38,51,44,32,33,36,75,59,64,101,66,42,54,88,71,45,48,41,61,71,54,45,45,44,31,34,65,58,47,42,87,86,50,43,26,36,42,63,42,53,35,77,62,55,75,66,56,54,50,60,41,42,77,41,50,29,23,37,36,48,42,49,68,75,32,40,49,56,22,53,49,51,46,73,76,31,64,95,76,40,59,68,70,57,44,50,58,49,36,24,53,43,23,14,52,34,45,36,51,51,65,58,69,41,46,50,98,83,65,69,72,73,80,75,73,75,82,79,80,78,74,80,83,85,77,84,90,76,89,88,80,88,86,77,89,85,88,85,82,87,84,90,82,82,89,86,90,86,91,89,88,89,83,90,83,89,80,90,90,87,89,90,86,92,83,89,89,87,87,87,83,94,76,90,83,80,87,78,79,77,87,76,77,82,79,80,68,89,61,58,52,69,70,35,50,76,66,76,44,94,56,87,59,52,88,82,26,70,73,55,56,54,49,54,55,49,51,54,64,45,61,68,58,69,72,79,77,79,91,80,92,84,88,84,91,86,80,89,83,90,88,84,91,87,86,83,84,87,86,87,82,87,87,79,89,86,81,93,82,84,80,83,84,84,83,83,94,52,33,63,49,9,63,68,40,50,53,53,51,55,54,52,52,46,44,72,73,72,50,82,69,81,91,69,86,74,74,83,82,81,90,70,90,81,77,78,92,69,98,61,79,87,72,76,66,58,70,70,57,46,49,52,11,43,50,29,20,69,53,64,64,39,55,55,53,74,33,70,64,63,72,58,47,54,49,52,52,55,35,48,78,65,67,35,62,74,54,68,65,32,36,49,66,45,20,37,46,31,34,38,34,19,45,3,39,41,38,47,29,13,44,68,70,42,81,54,65,69,34,47,59,53,19,48,53,25,44,55,61,18,48,70,25,44,65,65,52,67,77,48,80,76,62,55,70,58,57,45,48,29,40,48,43,48,22,52,47,29,33,55,65,71,35,54,74,58,19,53,54,38,44,51,48,32,53,52,55,30,60,70,66,49,43,46,40,62,64,93,60,70,98,37,66,68,46,50,36,44,33,28,41,39,49,37,52,53,36,52,36,35,53,49,17,38,67,60,17,46,82,63,86,74,61,75,91,67,54,66,44,65,77,66,66,86,61,57,70,86,35,28,72,75,62,32,71,66,63,50,65,44,36,61,52,28,44,52,37,41,52,51,32,49,53,40,42,49,46,44,67,71,75,34,50,97,65,94,70,57,69,74,60,51,55,52,53,51,54,54,51,56,46,51,55,53,50,48,57,74,77,38,67,72,81,45,52,79,79,64,80,85,56,76,84,69,74,95,73,69,93,61,89,71,61,63,58,56,58,51,31,27,56,53,36,30,47,51,51,27,45,46,43,33,67,63,23,46,57,56,47,48,51,54,58,78,67,57,64,98,86,65,81,35,61,60,75,96,42,71,54,42,45,50,21,49,52,22,22,49,50,42,39,52,63,50,49,71,37,72,60,80,97,61,61,46,40,65,63,58,52,64,55,48,53,48,44,54,47,23,47,56,53,49,54,50,47,56,58,62,31,69,57,27,82,61,44,68,59,53,54,50,50,42,51,54,42,51,55,51,42,58,69,45,57,76,57,95,52,53,66,63,56,48,52,52,53,55,49,50,54,45,46,52,49,61,51,60,78,67,58,80,84,82,73,92,78,88,82,94,81,82,80,88,80,84,85,82,87,84,85,88,79,88,84,91,86,84,90,84,88,86,88,81,90,86,86,81,89,81,89,90,82,92,88,84,90,88,85,86,85,88,86,81,89,78,95,78,81,94,74,88,85,91,86,84,93,82,89,82,79,76,89,60,66,66,51,60,65,54,74,67,58,89,75,93,79,85,82,82,92,81,80,84,83,82,85,90,83,85,137